Protein 2E1V (pdb70)

InterPro domains:
  IPR023213 Chloramphenicol acetyltransferase-like domain superfamily [G3DSA:3.30.559.10] (2-238)
  IPR023213 Chloramphenicol acetyltransferase-like domain superfamily [G3DSA:3.30.559.10] (239-454)
  IPR051504 Plant secondary metabolite acyltransferase [PTHR31625] (7-452)

Solvent-accessible surface area: 35395 Å² total

Structure (mmCIF, N/CA/C/O backbone):
data_2E1V
#
_entry.id   2E1V
#
_cell.length_a   52.777
_cell.length_b   122.908
_cell.length_c   70.332
_cell.angle_alpha   90.00
_cell.angle_beta   94.38
_cell.angle_gamma   90.00
#
_symmetry.space_group_name_H-M   'P 1 21 1'
#
loop_
_entity.id
_entity.type
_entity.pdbx_description
1 polymer 'acyl transferase'
2 water water
#
loop_
_atom_site.group_PDB
_atom_site.id
_atom_site.type_symbol
_atom_site.label_atom_id
_atom_site.label_alt_id
_atom_site.label_comp_id
_atom_site.label_asym_id
_atom_site.label_entity_id
_atom_site.label_seq_id
_atom_site.pdbx_PDB_ins_code
_atom_site.Cartn_x
_atom_site.Cartn_y
_atom_site.Cartn_z
_atom_site.occupancy
_atom_site.B_iso_or_equiv
_atom_site.auth_seq_id
_atom_site.auth_comp_id
_atom_site.auth_asym_id
_atom_site.auth_atom_id
_atom_site.pdbx_PDB_model_num
ATOM 1 N N . ILE A 1 6 ? 6.836 24.856 62.160 1.00 29.48 6 ILE A N 1
ATOM 2 C CA . ILE A 1 6 ? 7.074 23.775 63.167 1.00 29.46 6 ILE A CA 1
ATOM 3 C C . ILE A 1 6 ? 8.338 23.991 64.012 1.00 28.63 6 ILE A C 1
ATOM 4 O O . ILE A 1 6 ? 8.362 23.601 65.177 1.00 28.32 6 ILE A O 1
ATOM 9 N N . LEU A 1 7 ? 9.356 24.627 63.434 1.00 27.88 7 LEU A N 1
ATOM 10 C CA . LEU A 1 7 ? 10.564 24.998 64.171 1.00 27.15 7 LEU A CA 1
ATOM 11 C C . LEU A 1 7 ? 10.964 26.457 63.927 1.00 26.74 7 LEU A C 1
ATOM 12 O O . LEU A 1 7 ? 11.045 26.908 62.781 1.00 26.81 7 LEU A O 1
ATOM 17 N N . THR A 1 8 ? 11.223 27.175 65.019 1.00 25.99 8 THR A N 1
ATOM 18 C CA . THR A 1 8 ? 11.683 28.561 64.990 1.00 25.71 8 THR A CA 1
ATOM 19 C C . THR A 1 8 ? 13.036 28.670 65.678 1.00 24.68 8 THR A C 1
ATOM 20 O O . THR A 1 8 ? 13.181 28.258 66.817 1.00 24.75 8 THR A O 1
ATOM 24 N N . VAL A 1 9 ? 14.014 29.239 64.985 1.00 23.97 9 VAL A N 1
ATOM 25 C CA . VAL A 1 9 ? 15.322 29.498 65.582 1.00 23.24 9 VAL A CA 1
ATOM 26 C C . VAL A 1 9 ? 15.289 30.815 66.365 1.00 22.64 9 VAL A C 1
ATOM 27 O O . VAL A 1 9 ? 15.099 31.907 65.794 1.00 22.40 9 VAL A O 1
ATOM 31 N N . LEU A 1 10 ? 15.476 30.693 67.676 1.00 21.60 10 LEU A N 1
ATOM 32 C CA . LEU A 1 10 ? 15.482 31.839 68.589 1.00 21.46 10 LEU A CA 1
ATOM 33 C C . LEU A 1 10 ? 16.834 32.538 68.657 1.00 21.24 10 LEU A C 1
ATOM 34 O O . LEU A 1 10 ? 16.902 33.771 68.673 1.00 21.04 10 LEU A O 1
ATOM 39 N N . GLU A 1 11 ? 17.916 31.757 68.725 1.00 20.75 11 GLU A N 1
ATOM 40 C CA . GLU A 1 11 ? 19.250 32.323 68.788 1.00 21.14 11 GLU A CA 1
ATOM 41 C C . GLU A 1 11 ? 20.267 31.355 68.201 1.00 21.06 11 GLU A C 1
ATOM 42 O O . GLU A 1 11 ? 20.210 30.155 68.473 1.00 21.07 11 GLU A O 1
ATOM 48 N N . GLN A 1 12 ? 21.172 31.891 67.383 1.00 21.09 12 GLN A N 1
ATOM 49 C CA . GLN A 1 12 ? 22.349 31.151 66.936 1.00 21.55 12 GLN A CA 1
ATOM 50 C C . GLN A 1 12 ? 23.562 31.693 67.661 1.00 21.40 12 GLN A C 1
ATOM 51 O O . GLN A 1 12 ? 24.055 32.778 67.347 1.00 22.03 12 GLN A O 1
ATOM 57 N N . SER A 1 13 ? 24.050 30.940 68.636 1.00 20.74 13 SER A N 1
ATOM 58 C CA . SER A 1 13 ? 25.124 31.436 69.475 1.00 20.62 13 SER A CA 1
ATOM 59 C C . SER A 1 13 ? 26.411 30.652 69.283 1.00 20.19 13 SER A C 1
ATOM 60 O O . SER A 1 13 ? 26.410 29.574 68.680 1.00 19.67 13 SER A O 1
ATOM 63 N N . GLN A 1 14 ? 27.506 31.228 69.774 1.00 19.96 14 GLN A N 1
ATOM 64 C CA . GLN A 1 14 ? 28.808 30.579 69.777 1.00 19.97 14 GLN A CA 1
ATOM 65 C C . GLN A 1 14 ? 29.326 30.583 71.204 1.00 20.36 14 GLN A C 1
ATOM 66 O O . GLN A 1 14 ? 29.383 31.640 71.839 1.00 20.37 14 GLN A O 1
ATOM 72 N N . VAL A 1 15 ? 29.672 29.403 71.712 1.00 19.63 15 VAL A N 1
ATOM 73 C CA . VAL A 1 15 ? 30.112 29.257 73.100 1.00 20.10 15 VAL A CA 1
ATOM 74 C C . VAL A 1 15 ? 31.588 28.862 73.148 1.00 20.35 15 VAL A C 1
ATOM 75 O O . VAL A 1 15 ? 31.995 27.876 72.541 1.00 19.57 15 VAL A O 1
ATOM 79 N N . SER A 1 16 ? 32.372 29.655 73.877 1.00 21.25 16 SER A N 1
ATOM 80 C CA . SER A 1 16 ? 33.805 29.410 74.051 1.00 22.61 16 SER A CA 1
ATOM 81 C C . SER A 1 16 ? 34.129 29.204 75.532 1.00 23.32 16 SER A C 1
ATOM 82 O O . SER A 1 16 ? 33.324 29.563 76.389 1.00 22.78 16 SER A O 1
ATOM 85 N N . PRO A 1 17 ? 35.314 28.639 75.839 1.00 24.45 17 PRO A N 1
ATOM 86 C CA . PRO A 1 17 ? 35.735 28.604 77.237 1.00 25.34 17 PRO A CA 1
ATOM 87 C C . PRO A 1 17 ? 35.812 30.036 77.785 1.00 26.51 17 PRO A C 1
ATOM 88 O O . PRO A 1 17 ? 35.882 30.987 76.996 1.00 25.98 17 PRO A O 1
ATOM 92 N N . PRO A 1 18 ? 35.779 30.192 79.123 1.00 27.82 18 PRO A N 1
ATOM 93 C CA . PRO A 1 18 ? 35.848 31.526 79.721 1.00 28.74 18 PRO A CA 1
ATOM 94 C C . PRO A 1 18 ? 37.153 32.244 79.347 1.00 29.89 18 PRO A C 1
ATOM 95 O O . PRO A 1 18 ? 38.143 31.580 79.028 1.00 29.57 18 PRO A O 1
ATOM 99 N N . PRO A 1 19 ? 37.155 33.593 79.357 1.00 31.04 19 PRO A N 1
ATOM 100 C CA . PRO A 1 19 ? 38.392 34.317 79.035 1.00 31.91 19 PRO A CA 1
ATOM 101 C C . PRO A 1 19 ? 39.542 33.930 79.968 1.00 32.75 19 PRO A C 1
ATOM 102 O O . PRO A 1 19 ? 39.310 33.641 81.147 1.00 32.64 19 PRO A O 1
ATOM 106 N N . ASP A 1 20 ? 40.761 33.909 79.426 1.00 33.65 20 ASP A N 1
ATOM 107 C CA . ASP A 1 20 ? 41.982 33.597 80.185 1.00 34.63 20 ASP A CA 1
ATOM 108 C C . ASP A 1 20 ? 41.935 32.258 80.930 1.00 35.02 20 ASP A C 1
ATOM 109 O O . ASP A 1 20 ? 42.298 32.181 82.111 1.00 35.01 20 ASP A O 1
ATOM 114 N N . THR A 1 21 ? 41.492 31.204 80.243 1.00 35.28 21 THR A N 1
ATOM 115 C CA . THR A 1 21 ? 41.460 29.858 80.833 1.00 35.36 21 THR A CA 1
ATOM 116 C C . THR A 1 21 ? 42.184 28.812 79.992 1.00 35.64 21 THR A C 1
ATOM 117 O O . THR A 1 21 ? 42.797 27.885 80.533 1.00 36.20 21 THR A O 1
ATOM 121 N N . LEU A 1 22 ? 42.083 28.942 78.673 1.00 35.52 22 LEU A N 1
ATOM 122 C CA . LEU A 1 22 ? 42.703 28.001 77.748 1.00 35.18 22 LEU A CA 1
ATOM 123 C C . LEU A 1 22 ? 43.523 28.699 76.681 1.00 35.00 22 LEU A C 1
ATOM 124 O O . LEU A 1 22 ? 43.043 29.622 76.016 1.00 35.08 22 LEU A O 1
ATOM 129 N N . GLY A 1 23 ? 44.758 28.244 76.510 1.00 34.43 23 GLY A N 1
ATOM 130 C CA . GLY A 1 23 ? 45.566 28.663 75.374 1.00 34.05 23 GLY A CA 1
ATOM 131 C C . GLY A 1 23 ? 45.395 27.675 74.236 1.00 33.79 23 GLY A C 1
ATOM 132 O O . GLY A 1 23 ? 44.622 26.722 74.352 1.00 33.89 23 GLY A O 1
ATOM 133 N N . ASP A 1 24 ? 46.115 27.902 73.137 1.00 33.38 24 ASP A N 1
ATOM 134 C CA . ASP A 1 24 ? 46.160 26.957 72.020 1.00 32.98 24 ASP A CA 1
ATOM 135 C C . ASP A 1 24 ? 46.568 25.569 72.522 1.00 32.39 24 ASP A C 1
ATOM 136 O O . ASP A 1 24 ? 47.508 25.434 73.309 1.00 32.44 24 ASP A O 1
ATOM 141 N N . LYS A 1 25 ? 45.856 24.540 72.069 1.00 31.37 25 LYS A N 1
ATOM 142 C CA . LYS A 1 25 ? 46.121 23.165 72.493 1.00 30.62 25 LYS A CA 1
ATOM 143 C C . LYS A 1 25 ? 45.820 22.194 71.365 1.00 29.61 25 LYS A C 1
ATOM 144 O O . LYS A 1 25 ? 44.859 22.373 70.625 1.00 29.08 25 LYS A O 1
ATOM 150 N N . SER A 1 26 ? 46.652 21.168 71.247 1.00 28.56 26 SER A N 1
ATOM 151 C CA . SER A 1 26 ? 46.435 20.104 70.284 1.00 27.86 26 SER A CA 1
ATOM 152 C C . SER A 1 26 ? 46.256 18.777 71.002 1.00 26.77 26 SER A C 1
ATOM 153 O O . SER A 1 26 ? 46.667 18.620 72.152 1.00 26.82 26 SER A O 1
ATOM 156 N N . LEU A 1 27 ? 45.623 17.827 70.318 1.00 25.49 27 LEU A N 1
ATOM 157 C CA . LEU A 1 27 ? 45.551 16.457 70.790 1.00 23.97 27 LEU A CA 1
ATOM 158 C C . LEU A 1 27 ? 45.943 15.563 69.636 1.00 23.43 27 LEU A C 1
ATOM 159 O O . LEU A 1 27 ? 45.360 15.649 68.555 1.00 22.65 27 LEU A O 1
ATOM 164 N N . GLN A 1 28 ? 46.952 14.728 69.857 1.00 22.92 28 GLN A N 1
ATOM 165 C CA . GLN A 1 28 ? 47.365 13.786 68.832 1.00 22.73 28 GLN A CA 1
ATOM 166 C C . GLN A 1 28 ? 46.437 12.581 68.828 1.00 22.16 28 GLN A C 1
ATOM 167 O O . GLN A 1 28 ? 45.880 12.209 69.863 1.00 22.10 28 GLN A O 1
ATOM 173 N N . LEU A 1 29 ? 46.267 11.995 67.651 1.00 21.83 29 LEU A N 1
ATOM 174 C CA . LEU A 1 29 ? 45.298 10.922 67.451 1.00 21.62 29 LEU A CA 1
ATOM 175 C C . LEU A 1 29 ? 45.986 9.569 67.222 1.00 21.62 29 LEU A C 1
ATOM 176 O O . LEU A 1 29 ? 47.192 9.516 66.933 1.00 21.06 29 LEU A O 1
ATOM 181 N N . THR A 1 30 ? 45.219 8.493 67.385 1.00 20.78 30 THR A N 1
ATOM 182 C CA . THR A 1 30 ? 45.701 7.124 67.177 1.00 21.14 30 THR A CA 1
ATOM 183 C C . THR A 1 30 ? 44.923 6.465 66.047 1.00 20.90 30 THR A C 1
ATOM 184 O O . THR A 1 30 ? 43.925 7.028 65.556 1.00 20.77 30 THR A O 1
ATOM 188 N N . PHE A 1 31 ? 45.371 5.278 65.643 1.00 20.57 31 PHE A N 1
ATOM 189 C CA . PHE A 1 31 ? 44.657 4.460 64.660 1.00 20.20 31 PHE A CA 1
ATOM 190 C C . PHE A 1 31 ? 43.173 4.235 65.032 1.00 19.93 31 PHE A C 1
ATOM 191 O O . PHE A 1 31 ? 42.316 4.131 64.147 1.00 19.56 31 PHE A O 1
ATOM 199 N N . PHE A 1 32 ? 42.879 4.169 66.331 1.00 19.52 32 PHE A N 1
ATOM 200 C CA . PHE A 1 32 ? 41.493 4.020 66.792 1.00 19.34 32 PHE A CA 1
ATOM 201 C C . PHE A 1 32 ? 40.665 5.215 66.331 1.00 19.24 32 PHE A C 1
ATOM 202 O O . PHE A 1 32 ? 39.482 5.059 66.003 1.00 19.45 32 PHE A O 1
ATOM 210 N N . ASP A 1 33 ? 41.270 6.403 66.361 1.00 19.05 33 ASP A N 1
ATOM 211 C CA . ASP A 1 33 ? 40.614 7.633 65.907 1.00 18.95 33 ASP A CA 1
ATOM 212 C C . ASP A 1 33 ? 40.627 7.745 64.388 1.00 18.95 33 ASP A C 1
ATOM 213 O O . ASP A 1 33 ? 39.622 8.140 63.789 1.00 18.67 33 ASP A O 1
ATOM 218 N N . PHE A 1 34 ? 41.752 7.390 63.762 1.00 18.92 34 PHE A N 1
ATOM 219 C CA . PHE A 1 34 ? 41.882 7.510 62.305 1.00 19.09 34 PHE A CA 1
ATOM 220 C C . PHE A 1 34 ? 40.878 6.637 61.548 1.00 19.24 34 PHE A C 1
ATOM 221 O O . PHE A 1 34 ? 40.472 6.971 60.434 1.00 18.66 34 PHE A O 1
ATOM 229 N N . PHE A 1 35 ? 40.484 5.532 62.174 1.00 18.93 35 PHE A N 1
ATOM 230 C CA . PHE A 1 35 ? 39.461 4.620 61.635 1.00 19.47 35 PHE A CA 1
ATOM 231 C C . PHE A 1 35 ? 38.210 5.404 61.202 1.00 19.15 35 PHE A C 1
ATOM 232 O O . PHE A 1 35 ? 37.598 5.081 60.188 1.00 18.79 35 PHE A O 1
ATOM 240 N N . TRP A 1 36 ? 37.875 6.452 61.959 1.00 18.88 36 TRP A N 1
ATOM 241 C CA . TRP A 1 36 ? 36.627 7.208 61.773 1.00 18.89 36 TRP A CA 1
ATOM 242 C C . TRP A 1 36 ? 36.747 8.468 60.907 1.00 18.99 36 TRP A C 1
ATOM 243 O O . TRP A 1 36 ? 35.803 9.258 60.820 1.00 18.43 36 TRP A O 1
ATOM 254 N N . LEU A 1 37 ? 37.891 8.634 60.238 1.00 19.38 37 LEU A N 1
ATOM 255 C CA . LEU A 1 37 ? 38.165 9.820 59.434 1.00 20.05 37 LEU A CA 1
ATOM 256 C C . LEU A 1 37 ? 37.037 10.237 58.487 1.00 19.94 37 LEU A C 1
ATOM 257 O O . LEU A 1 37 ? 36.714 11.419 58.382 1.00 19.88 37 LEU A O 1
ATOM 262 N N . ARG A 1 38 ? 36.459 9.264 57.792 1.00 19.67 38 ARG A N 1
ATOM 263 C CA . ARG A 1 38 ? 35.433 9.534 56.775 1.00 19.97 38 ARG A CA 1
ATOM 264 C C . ARG A 1 38 ? 34.003 9.190 57.218 1.00 20.13 38 ARG A C 1
ATOM 265 O O . ARG A 1 38 ? 33.102 8.996 56.385 1.00 21.05 38 ARG A O 1
ATOM 273 N N . SER A 1 39 ? 33.787 9.118 58.524 1.00 19.20 39 SER A N 1
ATOM 274 C CA . SER A 1 39 ? 32.477 8.734 59.060 1.00 18.58 39 SER A CA 1
ATOM 275 C C . SER A 1 39 ? 31.468 9.892 59.000 1.00 18.21 39 SER A C 1
ATOM 276 O O . SER A 1 39 ? 31.870 11.057 59.036 1.00 18.44 39 SER A O 1
ATOM 279 N N . PRO A 1 40 ? 30.158 9.572 58.902 1.00 18.02 40 PRO A N 1
ATOM 280 C CA . PRO A 1 40 ? 29.132 10.609 58.996 1.00 17.45 40 PRO A CA 1
ATOM 281 C C . PRO A 1 40 ? 28.964 11.082 60.451 1.00 16.76 40 PRO A C 1
ATOM 282 O O . PRO A 1 40 ? 29.389 10.391 61.377 1.00 16.43 40 PRO A O 1
ATOM 286 N N . PRO A 1 41 ? 28.347 12.257 60.655 1.00 16.61 41 PRO A N 1
ATOM 287 C CA . PRO A 1 41 ? 28.138 12.736 62.026 1.00 15.91 41 PRO A CA 1
ATOM 288 C C . PRO A 1 41 ? 27.283 11.791 62.868 1.00 15.32 41 PRO A C 1
ATOM 289 O O . PRO A 1 41 ? 26.442 11.044 62.340 1.00 14.86 41 PRO A O 1
ATOM 293 N N . ILE A 1 42 ? 27.498 11.837 64.177 1.00 14.45 42 ILE A N 1
ATOM 294 C CA . ILE A 1 42 ? 26.650 11.148 65.136 1.00 14.37 42 ILE A CA 1
ATOM 295 C C . ILE A 1 42 ? 25.652 12.161 65.684 1.00 14.23 42 ILE A C 1
ATOM 296 O O . ILE A 1 42 ? 26.057 13.256 66.074 1.00 14.37 42 ILE A O 1
ATOM 301 N N . ASN A 1 43 ? 24.364 11.797 65.716 1.00 13.94 43 ASN A N 1
ATOM 302 C CA . ASN A 1 43 ? 23.301 12.683 66.219 1.00 13.93 43 ASN A CA 1
ATOM 303 C C . ASN A 1 43 ? 22.506 12.020 67.332 1.00 14.23 43 ASN A C 1
ATOM 304 O O . ASN A 1 43 ? 21.904 10.965 67.128 1.00 13.22 43 ASN A O 1
ATOM 309 N N . ASN A 1 44 ? 22.488 12.662 68.500 1.00 14.00 44 ASN A N 1
ATOM 310 C CA . ASN A 1 44 ? 21.738 12.167 69.631 1.00 14.08 44 ASN A CA 1
ATOM 311 C C . ASN A 1 44 ? 20.806 13.214 70.202 1.00 14.53 44 ASN A C 1
ATOM 312 O O . ASN A 1 44 ? 21.127 14.406 70.201 1.00 14.38 44 ASN A O 1
ATOM 317 N N . LEU A 1 45 ? 19.661 12.745 70.684 1.00 14.66 45 LEU A N 1
ATOM 318 C CA . LEU A 1 45 ? 18.691 13.594 71.354 1.00 15.18 45 LEU A CA 1
ATOM 319 C C . LEU A 1 45 ? 18.400 13.130 72.775 1.00 15.29 45 LEU A C 1
ATOM 320 O O . LEU A 1 45 ? 18.284 11.924 73.049 1.00 14.88 45 LEU A O 1
ATOM 325 N N . PHE A 1 46 ? 18.263 14.115 73.657 1.00 15.13 46 PHE A N 1
ATOM 326 C CA . PHE A 1 46 ? 17.812 13.915 75.031 1.00 15.68 46 PHE A CA 1
ATOM 327 C C . PHE A 1 46 ? 16.562 14.752 75.190 1.00 15.68 46 PHE A C 1
ATOM 328 O O . PHE A 1 46 ? 16.628 15.974 75.055 1.00 16.01 46 PHE A O 1
ATOM 336 N N . PHE A 1 47 ? 15.440 14.103 75.491 1.00 15.65 47 PHE A N 1
ATOM 337 C CA . PHE A 1 47 ? 14.168 14.789 75.688 1.00 15.88 47 PHE A CA 1
ATOM 338 C C . PHE A 1 47 ? 13.856 14.868 77.179 1.00 16.35 47 PHE A C 1
ATOM 339 O O . PHE A 1 47 ? 13.950 13.861 77.895 1.00 16.29 47 PHE A O 1
ATOM 347 N N . TYR A 1 48 ? 13.453 16.060 77.625 1.00 16.67 48 TYR A N 1
ATOM 348 C CA . TYR A 1 48 ? 13.097 16.305 79.024 1.00 17.32 48 TYR A CA 1
ATOM 349 C C . TYR A 1 48 ? 11.697 16.879 79.121 1.00 17.80 48 TYR A C 1
ATOM 350 O O . TYR A 1 48 ? 11.345 17.768 78.349 1.00 17.10 48 TYR A O 1
ATOM 359 N N . GLU A 1 49 ? 10.926 16.369 80.082 1.00 18.50 49 GLU A N 1
ATOM 360 C CA . GLU A 1 49 ? 9.605 16.897 80.403 1.00 20.19 49 GLU A CA 1
ATOM 361 C C . GLU A 1 49 ? 9.695 17.908 81.552 1.00 20.58 49 GLU A C 1
ATOM 362 O O . GLU A 1 49 ? 10.255 17.611 82.611 1.00 20.74 49 GLU A O 1
ATOM 368 N N . LEU A 1 50 ? 9.163 19.105 81.316 1.00 21.38 50 LEU A N 1
ATOM 369 C CA . LEU A 1 50 ? 9.069 20.154 82.343 1.00 21.92 50 LEU A CA 1
ATOM 370 C C . LEU A 1 50 ? 8.153 21.267 81.841 1.00 22.69 50 LEU A C 1
ATOM 371 O O . LEU A 1 50 ? 8.181 21.600 80.663 1.00 22.47 50 LEU A O 1
ATOM 376 N N . PRO A 1 51 ? 7.350 21.869 82.745 1.00 23.65 51 PRO A N 1
ATOM 377 C CA . PRO A 1 51 ? 6.358 22.879 82.349 1.00 23.87 51 PRO A CA 1
ATOM 378 C C . PRO A 1 51 ? 7.003 24.251 82.115 1.00 24.26 51 PRO A C 1
ATOM 379 O O . PRO A 1 51 ? 6.664 25.228 82.804 1.00 24.93 51 PRO A O 1
ATOM 383 N N . ILE A 1 52 ? 7.913 24.321 81.146 1.00 23.26 52 ILE A N 1
ATOM 384 C CA . ILE A 1 52 ? 8.761 25.492 80.911 1.00 22.79 52 ILE A CA 1
ATOM 385 C C . ILE A 1 52 ? 8.131 26.485 79.914 1.00 22.11 52 ILE A C 1
ATOM 386 O O . ILE A 1 52 ? 7.761 26.109 78.801 1.00 21.75 52 ILE A O 1
ATOM 391 N N . THR A 1 53 ? 8.043 27.754 80.318 1.00 21.56 53 THR A N 1
ATOM 392 C CA . THR A 1 53 ? 7.491 28.813 79.467 1.00 20.86 53 THR A CA 1
ATOM 393 C C . THR A 1 53 ? 8.561 29.401 78.562 1.00 20.98 53 THR A C 1
ATOM 394 O O . THR A 1 53 ? 9.751 29.273 78.838 1.00 20.70 53 THR A O 1
ATOM 398 N N . ARG A 1 54 ? 8.137 30.081 77.500 1.00 20.84 54 ARG A N 1
ATOM 399 C CA . ARG A 1 54 ? 9.063 30.811 76.637 1.00 21.16 54 ARG A CA 1
ATOM 400 C C . ARG A 1 54 ? 9.921 31.813 77.423 1.00 20.85 54 ARG A C 1
ATOM 401 O O . ARG A 1 54 ? 11.137 31.887 77.242 1.00 20.23 54 ARG A O 1
ATOM 409 N N . SER A 1 55 ? 9.279 32.571 78.308 1.00 20.25 55 SER A N 1
ATOM 410 C CA . SER A 1 55 ? 9.985 33.586 79.072 1.00 20.39 55 SER A CA 1
ATOM 411 C C . SER A 1 55 ? 11.038 32.969 79.986 1.00 19.74 55 SER A C 1
ATOM 412 O O . SER A 1 55 ? 12.150 33.475 80.062 1.00 19.89 55 SER A O 1
ATOM 415 N N . GLN A 1 56 ? 10.696 31.876 80.655 1.00 19.67 56 GLN A N 1
ATOM 416 C CA . GLN A 1 56 ? 11.647 31.234 81.561 1.00 20.07 56 GLN A CA 1
ATOM 417 C C . GLN A 1 56 ? 12.810 30.609 80.773 1.00 19.88 56 GLN A C 1
ATOM 418 O O . GLN A 1 56 ? 13.965 30.694 81.197 1.00 19.71 56 GLN A O 1
ATOM 424 N N . PHE A 1 57 ? 12.502 30.017 79.619 1.00 19.69 57 PHE A N 1
ATOM 425 C CA . PHE A 1 57 ? 13.525 29.441 78.734 1.00 20.26 57 PHE A CA 1
ATOM 426 C C . PHE A 1 57 ? 14.587 30.490 78.378 1.00 20.84 57 PHE A C 1
ATOM 427 O O . PHE A 1 57 ? 15.789 30.245 78.505 1.00 20.34 57 PHE A O 1
ATOM 435 N N . THR A 1 58 ? 14.128 31.670 77.957 1.00 21.70 58 THR A N 1
ATOM 436 C CA . THR A 1 58 ? 15.002 32.804 77.647 1.00 22.80 58 THR A CA 1
ATOM 437 C C . THR A 1 58 ? 15.750 33.307 78.878 1.00 22.88 58 THR A C 1
ATOM 438 O O . THR A 1 58 ? 16.951 33.593 78.820 1.00 22.91 58 THR A O 1
ATOM 442 N N . GLU A 1 59 ? 15.036 33.404 79.996 1.00 23.01 59 GLU A N 1
ATOM 443 C CA . GLU A 1 59 ? 15.585 34.042 81.191 1.00 24.09 59 GLU A CA 1
ATOM 444 C C . GLU A 1 59 ? 16.673 33.242 81.892 1.00 23.28 59 GLU A C 1
ATOM 445 O O . GLU A 1 59 ? 17.670 33.821 82.340 1.00 23.54 59 GLU A O 1
ATOM 451 N N . THR A 1 60 ? 16.482 31.927 82.013 1.00 22.57 60 THR A N 1
ATOM 452 C CA . THR A 1 60 ? 17.455 31.095 82.737 1.00 22.11 60 THR A CA 1
ATOM 453 C C . THR A 1 60 ? 18.077 29.975 81.909 1.00 21.59 60 THR A C 1
ATOM 454 O O . THR A 1 60 ? 19.274 29.761 82.003 1.00 21.65 60 THR A O 1
ATOM 458 N N . VAL A 1 61 ? 17.275 29.258 81.119 1.00 20.67 61 VAL A N 1
ATOM 459 C CA . VAL A 1 61 ? 17.793 28.080 80.395 1.00 20.04 61 VAL A CA 1
ATOM 460 C C . VAL A 1 61 ? 18.899 28.472 79.410 1.00 19.58 61 VAL A C 1
ATOM 461 O O . VAL A 1 61 ? 20.008 27.921 79.452 1.00 19.25 61 VAL A O 1
ATOM 465 N N . VAL A 1 62 ? 18.603 29.440 78.544 1.00 18.96 62 VAL A N 1
ATOM 466 C CA . VAL A 1 62 ? 19.586 29.930 77.563 1.00 18.76 62 VAL A CA 1
ATOM 467 C C . VAL A 1 62 ? 20.910 30.356 78.234 1.00 18.97 62 VAL A C 1
ATOM 468 O O . VAL A 1 62 ? 21.969 29.814 77.892 1.00 18.31 62 VAL A O 1
ATOM 472 N N . PRO A 1 63 ? 20.863 31.294 79.213 1.00 18.83 63 PRO A N 1
ATOM 473 C CA . PRO A 1 63 ? 22.126 31.646 79.871 1.00 18.98 63 PRO A CA 1
ATOM 474 C C . PRO A 1 63 ? 22.806 30.464 80.591 1.00 18.71 63 PRO A C 1
ATOM 475 O O . PRO A 1 63 ? 24.038 30.361 80.575 1.00 18.87 63 PRO A O 1
ATOM 479 N N . ASN A 1 64 ? 22.014 29.590 81.212 1.00 18.84 64 ASN A N 1
ATOM 480 C CA . ASN A 1 64 ? 22.557 28.446 81.956 1.00 18.42 64 ASN A CA 1
ATOM 481 C C . ASN A 1 64 ? 23.259 27.440 81.029 1.00 18.43 64 ASN A C 1
ATOM 482 O O . ASN A 1 64 ? 24.337 26.933 81.356 1.00 18.21 64 ASN A O 1
ATOM 487 N N . ILE A 1 65 ? 22.657 27.177 79.872 1.00 17.81 65 ILE A N 1
ATOM 488 C CA . ILE A 1 65 ? 23.299 26.314 78.858 1.00 18.11 65 ILE A CA 1
ATOM 489 C C . ILE A 1 65 ? 24.642 26.904 78.437 1.00 17.95 65 ILE A C 1
ATOM 490 O O . ILE A 1 65 ? 25.665 26.221 78.457 1.00 18.07 65 ILE A O 1
ATOM 495 N N . LYS A 1 66 ? 24.640 28.184 78.073 1.00 18.84 66 LYS A N 1
ATOM 496 C CA . LYS A 1 66 ? 25.869 28.855 77.630 1.00 19.47 66 LYS A CA 1
ATOM 497 C C . LYS A 1 66 ? 26.954 28.832 78.703 1.00 19.68 66 LYS A C 1
ATOM 498 O O . LYS A 1 66 ? 28.090 28.427 78.438 1.00 19.57 66 LYS A O 1
ATOM 504 N N . HIS A 1 67 ? 26.588 29.260 79.913 1.00 19.71 67 HIS A N 1
ATOM 505 C CA . HIS A 1 67 ? 27.520 29.377 81.038 1.00 20.33 67 HIS A CA 1
ATOM 506 C C . HIS A 1 67 ? 28.106 28.017 81.411 1.00 19.53 67 HIS A C 1
ATOM 507 O O . HIS A 1 67 ? 29.329 27.871 81.536 1.00 19.54 67 HIS A O 1
ATOM 514 N N . SER A 1 68 ? 27.231 27.026 81.584 1.00 18.81 68 SER A N 1
ATOM 515 C CA . SER A 1 68 ? 27.662 25.696 82.029 1.00 18.19 68 SER A CA 1
ATOM 516 C C . SER A 1 68 ? 28.515 25.013 80.964 1.00 18.09 68 SER A C 1
ATOM 517 O O . SER A 1 68 ? 29.509 24.359 81.287 1.00 17.64 68 SER A O 1
ATOM 520 N N . LEU A 1 69 ? 28.143 25.189 79.696 1.00 18.06 69 LEU A N 1
ATOM 521 C CA . LEU A 1 69 ? 28.937 24.612 78.611 1.00 18.36 69 LEU A CA 1
ATOM 522 C C . LEU A 1 69 ? 30.308 25.290 78.554 1.00 18.42 69 LEU A C 1
ATOM 523 O O . LEU A 1 69 ? 31.331 24.611 78.449 1.00 18.32 69 LEU A O 1
ATOM 528 N N . SER A 1 70 ? 30.313 26.623 78.631 1.00 19.10 70 SER A N 1
ATOM 529 C CA . SER A 1 70 ? 31.553 27.397 78.625 1.00 19.62 70 SER A CA 1
ATOM 530 C C . SER A 1 70 ? 32.543 26.843 79.658 1.00 20.09 70 SER A C 1
ATOM 531 O O . SER A 1 70 ? 33.701 26.543 79.335 1.00 19.91 70 SER A O 1
ATOM 534 N N . ILE A 1 71 ? 32.072 26.690 80.892 1.00 20.00 71 ILE A N 1
ATOM 535 C CA . ILE A 1 71 ? 32.905 26.205 81.987 1.00 20.64 71 ILE A CA 1
ATOM 536 C C . ILE A 1 71 ? 33.385 24.766 81.727 1.00 20.64 71 ILE A C 1
ATOM 537 O O . ILE A 1 71 ? 34.547 24.456 81.963 1.00 20.92 71 ILE A O 1
ATOM 542 N N . THR A 1 72 ? 32.497 23.909 81.216 1.00 20.28 72 THR A N 1
ATOM 543 C CA . THR A 1 72 ? 32.852 22.526 80.851 1.00 19.87 72 THR A CA 1
ATOM 544 C C . THR A 1 72 ? 33.960 22.475 79.791 1.00 19.86 72 THR A C 1
ATOM 545 O O . THR A 1 72 ? 34.863 21.635 79.870 1.00 19.47 72 THR A O 1
ATOM 549 N N . LEU A 1 73 ? 33.887 23.375 78.809 1.00 20.13 73 LEU A N 1
ATOM 550 C CA . LEU A 1 73 ? 34.862 23.410 77.710 1.00 20.92 73 LEU A CA 1
ATOM 551 C C . LEU A 1 73 ? 36.308 23.658 78.156 1.00 21.58 73 LEU A C 1
ATOM 552 O O . LEU A 1 73 ? 37.251 23.181 77.523 1.00 21.90 73 LEU A O 1
ATOM 557 N N . LYS A 1 74 ? 36.488 24.390 79.248 1.00 22.44 74 LYS A N 1
ATOM 558 C CA . LYS A 1 74 ? 37.847 24.630 79.736 1.00 23.33 74 LYS A CA 1
ATOM 559 C C . LYS A 1 74 ? 38.522 23.337 80.228 1.00 22.96 74 LYS A C 1
ATOM 560 O O . LYS A 1 74 ? 39.749 23.267 80.289 1.00 23.37 74 LYS A O 1
ATOM 566 N N . HIS A 1 75 ? 37.716 22.317 80.537 1.00 22.11 75 HIS A N 1
ATOM 567 C CA . HIS A 1 75 ? 38.218 21.013 80.976 1.00 21.92 75 HIS A CA 1
ATOM 568 C C . HIS A 1 75 ? 38.246 19.992 79.846 1.00 21.46 75 HIS A C 1
ATOM 569 O O . HIS A 1 75 ? 38.934 18.975 79.945 1.00 21.56 75 HIS A O 1
ATOM 576 N N . PHE A 1 76 ? 37.492 20.279 78.788 1.00 20.92 76 PHE A N 1
ATOM 577 C CA . PHE A 1 76 ? 37.327 19.371 77.658 1.00 20.45 76 PHE A CA 1
ATOM 578 C C . PHE A 1 76 ? 37.671 20.069 76.346 1.00 20.35 76 PHE A C 1
ATOM 579 O O . PHE A 1 76 ? 36.830 20.183 75.446 1.00 20.33 76 PHE A O 1
ATOM 587 N N . TYR A 1 77 ? 38.920 20.525 76.233 1.00 20.11 77 TYR A N 1
ATOM 588 C CA . TYR A 1 77 ? 39.339 21.341 75.081 1.00 19.64 77 TYR A CA 1
ATOM 589 C C . TYR A 1 77 ? 39.049 20.774 73.675 1.00 19.00 77 TYR A C 1
ATOM 590 O O . TYR A 1 77 ? 38.680 21.537 72.789 1.00 19.50 77 TYR A O 1
ATOM 599 N N . PRO A 1 78 ? 39.183 19.446 73.470 1.00 18.73 78 PRO A N 1
ATOM 600 C CA . PRO A 1 78 ? 38.916 18.937 72.119 1.00 18.12 78 PRO A CA 1
ATOM 601 C C . PRO A 1 78 ? 37.462 19.153 71.657 1.00 17.58 78 PRO A C 1
ATOM 602 O O . PRO A 1 78 ? 37.217 19.282 70.465 1.00 17.71 78 PRO A O 1
ATOM 606 N N . PHE A 1 79 ? 36.519 19.223 72.594 1.00 17.12 79 PHE A N 1
ATOM 607 C CA . PHE A 1 79 ? 35.118 19.468 72.235 1.00 16.84 79 PHE A CA 1
ATOM 608 C C . PHE A 1 79 ? 34.908 20.820 71.541 1.00 17.33 79 PHE A C 1
ATOM 609 O O . PHE A 1 79 ? 33.956 20.986 70.777 1.00 17.24 79 PHE A O 1
ATOM 617 N N . VAL A 1 80 ? 35.789 21.781 71.820 1.00 17.36 80 VAL A N 1
ATOM 618 C CA . VAL A 1 80 ? 35.716 23.107 71.193 1.00 18.25 80 VAL A CA 1
ATOM 619 C C . VAL A 1 80 ? 36.797 23.247 70.099 1.00 18.48 80 VAL A C 1
ATOM 620 O O . VAL A 1 80 ? 36.957 24.300 69.485 1.00 19.43 80 VAL A O 1
ATOM 624 N N . GLY A 1 81 ? 37.494 22.151 69.823 1.00 19.07 81 GLY A N 1
ATOM 625 C CA . GLY A 1 81 ? 38.522 22.140 68.788 1.00 19.27 81 GLY A CA 1
ATOM 626 C C . GLY A 1 81 ? 38.007 21.666 67.446 1.00 19.71 81 GLY A C 1
ATOM 627 O O . GLY A 1 81 ? 36.807 21.403 67.280 1.00 19.36 81 GLY A O 1
ATOM 628 N N . LYS A 1 82 ? 38.912 21.562 66.476 1.00 19.92 82 LYS A N 1
ATOM 629 C CA . LYS A 1 82 ? 38.544 21.052 65.149 1.00 20.77 82 LYS A CA 1
ATOM 630 C C . LYS A 1 82 ? 39.435 19.898 64.721 1.00 20.36 82 LYS A C 1
ATOM 631 O O . LYS A 1 82 ? 40.601 19.831 65.098 1.00 20.21 82 LYS A O 1
ATOM 637 N N . LEU A 1 83 ? 38.883 18.978 63.931 1.00 20.21 83 LEU A N 1
ATOM 638 C CA . LEU A 1 83 ? 39.710 17.952 63.304 1.00 20.61 83 LEU A CA 1
ATOM 639 C C . LEU A 1 83 ? 40.476 18.587 62.156 1.00 20.94 83 LEU A C 1
ATOM 640 O O . LEU A 1 83 ? 39.883 19.202 61.268 1.00 21.39 83 LEU A O 1
ATOM 645 N N . VAL A 1 84 ? 41.795 18.444 62.176 1.00 21.54 84 VAL A N 1
ATOM 646 C CA . VAL A 1 84 ? 42.627 19.056 61.154 1.00 22.30 84 VAL A CA 1
ATOM 647 C C . VAL A 1 84 ? 43.270 17.957 60.311 1.00 22.94 84 VAL A C 1
ATOM 648 O O . VAL A 1 84 ? 43.940 17.089 60.839 1.00 23.23 84 VAL A O 1
ATOM 652 N N . VAL A 1 85 ? 43.013 17.988 59.006 1.00 24.22 85 VAL A N 1
ATOM 653 C CA . VAL A 1 85 ? 43.568 16.999 58.079 1.00 25.52 85 VAL A CA 1
ATOM 654 C C . VAL A 1 85 ? 44.475 17.696 57.074 1.00 27.13 85 VAL A C 1
ATOM 655 O O . VAL A 1 85 ? 44.047 18.643 56.407 1.00 27.04 85 VAL A O 1
ATOM 659 N N . TYR A 1 86 ? 45.714 17.214 56.972 1.00 29.09 86 TYR A N 1
ATOM 660 C CA . TYR A 1 86 ? 46.712 17.775 56.053 1.00 30.89 86 TYR A CA 1
ATOM 661 C C . TYR A 1 86 ? 46.870 16.902 54.801 1.00 32.45 86 TYR A C 1
ATOM 662 O O . TYR A 1 86 ? 46.719 15.681 54.877 1.00 32.43 86 TYR A O 1
ATOM 671 N N . PRO A 1 87 ? 47.150 17.530 53.635 1.00 34.28 87 PRO A N 1
ATOM 672 C CA . PRO A 1 87 ? 47.230 16.781 52.369 1.00 35.51 87 PRO A CA 1
ATOM 673 C C . PRO A 1 87 ? 48.475 15.897 52.239 1.00 36.73 87 PRO A C 1
ATOM 674 O O . PRO A 1 87 ? 48.467 14.932 51.468 1.00 36.89 87 PRO A O 1
ATOM 678 N N . ALA A 1 88 ? 49.522 16.223 52.992 1.00 38.26 88 ALA A N 1
ATOM 679 C CA . ALA A 1 88 ? 50.760 15.457 52.989 1.00 39.64 88 ALA A CA 1
ATOM 680 C C . ALA A 1 88 ? 50.594 14.133 53.741 1.00 40.70 88 ALA A C 1
ATOM 681 O O . ALA A 1 88 ? 50.155 14.133 54.892 1.00 40.97 88 ALA A O 1
ATOM 683 N N . PRO A 1 89 ? 50.968 13.002 53.104 1.00 41.63 89 PRO A N 1
ATOM 684 C CA . PRO A 1 89 ? 50.836 11.656 53.691 1.00 42.17 89 PRO A CA 1
ATOM 685 C C . PRO A 1 89 ? 51.711 11.462 54.936 1.00 42.57 89 PRO A C 1
ATOM 686 O O . PRO A 1 89 ? 51.665 10.402 55.576 1.00 43.12 89 PRO A O 1
ATOM 690 N N . THR A 1 90 ? 52.500 12.482 55.263 1.00 42.53 90 THR A N 1
ATOM 691 C CA . THR A 1 90 ? 53.376 12.451 56.430 1.00 42.38 90 THR A CA 1
ATOM 692 C C . THR A 1 90 ? 52.689 13.017 57.677 1.00 41.76 90 THR A C 1
ATOM 693 O O . THR A 1 90 ? 52.584 12.327 58.698 1.00 42.16 90 THR A O 1
ATOM 697 N N . LYS A 1 91 ? 52.218 14.263 57.581 1.00 40.32 91 LYS A N 1
ATOM 698 C CA . LYS A 1 91 ? 51.604 14.967 58.707 1.00 38.70 91 LYS A CA 1
ATOM 699 C C . LYS A 1 91 ? 50.235 14.367 59.048 1.00 37.19 91 LYS A C 1
ATOM 700 O O . LYS A 1 91 ? 49.291 14.462 58.257 1.00 37.18 91 LYS A O 1
ATOM 706 N N . LYS A 1 92 ? 50.153 13.745 60.220 1.00 34.91 92 LYS A N 1
ATOM 707 C CA . LYS A 1 92 ? 48.945 13.046 60.664 1.00 33.01 92 LYS A CA 1
ATOM 708 C C . LYS A 1 92 ? 47.842 14.024 61.065 1.00 30.98 92 LYS A C 1
ATOM 709 O O . LYS A 1 92 ? 48.131 15.108 61.580 1.00 30.63 92 LYS A O 1
ATOM 715 N N . PRO A 1 93 ? 46.567 13.653 60.817 1.00 29.12 93 PRO A N 1
ATOM 716 C CA . PRO A 1 93 ? 45.484 14.468 61.352 1.00 27.58 93 PRO A CA 1
ATOM 717 C C . PRO A 1 93 ? 45.557 14.574 62.872 1.00 26.23 93 PRO A C 1
ATOM 718 O O . PRO A 1 93 ? 46.027 13.658 63.548 1.00 25.70 93 PRO A O 1
ATOM 722 N N . GLU A 1 94 ? 45.078 15.695 63.392 1.00 24.81 94 GLU A N 1
ATOM 723 C CA . GLU A 1 94 ? 45.120 15.978 64.814 1.00 24.38 94 GLU A CA 1
ATOM 724 C C . GLU A 1 94 ? 43.902 16.810 65.174 1.00 23.30 94 GLU A C 1
ATOM 725 O O . GLU A 1 94 ? 43.220 17.346 64.291 1.00 23.31 94 GLU A O 1
ATOM 731 N N . ILE A 1 95 ? 43.629 16.922 66.464 1.00 22.80 95 ILE A N 1
ATOM 732 C CA . ILE A 1 95 ? 42.623 17.856 66.929 1.00 21.97 95 ILE A CA 1
ATOM 733 C C . ILE A 1 95 ? 43.331 19.126 67.413 1.00 22.53 95 ILE A C 1
ATOM 734 O O . ILE A 1 95 ? 44.221 19.063 68.256 1.00 22.27 95 ILE A O 1
ATOM 739 N N . CYS A 1 96 ? 42.945 20.266 66.853 1.00 22.94 96 CYS A N 1
ATOM 740 C CA . CYS A 1 96 ? 43.499 21.552 67.284 1.00 23.96 96 CYS A CA 1
ATOM 741 C C . CYS A 1 96 ? 42.434 22.469 67.863 1.00 24.11 96 CYS A C 1
ATOM 742 O O . CYS A 1 96 ? 41.379 22.677 67.251 1.00 23.80 96 CYS A O 1
ATOM 745 N N . TYR A 1 97 ? 42.722 23.012 69.044 1.00 24.34 97 TYR A N 1
ATOM 746 C CA . TYR A 1 97 ? 41.980 24.139 69.589 1.00 25.14 97 TYR A CA 1
ATOM 747 C C . TYR A 1 97 ? 42.864 25.381 69.520 1.00 25.63 97 TYR A C 1
ATOM 748 O O . TYR A 1 97 ? 44.018 25.338 69.925 1.00 25.81 97 TYR A O 1
ATOM 757 N N . VAL A 1 98 ? 42.311 26.470 69.001 1.00 26.56 98 VAL A N 1
ATOM 758 C CA . VAL A 1 98 ? 43.005 27.758 68.925 1.00 27.76 98 VAL A CA 1
ATOM 759 C C . VAL A 1 98 ? 42.136 28.801 69.630 1.00 28.20 98 VAL A C 1
ATOM 760 O O . VAL A 1 98 ? 40.910 28.774 69.512 1.00 27.74 98 VAL A O 1
ATOM 764 N N . GLU A 1 99 ? 42.761 29.711 70.374 1.00 28.90 99 GLU A N 1
ATOM 765 C CA . GLU A 1 99 ? 42.012 30.774 71.045 1.00 29.58 99 GLU A CA 1
ATOM 766 C C . GLU A 1 99 ? 41.115 31.472 70.029 1.00 28.85 99 GLU A C 1
ATOM 767 O O . GLU A 1 99 ? 41.554 31.803 68.928 1.00 29.03 99 GLU A O 1
ATOM 773 N N . GLY A 1 100 ? 39.846 31.651 70.390 1.00 28.47 100 GLY A N 1
ATOM 774 C CA . GLY A 1 100 ? 38.842 32.164 69.465 1.00 27.72 100 GLY A CA 1
ATOM 775 C C . GLY A 1 100 ? 37.838 31.112 69.004 1.00 27.18 100 GLY A C 1
ATOM 776 O O . GLY A 1 100 ? 36.719 31.457 68.616 1.00 27.87 100 GLY A O 1
ATOM 777 N N . ASP A 1 101 ? 38.246 29.840 69.022 1.00 25.71 101 ASP A N 1
ATOM 778 C CA . ASP A 1 101 ? 37.375 28.728 68.608 1.00 24.63 101 ASP A CA 1
ATOM 779 C C . ASP A 1 101 ? 36.165 28.646 69.527 1.00 23.33 101 ASP A C 1
ATOM 780 O O . ASP A 1 101 ? 36.259 28.958 70.720 1.00 22.99 101 ASP A O 1
ATOM 785 N N . SER A 1 102 ? 35.036 28.225 68.966 1.00 22.10 102 SER A N 1
ATOM 786 C CA . SER A 1 102 ? 33.788 28.161 69.709 1.00 21.03 102 SER A CA 1
ATOM 787 C C . SER A 1 102 ? 32.933 26.985 69.264 1.00 20.24 102 SER A C 1
ATOM 788 O O . SER A 1 102 ? 33.132 26.428 68.181 1.00 20.02 102 SER A O 1
ATOM 791 N N . VAL A 1 103 ? 31.977 26.628 70.115 1.00 19.20 103 VAL A N 1
ATOM 792 C CA . VAL A 1 103 ? 30.984 25.622 69.796 1.00 18.58 103 VAL A CA 1
ATOM 793 C C . VAL A 1 103 ? 29.708 26.333 69.352 1.00 17.98 103 VAL A C 1
ATOM 794 O O . VAL A 1 103 ? 29.246 27.264 70.025 1.00 18.03 103 VAL A O 1
ATOM 798 N N . ALA A 1 104 ? 29.159 25.896 68.217 1.00 17.64 104 ALA A N 1
ATOM 799 C CA . ALA A 1 104 ? 27.866 26.373 67.726 1.00 17.61 104 ALA A CA 1
ATOM 800 C C . ALA A 1 104 ? 26.748 25.818 68.597 1.00 17.49 104 ALA A C 1
ATOM 801 O O . ALA A 1 104 ? 26.573 24.597 68.706 1.00 17.56 104 ALA A O 1
ATOM 803 N N . VAL A 1 105 ? 25.997 26.716 69.227 1.00 17.13 105 VAL A N 1
ATOM 804 C CA . VAL A 1 105 ? 24.862 26.330 70.043 1.00 16.96 105 VAL A CA 1
ATOM 805 C C . VAL A 1 105 ? 23.623 27.063 69.547 1.00 17.33 105 VAL A C 1
ATOM 806 O O . VAL A 1 105 ? 23.547 28.306 69.591 1.00 17.62 105 VAL A O 1
ATOM 810 N N . THR A 1 106 ? 22.684 26.279 69.036 1.00 17.12 106 THR A N 1
ATOM 811 C CA . THR A 1 106 ? 21.432 26.787 68.487 1.00 17.29 106 THR A CA 1
ATOM 812 C C . THR A 1 106 ? 20.331 26.662 69.524 1.00 17.09 106 THR A C 1
ATOM 813 O O . THR A 1 106 ? 20.146 25.597 70.109 1.00 16.58 106 THR A O 1
ATOM 817 N N . PHE A 1 107 ? 19.596 27.751 69.740 1.00 16.40 107 PHE A N 1
ATOM 818 C CA . PHE A 1 107 ? 18.405 27.688 70.585 1.00 16.24 107 PHE A CA 1
ATOM 819 C C . PHE A 1 107 ? 17.190 27.863 69.703 1.00 16.56 107 PHE A C 1
ATOM 820 O O . PHE A 1 107 ? 17.141 28.765 68.871 1.00 16.59 107 PHE A O 1
ATOM 828 N N . ALA A 1 108 ? 16.219 26.978 69.872 1.00 16.90 108 ALA A N 1
ATOM 829 C CA . ALA A 1 108 ? 15.073 26.944 68.994 1.00 17.73 108 ALA A CA 1
ATOM 830 C C . ALA A 1 108 ? 13.791 26.676 69.760 1.00 18.27 108 ALA A C 1
ATOM 831 O O . ALA A 1 108 ? 13.811 26.345 70.943 1.00 17.88 108 ALA A O 1
ATOM 833 N N . GLU A 1 109 ? 12.673 26.826 69.059 1.00 19.24 109 GLU A N 1
ATOM 834 C CA . GLU A 1 109 ? 11.371 26.538 69.598 1.00 20.58 109 GLU A CA 1
ATOM 835 C C . GLU A 1 109 ? 10.656 25.617 68.617 1.00 20.86 109 GLU A C 1
ATOM 836 O O . GLU A 1 109 ? 10.694 25.855 67.413 1.00 20.85 109 GLU A O 1
ATOM 842 N N . CYS A 1 110 ? 10.028 24.566 69.136 1.00 21.53 110 CYS A N 1
ATOM 843 C CA . CYS A 1 110 ? 9.292 23.609 68.311 1.00 22.26 110 CYS A CA 1
ATOM 844 C C . CYS A 1 110 ? 7.840 23.555 68.742 1.00 23.16 110 CYS A C 1
ATOM 845 O O . CYS A 1 110 ? 7.535 23.398 69.931 1.00 22.64 110 CYS A O 1
ATOM 848 N N . ASN A 1 111 ? 6.942 23.674 67.769 1.00 24.24 111 ASN A N 1
ATOM 849 C CA . ASN A 1 111 ? 5.518 23.703 68.060 1.00 25.72 111 ASN A CA 1
ATOM 850 C C . ASN A 1 111 ? 4.795 22.356 67.904 1.00 26.01 111 ASN A C 1
ATOM 851 O O . ASN A 1 111 ? 3.575 22.266 68.096 1.00 26.49 111 ASN A O 1
ATOM 856 N N . LEU A 1 112 ? 5.549 21.302 67.584 1.00 26.19 112 LEU A N 1
ATOM 857 C CA . LEU A 1 112 ? 5.035 19.935 67.667 1.00 26.51 112 LEU A CA 1
ATOM 858 C C . LEU A 1 112 ? 4.735 19.560 69.115 1.00 26.67 112 LEU A C 1
ATOM 859 O O . LEU A 1 112 ? 5.392 20.041 70.036 1.00 26.69 112 LEU A O 1
ATOM 864 N N . ASP A 1 113 ? 3.737 18.705 69.313 1.00 27.04 113 ASP A N 1
ATOM 865 C CA . ASP A 1 113 ? 3.427 18.175 70.638 1.00 27.27 113 ASP A CA 1
ATOM 866 C C . ASP A 1 113 ? 4.574 17.272 71.069 1.00 26.89 113 ASP A C 1
ATOM 867 O O . ASP A 1 113 ? 4.936 16.328 70.361 1.00 26.88 113 ASP A O 1
ATOM 872 N N . LEU A 1 114 ? 5.161 17.578 72.221 1.00 26.50 114 LEU A N 1
ATOM 873 C CA . LEU A 1 114 ? 6.293 16.799 72.739 1.00 26.08 114 LEU A CA 1
ATOM 874 C C . LEU A 1 114 ? 5.906 15.343 72.994 1.00 26.63 114 LEU A C 1
ATOM 875 O O . LEU A 1 114 ? 6.717 14.430 72.817 1.00 26.44 114 LEU A O 1
ATOM 880 N N . ASN A 1 115 ? 4.657 15.133 73.398 1.00 27.11 115 ASN A N 1
ATOM 881 C CA . ASN A 1 115 ? 4.121 13.800 73.629 1.00 28.16 115 ASN A CA 1
ATOM 882 C C . ASN A 1 115 ? 4.039 12.956 72.346 1.00 28.09 115 ASN A C 1
ATOM 883 O O . ASN A 1 115 ? 3.952 11.728 72.414 1.00 28.98 115 ASN A O 1
ATOM 888 N N . GLU A 1 116 ? 4.081 13.614 71.189 1.00 28.27 116 GLU A N 1
ATOM 889 C CA . GLU A 1 116 ? 4.074 12.925 69.890 1.00 28.42 116 GLU A CA 1
ATOM 890 C C . GLU A 1 116 ? 5.485 12.508 69.449 1.00 27.43 116 GLU A C 1
ATOM 891 O O . GLU A 1 116 ? 5.655 11.897 68.381 1.00 27.49 116 GLU A O 1
ATOM 897 N N . LEU A 1 117 ? 6.484 12.828 70.273 1.00 25.38 117 LEU A N 1
ATOM 898 C CA . LEU A 1 117 ? 7.883 12.517 69.968 1.00 24.17 117 LEU A CA 1
ATOM 899 C C . LEU A 1 117 ? 8.562 11.603 70.978 1.00 23.09 117 LEU A C 1
ATOM 900 O O . LEU A 1 117 ? 9.495 10.886 70.631 1.00 22.93 117 LEU A O 1
ATOM 905 N N . THR A 1 118 ? 8.108 11.644 72.230 1.00 21.83 118 THR A N 1
ATOM 906 C CA . THR A 1 118 ? 8.828 10.978 73.323 1.00 20.91 118 THR A CA 1
ATOM 907 C C . THR A 1 118 ? 8.340 9.558 73.610 1.00 20.28 118 THR A C 1
ATOM 908 O O . THR A 1 118 ? 8.900 8.873 74.465 1.00 20.67 118 THR A O 1
ATOM 912 N N . GLY A 1 119 ? 7.307 9.116 72.894 1.00 19.73 119 GLY A N 1
ATOM 913 C CA . GLY A 1 119 ? 6.779 7.755 73.047 1.00 19.61 119 GLY A CA 1
ATOM 914 C C . GLY A 1 119 ? 7.651 6.706 72.371 1.00 19.71 119 GLY A C 1
ATOM 915 O O . GLY A 1 119 ? 8.703 7.038 71.811 1.00 19.83 119 GLY A O 1
ATOM 916 N N . ASN A 1 120 ? 7.219 5.448 72.422 1.00 19.23 120 ASN A N 1
ATOM 917 C CA . ASN A 1 120 ? 7.989 4.338 71.836 1.00 19.55 120 ASN A CA 1
ATOM 918 C C . ASN A 1 120 ? 7.407 3.778 70.546 1.00 19.56 120 ASN A C 1
ATOM 919 O O . ASN A 1 120 ? 8.060 2.999 69.840 1.00 19.51 120 ASN A O 1
ATOM 924 N N . HIS A 1 121 ? 6.186 4.185 70.232 1.00 19.99 121 HIS A N 1
ATOM 925 C CA . HIS A 1 121 ? 5.514 3.667 69.043 1.00 20.47 121 HIS A CA 1
ATOM 926 C C . HIS A 1 121 ? 5.987 4.392 67.775 1.00 20.14 121 HIS A C 1
ATOM 927 O O . HIS A 1 121 ? 6.635 5.440 67.876 1.00 20.37 121 HIS A O 1
ATOM 934 N N . PRO A 1 122 ? 5.735 3.813 66.586 1.00 20.08 122 PRO A N 1
ATOM 935 C CA . PRO A 1 122 ? 6.226 4.442 65.359 1.00 20.10 122 PRO A CA 1
ATOM 936 C C . PRO A 1 122 ? 5.874 5.929 65.194 1.00 20.30 122 PRO A C 1
ATOM 937 O O . PRO A 1 122 ? 4.700 6.318 65.268 1.00 20.63 122 PRO A O 1
ATOM 941 N N . ARG A 1 123 ? 6.914 6.741 64.993 1.00 19.83 123 ARG A N 1
ATOM 942 C CA . ARG A 1 123 ? 6.804 8.176 64.718 1.00 20.43 123 ARG A CA 1
ATOM 943 C C . ARG A 1 123 ? 7.679 8.457 63.512 1.00 20.29 123 ARG A C 1
ATOM 944 O O . ARG A 1 123 ? 8.723 7.822 63.365 1.00 19.87 123 ARG A O 1
ATOM 952 N N . ASN A 1 124 ? 7.286 9.395 62.654 1.00 20.16 124 ASN A N 1
ATOM 953 C CA . ASN A 1 124 ? 8.095 9.717 61.478 1.00 20.71 124 ASN A CA 1
ATOM 954 C C . ASN A 1 124 ? 9.529 10.080 61.826 1.00 20.10 124 ASN A C 1
ATOM 955 O O . ASN A 1 124 ? 9.773 10.966 62.654 1.00 19.31 124 ASN A O 1
ATOM 960 N N . CYS A 1 125 ? 10.477 9.376 61.209 1.00 20.30 125 CYS A N 1
ATOM 961 C CA . CYS A 1 125 ? 11.891 9.655 61.448 1.00 20.41 125 CYS A CA 1
ATOM 962 C C . CYS A 1 125 ? 12.212 11.120 61.164 1.00 20.25 125 CYS A C 1
ATOM 963 O O . CYS A 1 125 ? 12.967 11.740 61.905 1.00 19.72 125 CYS A O 1
ATOM 966 N N . ASP A 1 126 ? 11.616 11.695 60.118 1.00 20.56 126 ASP A N 1
ATOM 967 C CA . ASP A 1 126 ? 12.019 13.037 59.710 1.00 21.09 126 ASP A CA 1
ATOM 968 C C . ASP A 1 126 ? 11.574 14.156 60.660 1.00 20.96 126 ASP A C 1
ATOM 969 O O . ASP A 1 126 ? 12.052 15.276 60.546 1.00 20.97 126 ASP A O 1
ATOM 974 N N . LYS A 1 127 ? 10.686 13.838 61.601 1.00 20.83 127 LYS A N 1
ATOM 975 C CA . LYS A 1 127 ? 10.253 14.816 62.604 1.00 21.13 127 LYS A CA 1
ATOM 976 C C . LYS A 1 127 ? 11.373 15.190 63.580 1.00 20.51 127 LYS A C 1
ATOM 977 O O . LYS A 1 127 ? 11.293 16.218 64.257 1.00 20.96 127 LYS A O 1
ATOM 983 N N . PHE A 1 128 ? 12.417 14.366 63.626 1.00 19.30 128 PHE A N 1
ATOM 984 C CA . PHE A 1 128 ? 13.530 14.559 64.567 1.00 18.99 128 PHE A CA 1
ATOM 985 C C . PHE A 1 128 ? 14.697 15.353 63.972 1.00 18.73 128 PHE A C 1
ATOM 986 O O . PHE A 1 128 ? 15.572 15.827 64.707 1.00 18.72 128 PHE A O 1
ATOM 994 N N . TYR A 1 129 ? 14.717 15.514 62.648 1.00 18.66 129 TYR A N 1
ATOM 995 C CA . TYR A 1 129 ? 15.894 16.112 61.999 1.00 18.97 129 TYR A CA 1
ATOM 996 C C . TYR A 1 129 ? 16.154 17.565 62.359 1.00 19.47 129 TYR A C 1
ATOM 997 O O . TYR A 1 129 ? 17.310 17.966 62.498 1.00 19.36 129 TYR A O 1
ATOM 1006 N N . ASP A 1 130 ? 15.093 18.355 62.509 1.00 19.77 130 ASP A N 1
ATOM 1007 C CA . ASP A 1 130 ? 15.282 19.766 62.832 1.00 20.45 130 ASP A CA 1
ATOM 1008 C C . ASP A 1 130 ? 15.525 20.013 64.327 1.00 19.71 130 ASP A C 1
ATOM 1009 O O . ASP A 1 130 ? 15.598 21.166 64.762 1.00 20.08 130 ASP A O 1
ATOM 1014 N N . LEU A 1 131 ? 15.666 18.923 65.087 1.00 18.37 131 LEU A N 1
ATOM 1015 C CA . LEU A 1 131 ? 16.020 18.976 66.516 1.00 17.94 131 LEU A CA 1
ATOM 1016 C C . LEU A 1 131 ? 17.508 18.697 66.757 1.00 17.76 131 LEU A C 1
ATOM 1017 O O . LEU A 1 131 ? 18.007 18.877 67.875 1.00 17.24 131 LEU A O 1
ATOM 1022 N N . VAL A 1 132 ? 18.206 18.243 65.721 1.00 17.13 132 VAL A N 1
ATOM 1023 C CA . VAL A 1 132 ? 19.644 17.970 65.860 1.00 17.38 132 VAL A CA 1
ATOM 1024 C C . VAL A 1 132 ? 20.449 18.954 65.013 1.00 16.92 132 VAL A C 1
ATOM 1025 O O . VAL A 1 132 ? 20.096 19.226 63.861 1.00 17.54 132 VAL A O 1
ATOM 1029 N N . PRO A 1 133 ? 21.537 19.503 65.582 1.00 16.75 133 PRO A N 1
ATOM 1030 C CA . PRO A 1 133 ? 22.273 20.539 64.880 1.00 16.70 133 PRO A CA 1
ATOM 1031 C C . PRO A 1 133 ? 23.133 19.938 63.780 1.00 17.13 133 PRO A C 1
ATOM 1032 O O . PRO A 1 133 ? 23.553 18.775 63.892 1.00 17.08 133 PRO A O 1
ATOM 1036 N N . ILE A 1 134 ? 23.372 20.700 62.715 1.00 17.19 134 ILE A N 1
ATOM 1037 C CA . ILE A 1 134 ? 24.385 20.271 61.747 1.00 17.54 134 ILE A CA 1
ATOM 1038 C C . ILE A 1 134 ? 25.750 20.286 62.436 1.00 17.16 134 ILE A C 1
ATOM 1039 O O . ILE A 1 134 ? 25.966 21.022 63.407 1.00 16.69 134 ILE A O 1
ATOM 1044 N N . LEU A 1 135 ? 26.655 19.432 61.973 1.00 16.94 135 LEU A N 1
ATOM 1045 C CA . LEU A 1 135 ? 27.988 19.396 62.565 1.00 17.38 135 LEU A CA 1
ATOM 1046 C C . LEU A 1 135 ? 28.681 20.749 62.390 1.00 18.37 135 LEU A C 1
ATOM 1047 O O . LEU A 1 135 ? 29.344 21.227 63.317 1.00 17.86 135 LEU A O 1
ATOM 1052 N N . GLY A 1 136 ? 28.488 21.365 61.218 1.00 19.54 136 GLY A N 1
ATOM 1053 C CA . GLY A 1 136 ? 29.035 22.690 60.933 1.00 21.27 136 GLY A CA 1
ATOM 1054 C C . GLY A 1 136 ? 29.982 22.672 59.745 1.00 22.62 136 GLY A C 1
ATOM 1055 O O . GLY A 1 136 ? 30.622 21.657 59.465 1.00 22.16 136 GLY A O 1
ATOM 1056 N N . GLU A 1 137 ? 30.053 23.806 59.051 1.00 23.80 137 GLU A N 1
ATOM 1057 C CA . GLU A 1 137 ? 30.860 23.950 57.845 1.00 25.63 137 GLU A CA 1
ATOM 1058 C C . GLU A 1 137 ? 32.348 23.834 58.161 1.00 25.34 137 GLU A C 1
ATOM 1059 O O . GLU A 1 137 ? 32.817 24.345 59.183 1.00 25.65 137 GLU A O 1
ATOM 1065 N N . SER A 1 138 ? 33.078 23.147 57.286 1.00 25.83 138 SER A N 1
ATOM 1066 C CA . SER A 1 138 ? 34.525 23.040 57.409 1.00 26.31 138 SER A CA 1
ATOM 1067 C C . SER A 1 138 ? 35.211 24.356 57.032 1.00 26.67 138 SER A C 1
ATOM 1068 O O . SER A 1 138 ? 34.631 25.194 56.330 1.00 26.13 138 SER A O 1
ATOM 1071 N N . THR A 1 139 ? 36.425 24.536 57.536 1.00 27.56 139 THR A N 1
ATOM 1072 C CA . THR A 1 139 ? 37.264 25.669 57.169 1.00 28.96 139 THR A CA 1
ATOM 1073 C C . THR A 1 139 ? 38.383 25.138 56.285 1.00 29.69 139 THR A C 1
ATOM 1074 O O . THR A 1 139 ? 39.148 24.279 56.695 1.00 29.63 139 THR A O 1
ATOM 1078 N N . ARG A 1 140 ? 38.460 25.647 55.062 1.00 31.29 140 ARG A N 1
ATOM 1079 C CA . ARG A 1 140 ? 39.497 25.218 54.136 1.00 32.71 140 ARG A CA 1
ATOM 1080 C C . ARG A 1 140 ? 40.591 26.272 54.052 1.00 33.60 140 ARG A C 1
ATOM 1081 O O . ARG A 1 140 ? 40.334 27.423 53.689 1.00 34.24 140 ARG A O 1
ATOM 1089 N N . LEU A 1 141 ? 41.797 25.878 54.441 1.00 34.39 141 LEU A N 1
ATOM 1090 C CA . LEU A 1 141 ? 42.952 26.767 54.457 1.00 35.13 141 LEU A CA 1
ATOM 1091 C C . LEU A 1 141 ? 43.946 26.314 53.395 1.00 35.57 141 LEU A C 1
ATOM 1092 O O . LEU A 1 141 ? 43.722 25.299 52.724 1.00 35.69 141 LEU A O 1
ATOM 1097 N N . SER A 1 142 ? 45.040 27.063 53.239 1.00 36.06 142 SER A N 1
ATOM 1098 C CA . SER A 1 142 ? 46.072 26.717 52.256 1.00 36.20 142 SER A CA 1
ATOM 1099 C C . SER A 1 142 ? 46.726 25.359 52.535 1.00 35.89 142 SER A C 1
ATOM 1100 O O . SER A 1 142 ? 46.998 24.601 51.602 1.00 36.30 142 SER A O 1
ATOM 1103 N N . ASP A 1 143 ? 46.949 25.047 53.811 1.00 35.44 143 ASP A N 1
ATOM 1104 C CA . ASP A 1 143 ? 47.692 23.841 54.193 1.00 34.86 143 ASP A CA 1
ATOM 1105 C C . ASP A 1 143 ? 46.857 22.696 54.795 1.00 33.71 143 ASP A C 1
ATOM 1106 O O . ASP A 1 143 ? 47.402 21.625 55.093 1.00 33.80 143 ASP A O 1
ATOM 1111 N N . CYS A 1 144 ? 45.551 22.919 54.975 1.00 32.12 144 CYS A N 1
ATOM 1112 C CA . CYS A 1 144 ? 44.685 21.938 55.653 1.00 30.29 144 CYS A CA 1
ATOM 1113 C C . CYS A 1 144 ? 43.190 22.212 55.489 1.00 28.80 144 CYS A C 1
ATOM 1114 O O . CYS A 1 144 ? 42.787 23.272 54.998 1.00 28.67 144 CYS A O 1
ATOM 1117 N N . ILE A 1 145 ? 42.374 21.239 55.901 1.00 27.07 145 ILE A N 1
ATOM 1118 C CA . ILE A 1 145 ? 40.935 21.444 56.135 1.00 25.43 145 ILE A CA 1
ATOM 1119 C C . ILE A 1 145 ? 40.645 21.250 57.631 1.00 24.29 145 ILE A C 1
ATOM 1120 O O . ILE A 1 145 ? 41.236 20.388 58.272 1.00 23.68 145 ILE A O 1
ATOM 1125 N N . LYS A 1 146 ? 39.750 22.070 58.178 1.00 23.44 146 LYS A N 1
ATOM 1126 C CA . LYS A 1 146 ? 39.381 21.978 59.590 1.00 23.13 146 LYS A CA 1
ATOM 1127 C C . LYS A 1 146 ? 37.896 21.678 59.715 1.00 22.00 146 LYS A C 1
ATOM 1128 O O . LYS A 1 146 ? 37.077 22.356 59.113 1.00 21.80 146 LYS A O 1
ATOM 1134 N N . ILE A 1 147 ? 37.555 20.661 60.500 1.00 21.13 147 ILE A N 1
ATOM 1135 C CA . ILE A 1 147 ? 36.159 20.228 60.618 1.00 20.30 147 ILE A CA 1
ATOM 1136 C C . ILE A 1 147 ? 35.693 20.333 62.072 1.00 19.22 147 ILE A C 1
ATOM 1137 O O . ILE A 1 147 ? 36.381 19.840 62.959 1.00 19.10 147 ILE A O 1
ATOM 1142 N N . PRO A 1 148 ? 34.522 20.971 62.318 1.00 18.60 148 PRO A N 1
ATOM 1143 C CA . PRO A 1 148 ? 34.013 21.035 63.695 1.00 18.02 148 PRO A CA 1
ATOM 1144 C C . PRO A 1 148 ? 33.758 19.644 64.253 1.00 17.20 148 PRO A C 1
ATOM 1145 O O . PRO A 1 148 ? 33.363 18.732 63.513 1.00 17.45 148 PRO A O 1
ATOM 1149 N N . LEU A 1 149 ? 33.958 19.494 65.557 1.00 16.42 149 LEU A N 1
ATOM 1150 C CA . LEU A 1 149 ? 33.835 18.198 66.223 1.00 16.01 149 LEU A CA 1
ATOM 1151 C C . LEU A 1 149 ? 32.542 17.975 67.020 1.00 15.72 149 LEU A C 1
ATOM 1152 O O . LEU A 1 149 ? 32.182 16.825 67.300 1.00 15.45 149 LEU A O 1
ATOM 1157 N N . PHE A 1 150 ? 31.872 19.069 67.391 1.00 15.26 150 PHE A N 1
ATOM 1158 C CA . PHE A 1 150 ? 30.791 19.031 68.387 1.00 14.86 150 PHE A CA 1
ATOM 1159 C C . PHE A 1 150 ? 29.906 20.269 68.232 1.00 14.55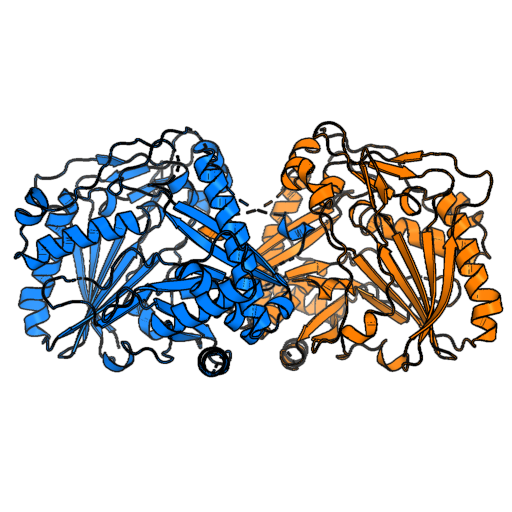 150 PHE A C 1
ATOM 1160 O O . PHE A 1 150 ? 30.413 21.394 68.131 1.00 14.23 150 PHE A O 1
ATOM 1168 N N . SER A 1 151 ? 28.587 20.047 68.188 1.00 13.92 151 SER A N 1
ATOM 1169 C CA . SER A 1 151 ? 27.606 21.121 68.123 1.00 14.02 151 SER A CA 1
ATOM 1170 C C . SER A 1 151 ? 26.350 20.729 68.911 1.00 13.87 151 SER A C 1
ATOM 1171 O O . SER A 1 151 ? 26.126 19.543 69.199 1.00 13.58 151 SER A O 1
ATOM 1174 N N . VAL A 1 152 ? 25.551 21.736 69.260 1.00 13.67 152 VAL A N 1
ATOM 1175 C CA . VAL A 1 152 ? 24.446 21.575 70.199 1.00 13.86 152 VAL A CA 1
ATOM 1176 C C . VAL A 1 152 ? 23.231 22.336 69.690 1.00 13.57 152 VAL A C 1
ATOM 1177 O O . VAL A 1 152 ? 23.369 23.449 69.160 1.00 14.33 152 VAL A O 1
ATOM 1181 N N . GLN A 1 153 ? 22.055 21.733 69.853 1.00 14.11 153 GLN A N 1
ATOM 1182 C CA . GLN A 1 153 ? 20.783 22.454 69.726 1.00 14.33 153 GLN A CA 1
ATOM 1183 C C . GLN A 1 153 ? 19.923 22.240 70.967 1.00 14.19 153 GLN A C 1
ATOM 1184 O O . GLN A 1 153 ? 19.712 21.122 71.400 1.00 15.22 153 GLN A O 1
ATOM 1190 N N . VAL A 1 154 ? 19.432 23.331 71.537 1.00 14.68 154 VAL A N 1
ATOM 1191 C CA . VAL A 1 154 ? 18.532 23.256 72.674 1.00 14.90 154 VAL A CA 1
ATOM 1192 C C . VAL A 1 154 ? 17.170 23.763 72.194 1.00 15.04 154 VAL A C 1
ATOM 1193 O O . VAL A 1 154 ? 17.046 24.923 71.807 1.00 15.32 154 VAL A O 1
ATOM 1197 N N . THR A 1 155 ? 16.172 22.885 72.191 1.00 15.75 155 THR A N 1
ATOM 1198 C CA . THR A 1 155 ? 14.847 23.211 71.637 1.00 16.03 155 THR A CA 1
ATOM 1199 C C . THR A 1 155 ? 13.753 23.254 72.702 1.00 16.33 155 THR A C 1
ATOM 1200 O O . THR A 1 155 ? 13.499 22.264 73.392 1.00 16.06 155 THR A O 1
ATOM 1204 N N . LEU A 1 156 ? 13.103 24.411 72.812 1.00 16.54 156 LEU A N 1
ATOM 1205 C CA . LEU A 1 156 ? 11.940 24.562 73.680 1.00 17.19 156 LEU A CA 1
ATOM 1206 C C . LEU A 1 156 ? 10.670 24.020 73.033 1.00 17.22 156 LEU A C 1
ATOM 1207 O O . LEU A 1 156 ? 10.364 24.329 71.878 1.00 17.88 156 LEU A O 1
ATOM 1212 N N . PHE A 1 157 ? 9.943 23.216 73.794 1.00 17.54 157 PHE A N 1
ATOM 1213 C CA . PHE A 1 157 ? 8.575 22.820 73.477 1.00 18.33 157 PHE A CA 1
ATOM 1214 C C . PHE A 1 157 ? 7.723 23.535 74.516 1.00 18.71 157 PHE A C 1
ATOM 1215 O O . PHE A 1 157 ? 7.594 23.051 75.641 1.00 18.86 157 PHE A O 1
ATOM 1223 N N . PRO A 1 158 ? 7.185 24.712 74.157 1.00 19.55 158 PRO A N 1
ATOM 1224 C CA . PRO A 1 158 ? 6.556 25.576 75.159 1.00 19.94 158 PRO A CA 1
ATOM 1225 C C . PRO A 1 158 ? 5.555 24.865 76.062 1.00 20.22 158 PRO A C 1
ATOM 1226 O O . PRO A 1 158 ? 4.646 24.164 75.589 1.00 20.47 158 PRO A O 1
ATOM 1230 N N . ASN A 1 159 ? 5.758 25.037 77.366 1.00 20.71 159 ASN A N 1
ATOM 1231 C CA . ASN A 1 159 ? 4.931 24.444 78.408 1.00 21.37 159 ASN A CA 1
ATOM 1232 C C . ASN A 1 159 ? 4.966 22.921 78.472 1.00 21.01 159 ASN A C 1
ATOM 1233 O O . ASN A 1 159 ? 4.155 22.304 79.160 1.00 21.28 159 ASN A O 1
ATOM 1238 N N . GLN A 1 160 ? 5.938 22.313 77.790 1.00 20.22 160 GLN A N 1
ATOM 1239 C CA . GLN A 1 160 ? 6.031 20.855 77.749 1.00 19.81 160 GLN A CA 1
ATOM 1240 C C . GLN A 1 160 ? 7.414 20.315 78.119 1.00 18.90 160 GLN A C 1
ATOM 1241 O O . GLN A 1 160 ? 7.520 19.349 78.863 1.00 18.52 160 GLN A O 1
ATOM 1247 N N . GLY A 1 161 ? 8.465 20.939 77.592 1.00 18.31 161 GLY A N 1
ATOM 1248 C CA . GLY A 1 161 ? 9.820 20.484 77.899 1.00 17.21 161 GLY A CA 1
ATOM 1249 C C . GLY A 1 161 ? 10.893 21.010 76.973 1.00 17.02 161 GLY A C 1
ATOM 1250 O O . GLY A 1 161 ? 10.717 22.027 76.297 1.00 17.02 161 GLY A O 1
ATOM 1251 N N . ILE A 1 162 ? 12.018 20.296 76.954 1.00 16.89 162 ILE A N 1
ATOM 1252 C CA . ILE A 1 162 ? 13.229 20.731 76.285 1.00 16.59 162 ILE A CA 1
ATOM 1253 C C . ILE A 1 162 ? 13.885 19.500 75.645 1.00 16.18 162 ILE A C 1
ATOM 1254 O O . ILE A 1 162 ? 13.973 18.438 76.273 1.00 16.55 162 ILE A O 1
ATOM 1259 N N . ALA A 1 163 ? 14.338 19.644 74.409 1.00 15.96 163 ALA A N 1
ATOM 1260 C CA . ALA A 1 163 ? 15.176 18.615 73.806 1.00 15.66 163 ALA A CA 1
ATOM 1261 C C . ALA A 1 163 ? 16.574 19.173 73.620 1.00 15.58 163 ALA A C 1
ATOM 1262 O O . ALA A 1 163 ? 16.741 20.296 73.158 1.00 16.45 163 ALA A O 1
ATOM 1264 N N . ILE A 1 164 ? 17.573 18.382 73.991 1.00 15.58 164 ILE A N 1
ATOM 1265 C CA . ILE A 1 164 ? 18.956 18.743 73.748 1.00 15.11 164 ILE A CA 1
ATOM 1266 C C . ILE A 1 164 ? 19.470 17.800 72.662 1.00 14.49 164 ILE A C 1
ATOM 1267 O O . ILE A 1 164 ? 19.453 16.570 72.842 1.00 14.34 164 ILE A O 1
ATOM 1272 N N . GLY A 1 165 ? 19.862 18.385 71.536 1.00 14.27 165 GLY A N 1
ATOM 1273 C CA . GLY A 1 165 ? 20.408 17.631 70.406 1.00 14.51 165 GLY A CA 1
ATOM 1274 C C . GLY A 1 165 ? 21.901 17.833 70.372 1.00 14.51 165 GLY A C 1
ATOM 1275 O O . GLY A 1 165 ? 22.376 18.969 70.418 1.00 14.60 165 GLY A O 1
ATOM 1276 N N . ILE A 1 166 ? 22.647 16.731 70.324 1.00 14.66 166 ILE A N 1
ATOM 1277 C CA . ILE A 1 166 ? 24.117 16.801 70.325 1.00 14.93 166 ILE A CA 1
ATOM 1278 C C . ILE A 1 166 ? 24.622 16.076 69.093 1.00 14.54 166 ILE A C 1
ATOM 1279 O O . ILE A 1 166 ? 24.285 14.905 68.871 1.00 14.59 166 ILE A O 1
ATOM 1284 N N . THR A 1 167 ? 25.398 16.791 68.283 1.00 14.11 167 THR A N 1
ATOM 1285 C CA . THR A 1 167 ? 25.993 16.236 67.070 1.00 14.20 167 THR A CA 1
ATOM 1286 C C . THR A 1 167 ? 27.514 16.240 67.244 1.00 14.24 167 THR A C 1
ATOM 1287 O O . THR A 1 167 ? 28.091 17.213 67.739 1.00 14.01 167 THR A O 1
ATOM 1291 N N . ASN A 1 168 ? 28.156 15.131 66.890 1.00 14.44 168 ASN A N 1
ATOM 1292 C CA . ASN A 1 168 ? 29.607 15.073 66.980 1.00 14.27 168 ASN A CA 1
ATOM 1293 C C . ASN A 1 168 ? 30.235 14.250 65.876 1.00 14.62 168 ASN A C 1
ATOM 1294 O O . ASN A 1 168 ? 29.571 13.416 65.247 1.00 14.41 168 ASN A O 1
ATOM 1299 N N . HIS A 1 169 ? 31.512 14.536 65.637 1.00 14.95 169 HIS A N 1
ATOM 1300 C CA . HIS A 1 169 ? 32.334 13.732 64.751 1.00 15.11 169 HIS A CA 1
ATOM 1301 C C . HIS A 1 169 ? 32.911 12.583 65.566 1.00 14.86 169 HIS A C 1
ATOM 1302 O O . HIS A 1 169 ? 33.381 12.791 66.685 1.00 14.64 169 HIS A O 1
ATOM 1309 N N . HIS A 1 170 ? 32.860 11.372 65.018 1.00 14.38 170 HIS A N 1
ATOM 1310 C CA . HIS A 1 170 ? 33.366 10.191 65.731 1.00 15.27 170 HIS A CA 1
ATOM 1311 C C . HIS A 1 170 ? 34.871 10.302 66.064 1.00 14.87 170 HIS A C 1
ATOM 1312 O O . HIS A 1 170 ? 35.336 9.662 66.997 1.00 14.71 170 HIS A O 1
ATOM 1319 N N . CYS A 1 171 ? 35.620 11.107 65.311 1.00 15.62 171 CYS A N 1
ATOM 1320 C CA . CYS A 1 171 ? 37.063 11.285 65.604 1.00 15.99 171 CYS A CA 1
ATOM 1321 C C . CYS A 1 171 ? 37.309 11.976 66.952 1.00 15.74 171 CYS A C 1
ATOM 1322 O O . CYS A 1 171 ? 38.388 11.834 67.540 1.00 16.20 171 CYS A O 1
ATOM 1325 N N . LEU A 1 172 ? 36.317 12.728 67.435 1.00 15.47 172 LEU A N 1
ATOM 1326 C CA . LEU A 1 172 ? 36.426 13.381 68.743 1.00 15.83 172 LEU A CA 1
ATOM 1327 C C . LEU A 1 172 ? 36.646 12.348 69.855 1.00 16.19 172 LEU A C 1
ATOM 1328 O O . LEU A 1 172 ? 37.422 12.567 70.788 1.00 16.61 172 LEU A O 1
ATOM 1333 N N . GLY A 1 173 ? 35.951 11.223 69.744 1.00 16.30 173 GLY A N 1
ATOM 1334 C CA . GLY A 1 173 ? 36.034 10.172 70.742 1.00 16.37 173 GLY A CA 1
ATOM 1335 C C . GLY A 1 173 ? 34.844 9.240 70.668 1.00 16.97 173 GLY A C 1
ATOM 1336 O O . GLY A 1 173 ? 33.911 9.453 69.880 1.00 16.73 173 GLY A O 1
ATOM 1337 N N . ASP A 1 174 ? 34.872 8.207 71.500 1.00 16.66 174 ASP A N 1
ATOM 1338 C CA . ASP A 1 174 ? 33.834 7.191 71.465 1.00 17.17 174 ASP A CA 1
ATOM 1339 C C . ASP A 1 174 ? 32.741 7.503 72.470 1.00 16.78 174 ASP A C 1
ATOM 1340 O O . ASP A 1 174 ? 32.728 8.582 73.077 1.00 16.16 174 ASP A O 1
ATOM 1345 N N . ALA A 1 175 ? 31.825 6.560 72.651 1.00 17.12 175 ALA A N 1
ATOM 1346 C CA . ALA A 1 175 ? 30.709 6.767 73.573 1.00 16.93 175 ALA A CA 1
ATOM 1347 C C . ALA A 1 175 ? 31.196 7.040 75.000 1.00 17.21 175 ALA A C 1
ATOM 1348 O O . ALA A 1 175 ? 30.626 7.882 75.688 1.00 16.53 175 ALA A O 1
ATOM 1350 N N . SER A 1 176 ? 32.258 6.346 75.431 1.00 17.30 176 SER A N 1
ATOM 1351 C CA . SER A 1 176 ? 32.843 6.591 76.763 1.00 18.48 176 SER A CA 1
ATOM 1352 C C . SER A 1 176 ? 33.322 8.043 76.934 1.00 17.96 176 SER A C 1
ATOM 1353 O O . SER A 1 176 ? 33.069 8.682 77.969 1.00 18.56 176 SER A O 1
ATOM 1356 N N . THR A 1 177 ? 33.978 8.569 75.907 1.00 17.58 177 THR A N 1
ATOM 1357 C CA . THR A 1 177 ? 34.437 9.954 75.904 1.00 17.79 177 THR A CA 1
ATOM 1358 C C . THR A 1 177 ? 33.258 10.941 75.999 1.00 17.51 177 THR A C 1
ATOM 1359 O O . THR A 1 177 ? 33.298 11.904 76.778 1.00 16.42 177 THR A O 1
ATOM 1363 N N . ARG A 1 178 ? 32.208 10.678 75.222 1.00 17.49 178 ARG A N 1
ATOM 1364 C CA . ARG A 1 178 ? 30.991 11.501 75.284 1.00 18.02 178 ARG A CA 1
ATOM 1365 C C . ARG A 1 178 ? 30.332 11.431 76.664 1.00 17.95 178 ARG A C 1
ATOM 1366 O O . ARG A 1 178 ? 29.887 12.448 77.199 1.00 17.91 178 ARG A O 1
ATOM 1374 N N . PHE A 1 179 ? 30.293 10.232 77.239 1.00 18.45 179 PHE A N 1
ATOM 1375 C CA . PHE A 1 179 ? 29.731 10.032 78.581 1.00 18.91 179 PHE A CA 1
ATOM 1376 C C . PHE A 1 179 ? 30.494 10.838 79.634 1.00 19.24 179 PHE A C 1
ATOM 1377 O O . PHE A 1 179 ? 29.878 11.525 80.456 1.00 19.00 179 PHE A O 1
ATOM 1385 N N . CYS A 1 180 ? 31.824 10.761 79.591 1.00 20.20 180 CYS A N 1
ATOM 1386 C CA . CYS A 1 180 ? 32.687 11.534 80.483 1.00 19.73 180 CYS A CA 1
ATOM 1387 C C . CYS A 1 180 ? 32.396 13.045 80.409 1.00 19.38 180 CYS A C 1
ATOM 1388 O O . CYS A 1 180 ? 32.243 13.718 81.434 1.00 18.74 180 CYS A O 1
ATOM 1391 N N . PHE A 1 181 ? 32.317 13.559 79.186 1.00 18.30 181 PHE A N 1
ATOM 1392 C CA . PHE A 1 181 ? 31.999 14.958 78.929 1.00 18.04 181 PHE A CA 1
ATOM 1393 C C . PHE A 1 181 ? 30.631 15.339 79.487 1.00 17.71 181 PHE A C 1
ATOM 1394 O O . PHE A 1 181 ? 30.486 16.363 80.149 1.00 17.42 181 PHE A O 1
ATOM 1402 N N . LEU A 1 182 ? 29.627 14.524 79.195 1.00 17.97 182 LEU A N 1
ATOM 1403 C CA . LEU A 1 182 ? 28.260 14.823 79.614 1.00 18.31 182 LEU A CA 1
ATOM 1404 C C . LEU A 1 182 ? 28.088 14.763 81.127 1.00 18.70 182 LEU A C 1
ATOM 1405 O O . LEU A 1 182 ? 27.324 15.546 81.694 1.00 18.60 182 LEU A O 1
ATOM 1410 N N . LYS A 1 183 ? 28.804 13.843 81.773 1.00 18.86 183 LYS A N 1
ATOM 1411 C CA . LYS A 1 183 ? 28.818 13.778 83.245 1.00 19.52 183 LYS A CA 1
ATOM 1412 C C . LYS A 1 183 ? 29.327 15.092 83.826 1.00 18.93 183 LYS A C 1
ATOM 1413 O O . LYS A 1 183 ? 28.765 15.611 84.793 1.00 19.20 183 LYS A O 1
ATOM 1419 N N . ALA A 1 184 ? 30.390 15.625 83.230 1.00 18.43 184 ALA A N 1
ATOM 1420 C CA . ALA A 1 184 ? 30.957 16.903 83.656 1.00 18.14 184 ALA A CA 1
ATOM 1421 C C . ALA A 1 184 ? 30.003 18.059 83.417 1.00 18.10 184 ALA A C 1
ATOM 1422 O O . ALA A 1 184 ? 29.736 18.856 84.318 1.00 17.80 184 ALA A O 1
ATOM 1424 N N . TRP A 1 185 ? 29.492 18.153 82.194 1.00 17.54 185 TRP A N 1
ATOM 1425 C CA . TRP A 1 185 ? 28.631 19.262 81.825 1.00 17.71 185 TRP A CA 1
ATOM 1426 C C . TRP A 1 185 ? 27.393 19.320 82.720 1.00 17.79 185 TRP A C 1
ATOM 1427 O O . TRP A 1 185 ? 27.045 20.381 83.245 1.00 17.69 185 TRP A O 1
ATOM 1438 N N . THR A 1 186 ? 26.753 18.175 82.921 1.00 18.19 186 THR A N 1
ATOM 1439 C CA . THR A 1 186 ? 25.542 18.106 83.740 1.00 18.69 186 THR A CA 1
ATOM 1440 C C . THR A 1 186 ? 25.829 18.484 85.195 1.00 19.49 186 THR A C 1
ATOM 1441 O O . THR A 1 186 ? 25.058 19.227 85.798 1.00 19.38 186 THR A O 1
ATOM 1445 N N . SER A 1 187 ? 26.944 17.996 85.739 1.00 19.93 187 SER A N 1
ATOM 1446 C CA . SER A 1 187 ? 27.383 18.375 87.088 1.00 21.20 187 SER A CA 1
ATOM 1447 C C . SER A 1 187 ? 27.524 19.883 87.210 1.00 21.02 187 SER A C 1
ATOM 1448 O O . SER A 1 187 ? 27.034 20.493 88.167 1.00 21.19 187 SER A O 1
ATOM 1451 N N . ILE A 1 188 ? 28.199 20.475 86.233 1.00 20.83 188 ILE A N 1
ATOM 1452 C CA . ILE A 1 188 ? 28.481 21.908 86.228 1.00 21.18 188 ILE A CA 1
ATOM 1453 C C . ILE A 1 188 ? 27.177 22.712 86.126 1.00 21.57 188 ILE A C 1
ATOM 1454 O O . ILE A 1 188 ? 26.995 23.706 86.839 1.00 21.60 188 ILE A O 1
ATOM 1459 N N . ALA A 1 189 ? 26.268 22.250 85.271 1.00 21.15 189 ALA A N 1
ATOM 1460 C CA . ALA A 1 189 ? 24.936 22.855 85.122 1.00 22.03 189 ALA A CA 1
ATOM 1461 C C . ALA A 1 189 ? 24.084 22.727 86.391 1.00 22.46 189 ALA A C 1
ATOM 1462 O O . ALA A 1 189 ? 23.497 23.713 86.847 1.00 22.50 189 ALA A O 1
ATOM 1464 N N . ARG A 1 190 ? 24.024 21.518 86.946 1.00 23.66 190 ARG A N 1
ATOM 1465 C CA . ARG A 1 190 ? 23.196 21.218 88.126 1.00 24.93 190 ARG A CA 1
ATOM 1466 C C . ARG A 1 190 ? 23.590 22.031 89.342 1.00 25.90 190 ARG A C 1
ATOM 1467 O O . ARG A 1 190 ? 22.733 22.400 90.162 1.00 25.95 190 ARG A O 1
ATOM 1475 N N . SER A 1 191 ? 24.892 22.277 89.473 1.00 26.37 191 SER A N 1
ATOM 1476 C CA . SER A 1 191 ? 25.429 22.960 90.646 1.00 27.42 191 SER A CA 1
ATOM 1477 C C . SER A 1 191 ? 25.513 24.480 90.447 1.00 27.60 191 SER A C 1
ATOM 1478 O O . SER A 1 191 ? 26.267 25.178 91.137 1.00 28.35 191 SER A O 1
ATOM 1481 N N . GLY A 1 192 ? 24.728 24.979 89.495 1.00 27.60 192 GLY A N 1
ATOM 1482 C CA . GLY A 1 192 ? 24.589 26.410 89.241 1.00 27.59 192 GLY A CA 1
ATOM 1483 C C . GLY A 1 192 ? 25.759 27.020 88.499 1.00 27.56 192 GLY A C 1
ATOM 1484 O O . GLY A 1 192 ? 26.265 28.073 88.897 1.00 27.46 192 GLY A O 1
ATOM 1485 N N . ASN A 1 193 ? 26.188 26.358 87.424 1.00 27.26 193 ASN A N 1
ATOM 1486 C CA . ASN A 1 193 ? 27.304 26.830 86.590 1.00 27.27 193 ASN A CA 1
ATOM 1487 C C . ASN A 1 193 ? 28.588 26.978 87.405 1.00 27.70 193 ASN A C 1
ATOM 1488 O O . ASN A 1 193 ? 29.174 28.061 87.508 1.00 27.37 193 ASN A O 1
ATOM 1493 N N . ASN A 1 194 ? 29.009 25.855 87.974 1.00 28.17 194 ASN A N 1
ATOM 1494 C CA . ASN A 1 194 ? 30.089 25.815 88.939 1.00 28.79 194 ASN A CA 1
ATOM 1495 C C . ASN A 1 194 ? 30.818 24.476 88.815 1.00 28.94 194 ASN A C 1
ATOM 1496 O O . ASN A 1 194 ? 30.188 23.422 88.911 1.00 28.95 194 ASN A O 1
ATOM 1501 N N . ASP A 1 195 ? 32.135 24.520 88.607 1.00 29.20 195 ASP A N 1
ATOM 1502 C CA . ASP A 1 195 ? 32.931 23.293 88.438 1.00 29.94 195 ASP A CA 1
ATOM 1503 C C . ASP A 1 195 ? 33.632 22.805 89.717 1.00 30.64 195 ASP A C 1
ATOM 1504 O O . ASP A 1 195 ? 34.447 21.881 89.673 1.00 30.32 195 ASP A O 1
ATOM 1509 N N . GLU A 1 196 ? 33.306 23.437 90.845 1.00 31.41 196 GLU A N 1
ATOM 1510 C CA . GLU A 1 196 ? 33.851 23.063 92.152 1.00 32.59 196 GLU A CA 1
ATOM 1511 C C . GLU A 1 196 ? 33.585 21.584 92.463 1.00 32.56 196 GLU A C 1
ATOM 1512 O O . GLU A 1 196 ? 34.499 20.850 92.844 1.00 33.03 196 GLU A O 1
ATOM 1518 N N . SER A 1 197 ? 32.346 21.145 92.261 1.00 32.80 197 SER A N 1
ATOM 1519 C CA . SER A 1 197 ? 31.963 19.752 92.498 1.00 32.99 197 SER A CA 1
ATOM 1520 C C . SER A 1 197 ? 32.636 18.779 91.520 1.00 32.84 197 SER A C 1
ATOM 1521 O O . SER A 1 197 ? 33.099 17.708 91.921 1.00 32.87 197 SER A O 1
ATOM 1524 N N . PHE A 1 198 ? 32.690 19.159 90.243 1.00 32.52 198 PHE A N 1
ATOM 1525 C CA . PHE A 1 198 ? 33.346 18.346 89.222 1.00 32.37 198 PHE A CA 1
ATOM 1526 C C . PHE A 1 198 ? 34.827 18.139 89.541 1.00 32.56 198 PHE A C 1
ATOM 1527 O O . PHE A 1 198 ? 35.326 17.020 89.473 1.00 32.62 198 PHE A O 1
ATOM 1535 N N . LEU A 1 199 ? 35.513 19.223 89.891 1.00 32.88 199 LEU A N 1
ATOM 1536 C CA . LEU A 1 199 ? 36.947 19.186 90.170 1.00 33.56 199 LEU A CA 1
ATOM 1537 C C . LEU A 1 199 ? 37.292 18.362 91.414 1.00 34.00 199 LEU A C 1
ATOM 1538 O O . LEU A 1 199 ? 38.347 17.726 91.478 1.00 34.26 199 LEU A O 1
ATOM 1543 N N . ALA A 1 200 ? 36.388 18.367 92.389 1.00 34.37 200 ALA A N 1
ATOM 1544 C CA . ALA A 1 200 ? 36.580 17.635 93.636 1.00 34.82 200 ALA A CA 1
ATOM 1545 C C . ALA A 1 200 ? 36.214 16.157 93.515 1.00 35.09 200 ALA A C 1
ATOM 1546 O O . ALA A 1 200 ? 36.931 15.299 94.027 1.00 35.33 200 ALA A O 1
ATOM 1548 N N . ASN A 1 201 ? 35.103 15.874 92.834 1.00 35.16 201 ASN A N 1
ATOM 1549 C CA . ASN A 1 201 ? 34.458 14.557 92.851 1.00 35.32 201 ASN A CA 1
ATOM 1550 C C . ASN A 1 201 ? 34.355 13.867 91.489 1.00 34.99 201 ASN A C 1
ATOM 1551 O O . ASN A 1 201 ? 34.159 12.653 91.424 1.00 34.97 201 ASN A O 1
ATOM 1556 N N . GLY A 1 202 ? 34.453 14.641 90.411 1.00 34.65 202 GLY A N 1
ATOM 1557 C CA . GLY A 1 202 ? 34.197 14.117 89.065 1.00 33.98 202 GLY A CA 1
ATOM 1558 C C . GLY A 1 202 ? 35.379 13.419 88.422 1.00 33.37 202 GLY A C 1
ATOM 1559 O O . GLY A 1 202 ? 36.506 13.508 88.907 1.00 33.61 202 GLY A O 1
ATOM 1560 N N . THR A 1 203 ? 35.117 12.733 87.313 1.00 32.45 203 THR A N 1
ATOM 1561 C CA . THR A 1 203 ? 36.159 12.039 86.565 1.00 31.81 203 THR A CA 1
ATOM 1562 C C . THR A 1 203 ? 36.709 12.953 85.472 1.00 31.13 203 THR A C 1
ATOM 1563 O O . THR A 1 203 ? 36.000 13.314 84.525 1.00 30.70 203 THR A O 1
ATOM 1567 N N . ARG A 1 204 ? 37.971 13.340 85.625 1.00 30.17 204 ARG A N 1
ATOM 1568 C CA . ARG A 1 204 ? 38.622 14.246 84.684 1.00 29.54 204 ARG A CA 1
ATOM 1569 C C . ARG A 1 204 ? 39.157 13.452 83.496 1.00 28.48 204 ARG A C 1
ATOM 1570 O O . ARG A 1 204 ? 39.598 12.312 83.671 1.00 28.06 204 ARG A O 1
ATOM 1578 N N . PRO A 1 205 ? 39.106 14.044 82.285 1.00 27.44 205 PRO A N 1
ATOM 1579 C CA . PRO A 1 205 ? 39.608 13.342 81.100 1.00 26.84 205 PRO A CA 1
ATOM 1580 C C . PRO A 1 205 ? 41.126 13.177 81.158 1.00 26.54 205 PRO A C 1
ATOM 1581 O O . PRO A 1 205 ? 41.829 14.054 81.670 1.00 26.01 205 PRO A O 1
ATOM 1585 N N . LEU A 1 206 ? 41.614 12.054 80.647 1.00 25.98 206 LEU A N 1
ATOM 1586 C CA . LEU A 1 206 ? 43.047 11.802 80.591 1.00 25.99 206 LEU A CA 1
ATOM 1587 C C . LEU A 1 206 ? 43.550 11.952 79.156 1.00 25.46 206 LEU A C 1
ATOM 1588 O O . LEU A 1 206 ? 43.236 11.134 78.281 1.00 25.25 206 LEU A O 1
ATOM 1593 N N . TYR A 1 207 ? 44.309 13.022 78.920 1.00 24.71 207 TYR A N 1
ATOM 1594 C CA . TYR A 1 207 ? 44.779 13.352 77.583 1.00 24.55 207 TYR A CA 1
ATOM 1595 C C . TYR A 1 207 ? 46.126 12.727 77.244 1.00 24.74 207 TYR A C 1
ATOM 1596 O O . TYR A 1 207 ? 46.597 12.873 76.121 1.00 24.79 207 TYR A O 1
ATOM 1605 N N . ASP A 1 208 ? 46.740 12.043 78.209 1.00 25.43 208 ASP A N 1
ATOM 1606 C CA . ASP A 1 208 ? 48.017 11.366 77.975 1.00 25.87 208 ASP A CA 1
ATOM 1607 C C . ASP A 1 208 ? 47.891 10.403 76.799 1.00 25.77 208 ASP A C 1
ATOM 1608 O O . ASP A 1 208 ? 46.938 9.622 76.723 1.00 25.62 208 ASP A O 1
ATOM 1613 N N . ARG A 1 209 ? 48.851 10.465 75.887 1.00 25.76 209 ARG A N 1
ATOM 1614 C CA . ARG A 1 209 ? 48.813 9.618 74.697 1.00 26.26 209 ARG A CA 1
ATOM 1615 C C . ARG A 1 209 ? 49.445 8.258 74.997 1.00 26.94 209 ARG A C 1
ATOM 1616 O O . ARG A 1 209 ? 50.598 7.991 74.633 1.00 27.36 209 ARG A O 1
ATOM 1624 N N . ILE A 1 210 ? 48.669 7.407 75.659 1.00 27.34 210 ILE A N 1
ATOM 1625 C CA . ILE A 1 210 ? 49.142 6.120 76.176 1.00 28.06 210 ILE A CA 1
ATOM 1626 C C . ILE A 1 210 ? 48.967 4.947 75.189 1.00 28.34 210 ILE A C 1
ATOM 1627 O O . ILE A 1 210 ? 49.428 3.831 75.445 1.00 28.09 210 ILE A O 1
ATOM 1632 N N . ILE A 1 211 ? 48.298 5.213 74.068 1.00 28.43 211 ILE A N 1
ATOM 1633 C CA . ILE A 1 211 ? 48.198 4.251 72.972 1.00 28.84 211 ILE A CA 1
ATOM 1634 C C . ILE A 1 211 ? 49.161 4.692 71.877 1.00 29.63 211 ILE A C 1
ATOM 1635 O O . ILE A 1 211 ? 48.878 5.627 71.125 1.00 29.46 211 ILE A O 1
ATOM 1640 N N . LYS A 1 212 ? 50.316 4.029 71.809 1.00 30.81 212 LYS A N 1
ATOM 1641 C CA . LYS A 1 212 ? 51.364 4.387 70.853 1.00 31.94 212 LYS A CA 1
ATOM 1642 C C . LYS A 1 212 ? 51.714 3.192 69.959 1.00 32.40 212 LYS A C 1
ATOM 1643 O O . LYS A 1 212 ? 52.516 2.328 70.322 1.00 32.76 212 LYS A O 1
ATOM 1649 N N . TYR A 1 213 ? 51.067 3.145 68.798 1.00 32.84 213 TYR A N 1
ATOM 1650 C CA . TYR A 1 213 ? 51.346 2.143 67.772 1.00 33.45 213 TYR A CA 1
ATOM 1651 C C . TYR A 1 213 ? 51.437 2.828 66.413 1.00 33.80 213 TYR A C 1
ATOM 1652 O O . TYR A 1 213 ? 50.503 2.755 65.602 1.00 33.34 213 TYR A O 1
ATOM 1661 N N . PRO A 1 214 ? 52.568 3.522 66.162 1.00 34.25 214 PRO A N 1
ATOM 1662 C CA . PRO A 1 214 ? 52.710 4.324 64.948 1.00 34.66 214 PRO A CA 1
ATOM 1663 C C . PRO A 1 214 ? 52.538 3.576 63.628 1.00 35.12 214 PRO A C 1
ATOM 1664 O O . PRO A 1 214 ? 52.107 4.181 62.651 1.00 35.07 214 PRO A O 1
ATOM 1676 N N . LEU A 1 216 ? 50.470 1.006 63.020 1.00 35.73 216 LEU A N 1
ATOM 1677 C CA . LEU A 1 216 ? 49.022 0.896 62.887 1.00 35.44 216 LEU A CA 1
ATOM 1678 C C . LEU A 1 216 ? 48.397 2.233 62.495 1.00 35.58 216 LEU A C 1
ATOM 1679 O O . LEU A 1 216 ? 47.506 2.274 61.642 1.00 35.14 216 LEU A O 1
ATOM 1684 N N . ASP A 1 217 ? 48.870 3.319 63.112 1.00 35.84 217 ASP A N 1
ATOM 1685 C CA . ASP A 1 217 ? 48.440 4.671 62.748 1.00 36.57 217 ASP A CA 1
ATOM 1686 C C . ASP A 1 217 ? 48.510 4.902 61.246 1.00 37.18 217 ASP A C 1
ATOM 1687 O O . ASP A 1 217 ? 47.541 5.355 60.639 1.00 37.14 217 ASP A O 1
ATOM 1692 N N . GLU A 1 218 ? 49.658 4.585 60.651 1.00 37.85 218 GLU A N 1
ATOM 1693 C CA . GLU A 1 218 ? 49.865 4.830 59.226 1.00 38.50 218 GLU A CA 1
ATOM 1694 C C . GLU A 1 218 ? 49.041 3.901 58.341 1.00 38.57 218 GLU A C 1
ATOM 1695 O O . GLU A 1 218 ? 48.580 4.305 57.270 1.00 38.66 218 GLU A O 1
ATOM 1701 N N . ALA A 1 219 ? 48.853 2.663 58.794 1.00 38.54 219 ALA A N 1
ATOM 1702 C CA . ALA A 1 219 ? 48.053 1.685 58.064 1.00 38.62 219 ALA A CA 1
ATOM 1703 C C . ALA A 1 219 ? 46.583 2.103 58.003 1.00 38.77 219 ALA A C 1
ATOM 1704 O O . ALA A 1 219 ? 45.940 1.980 56.959 1.00 38.50 219 ALA A O 1
ATOM 1706 N N . TYR A 1 220 ? 46.065 2.613 59.120 1.00 38.97 220 TYR A N 1
ATOM 1707 C CA . TYR A 1 220 ? 44.660 3.018 59.205 1.00 39.34 220 TYR A CA 1
ATOM 1708 C C . TYR A 1 220 ? 44.348 4.281 58.402 1.00 40.09 220 TYR A C 1
ATOM 1709 O O . TYR A 1 220 ? 43.249 4.415 57.856 1.00 40.12 220 TYR A O 1
ATOM 1718 N N . LEU A 1 221 ? 45.318 5.188 58.322 1.00 40.87 221 LEU A N 1
ATOM 1719 C CA . LEU A 1 221 ? 45.188 6.398 57.510 1.00 41.99 221 LEU A CA 1
ATOM 1720 C C . LEU A 1 221 ? 45.155 6.102 56.011 1.00 42.81 221 LEU A C 1
ATOM 1721 O O . LEU A 1 221 ? 44.449 6.779 55.252 1.00 42.81 221 LEU A O 1
ATOM 1726 N N . LYS A 1 222 ? 45.918 5.092 55.593 1.00 43.81 222 LYS A N 1
ATOM 1727 C CA . LYS A 1 222 ? 45.917 4.639 54.202 1.00 44.69 222 LYS A CA 1
ATOM 1728 C C . LYS A 1 222 ? 44.547 4.090 53.811 1.00 45.07 222 LYS A C 1
ATOM 1729 O O . LYS A 1 222 ? 44.021 4.429 52.748 1.00 45.22 222 LYS A O 1
ATOM 1735 N N . ARG A 1 223 ? 43.967 3.268 54.688 1.00 45.35 223 ARG A N 1
ATOM 1736 C CA . ARG A 1 223 ? 42.630 2.707 54.472 1.00 45.88 223 ARG A CA 1
ATOM 1737 C C . ARG A 1 223 ? 41.548 3.794 54.405 1.00 45.86 223 ARG A C 1
ATOM 1738 O O . ARG A 1 223 ? 40.544 3.640 53.705 1.00 45.87 223 ARG A O 1
ATOM 1746 N N . ALA A 1 224 ? 41.763 4.881 55.143 1.00 45.70 224 ALA A N 1
ATOM 1747 C CA . ALA A 1 224 ? 40.832 6.004 55.181 1.00 45.51 224 ALA A CA 1
ATOM 1748 C C . ALA A 1 224 ? 41.164 7.066 54.128 1.00 45.32 224 ALA A C 1
ATOM 1749 O O . ALA A 1 224 ? 40.592 8.160 54.143 1.00 45.32 224 ALA A O 1
ATOM 1751 N N . LYS A 1 225 ? 42.097 6.733 53.231 1.00 44.92 225 LYS A N 1
ATOM 1752 C CA . LYS A 1 225 ? 42.463 7.561 52.069 1.00 44.57 225 LYS A CA 1
ATOM 1753 C C . LYS A 1 225 ? 42.649 9.047 52.395 1.00 44.00 225 LYS A C 1
ATOM 1754 O O . LYS A 1 225 ? 41.807 9.879 52.055 1.00 43.86 225 LYS A O 1
ATOM 1760 N N . VAL A 1 226 ? 43.769 9.372 53.032 1.00 43.27 226 VAL A N 1
ATOM 1761 C CA . VAL A 1 226 ? 43.982 10.707 53.603 1.00 42.12 226 VAL A CA 1
ATOM 1762 C C . VAL A 1 226 ? 44.424 11.795 52.597 1.00 41.38 226 VAL A C 1
ATOM 1763 O O . VAL A 1 226 ? 44.065 12.957 52.764 1.00 41.34 226 VAL A O 1
ATOM 1767 N N . GLU A 1 227 ? 45.164 11.418 51.549 1.00 40.44 227 GLU A N 1
ATOM 1768 C CA . GLU A 1 227 ? 45.627 12.383 50.527 1.00 39.36 227 GLU A CA 1
ATOM 1769 C C . GLU A 1 227 ? 44.506 12.984 49.671 1.00 37.96 227 GLU A C 1
ATOM 1770 O O . GLU A 1 227 ? 44.671 14.059 49.088 1.00 38.28 227 GLU A O 1
ATOM 1776 N N . SER A 1 228 ? 43.381 12.275 49.596 1.00 36.22 228 SER A N 1
ATOM 1777 C CA . SER A 1 228 ? 42.206 12.742 48.863 1.00 34.18 228 SER A CA 1
ATOM 1778 C C . SER A 1 228 ? 41.097 13.252 49.790 1.00 33.13 228 SER A C 1
ATOM 1779 O O . SER A 1 228 ? 40.037 13.669 49.315 1.00 32.40 228 SER A O 1
ATOM 1782 N N . PHE A 1 229 ? 41.344 13.227 51.101 1.00 31.63 229 PHE A N 1
ATOM 1783 C CA . PHE A 1 229 ? 40.304 13.599 52.074 1.00 30.79 229 PHE A CA 1
ATOM 1784 C C . PHE A 1 229 ? 39.740 14.999 51.829 1.00 30.56 229 PHE A C 1
ATOM 1785 O O . PHE A 1 229 ? 38.523 15.177 51.746 1.00 30.14 229 PHE A O 1
ATOM 1793 N N . ASN A 1 230 ? 40.632 15.977 51.707 1.00 30.36 230 ASN A N 1
ATOM 1794 C CA . ASN A 1 230 ? 40.250 17.363 51.475 1.00 30.65 230 ASN A CA 1
ATOM 1795 C C . ASN A 1 230 ? 39.354 17.507 50.233 1.00 30.35 230 ASN A C 1
ATOM 1796 O O . ASN A 1 230 ? 38.314 18.164 50.282 1.00 30.36 230 ASN A O 1
ATOM 1801 N N . GLU A 1 231 ? 39.752 16.850 49.143 1.00 29.82 231 GLU A N 1
ATOM 1802 C CA . GLU A 1 231 ? 38.994 16.818 47.883 1.00 29.93 231 GLU A CA 1
ATOM 1803 C C . GLU A 1 231 ? 37.641 16.114 48.040 1.00 28.72 231 GLU A C 1
ATOM 1804 O O . GLU A 1 231 ? 36.644 16.517 47.434 1.00 28.35 231 GLU A O 1
ATOM 1810 N N . ASP A 1 232 ? 37.621 15.065 48.865 1.00 27.18 232 ASP A N 1
ATOM 1811 C CA . ASP A 1 232 ? 36.460 14.176 48.995 1.00 26.46 232 ASP A CA 1
ATOM 1812 C C . ASP A 1 232 ? 35.441 14.622 50.048 1.00 25.60 232 ASP A C 1
ATOM 1813 O O . ASP A 1 232 ? 34.265 14.274 49.953 1.00 25.35 232 ASP A O 1
ATOM 1818 N N . TYR A 1 233 ? 35.893 15.363 51.058 1.00 25.01 233 TYR A N 1
ATOM 1819 C CA . TYR A 1 233 ? 35.028 15.670 52.199 1.00 24.46 233 TYR A CA 1
ATOM 1820 C C . TYR A 1 233 ? 33.815 16.509 51.820 1.00 24.47 233 TYR A C 1
ATOM 1821 O O . TYR A 1 233 ? 33.950 17.575 51.216 1.00 23.96 233 TYR A O 1
ATOM 1830 N N . VAL A 1 234 ? 32.632 16.008 52.187 1.00 24.28 234 VAL A N 1
ATOM 1831 C CA . VAL A 1 234 ? 31.376 16.718 51.965 1.00 24.89 234 VAL A CA 1
ATOM 1832 C C . VAL A 1 234 ? 30.491 16.585 53.204 1.00 25.94 234 VAL A C 1
ATOM 1833 O O . VAL A 1 234 ? 30.569 15.580 53.908 1.00 25.50 234 VAL A O 1
ATOM 1837 N N . THR A 1 235 ? 29.649 17.583 53.462 1.00 27.30 235 THR A N 1
ATOM 1838 C CA . THR A 1 235 ? 28.711 17.512 54.593 1.00 29.04 235 THR A CA 1
ATOM 1839 C C . THR A 1 235 ? 27.636 16.433 54.398 1.00 29.93 235 THR A C 1
ATOM 1840 O O . THR A 1 235 ? 27.261 16.105 53.268 1.00 29.77 235 THR A O 1
ATOM 1844 N N . GLN A 1 236 ? 27.161 15.874 55.513 1.00 31.17 236 GLN A N 1
ATOM 1845 C CA . GLN A 1 236 ? 26.261 14.717 55.487 1.00 32.28 236 GLN A CA 1
ATOM 1846 C C . GLN A 1 236 ? 25.094 14.864 56.466 1.00 32.88 236 GLN A C 1
ATOM 1847 O O . GLN A 1 236 ? 24.803 13.951 57.248 1.00 32.81 236 GLN A O 1
ATOM 1853 N N . SER A 1 237 ? 24.421 16.012 56.402 1.00 33.52 237 SER A N 1
ATOM 1854 C CA . SER A 1 237 ? 23.302 16.309 57.286 1.00 34.21 237 SER A CA 1
ATOM 1855 C C . SER A 1 237 ? 22.049 15.529 56.883 1.00 34.59 237 SER A C 1
ATOM 1856 O O . SER A 1 237 ? 21.844 15.220 55.703 1.00 34.59 237 SER A O 1
ATOM 1859 N N . LEU A 1 238 ? 21.229 15.190 57.875 1.00 34.69 238 LEU A N 1
ATOM 1860 C CA . LEU A 1 238 ? 19.974 14.483 57.629 1.00 34.95 238 LEU A CA 1
ATOM 1861 C C . LEU A 1 238 ? 18.875 15.480 57.280 1.00 35.12 238 LEU A C 1
ATOM 1862 O O . LEU A 1 238 ? 18.749 16.523 57.927 1.00 34.96 238 LEU A O 1
ATOM 1867 N N . ALA A 1 239 ? 18.085 15.152 56.258 1.00 34.81 239 ALA A N 1
ATOM 1868 C CA . ALA A 1 239 ? 16.984 16.014 55.830 1.00 34.83 239 ALA A CA 1
ATOM 1869 C C . ALA A 1 239 ? 15.818 15.199 55.278 1.00 34.87 239 ALA A C 1
ATOM 1870 O O . ALA A 1 239 ? 16.016 14.190 54.593 1.00 34.81 239 ALA A O 1
ATOM 1872 N N . GLY A 1 240 ? 14.602 15.640 55.583 1.00 34.78 240 GLY A N 1
ATOM 1873 C CA . GLY A 1 240 ? 13.407 15.022 55.021 1.00 34.70 240 GLY A CA 1
ATOM 1874 C C . GLY A 1 240 ? 13.083 15.572 53.637 1.00 34.63 240 GLY A C 1
ATOM 1875 O O . GLY A 1 240 ? 13.913 16.256 53.026 1.00 34.90 240 GLY A O 1
ATOM 1876 N N . PRO A 1 241 ? 11.880 15.265 53.121 1.00 34.12 241 PRO A N 1
ATOM 1877 C CA . PRO A 1 241 ? 10.888 14.388 53.748 1.00 33.68 241 PRO A CA 1
ATOM 1878 C C . PRO A 1 241 ? 11.228 12.910 53.554 1.00 32.79 241 PRO A C 1
ATOM 1879 O O . PRO A 1 241 ? 12.019 12.568 52.664 1.00 32.94 241 PRO A O 1
ATOM 1883 N N . SER A 1 242 ? 10.625 12.056 54.382 1.00 31.73 242 SER A N 1
ATOM 1884 C CA . SER A 1 242 ? 10.856 10.614 54.359 1.00 30.59 242 SER A CA 1
ATOM 1885 C C . SER A 1 242 ? 9.606 9.861 54.816 1.00 29.58 242 SER A C 1
ATOM 1886 O O . SER A 1 242 ? 8.839 10.370 55.642 1.00 29.30 242 SER A O 1
ATOM 1889 N N . ASP A 1 243 ? 9.410 8.651 54.290 1.00 28.21 243 ASP A N 1
ATOM 1890 C CA . ASP A 1 243 ? 8.310 7.790 54.730 1.00 27.05 243 ASP A CA 1
ATOM 1891 C C . ASP A 1 243 ? 8.686 6.904 55.925 1.00 25.60 243 ASP A C 1
ATOM 1892 O O . ASP A 1 243 ? 7.855 6.172 56.454 1.00 25.11 243 ASP A O 1
ATOM 1897 N N . LYS A 1 244 ? 9.940 6.998 56.361 1.00 23.91 244 LYS A N 1
ATOM 1898 C CA . LYS A 1 244 ? 10.453 6.090 57.377 1.00 22.53 244 LYS A CA 1
ATOM 1899 C C . LYS A 1 244 ? 9.903 6.405 58.757 1.00 21.66 244 LYS A C 1
ATOM 1900 O O . LYS A 1 244 ? 9.644 7.567 59.081 1.00 22.25 244 LYS A O 1
ATOM 1906 N N . LEU A 1 245 ? 9.758 5.358 59.558 1.00 20.60 245 LEU A N 1
ATOM 1907 C CA . LEU A 1 245 ? 9.234 5.457 60.916 1.00 19.89 245 LEU A CA 1
ATOM 1908 C C . LEU A 1 245 ? 10.245 4.984 61.935 1.00 19.08 245 LEU A C 1
ATOM 1909 O O . LEU A 1 245 ? 11.019 4.071 61.676 1.00 18.52 245 LEU A O 1
ATOM 1914 N N . ARG A 1 246 ? 10.215 5.623 63.098 1.00 18.84 246 ARG A N 1
ATOM 1915 C CA . ARG A 1 246 ? 11.119 5.339 64.192 1.00 19.08 246 ARG A CA 1
ATOM 1916 C C . ARG A 1 246 ? 10.318 4.760 65.353 1.00 19.00 246 ARG A C 1
ATOM 1917 O O . ARG A 1 246 ? 9.307 5.337 65.767 1.00 18.98 246 ARG A O 1
ATOM 1925 N N . ALA A 1 247 ? 10.763 3.617 65.867 1.00 18.99 247 ALA A N 1
ATOM 1926 C CA . ALA A 1 247 ? 10.130 3.007 67.019 1.00 19.13 247 ALA A CA 1
ATOM 1927 C C . ALA A 1 247 ? 11.174 2.502 68.012 1.00 19.54 247 ALA A C 1
ATOM 1928 O O . ALA A 1 247 ? 12.336 2.244 67.649 1.00 19.84 247 ALA A O 1
ATOM 1930 N N . THR A 1 248 ? 10.761 2.359 69.260 1.00 19.29 248 THR A N 1
ATOM 1931 C CA . THR A 1 248 ? 11.638 1.852 70.307 1.00 19.80 248 THR A CA 1
ATOM 1932 C C . THR A 1 248 ? 11.048 0.549 70.846 1.00 20.07 248 THR A C 1
ATOM 1933 O O . THR A 1 248 ? 9.887 0.511 71.262 1.00 20.49 248 THR A O 1
ATOM 1937 N N . PHE A 1 249 ? 11.843 -0.515 70.798 1.00 19.78 249 PHE A N 1
ATOM 1938 C CA . PHE A 1 249 ? 11.420 -1.837 71.257 1.00 20.28 249 PHE A CA 1
ATOM 1939 C C . PHE A 1 249 ? 12.089 -2.190 72.577 1.00 20.58 249 PHE A C 1
ATOM 1940 O O . PHE A 1 249 ? 13.304 -2.047 72.729 1.00 21.37 249 PHE A O 1
ATOM 1948 N N . ILE A 1 250 ? 11.286 -2.644 73.532 1.00 20.73 250 ILE A N 1
ATOM 1949 C CA . ILE A 1 250 ? 11.776 -2.914 74.878 1.00 21.17 250 ILE A CA 1
ATOM 1950 C C . ILE A 1 250 ? 11.955 -4.406 75.130 1.00 21.00 250 ILE A C 1
ATOM 1951 O O . ILE A 1 250 ? 11.033 -5.202 74.929 1.00 20.72 250 ILE A O 1
ATOM 1956 N N . LEU A 1 251 ? 13.161 -4.772 75.546 1.00 21.24 251 LEU A N 1
ATOM 1957 C CA . LEU A 1 251 ? 13.416 -6.099 76.090 1.00 21.86 251 LEU A CA 1
ATOM 1958 C C . LEU A 1 251 ? 13.676 -5.967 77.586 1.00 22.28 251 LEU A C 1
ATOM 1959 O O . LEU A 1 251 ? 14.733 -5.498 77.996 1.00 22.19 251 LEU A O 1
ATOM 1964 N N . THR A 1 252 ? 12.696 -6.377 78.388 1.00 22.76 252 THR A N 1
ATOM 1965 C CA . THR A 1 252 ? 12.783 -6.278 79.845 1.00 23.64 252 THR A CA 1
ATOM 1966 C C . THR A 1 252 ? 13.756 -7.315 80.397 1.00 23.84 252 THR A C 1
ATOM 1967 O O . THR A 1 252 ? 14.014 -8.327 79.749 1.00 23.73 252 THR A O 1
ATOM 1971 N N . ARG A 1 253 ? 14.289 -7.057 81.590 1.00 24.12 253 ARG A N 1
ATOM 1972 C CA . ARG A 1 253 ? 15.170 -8.001 82.278 1.00 24.94 253 ARG A CA 1
ATOM 1973 C C . ARG A 1 253 ? 14.548 -9.402 82.338 1.00 24.69 253 ARG A C 1
ATOM 1974 O O . ARG A 1 253 ? 15.238 -10.400 82.125 1.00 24.39 253 ARG A O 1
ATOM 1982 N N . ALA A 1 254 ? 13.244 -9.460 82.610 1.00 24.80 254 ALA A N 1
ATOM 1983 C CA . ALA A 1 254 ? 12.540 -10.734 82.773 1.00 24.96 254 ALA A CA 1
ATOM 1984 C C . ALA A 1 254 ? 12.500 -11.519 81.466 1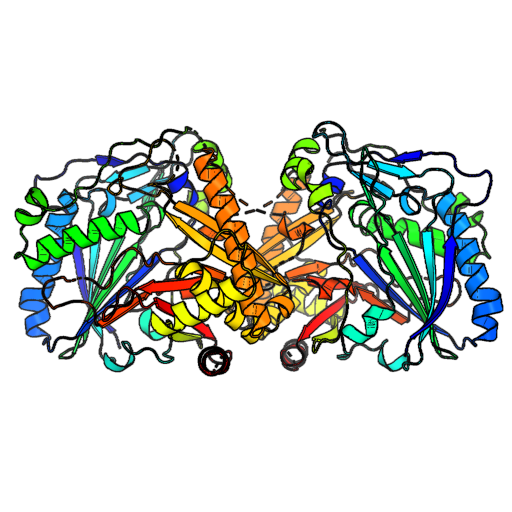.00 25.12 254 ALA A C 1
ATOM 1985 O O . ALA A 1 254 ? 12.720 -12.725 81.460 1.00 25.11 254 ALA A O 1
ATOM 1987 N N . VAL A 1 255 ? 12.204 -10.819 80.371 1.00 24.93 255 VAL A N 1
ATOM 1988 C CA . VAL A 1 255 ? 12.172 -11.418 79.032 1.00 25.07 255 VAL A CA 1
ATOM 1989 C C . VAL A 1 255 ? 13.578 -11.848 78.608 1.00 24.64 255 VAL A C 1
ATOM 1990 O O . VAL A 1 255 ? 13.762 -12.957 78.094 1.00 24.56 255 VAL A O 1
ATOM 1994 N N . ILE A 1 256 ? 14.567 -10.984 78.849 1.00 24.47 256 ILE A N 1
ATOM 1995 C CA . ILE A 1 256 ? 15.972 -11.298 78.559 1.00 24.51 256 ILE A CA 1
ATOM 1996 C C . ILE A 1 256 ? 16.452 -12.551 79.298 1.00 25.16 256 ILE A C 1
ATOM 1997 O O . ILE A 1 256 ? 17.132 -13.399 78.712 1.00 25.15 256 ILE A O 1
ATOM 2002 N N . ASN A 1 257 ? 16.098 -12.670 80.575 1.00 25.55 257 ASN A N 1
ATOM 2003 C CA . ASN A 1 257 ? 16.473 -13.855 81.343 1.00 26.22 257 ASN A CA 1
ATOM 2004 C C . ASN A 1 257 ? 15.820 -15.139 80.819 1.00 26.14 257 ASN A C 1
ATOM 2005 O O . ASN A 1 257 ? 16.467 -16.188 80.775 1.00 25.96 257 ASN A O 1
ATOM 2010 N N . GLN A 1 258 ? 14.562 -15.040 80.393 1.00 26.48 258 GLN A N 1
ATOM 2011 C CA . GLN A 1 258 ? 13.841 -16.175 79.799 1.00 27.47 258 GLN A CA 1
ATOM 2012 C C . GLN A 1 258 ? 14.457 -16.581 78.458 1.00 26.89 258 GLN A C 1
ATOM 2013 O O . GLN A 1 258 ? 14.619 -17.767 78.170 1.00 26.70 258 GLN A O 1
ATOM 2019 N N . LEU A 1 259 ? 14.820 -15.592 77.651 1.00 26.49 259 LEU A N 1
ATOM 2020 C CA . LEU A 1 259 ? 15.519 -15.861 76.396 1.00 26.76 259 LEU A CA 1
ATOM 2021 C C . LEU A 1 259 ? 16.893 -16.503 76.649 1.00 26.59 259 LEU A C 1
ATOM 2022 O O . LEU A 1 259 ? 17.271 -17.476 75.986 1.00 26.61 259 LEU A O 1
ATOM 2027 N N . LYS A 1 260 ? 17.617 -15.965 77.627 1.00 26.60 260 LYS A N 1
ATOM 2028 C CA . LYS A 1 260 ? 18.928 -16.467 78.017 1.00 27.13 260 LYS A CA 1
ATOM 2029 C C . LYS A 1 260 ? 18.852 -17.926 78.480 1.00 27.26 260 LYS A C 1
ATOM 2030 O O . LYS A 1 260 ? 19.704 -18.751 78.124 1.00 26.69 260 LYS A O 1
ATOM 2036 N N . ASP A 1 261 ? 17.829 -18.226 79.278 1.00 27.31 261 ASP A N 1
ATOM 2037 C CA . ASP A 1 261 ? 17.610 -19.576 79.802 1.00 27.67 261 ASP A CA 1
ATOM 2038 C C . ASP A 1 261 ? 17.382 -20.580 78.672 1.00 27.26 261 ASP A C 1
ATOM 2039 O O . ASP A 1 261 ? 17.849 -21.716 78.749 1.00 27.35 261 ASP A O 1
ATOM 2044 N N . ARG A 1 262 ? 16.658 -20.147 77.640 1.00 27.05 262 ARG A N 1
ATOM 2045 C CA . ARG A 1 262 ? 16.389 -20.957 76.445 1.00 26.90 262 ARG A CA 1
ATOM 2046 C C . ARG A 1 262 ? 17.690 -21.270 75.700 1.00 25.87 262 ARG A C 1
ATOM 2047 O O . ARG A 1 262 ? 17.910 -22.410 75.281 1.00 25.44 262 ARG A O 1
ATOM 2055 N N . VAL A 1 263 ? 18.558 -20.265 75.552 1.00 24.91 263 VAL A N 1
ATOM 2056 C CA . VAL A 1 263 ? 19.870 -20.454 74.910 1.00 24.37 263 VAL A CA 1
ATOM 2057 C C . VAL A 1 263 ? 20.757 -21.420 75.701 1.00 24.44 263 VAL A C 1
ATOM 2058 O O . VAL A 1 263 ? 21.373 -22.326 75.130 1.00 23.91 263 VAL A O 1
ATOM 2062 N N . LEU A 1 264 ? 20.823 -21.216 77.012 1.00 24.88 264 LEU A N 1
ATOM 2063 C CA . LEU A 1 264 ? 21.669 -22.032 77.874 1.00 25.42 264 LEU A CA 1
ATOM 2064 C C . LEU A 1 264 ? 21.195 -23.489 77.942 1.00 25.45 264 LEU A C 1
ATOM 2065 O O . LEU A 1 264 ? 22.011 -24.395 78.090 1.00 25.70 264 LEU A O 1
ATOM 2070 N N . ALA A 1 265 ? 19.882 -23.691 77.828 1.00 25.43 265 ALA A N 1
ATOM 2071 C CA . ALA A 1 265 ? 19.265 -25.020 77.867 1.00 25.32 265 ALA A CA 1
ATOM 2072 C C . ALA A 1 265 ? 19.522 -25.794 76.580 1.00 25.54 265 ALA A C 1
ATOM 2073 O O . ALA A 1 265 ? 19.837 -26.985 76.611 1.00 25.79 265 ALA A O 1
ATOM 2075 N N . GLN A 1 266 ? 19.371 -25.112 75.448 1.00 25.18 266 GLN A N 1
ATOM 2076 C CA . GLN A 1 266 ? 19.551 -25.739 74.140 1.00 24.83 266 GLN A CA 1
ATOM 2077 C C . GLN A 1 266 ? 21.024 -25.849 73.737 1.00 24.26 266 GLN A C 1
ATOM 2078 O O . GLN A 1 266 ? 21.421 -26.802 73.060 1.00 23.94 266 GLN A O 1
ATOM 2084 N N . LEU A 1 267 ? 21.835 -24.879 74.155 1.00 23.53 267 LEU A N 1
ATOM 2085 C CA . LEU A 1 267 ? 23.251 -24.870 73.812 1.00 23.28 267 LEU A CA 1
ATOM 2086 C C . LEU A 1 267 ? 24.085 -24.772 75.092 1.00 23.85 267 LEU A C 1
ATOM 2087 O O . LEU A 1 267 ? 24.645 -23.716 75.384 1.00 23.41 267 LEU A O 1
ATOM 2092 N N . PRO A 1 268 ? 24.176 -25.882 75.854 1.00 24.39 268 PRO A N 1
ATOM 2093 C CA . PRO A 1 268 ? 24.757 -25.842 77.205 1.00 25.10 268 PRO A CA 1
ATOM 2094 C C . PRO A 1 268 ? 26.264 -25.596 77.276 1.00 25.61 268 PRO A C 1
ATOM 2095 O O . PRO A 1 268 ? 26.774 -25.284 78.354 1.00 26.19 268 PRO A O 1
ATOM 2099 N N . THR A 1 269 ? 26.961 -25.728 76.150 1.00 25.73 269 THR A N 1
ATOM 2100 C CA . THR A 1 269 ? 28.405 -25.517 76.101 1.00 26.21 269 THR A CA 1
ATOM 2101 C C . THR A 1 269 ? 28.804 -24.279 75.269 1.00 26.13 269 THR A C 1
ATOM 2102 O O . THR A 1 269 ? 29.974 -24.093 74.939 1.00 26.30 269 THR A O 1
ATOM 2106 N N . LEU A 1 270 ? 27.825 -23.436 74.944 1.00 26.44 270 LEU A N 1
ATOM 2107 C CA . LEU A 1 270 ? 28.102 -22.158 74.276 1.00 26.29 270 LEU A CA 1
ATOM 2108 C C . LEU A 1 270 ? 28.912 -21.274 75.224 1.00 26.72 270 LEU A C 1
ATOM 2109 O O . LEU A 1 270 ? 28.456 -20.969 76.323 1.00 26.83 270 LEU A O 1
ATOM 2114 N N . GLU A 1 271 ? 30.111 -20.887 74.792 1.00 27.58 271 GLU A N 1
ATOM 2115 C CA . GLU A 1 271 ? 31.096 -20.241 75.671 1.00 28.72 271 GLU A CA 1
ATOM 2116 C C . GLU A 1 271 ? 30.751 -18.824 76.105 1.00 28.12 271 GLU A C 1
ATOM 2117 O O . GLU A 1 271 ? 31.239 -18.361 77.140 1.00 28.86 271 GLU A O 1
ATOM 2123 N N . TYR A 1 272 ? 29.923 -18.132 75.326 1.00 26.97 272 TYR A N 1
ATOM 2124 C CA . TYR A 1 272 ? 29.591 -16.754 75.650 1.00 25.86 272 TYR A CA 1
ATOM 2125 C C . TYR A 1 272 ? 28.111 -16.450 75.455 1.00 25.35 272 TYR A C 1
ATOM 2126 O O . TYR A 1 272 ? 27.596 -16.513 74.336 1.00 24.68 272 TYR A O 1
ATOM 2135 N N . VAL A 1 273 ? 27.443 -16.128 76.559 1.00 24.59 273 VAL A N 1
ATOM 2136 C CA . VAL A 1 273 ? 26.035 -15.743 76.561 1.00 24.16 273 VAL A CA 1
ATOM 2137 C C . VAL A 1 273 ? 25.864 -14.590 77.550 1.00 24.03 273 VAL A C 1
ATOM 2138 O O . VAL A 1 273 ? 26.158 -14.746 78.733 1.00 24.03 273 VAL A O 1
ATOM 2142 N N . SER A 1 274 ? 25.405 -13.440 77.061 1.00 23.05 274 SER A N 1
ATOM 2143 C CA . SER A 1 274 ? 25.145 -12.287 77.921 1.00 22.68 274 SER A CA 1
ATOM 2144 C C . SER A 1 274 ? 23.781 -11.685 77.611 1.00 22.40 274 SER A C 1
ATOM 2145 O O . SER A 1 274 ? 23.185 -12.003 76.578 1.00 22.48 274 SER A O 1
ATOM 2148 N N . SER A 1 275 ? 23.292 -10.811 78.492 1.00 21.81 275 SER A N 1
ATOM 2149 C CA . SER A 1 275 ? 22.072 -10.053 78.221 1.00 21.49 275 SER A CA 1
ATOM 2150 C C . SER A 1 275 ? 22.155 -9.353 76.862 1.00 20.93 275 SER A C 1
ATOM 2151 O O . SER A 1 275 ? 21.193 -9.354 76.091 1.00 20.81 275 SER A O 1
ATOM 2154 N N . PHE A 1 276 ? 23.318 -8.779 76.576 1.00 20.34 276 PHE A N 1
ATOM 2155 C CA . PHE A 1 276 ? 23.528 -8.057 75.331 1.00 19.81 276 PHE A CA 1
ATOM 2156 C C . PHE A 1 276 ? 23.479 -8.979 74.109 1.00 19.30 276 PHE A C 1
ATOM 2157 O O . PHE A 1 276 ? 22.793 -8.668 73.138 1.00 19.14 276 PHE A O 1
ATOM 2165 N N . THR A 1 277 ? 24.197 -10.100 74.149 1.00 18.90 277 THR A N 1
ATOM 2166 C CA . THR A 1 277 ? 24.181 -11.021 72.998 1.00 18.85 277 THR A CA 1
ATOM 2167 C C . THR A 1 277 ? 22.780 -11.599 72.753 1.00 18.77 277 THR A C 1
ATOM 2168 O O . THR A 1 277 ? 22.376 -11.788 71.610 1.00 18.20 277 THR A O 1
ATOM 2172 N N . VAL A 1 278 ? 22.039 -11.867 73.825 1.00 19.19 278 VAL A N 1
ATOM 2173 C CA . VAL A 1 278 ? 20.677 -12.386 73.694 1.00 19.72 278 VAL A CA 1
ATOM 2174 C C . VAL A 1 278 ? 19.741 -11.338 73.072 1.00 19.38 278 VAL A C 1
ATOM 2175 O O . VAL A 1 278 ? 18.925 -11.662 72.204 1.00 18.77 278 VAL A O 1
ATOM 2179 N N . ALA A 1 279 ? 19.882 -10.084 73.494 1.00 18.95 279 ALA A N 1
ATOM 2180 C CA . ALA A 1 279 ? 19.120 -8.982 72.908 1.00 19.12 279 ALA A CA 1
ATOM 2181 C C . ALA A 1 279 ? 19.420 -8.839 71.413 1.00 18.81 279 ALA A C 1
ATOM 2182 O O . ALA A 1 279 ? 18.503 -8.761 70.580 1.00 19.35 279 ALA A O 1
ATOM 2184 N N . CYS A 1 280 ? 20.710 -8.822 71.090 1.00 18.30 280 CYS A N 1
ATOM 2185 C CA . CYS A 1 280 ? 21.172 -8.769 69.711 1.00 18.03 280 CYS A CA 1
ATOM 2186 C C . CYS A 1 280 ? 20.619 -9.919 68.891 1.00 17.65 280 CYS A C 1
ATOM 2187 O O . CYS A 1 280 ? 20.164 -9.709 67.772 1.00 16.73 280 CYS A O 1
ATOM 2190 N N . ALA A 1 281 ? 20.657 -11.127 69.460 1.00 17.18 281 ALA A N 1
ATOM 2191 C CA . ALA A 1 281 ? 20.173 -12.323 68.774 1.00 17.36 281 ALA A CA 1
ATOM 2192 C C . ALA A 1 281 ? 18.687 -12.229 68.473 1.00 17.36 281 ALA A C 1
ATOM 2193 O O . ALA A 1 281 ? 18.253 -12.583 67.372 1.00 17.13 281 ALA A O 1
ATOM 2195 N N . TYR A 1 282 ? 17.906 -11.749 69.446 1.00 17.33 282 TYR A N 1
ATOM 2196 C CA . TYR A 1 282 ? 16.473 -11.599 69.239 1.00 17.75 282 TYR A CA 1
ATOM 2197 C C . TYR A 1 282 ? 16.158 -10.586 68.140 1.00 17.23 282 TYR A C 1
ATOM 2198 O O . TYR A 1 282 ? 15.372 -10.887 67.235 1.00 16.88 282 TYR A O 1
ATOM 2207 N N . ILE A 1 283 ? 16.775 -9.404 68.202 1.00 16.40 283 ILE A N 1
ATOM 2208 C CA . ILE A 1 283 ? 16.496 -8.362 67.198 1.00 16.65 283 ILE A CA 1
ATOM 2209 C C . ILE A 1 283 ? 16.982 -8.802 65.806 1.00 16.43 283 ILE A C 1
ATOM 2210 O O . ILE A 1 283 ? 16.385 -8.510 64.790 1.00 15.87 283 ILE A O 1
ATOM 2215 N N . TRP A 1 284 ? 18.091 -9.511 65.811 1.00 16.84 284 TRP A N 1
ATOM 2216 C CA . TRP A 1 284 ? 18.680 -10.127 64.650 1.00 17.81 284 TRP A CA 1
ATOM 2217 C C . TRP A 1 284 ? 17.660 -11.076 63.978 1.00 17.37 284 TRP A C 1
ATOM 2218 O O . TRP A 1 284 ? 17.385 -10.988 62.768 1.00 17.09 284 TRP A O 1
ATOM 2229 N N . SER A 1 285 ? 17.054 -11.949 64.776 1.00 17.85 285 SER A N 1
ATOM 2230 C CA . SER A 1 285 ? 16.010 -12.844 64.267 1.00 18.18 285 SER A CA 1
ATOM 2231 C C . SER A 1 285 ? 14.794 -12.090 63.707 1.00 18.42 285 SER A C 1
ATOM 2232 O O . SER A 1 285 ? 14.219 -12.486 62.684 1.00 17.82 285 SER A O 1
ATOM 2235 N N . CYS A 1 286 ? 14.400 -11.004 64.375 1.00 18.36 286 CYS A N 1
ATOM 2236 C CA . CYS A 1 286 ? 13.295 -10.166 63.897 1.00 18.83 286 CYS A CA 1
ATOM 2237 C C . CYS A 1 286 ? 13.609 -9.531 62.544 1.00 18.59 286 CYS A C 1
ATOM 2238 O O . CYS A 1 286 ? 12.769 -9.527 61.637 1.00 18.66 286 CYS A O 1
ATOM 2241 N N . ILE A 1 287 ? 14.829 -9.010 62.417 1.00 18.04 287 ILE A N 1
ATOM 2242 C CA . ILE A 1 287 ? 15.282 -8.371 61.179 1.00 17.79 287 ILE A CA 1
ATOM 2243 C C . ILE A 1 287 ? 15.294 -9.396 60.033 1.00 18.07 287 ILE A C 1
ATOM 2244 O O . ILE A 1 287 ? 14.896 -9.082 58.904 1.00 18.07 287 ILE A O 1
ATOM 2249 N N . ALA A 1 288 ? 15.726 -10.618 60.340 1.00 18.29 288 ALA A N 1
ATOM 2250 C CA . ALA A 1 288 ? 15.719 -11.704 59.361 1.00 18.72 288 ALA A CA 1
ATOM 2251 C C . ALA A 1 288 ? 14.296 -12.032 58.863 1.00 19.72 288 ALA A C 1
ATOM 2252 O O . ALA A 1 288 ? 14.064 -12.120 57.640 1.00 19.86 288 ALA A O 1
ATOM 2254 N N . LYS A 1 289 ? 13.352 -12.165 59.799 1.00 20.00 289 LYS A N 1
ATOM 2255 C CA . LYS A 1 289 ? 11.938 -12.390 59.468 1.00 21.41 289 LYS A CA 1
ATOM 2256 C C . LYS A 1 289 ? 11.328 -11.240 58.666 1.00 21.59 289 LYS A C 1
ATOM 2257 O O . LYS A 1 289 ? 10.583 -11.474 57.706 1.00 21.77 289 LYS A O 1
ATOM 2263 N N . SER A 1 290 ? 11.654 -10.007 59.059 1.00 21.54 290 SER A N 1
ATOM 2264 C CA . SER A 1 290 ? 11.166 -8.798 58.398 1.00 22.11 290 SER A CA 1
ATOM 2265 C C . SER A 1 290 ? 11.651 -8.702 56.961 1.00 21.87 290 SER A C 1
ATOM 2266 O O . SER A 1 290 ? 10.884 -8.368 56.057 1.00 21.91 290 SER A O 1
ATOM 2269 N N . ARG A 1 291 ? 12.930 -9.004 56.752 1.00 21.48 291 ARG A N 1
ATOM 2270 C CA . ARG A 1 291 ? 13.546 -8.833 55.442 1.00 21.14 291 ARG A CA 1
ATOM 2271 C C . ARG A 1 291 ? 13.204 -9.959 54.471 1.00 21.07 291 ARG A C 1
ATOM 2272 O O . ARG A 1 291 ? 13.024 -9.699 53.278 1.00 20.86 291 ARG A O 1
ATOM 2280 N N . ASN A 1 292 ? 13.132 -11.187 54.983 1.00 20.99 292 ASN A N 1
ATOM 2281 C CA . ASN A 1 292 ? 12.910 -12.392 54.172 1.00 21.38 292 ASN A CA 1
ATOM 2282 C C . ASN A 1 292 ? 13.870 -12.399 52.979 1.00 20.59 292 ASN A C 1
ATOM 2283 O O . ASN A 1 292 ? 13.481 -12.673 51.836 1.00 21.14 292 ASN A O 1
ATOM 2288 N N . ASP A 1 293 ? 15.127 -12.064 53.260 1.00 19.49 293 ASP A N 1
ATOM 2289 C CA . ASP A 1 293 ? 16.151 -11.929 52.223 1.00 18.56 293 ASP A CA 1
ATOM 2290 C C . ASP A 1 293 ? 17.029 -13.185 52.163 1.00 17.84 293 ASP A C 1
ATOM 2291 O O . ASP A 1 293 ? 16.536 -14.288 52.413 1.00 18.31 293 ASP A O 1
ATOM 2296 N N . LYS A 1 294 ? 18.303 -13.030 51.803 1.00 17.14 294 LYS A N 1
ATOM 2297 C CA . LYS A 1 294 ? 19.178 -14.190 51.552 1.00 16.92 294 LYS A CA 1
ATOM 2298 C C . LYS A 1 294 ? 20.284 -14.400 52.578 1.00 16.24 294 LYS A C 1
ATOM 2299 O O . LYS A 1 294 ? 20.440 -15.496 53.117 1.00 16.38 294 LYS A O 1
ATOM 2305 N N . LEU A 1 295 ? 21.069 -13.356 52.818 1.00 16.00 295 LEU A N 1
ATOM 2306 C CA . LEU A 1 295 ? 22.274 -13.464 53.638 1.00 15.88 295 LEU A CA 1
ATOM 2307 C C . LEU A 1 295 ? 22.448 -12.189 54.449 1.00 15.93 295 LEU A C 1
ATOM 2308 O O . LEU A 1 295 ? 22.382 -11.083 53.916 1.00 15.43 295 LEU A O 1
ATOM 2313 N N . GLN A 1 296 ? 22.683 -12.349 55.744 1.00 15.78 296 GLN A N 1
ATOM 2314 C CA . GLN A 1 296 ? 22.756 -11.190 56.617 1.00 16.48 296 GLN A CA 1
ATOM 2315 C C . GLN A 1 296 ? 24.030 -11.080 57.439 1.00 16.17 296 GLN A C 1
ATOM 2316 O O . GLN A 1 296 ? 24.603 -12.085 57.854 1.00 16.31 296 GLN A O 1
ATOM 2322 N N . LEU A 1 297 ? 24.464 -9.840 57.667 1.00 16.22 297 LEU A N 1
ATOM 2323 C CA . LEU A 1 297 ? 25.556 -9.558 58.591 1.00 16.25 297 LEU A CA 1
ATOM 2324 C C . LEU A 1 297 ? 25.006 -8.702 59.723 1.00 15.52 297 LEU A C 1
ATOM 2325 O O . LEU A 1 297 ? 24.175 -7.815 59.497 1.00 15.58 297 LEU A O 1
ATOM 2330 N N . PHE A 1 298 ? 25.454 -9.002 60.935 1.00 15.60 298 PHE A N 1
ATOM 2331 C CA . PHE A 1 298 ? 25.051 -8.253 62.122 1.00 15.75 298 PHE A CA 1
ATOM 2332 C C . PHE A 1 298 ? 26.283 -8.029 62.980 1.00 15.92 298 PHE A C 1
ATOM 2333 O O . PHE A 1 298 ? 27.031 -8.969 63.275 1.00 15.73 298 PHE A O 1
ATOM 2341 N N . GLY A 1 299 ? 26.502 -6.782 63.380 1.00 15.73 299 GLY A N 1
ATOM 2342 C CA . GLY A 1 299 ? 27.707 -6.450 64.122 1.00 16.20 299 GLY A CA 1
ATOM 2343 C C . GLY A 1 299 ? 27.500 -5.363 65.151 1.00 16.65 299 GLY A C 1
ATOM 2344 O O . GLY A 1 299 ? 26.455 -4.698 65.184 1.00 15.95 299 GLY A O 1
ATOM 2345 N N . PHE A 1 300 ? 28.501 -5.183 66.001 1.00 16.81 300 PHE A N 1
ATOM 2346 C CA . PHE A 1 300 ? 28.393 -4.203 67.089 1.00 17.70 300 PHE A CA 1
ATOM 2347 C C . PHE A 1 300 ? 29.771 -3.799 67.600 1.00 18.24 300 PHE A C 1
ATOM 2348 O O . PHE A 1 300 ? 30.723 -4.563 67.465 1.00 18.09 300 PHE A O 1
ATOM 2356 N N . PRO A 1 301 ? 29.868 -2.604 68.216 1.00 19.21 301 PRO A N 1
ATOM 2357 C CA . PRO A 1 301 ? 31.136 -2.128 68.775 1.00 19.51 301 PRO A CA 1
ATOM 2358 C C . PRO A 1 301 ? 31.443 -2.735 70.139 1.00 20.33 301 PRO A C 1
ATOM 2359 O O . PRO A 1 301 ? 30.537 -3.191 70.846 1.00 20.53 301 PRO A O 1
ATOM 2363 N N . ILE A 1 302 ? 32.727 -2.722 70.493 1.00 20.85 302 ILE A N 1
ATOM 2364 C CA . ILE A 1 302 ? 33.215 -3.203 71.782 1.00 21.32 302 ILE A CA 1
ATOM 2365 C C . ILE A 1 302 ? 34.150 -2.134 72.333 1.00 22.04 302 ILE A C 1
ATOM 2366 O O . ILE A 1 302 ? 35.084 -1.719 71.650 1.00 21.63 302 ILE A O 1
ATOM 2371 N N . ASP A 1 303 ? 33.895 -1.696 73.563 1.00 23.26 303 ASP A N 1
ATOM 2372 C CA . ASP A 1 303 ? 34.811 -0.810 74.278 1.00 24.76 303 ASP A CA 1
ATOM 2373 C C . ASP A 1 303 ? 36.029 -1.650 74.664 1.00 25.01 303 ASP A C 1
ATOM 2374 O O . ASP A 1 303 ? 35.908 -2.610 75.427 1.00 24.91 303 ASP A O 1
ATOM 2379 N N . ARG A 1 304 ? 37.189 -1.293 74.120 1.00 25.42 304 ARG A N 1
ATOM 2380 C CA . ARG A 1 304 ? 38.409 -2.095 74.298 1.00 26.21 304 ARG A CA 1
ATOM 2381 C C . ARG A 1 304 ? 39.284 -1.703 75.494 1.00 26.63 304 ARG A C 1
ATOM 2382 O O . ARG A 1 304 ? 40.237 -2.418 75.821 1.00 26.84 304 ARG A O 1
ATOM 2390 N N . ARG A 1 305 ? 38.967 -0.585 76.144 1.00 27.02 305 ARG A N 1
ATOM 2391 C CA . ARG A 1 305 ? 39.839 -0.018 77.197 1.00 27.52 305 ARG A CA 1
ATOM 2392 C C . ARG A 1 305 ? 40.350 -1.051 78.203 1.00 28.19 305 ARG A C 1
ATOM 2393 O O . ARG A 1 305 ? 41.564 -1.250 78.324 1.00 28.13 305 ARG A O 1
ATOM 2401 N N . ALA A 1 306 ? 39.421 -1.707 78.903 1.00 29.00 306 ALA A N 1
ATOM 2402 C CA . ALA A 1 306 ? 39.750 -2.672 79.960 1.00 30.20 306 ALA A CA 1
ATOM 2403 C C . ALA A 1 306 ? 40.427 -3.936 79.436 1.00 30.97 306 ALA A C 1
ATOM 2404 O O . ALA A 1 306 ? 41.088 -4.650 80.191 1.00 31.26 306 ALA A O 1
ATOM 2406 N N . ARG A 1 307 ? 40.259 -4.192 78.142 1.00 31.63 307 ARG A N 1
ATOM 2407 C CA . ARG A 1 307 ? 40.763 -5.394 77.493 1.00 32.68 307 ARG A CA 1
ATOM 2408 C C . ARG A 1 307 ? 42.157 -5.203 76.897 1.00 32.67 307 ARG A C 1
ATOM 2409 O O . ARG A 1 307 ? 42.783 -6.172 76.455 1.00 32.67 307 ARG A O 1
ATOM 2425 N N . LYS A 1 309 ? 46.229 -4.448 76.642 1.00 34.37 309 LYS A N 1
ATOM 2426 C CA . LYS A 1 309 ? 47.390 -4.976 77.362 1.00 34.95 309 LYS A CA 1
ATOM 2427 C C . LYS A 1 309 ? 48.541 -3.970 77.304 1.00 34.99 309 LYS A C 1
ATOM 2428 O O . LYS A 1 309 ? 49.219 -3.870 76.282 1.00 35.09 309 LYS A O 1
ATOM 2434 N N . PRO A 1 310 ? 48.751 -3.197 78.385 1.00 35.29 310 PRO A N 1
ATOM 2435 C CA . PRO A 1 310 ? 47.996 -3.157 79.637 1.00 35.49 310 PRO A CA 1
ATOM 2436 C C . PRO A 1 310 ? 46.679 -2.375 79.500 1.00 35.62 310 PRO A C 1
ATOM 2437 O O . PRO A 1 310 ? 46.511 -1.641 78.520 1.00 35.77 310 PRO A O 1
ATOM 2441 N N . PRO A 1 311 ? 45.749 -2.537 80.468 1.00 35.56 311 PRO A N 1
ATOM 2442 C CA . PRO A 1 311 ? 44.446 -1.866 80.432 1.00 35.33 311 PRO A CA 1
ATOM 2443 C C . PRO A 1 311 ? 44.534 -0.344 80.313 1.00 35.10 311 PRO A C 1
ATOM 2444 O O . PRO A 1 311 ? 45.428 0.281 80.893 1.00 35.30 311 PRO A O 1
ATOM 2448 N N . ILE A 1 312 ? 43.604 0.229 79.554 1.00 34.26 312 ILE A N 1
ATOM 2449 C CA . ILE A 1 312 ? 43.487 1.672 79.375 1.00 33.54 312 ILE A CA 1
ATOM 2450 C C . ILE A 1 312 ? 42.471 2.203 80.393 1.00 32.90 312 ILE A C 1
ATOM 2451 O O . ILE A 1 312 ? 41.372 1.659 80.508 1.00 32.76 312 ILE A O 1
ATOM 2456 N N . PRO A 1 313 ? 42.839 3.256 81.150 1.00 32.31 313 PRO A N 1
ATOM 2457 C CA . PRO A 1 313 ? 41.903 3.831 82.119 1.00 32.06 313 PRO A CA 1
ATOM 2458 C C . PRO A 1 313 ? 40.617 4.284 81.436 1.00 31.63 313 PRO A C 1
ATOM 2459 O O . PRO A 1 313 ? 40.666 4.748 80.293 1.00 31.64 313 PRO A O 1
ATOM 2463 N N . THR A 1 314 ? 39.485 4.130 82.126 1.00 30.96 314 THR A N 1
ATOM 2464 C CA . THR A 1 314 ? 38.173 4.543 81.617 1.00 30.44 314 THR A CA 1
ATOM 2465 C C . THR A 1 314 ? 38.187 5.980 81.092 1.00 29.53 314 THR A C 1
ATOM 2466 O O . THR A 1 314 ? 37.610 6.278 80.040 1.00 29.76 314 THR A O 1
ATOM 2470 N N . ALA A 1 315 ? 38.876 6.855 81.818 1.00 27.91 315 ALA A N 1
ATOM 2471 C CA . ALA A 1 315 ? 38.893 8.284 81.520 1.00 26.38 315 ALA A CA 1
ATOM 2472 C C . ALA A 1 315 ? 39.790 8.690 80.338 1.00 25.00 315 ALA A C 1
ATOM 2473 O O . ALA A 1 315 ? 39.837 9.876 79.981 1.00 24.67 315 ALA A O 1
ATOM 2475 N N . TYR A 1 316 ? 40.495 7.728 79.736 1.00 23.41 316 TYR A N 1
ATOM 2476 C CA . TYR A 1 316 ? 41.275 7.995 78.521 1.00 22.19 316 TYR A CA 1
ATOM 2477 C C . TYR A 1 316 ? 40.400 8.711 77.500 1.00 21.56 316 TYR A C 1
ATOM 2478 O O . TYR A 1 316 ? 39.307 8.235 77.180 1.00 21.22 316 TYR A O 1
ATOM 2487 N N . PHE A 1 317 ? 40.888 9.843 77.003 1.00 20.84 317 PHE A N 1
ATOM 2488 C CA . PHE A 1 317 ? 40.125 10.664 76.070 1.00 20.16 317 PHE A CA 1
ATOM 2489 C C . PHE A 1 317 ? 40.403 10.269 74.628 1.00 20.02 317 PHE A C 1
ATOM 2490 O O . PHE A 1 317 ? 41.546 10.319 74.166 1.00 19.81 317 PHE A O 1
ATOM 2498 N N . GLY A 1 318 ? 39.346 9.886 73.916 1.00 19.55 318 GLY A N 1
ATOM 2499 C CA . GLY A 1 318 ? 39.470 9.546 72.511 1.00 19.32 318 GLY A CA 1
ATOM 2500 C C . GLY A 1 318 ? 38.763 8.244 72.208 1.00 19.50 318 GLY A C 1
ATOM 2501 O O . GLY A 1 318 ? 37.944 7.772 73.009 1.00 20.10 318 GLY A O 1
ATOM 2502 N N . ASN A 1 319 ? 39.077 7.652 71.058 1.00 18.80 319 ASN A N 1
ATOM 2503 C CA . ASN A 1 319 ? 38.463 6.384 70.681 1.00 18.62 319 ASN A CA 1
ATOM 2504 C C . ASN A 1 319 ? 39.302 5.209 71.141 1.00 19.51 319 ASN A C 1
ATOM 2505 O O . ASN A 1 319 ? 40.523 5.221 71.021 1.00 18.51 319 ASN A O 1
ATOM 2510 N N . CYS A 1 320 ? 38.626 4.197 71.665 1.00 20.42 320 CYS A N 1
ATOM 2511 C CA . CYS A 1 320 ? 39.250 2.916 71.972 1.00 21.08 320 CYS A CA 1
ATOM 2512 C C . CYS A 1 320 ? 38.172 1.855 71.809 1.00 21.66 320 CYS A C 1
ATOM 2513 O O . CYS A 1 320 ? 37.663 1.299 72.788 1.00 22.23 320 CYS A O 1
ATOM 2516 N N . VAL A 1 321 ? 37.819 1.619 70.545 1.00 22.35 321 VAL A N 1
ATOM 2517 C CA . VAL A 1 321 ? 36.688 0.795 70.160 1.00 22.83 321 VAL A CA 1
ATOM 2518 C C . VAL A 1 321 ? 37.109 -0.334 69.232 1.00 22.40 321 VAL A C 1
ATOM 2519 O O . VAL A 1 321 ? 37.909 -0.141 68.310 1.00 23.06 321 VAL A O 1
ATOM 2523 N N . GLY A 1 322 ? 36.542 -1.510 69.467 1.00 22.28 322 GLY A N 1
ATOM 2524 C CA . GLY A 1 322 ? 36.690 -2.644 68.559 1.00 21.59 322 GLY A CA 1
ATOM 2525 C C . GLY A 1 322 ? 35.332 -3.010 68.009 1.00 21.28 322 GLY A C 1
ATOM 2526 O O . GLY A 1 322 ? 34.361 -2.294 68.212 1.00 20.81 322 GLY A O 1
ATOM 2527 N N . GLY A 1 323 ? 35.256 -4.140 67.325 1.00 21.24 323 GLY A N 1
ATOM 2528 C CA . GLY A 1 323 ? 34.001 -4.571 66.734 1.00 21.07 323 GLY A CA 1
ATOM 2529 C C . GLY A 1 323 ? 33.956 -6.070 66.564 1.00 21.15 323 GLY A C 1
ATOM 2530 O O . GLY A 1 323 ? 34.997 -6.745 66.555 1.00 21.04 323 GLY A O 1
ATOM 2531 N N . CYS A 1 324 ? 32.743 -6.587 66.424 1.00 21.22 324 CYS A N 1
ATOM 2532 C CA . CYS A 1 324 ? 32.521 -8.005 66.230 1.00 2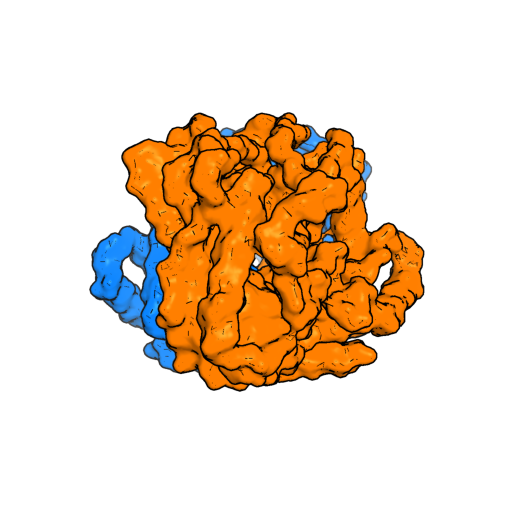0.65 324 CYS A CA 1
ATOM 2533 C C . CYS A 1 324 ? 31.340 -8.137 65.285 1.00 19.82 324 CYS A C 1
ATOM 2534 O O . CYS A 1 324 ? 30.404 -7.348 65.359 1.00 19.24 324 CYS A O 1
ATOM 2537 N N . ALA A 1 325 ? 31.393 -9.102 64.375 1.00 19.05 325 ALA A N 1
ATOM 2538 C CA . ALA A 1 325 ? 30.266 -9.325 63.480 1.00 18.61 325 ALA A CA 1
ATOM 2539 C C . ALA A 1 325 ? 30.034 -10.813 63.228 1.00 18.53 325 ALA A C 1
ATOM 2540 O O . ALA A 1 325 ? 30.939 -11.630 63.403 1.00 18.63 325 ALA A O 1
ATOM 2542 N N . ALA A 1 326 ? 28.808 -11.148 62.833 1.00 18.21 326 ALA A N 1
ATOM 2543 C CA . ALA A 1 326 ? 28.457 -12.501 62.429 1.00 18.06 326 ALA A CA 1
ATOM 2544 C C . ALA A 1 326 ? 27.697 -12.454 61.111 1.00 18.24 326 ALA A C 1
ATOM 2545 O O . ALA A 1 326 ? 27.050 -11.457 60.795 1.00 17.59 326 ALA A O 1
ATOM 2547 N N . ILE A 1 327 ? 27.778 -13.542 60.355 1.00 18.43 327 ILE A N 1
ATOM 2548 C CA . ILE A 1 327 ? 27.113 -13.649 59.059 1.00 19.01 327 ILE A CA 1
ATOM 2549 C C . ILE A 1 327 ? 26.350 -14.971 59.044 1.00 18.60 327 ILE A C 1
ATOM 2550 O O . ILE A 1 327 ? 26.886 -16.007 59.451 1.00 18.94 327 ILE A O 1
ATOM 2555 N N . ALA A 1 328 ? 25.103 -14.936 58.587 1.00 18.23 328 ALA A N 1
ATOM 2556 C CA . ALA A 1 328 ? 24.299 -16.145 58.485 1.00 18.34 328 ALA A CA 1
ATOM 2557 C C . ALA A 1 328 ? 23.269 -15.999 57.392 1.00 18.48 328 ALA A C 1
ATOM 2558 O O . ALA A 1 328 ? 22.805 -14.890 57.108 1.00 18.05 328 ALA A O 1
ATOM 2560 N N . LYS A 1 329 ? 22.927 -17.133 56.776 1.00 18.03 329 LYS A N 1
ATOM 2561 C CA . LYS A 1 329 ? 21.834 -17.193 55.832 1.00 18.79 329 LYS A CA 1
ATOM 2562 C C . LYS A 1 329 ? 20.542 -16.865 56.567 1.00 18.62 329 LYS A C 1
ATOM 2563 O O . LYS A 1 329 ? 20.325 -17.318 57.695 1.00 17.98 329 LYS A O 1
ATOM 2569 N N . THR A 1 330 ? 19.701 -16.070 55.916 1.00 18.59 330 THR A N 1
ATOM 2570 C CA . THR A 1 330 ? 18.472 -15.540 56.513 1.00 19.30 330 THR A CA 1
ATOM 2571 C C . THR A 1 330 ? 17.523 -16.646 57.002 1.00 20.16 330 THR A C 1
ATOM 2572 O O . THR A 1 330 ? 16.951 -16.544 58.092 1.00 19.81 330 THR A O 1
ATOM 2576 N N . ASN A 1 331 ? 17.382 -17.703 56.203 1.00 21.26 331 ASN A N 1
ATOM 2577 C CA . ASN A 1 331 ? 16.543 -18.854 56.566 1.00 22.62 331 ASN A CA 1
ATOM 2578 C C . ASN A 1 331 ? 16.949 -19.526 57.879 1.00 22.54 331 ASN A C 1
ATOM 2579 O O . ASN A 1 331 ? 16.119 -20.146 58.554 1.00 23.46 331 ASN A O 1
ATOM 2584 N N . LEU A 1 332 ? 18.221 -19.401 58.250 1.00 22.11 332 LEU A N 1
ATOM 2585 C CA . LEU A 1 332 ? 18.716 -19.958 59.512 1.00 21.99 332 LEU A CA 1
ATOM 2586 C C . LEU A 1 332 ? 18.456 -19.069 60.735 1.00 21.72 332 LEU A C 1
ATOM 2587 O O . LEU A 1 332 ? 18.664 -19.503 61.864 1.00 21.25 332 LEU A O 1
ATOM 2592 N N . LEU A 1 333 ? 17.997 -17.845 60.492 1.00 21.82 333 LEU A N 1
ATOM 2593 C CA . LEU A 1 333 ? 17.821 -16.828 61.539 1.00 22.42 333 LEU A CA 1
ATOM 2594 C C . LEU A 1 333 ? 16.369 -16.607 61.955 1.00 23.21 333 LEU A C 1
ATOM 2595 O O . LEU A 1 333 ? 16.098 -15.898 62.934 1.00 23.14 333 LEU A O 1
ATOM 2600 N N . ILE A 1 334 ? 15.445 -17.216 61.221 1.00 24.26 334 ILE A N 1
ATOM 2601 C CA . ILE A 1 334 ? 14.010 -17.002 61.429 1.00 25.53 334 ILE A CA 1
ATOM 2602 C C . ILE A 1 334 ? 13.424 -17.938 62.502 1.00 25.84 334 ILE A C 1
ATOM 2603 O O . ILE A 1 334 ? 13.803 -19.104 62.599 1.00 25.48 334 ILE A O 1
ATOM 2608 N N . GLY A 1 335 ? 12.511 -17.402 63.315 1.00 26.55 335 GLY A N 1
ATOM 2609 C CA . GLY A 1 335 ? 11.772 -18.198 64.300 1.00 27.09 335 GLY A CA 1
ATOM 2610 C C . GLY A 1 335 ? 12.512 -18.508 65.583 1.00 27.67 335 GLY A C 1
ATOM 2611 O O . GLY A 1 335 ? 13.601 -17.969 65.841 1.00 28.00 335 GLY A O 1
ATOM 2612 N N . LYS A 1 336 ? 11.924 -19.390 66.392 1.00 28.11 336 LYS A N 1
ATOM 2613 C CA . LYS A 1 336 ? 12.508 -19.752 67.685 1.00 28.67 336 LYS A CA 1
ATOM 2614 C C . LYS A 1 336 ? 13.880 -20.396 67.522 1.00 28.22 336 LYS A C 1
ATOM 2615 O O . LYS A 1 336 ? 14.806 -20.084 68.268 1.00 28.45 336 LYS A O 1
ATOM 2621 N N . GLU A 1 337 ? 14.017 -21.269 66.529 1.00 27.50 337 GLU A N 1
ATOM 2622 C CA . GLU A 1 337 ? 15.310 -21.891 66.250 1.00 27.19 337 GLU A CA 1
ATOM 2623 C C . GLU A 1 337 ? 16.302 -20.869 65.694 1.00 25.98 337 GLU A C 1
ATOM 2624 O O . GLU A 1 337 ? 17.506 -20.975 65.935 1.00 25.60 337 GLU A O 1
ATOM 2630 N N . GLY A 1 338 ? 15.779 -19.880 64.972 1.00 24.53 338 GLY A N 1
ATOM 2631 C CA . GLY A 1 338 ? 16.596 -18.799 64.419 1.00 23.03 338 GLY A CA 1
ATOM 2632 C C . GLY A 1 338 ? 17.244 -17.935 65.489 1.00 22.14 338 GLY A C 1
ATOM 2633 O O . GLY A 1 338 ? 18.416 -17.560 65.372 1.00 21.45 338 GLY A O 1
ATOM 2634 N N . PHE A 1 339 ? 16.483 -17.617 66.534 1.00 21.46 339 PHE A N 1
ATOM 2635 C CA . PHE A 1 339 ? 17.026 -16.856 67.656 1.00 21.33 339 PHE A CA 1
ATOM 2636 C C . PHE A 1 339 ? 18.176 -17.606 68.335 1.00 20.93 339 PHE A C 1
ATOM 2637 O O . PHE A 1 339 ? 19.192 -17.005 68.721 1.00 20.49 339 PHE A O 1
ATOM 2645 N N . ILE A 1 340 ? 18.006 -18.921 68.486 1.00 20.58 340 ILE A N 1
ATOM 2646 C CA . ILE A 1 340 ? 19.032 -19.769 69.098 1.00 20.51 340 ILE A CA 1
ATOM 2647 C C . ILE A 1 340 ? 20.302 -19.761 68.234 1.00 19.64 340 ILE A C 1
ATOM 2648 O O . ILE A 1 340 ? 21.409 -19.564 68.739 1.00 19.26 340 ILE A O 1
ATOM 2653 N N . THR A 1 341 ? 20.124 -19.942 66.926 1.00 19.01 341 THR A N 1
ATOM 2654 C CA . THR A 1 341 ? 21.235 -19.899 65.977 1.00 18.55 341 THR A CA 1
ATOM 2655 C C . THR A 1 341 ? 21.955 -18.545 66.037 1.00 17.89 341 THR A C 1
ATOM 2656 O O . THR A 1 341 ? 23.179 -18.491 66.040 1.00 17.20 341 THR A O 1
ATOM 2660 N N . ALA A 1 342 ? 21.181 -17.466 66.085 1.00 17.38 342 ALA A N 1
ATOM 2661 C CA . ALA A 1 342 ? 21.738 -16.116 66.156 1.00 17.49 342 ALA A CA 1
ATOM 2662 C C . ALA A 1 342 ? 22.592 -15.940 67.413 1.00 17.51 342 ALA A C 1
ATOM 2663 O O . ALA A 1 342 ? 23.692 -15.384 67.357 1.00 16.83 342 ALA A O 1
ATOM 2665 N N . ALA A 1 343 ? 22.080 -16.418 68.544 1.00 17.52 343 ALA A N 1
ATOM 2666 C CA . ALA A 1 343 ? 22.779 -16.312 69.818 1.00 17.90 343 ALA A CA 1
ATOM 2667 C C . ALA A 1 343 ? 24.089 -17.102 69.792 1.00 17.90 343 ALA A C 1
ATOM 2668 O O . ALA A 1 343 ? 25.113 -16.649 70.307 1.00 18.39 343 ALA A O 1
ATOM 2670 N N . LYS A 1 344 ? 24.052 -18.270 69.156 1.00 18.33 344 LYS A N 1
ATOM 2671 C CA . LYS A 1 344 ? 25.230 -19.096 68.967 1.00 18.39 344 LYS A CA 1
ATOM 2672 C C . LYS A 1 344 ? 26.308 -18.380 68.161 1.00 18.45 344 LYS A C 1
ATOM 2673 O O . LYS A 1 344 ? 27.462 -18.334 68.571 1.00 18.61 344 LYS A O 1
ATOM 2679 N N . LEU A 1 345 ? 25.928 -17.827 67.013 1.00 18.25 345 LEU A N 1
ATOM 2680 C CA . LEU A 1 345 ? 26.905 -17.215 66.111 1.00 18.53 345 LEU A CA 1
ATOM 2681 C C . LEU A 1 345 ? 27.502 -15.941 66.710 1.00 18.52 345 LEU A C 1
ATOM 2682 O O . LEU A 1 345 ? 28.713 -15.704 66.603 1.00 18.69 345 LEU A O 1
ATOM 2687 N N . ILE A 1 346 ? 26.654 -15.126 67.328 1.00 17.85 346 ILE A N 1
ATOM 2688 C CA . ILE A 1 346 ? 27.124 -13.939 68.063 1.00 17.91 346 ILE A CA 1
ATOM 2689 C C . ILE A 1 346 ? 28.069 -14.348 69.202 1.00 18.22 346 ILE A C 1
ATOM 2690 O O . ILE A 1 346 ? 29.183 -13.830 69.303 1.00 18.37 346 ILE A O 1
ATOM 2695 N N . GLY A 1 347 ? 27.635 -15.307 70.020 1.00 18.60 347 GLY A N 1
ATOM 2696 C CA . GLY A 1 347 ? 28.438 -15.817 71.135 1.00 19.19 347 GLY A CA 1
ATOM 2697 C C . GLY A 1 347 ? 29.789 -16.370 70.710 1.00 19.80 347 GLY A C 1
ATOM 2698 O O . GLY A 1 347 ? 30.820 -16.015 71.282 1.00 20.08 347 GLY A O 1
ATOM 2699 N N . GLU A 1 348 ? 29.790 -17.227 69.694 1.00 20.53 348 GLU A N 1
ATOM 2700 C CA . GLU A 1 348 ? 31.042 -17.787 69.163 1.00 21.45 348 GLU A CA 1
ATOM 2701 C C . GLU A 1 348 ? 31.986 -16.695 68.659 1.00 21.81 348 GLU A C 1
ATOM 2702 O O . GLU A 1 348 ? 33.179 -16.697 68.990 1.00 21.71 348 GLU A O 1
ATOM 2708 N N . ASN A 1 349 ? 31.449 -15.763 67.868 1.00 21.88 349 ASN A N 1
ATOM 2709 C CA . ASN A 1 349 ? 32.284 -14.725 67.254 1.00 22.28 349 ASN A CA 1
ATOM 2710 C C . ASN A 1 349 ? 32.813 -13.722 68.271 1.00 21.86 349 ASN A C 1
ATOM 2711 O O . ASN A 1 349 ? 33.962 -13.286 68.183 1.00 22.04 349 ASN A O 1
ATOM 2716 N N . LEU A 1 350 ? 31.984 -13.382 69.249 1.00 21.96 350 LEU A N 1
ATOM 2717 C CA . LEU A 1 350 ? 32.409 -12.494 70.325 1.00 22.21 350 LEU A CA 1
ATOM 2718 C C . LEU A 1 350 ? 33.471 -13.157 71.191 1.00 23.11 350 LEU A C 1
ATOM 2719 O O . LEU A 1 350 ? 34.466 -12.518 71.554 1.00 22.81 350 LEU A O 1
ATOM 2724 N N . HIS A 1 351 ? 33.282 -14.440 71.497 1.00 23.78 351 HIS A N 1
ATOM 2725 C CA . HIS A 1 351 ? 34.288 -15.169 72.278 1.00 24.88 351 HIS A CA 1
ATOM 2726 C C . HIS A 1 351 ? 35.643 -15.156 71.570 1.00 25.19 351 HIS A C 1
ATOM 2727 O O . HIS A 1 351 ? 36.670 -14.877 72.195 1.00 25.44 351 HIS A O 1
ATOM 2734 N N . LYS A 1 352 ? 35.637 -15.452 70.271 1.00 25.25 352 LYS A N 1
ATOM 2735 C CA . LYS A 1 352 ? 36.844 -15.363 69.449 1.00 26.10 352 LYS A CA 1
ATOM 2736 C C . LYS A 1 352 ? 37.482 -13.968 69.498 1.00 25.71 352 LYS A C 1
ATOM 2737 O O . LYS A 1 352 ? 38.690 -13.837 69.723 1.00 25.48 352 LYS A O 1
ATOM 2743 N N . THR A 1 353 ? 36.669 -12.932 69.293 1.00 25.36 353 THR A N 1
ATOM 2744 C CA . THR A 1 353 ? 37.151 -11.550 69.313 1.00 25.29 353 THR A CA 1
ATOM 2745 C C . THR A 1 353 ? 37.811 -11.176 70.652 1.00 25.84 353 THR A C 1
ATOM 2746 O O . THR A 1 353 ? 38.892 -10.581 70.674 1.00 25.78 353 THR A O 1
ATOM 2750 N N . LEU A 1 354 ? 3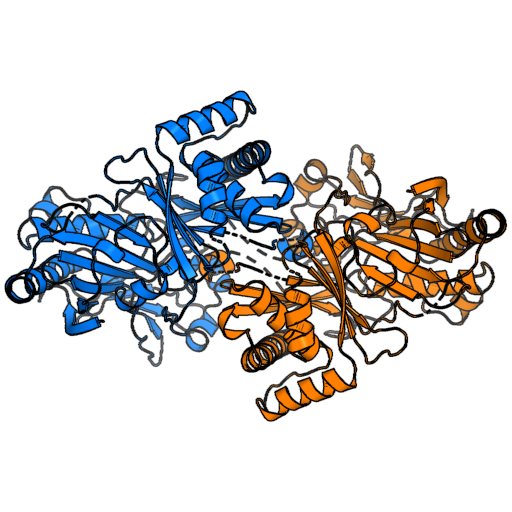7.161 -11.533 71.756 1.00 26.43 354 LEU A N 1
ATOM 2751 C CA . LEU A 1 354 ? 37.667 -11.204 73.091 1.00 27.98 354 LEU A CA 1
ATOM 2752 C C . LEU A 1 354 ? 38.936 -11.979 73.452 1.00 29.12 354 LEU A C 1
ATOM 2753 O O . LEU A 1 354 ? 39.811 -11.456 74.151 1.00 29.24 354 LEU A O 1
ATOM 2758 N N . THR A 1 355 ? 39.033 -13.218 72.969 1.00 30.74 355 THR A N 1
ATOM 2759 C CA . THR A 1 355 ? 40.257 -14.018 73.117 1.00 32.19 355 THR A CA 1
ATOM 2760 C C . THR A 1 355 ? 41.421 -13.330 72.402 1.00 33.50 355 THR A C 1
ATOM 2761 O O . THR A 1 355 ? 42.516 -13.208 72.960 1.00 33.86 355 THR A O 1
ATOM 2765 N N . ASP A 1 356 ? 41.173 -12.867 71.177 1.00 34.87 356 ASP A N 1
ATOM 2766 C CA . ASP A 1 356 ? 42.172 -12.120 70.414 1.00 36.31 356 ASP A CA 1
ATOM 2767 C C . ASP A 1 356 ? 42.676 -10.886 71.167 1.00 37.05 356 ASP A C 1
ATOM 2768 O O . ASP A 1 356 ? 43.873 -10.598 71.146 1.00 37.14 356 ASP A O 1
ATOM 2773 N N . TYR A 1 357 ? 41.766 -10.168 71.829 1.00 37.70 357 TYR A N 1
ATOM 2774 C CA . TYR A 1 357 ? 42.142 -9.001 72.637 1.00 38.77 357 TYR A CA 1
ATOM 2775 C C . TYR A 1 357 ? 43.044 -9.395 73.809 1.00 40.29 357 TYR A C 1
ATOM 2776 O O . TYR A 1 357 ? 43.994 -8.676 74.129 1.00 40.20 357 TYR A O 1
ATOM 2785 N N . LYS A 1 358 ? 42.727 -10.528 74.442 1.00 42.22 358 LYS A N 1
ATOM 2786 C CA . LYS A 1 358 ? 43.535 -11.085 75.536 1.00 44.26 358 LYS A CA 1
ATOM 2787 C C . LYS A 1 358 ? 44.939 -11.449 75.058 1.00 45.44 358 LYS A C 1
ATOM 2788 O O . LYS A 1 358 ? 45.911 -11.290 75.796 1.00 45.82 358 LYS A O 1
ATOM 2794 N N . ASP A 1 359 ? 45.029 -11.933 73.820 1.00 46.97 359 ASP A N 1
ATOM 2795 C CA . ASP A 1 359 ? 46.302 -12.255 73.178 1.00 48.34 359 ASP A CA 1
ATOM 2796 C C . ASP A 1 359 ? 47.041 -10.999 72.712 1.00 49.30 359 ASP A C 1
ATOM 2797 O O . ASP A 1 359 ? 48.168 -11.083 72.222 1.00 49.62 359 ASP A O 1
ATOM 2802 N N . GLY A 1 360 ? 46.398 -9.842 72.852 1.00 50.41 360 GLY A N 1
ATOM 2803 C CA . GLY A 1 360 ? 47.004 -8.563 72.488 1.00 51.60 360 GLY A CA 1
ATOM 2804 C C . GLY A 1 360 ? 46.921 -8.207 71.015 1.00 52.52 360 GLY A C 1
ATOM 2805 O O . GLY A 1 360 ? 47.675 -7.356 70.541 1.00 52.65 360 GLY A O 1
ATOM 2806 N N . VAL A 1 361 ? 46.007 -8.852 70.291 1.00 53.39 361 VAL A N 1
ATOM 2807 C CA . VAL A 1 361 ? 45.800 -8.571 68.871 1.00 54.31 361 VAL A CA 1
ATOM 2808 C C . VAL A 1 361 ? 45.044 -7.248 68.715 1.00 55.08 361 VAL A C 1
ATOM 2809 O O . VAL A 1 361 ? 43.903 -7.116 69.167 1.00 55.12 361 VAL A O 1
ATOM 2813 N N . LEU A 1 362 ? 45.694 -6.274 68.083 1.00 55.94 362 LEU A N 1
ATOM 2814 C CA . LEU A 1 362 ? 45.139 -4.926 67.951 1.00 56.80 362 LEU A CA 1
ATOM 2815 C C . LEU A 1 362 ? 44.368 -4.711 66.650 1.00 57.46 362 LEU A C 1
ATOM 2816 O O . LEU A 1 362 ? 43.331 -4.042 66.649 1.00 57.49 362 LEU A O 1
ATOM 2821 N N . LYS A 1 363 ? 44.878 -5.270 65.553 1.00 58.20 363 LYS A N 1
ATOM 2822 C CA . LYS A 1 363 ? 44.231 -5.138 64.246 1.00 58.95 363 LYS A CA 1
ATOM 2823 C C . LYS A 1 363 ? 42.921 -5.926 64.189 1.00 59.30 363 LYS A C 1
ATOM 2824 O O . LYS A 1 363 ? 42.735 -6.885 64.946 1.00 59.38 363 LYS A O 1
ATOM 2830 N N . ASP A 1 364 ? 42.024 -5.503 63.294 1.00 59.73 364 ASP A N 1
ATOM 2831 C CA . ASP A 1 364 ? 40.701 -6.114 63.115 1.00 60.06 364 ASP A CA 1
ATOM 2832 C C . ASP A 1 364 ? 39.880 -6.094 64.404 1.00 60.12 364 ASP A C 1
ATOM 2833 O O . ASP A 1 364 ? 38.804 -5.497 64.456 1.00 60.29 364 ASP A O 1
ATOM 2838 N N . ASN A 1 370 ? 36.932 -7.312 50.203 1.00 40.22 370 ASN A N 1
ATOM 2839 C CA . ASN A 1 370 ? 36.385 -8.250 49.225 1.00 40.08 370 ASN A CA 1
ATOM 2840 C C . ASN A 1 370 ? 36.453 -9.720 49.669 1.00 39.42 370 ASN A C 1
ATOM 2841 O O . ASN A 1 370 ? 36.418 -10.646 48.844 1.00 39.57 370 ASN A O 1
ATOM 2846 N N . ASP A 1 371 ? 36.536 -9.929 50.984 1.00 38.32 371 ASP A N 1
ATOM 2847 C CA . ASP A 1 371 ? 36.250 -11.238 51.567 1.00 36.90 371 ASP A CA 1
ATOM 2848 C C . ASP A 1 371 ? 34.797 -11.569 51.240 1.00 35.35 371 ASP A C 1
ATOM 2849 O O . ASP A 1 371 ? 34.459 -12.718 50.972 1.00 35.31 371 ASP A O 1
ATOM 2854 N N . LEU A 1 372 ? 33.953 -10.538 51.253 1.00 33.27 372 LEU A N 1
ATOM 2855 C CA . LEU A 1 372 ? 32.526 -10.675 50.972 1.00 31.37 372 LEU A CA 1
ATOM 2856 C C . LEU A 1 372 ? 32.217 -10.955 49.498 1.00 30.12 372 LEU A C 1
ATOM 2857 O O . LEU A 1 372 ? 31.292 -11.700 49.194 1.00 29.51 372 LEU A O 1
ATOM 2862 N N . VAL A 1 373 ? 32.982 -10.359 48.587 1.00 28.64 373 VAL A N 1
ATOM 2863 C CA . VAL A 1 373 ? 32.784 -10.622 47.161 1.00 27.86 373 VAL A CA 1
ATOM 2864 C C . VAL A 1 373 ? 32.952 -12.119 46.873 1.00 27.14 373 VAL A C 1
ATOM 2865 O O . VAL A 1 373 ? 32.158 -12.710 46.146 1.00 26.99 373 VAL A O 1
ATOM 2869 N N . SER A 1 374 ? 33.982 -12.718 47.465 1.00 26.23 374 SER A N 1
ATOM 2870 C CA . SER A 1 374 ? 34.255 -14.149 47.305 1.00 25.69 374 SER A CA 1
ATOM 2871 C C . SER A 1 374 ? 33.241 -15.021 48.039 1.00 25.33 374 SER A C 1
ATOM 2872 O O . SER A 1 374 ? 32.603 -15.864 47.435 1.00 24.85 374 SER A O 1
ATOM 2875 N N . GLU A 1 375 ? 33.093 -14.794 49.342 1.00 25.27 375 GLU A N 1
ATOM 2876 C CA . GLU A 1 375 ? 32.290 -15.670 50.194 1.00 25.33 375 GLU A CA 1
ATOM 2877 C C . GLU A 1 375 ? 30.781 -15.507 50.018 1.00 24.86 375 GLU A C 1
ATOM 2878 O O . GLU A 1 375 ? 30.028 -16.467 50.215 1.00 24.84 375 GLU A O 1
ATOM 2884 N N . GLY A 1 376 ? 30.347 -14.311 49.624 1.00 24.32 376 GLY A N 1
ATOM 2885 C CA . GLY A 1 376 ? 28.934 -14.030 49.400 1.00 24.02 376 GLY A CA 1
ATOM 2886 C C . GLY A 1 376 ? 28.564 -12.665 49.936 1.00 23.67 376 GLY A C 1
ATOM 2887 O O . GLY A 1 376 ? 28.853 -12.356 51.083 1.00 23.39 376 GLY A O 1
ATOM 2896 N N . PRO A 1 378 ? 26.275 -10.007 51.540 1.00 22.25 378 PRO A N 1
ATOM 2897 C CA . PRO A 1 378 ? 25.056 -9.871 52.346 1.00 21.76 378 PRO A CA 1
ATOM 2898 C C . PRO A 1 378 ? 23.997 -8.984 51.685 1.00 21.49 378 PRO A C 1
ATOM 2899 O O . PRO A 1 378 ? 24.322 -7.924 51.126 1.00 21.77 378 PRO A O 1
ATOM 2903 N N . THR A 1 379 ? 22.746 -9.425 51.754 1.00 21.13 379 THR A N 1
ATOM 2904 C CA . THR A 1 379 ? 21.601 -8.646 51.293 1.00 21.26 379 THR A CA 1
ATOM 2905 C C . THR A 1 379 ? 21.048 -7.716 52.389 1.00 21.97 379 THR A C 1
ATOM 2906 O O . THR A 1 379 ? 20.226 -6.835 52.108 1.00 22.59 379 THR A O 1
ATOM 2910 N N . THR A 1 380 ? 21.476 -7.928 53.638 1.00 22.58 380 THR A N 1
ATOM 2911 C CA . THR A 1 380 ? 21.201 -6.981 54.737 1.00 23.56 380 THR A CA 1
ATOM 2912 C C . THR A 1 380 ? 22.435 -6.897 55.642 1.00 23.90 380 THR A C 1
ATOM 2913 O O . THR A 1 380 ? 23.085 -7.901 55.926 1.00 22.43 380 THR A O 1
ATOM 2925 N N . THR A 1 382 ? 23.509 -4.940 59.409 1.00 22.38 382 THR A N 1
ATOM 2926 C CA . THR A 1 382 ? 23.075 -4.129 60.549 1.00 20.78 382 THR A CA 1
ATOM 2927 C C . THR A 1 382 ? 24.245 -3.964 61.513 1.00 19.75 382 THR A C 1
ATOM 2928 O O . THR A 1 382 ? 24.868 -4.952 61.914 1.00 18.85 382 THR A O 1
ATOM 2932 N N . TRP A 1 383 ? 24.553 -2.713 61.859 1.00 19.18 383 TRP A N 1
ATOM 2933 C CA . TRP A 1 383 ? 25.572 -2.411 62.856 1.00 19.66 383 TRP A CA 1
ATOM 2934 C C . TRP A 1 383 ? 24.947 -1.680 64.034 1.00 19.33 383 TRP A C 1
ATOM 2935 O O . TRP A 1 383 ? 24.287 -0.668 63.849 1.00 19.14 383 TRP A O 1
ATOM 2946 N N . VAL A 1 384 ? 25.179 -2.191 65.241 1.00 19.00 384 VAL A N 1
ATOM 2947 C CA . VAL A 1 384 ? 24.603 -1.619 66.461 1.00 19.64 384 VAL A CA 1
ATOM 2948 C C . VAL A 1 384 ? 25.310 -0.322 66.848 1.00 20.44 384 VAL A C 1
ATOM 2949 O O . VAL A 1 384 ? 26.540 -0.253 66.863 1.00 20.38 384 VAL A O 1
ATOM 2953 N N . SER A 1 385 ? 24.515 0.709 67.128 1.00 21.00 385 SER A N 1
ATOM 2954 C CA . SER A 1 385 ? 24.989 1.908 67.801 1.00 22.55 385 SER A CA 1
ATOM 2955 C C . SER A 1 385 ? 24.578 1.796 69.267 1.00 23.28 385 SER A C 1
ATOM 2956 O O . SER A 1 385 ? 23.421 1.502 69.576 1.00 23.38 385 SER A O 1
ATOM 2959 N N . GLY A 1 386 ? 25.516 2.015 70.177 1.00 24.36 386 GLY A N 1
ATOM 2960 C CA . GLY A 1 386 ? 25.156 2.027 71.587 1.00 26.13 386 GLY A CA 1
ATOM 2961 C C . GLY A 1 386 ? 25.995 1.133 72.463 1.00 27.40 386 GLY A C 1
ATOM 2962 O O . GLY A 1 386 ? 26.542 0.118 72.015 1.00 27.77 386 GLY A O 1
ATOM 2963 N N . THR A 1 387 ? 26.123 1.547 73.718 1.00 28.67 387 THR A N 1
ATOM 2964 C CA . THR A 1 387 ? 26.741 0.732 74.754 1.00 30.03 387 THR A CA 1
ATOM 2965 C C . THR A 1 387 ? 25.853 0.833 75.996 1.00 30.07 387 THR A C 1
ATOM 2966 O O . THR A 1 387 ? 25.877 1.844 76.716 1.00 30.37 387 THR A O 1
ATOM 2970 N N . PRO A 1 388 ? 25.042 -0.211 76.237 1.00 29.91 388 PRO A N 1
ATOM 2971 C CA . PRO A 1 388 ? 24.090 -0.236 77.345 1.00 29.53 388 PRO A CA 1
ATOM 2972 C C . PRO A 1 388 ? 24.732 -0.017 78.723 1.00 29.30 388 PRO A C 1
ATOM 2973 O O . PRO A 1 388 ? 24.041 0.375 79.657 1.00 29.18 388 PRO A O 1
ATOM 2977 N N . LYS A 1 389 ? 26.035 -0.259 78.847 1.00 28.58 389 LYS A N 1
ATOM 2978 C CA . LYS A 1 389 ? 26.706 -0.073 80.129 1.00 28.26 389 LYS A CA 1
ATOM 2979 C C . LYS A 1 389 ? 26.807 1.400 80.538 1.00 27.15 389 LYS A C 1
ATOM 2980 O O . LYS A 1 389 ? 26.925 1.714 81.729 1.00 27.30 389 LYS A O 1
ATOM 2986 N N . LEU A 1 390 ? 26.756 2.299 79.557 1.00 25.52 390 LEU A N 1
ATOM 2987 C CA . LEU A 1 390 ? 26.859 3.731 79.831 1.00 24.53 390 LEU A CA 1
ATOM 2988 C C . LEU A 1 390 ? 25.461 4.314 79.993 1.00 23.77 390 LEU A C 1
ATOM 2989 O O . LEU A 1 390 ? 24.634 4.235 79.077 1.00 23.41 390 LEU A O 1
ATOM 2994 N N . ARG A 1 391 ? 25.184 4.869 81.165 1.00 22.95 391 ARG A N 1
ATOM 2995 C CA . ARG A 1 391 ? 23.828 5.322 81.460 1.00 22.84 391 ARG A CA 1
ATOM 2996 C C . ARG A 1 391 ? 23.569 6.775 81.053 1.00 21.61 391 ARG A C 1
ATOM 2997 O O . ARG A 1 391 ? 23.503 7.692 81.893 1.00 20.80 391 ARG A O 1
ATOM 3005 N N . PHE A 1 392 ? 23.395 6.968 79.748 1.00 20.55 392 PHE A N 1
ATOM 3006 C CA . PHE A 1 392 ? 23.023 8.280 79.228 1.00 19.79 392 PHE A CA 1
ATOM 3007 C C . PHE A 1 392 ? 21.638 8.698 79.746 1.00 19.44 392 PHE A C 1
ATOM 3008 O O . PHE A 1 392 ? 21.327 9.890 79.798 1.00 19.20 392 PHE A O 1
ATOM 3016 N N . TYR A 1 393 ? 20.817 7.726 80.144 1.00 19.40 393 TYR A N 1
ATOM 3017 C CA . TYR A 1 393 ? 19.500 8.042 80.713 1.00 19.49 393 TYR A CA 1
ATOM 3018 C C . TYR A 1 393 ? 19.583 8.704 82.114 1.00 19.80 393 TYR A C 1
ATOM 3019 O O . TYR A 1 393 ? 18.562 9.104 82.666 1.00 20.44 393 TYR A O 1
ATOM 3028 N N . ASP A 1 394 ? 20.791 8.841 82.665 1.00 20.03 394 ASP A N 1
ATOM 3029 C CA . ASP A 1 394 ? 20.987 9.527 83.951 1.00 20.82 394 ASP A CA 1
ATOM 3030 C C . ASP A 1 394 ? 21.422 10.988 83.817 1.00 20.68 394 ASP A C 1
ATOM 3031 O O . ASP A 1 394 ? 21.601 11.689 84.824 1.00 20.19 394 ASP A O 1
ATOM 3044 N N . ASP A 1 396 ? 21.419 14.636 83.772 1.00 20.17 396 ASP A N 1
ATOM 3045 C CA . ASP A 1 396 ? 20.473 15.559 84.410 1.00 20.34 396 ASP A CA 1
ATOM 3046 C C . ASP A 1 396 ? 21.105 16.949 84.494 1.00 20.24 396 ASP A C 1
ATOM 3047 O O . ASP A 1 396 ? 22.053 17.161 85.250 1.00 20.30 396 ASP A O 1
ATOM 3052 N N . PHE A 1 397 ? 20.571 17.887 83.712 1.00 20.29 397 PHE A N 1
ATOM 3053 C CA . PHE A 1 397 ? 21.088 19.251 83.640 1.00 20.63 397 PHE A CA 1
ATOM 3054 C C . PHE A 1 397 ? 20.509 20.156 84.722 1.00 21.29 397 PHE A C 1
ATOM 3055 O O . PHE A 1 397 ? 20.902 21.317 84.833 1.00 21.35 397 PHE A O 1
ATOM 3063 N N . GLY A 1 398 ? 19.580 19.616 85.505 1.00 21.71 398 GLY A N 1
ATOM 3064 C CA . GLY A 1 398 ? 18.898 20.373 86.554 1.00 22.49 398 GLY A CA 1
ATOM 3065 C C . GLY A 1 398 ? 17.387 20.216 86.504 1.00 23.04 398 GLY A C 1
ATOM 3066 O O . GLY A 1 398 ? 16.694 20.617 87.440 1.00 23.43 398 GLY A O 1
ATOM 3067 N N . TRP A 1 399 ? 16.871 19.617 85.429 1.00 22.91 399 TRP A N 1
ATOM 3068 C CA . TRP A 1 399 ? 15.415 19.494 85.234 1.00 23.22 399 TRP A CA 1
ATOM 3069 C C . TRP A 1 399 ? 14.909 18.083 85.479 1.00 22.76 399 TRP A C 1
ATOM 3070 O O . TRP A 1 399 ? 13.715 17.809 85.318 1.00 23.44 399 TRP A O 1
ATOM 3081 N N . GLY A 1 400 ? 15.819 17.194 85.868 1.00 22.41 400 GLY A N 1
ATOM 3082 C CA . GLY A 1 400 ? 15.507 15.779 86.024 1.00 21.78 400 GLY A CA 1
ATOM 3083 C C . GLY A 1 400 ? 16.143 14.950 84.920 1.00 21.31 400 GLY A C 1
ATOM 3084 O O . GLY A 1 400 ? 16.767 15.499 83.992 1.00 20.64 400 GLY A O 1
ATOM 3085 N N . LYS A 1 401 ? 15.995 13.633 85.036 1.00 20.85 401 LYS A N 1
ATOM 3086 C CA . LYS A 1 401 ? 16.534 12.697 84.052 1.00 20.55 401 LYS A CA 1
ATOM 3087 C C . LYS A 1 401 ? 15.707 12.736 82.762 1.00 19.72 401 LYS A C 1
ATOM 3088 O O . LYS A 1 401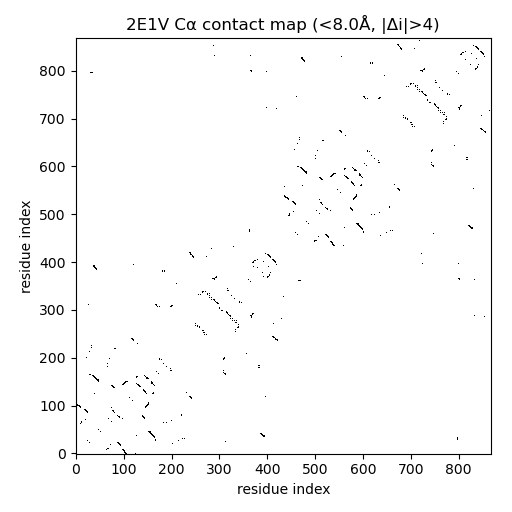 ? 14.546 13.141 82.790 1.00 19.00 401 LYS A O 1
ATOM 3094 N N . PRO A 1 402 ? 16.307 12.316 81.628 1.00 19.11 402 PRO A N 1
ATOM 3095 C CA . PRO A 1 402 ? 15.601 12.363 80.349 1.00 18.59 402 PRO A CA 1
ATOM 3096 C C . PRO A 1 402 ? 14.379 11.467 80.334 1.00 18.16 402 PRO A C 1
ATOM 3097 O O . PRO A 1 402 ? 14.409 10.370 80.890 1.00 17.96 402 PRO A O 1
ATOM 3101 N N . LYS A 1 403 ? 13.325 11.946 79.684 1.00 17.75 403 LYS A N 1
ATOM 3102 C CA . LYS A 1 403 ? 12.147 11.143 79.388 1.00 17.47 403 LYS A CA 1
ATOM 3103 C C . LYS A 1 403 ? 12.436 10.123 78.281 1.00 16.89 403 LYS A C 1
ATOM 3104 O O . LYS A 1 403 ? 11.964 8.981 78.335 1.00 16.86 403 LYS A O 1
ATOM 3110 N N . LYS A 1 404 ? 13.194 10.545 77.273 1.00 16.37 404 LYS A N 1
ATOM 3111 C CA . LYS A 1 404 ? 13.479 9.689 76.120 1.00 16.18 404 LYS A CA 1
ATOM 3112 C C . LYS A 1 404 ? 14.824 10.061 75.502 1.00 15.99 404 LYS A C 1
ATOM 3113 O O . LYS A 1 404 ? 15.169 11.238 75.423 1.00 16.07 404 LYS A O 1
ATOM 3119 N N . LEU A 1 405 ? 15.561 9.044 75.067 1.00 15.86 405 LEU A N 1
ATOM 3120 C CA . LEU A 1 405 ? 16.770 9.227 74.252 1.00 15.47 405 LEU A CA 1
ATOM 3121 C C . LEU A 1 405 ? 16.505 8.712 72.842 1.00 15.53 405 LEU A C 1
ATOM 3122 O O . LEU A 1 405 ? 15.798 7.722 72.681 1.00 14.85 405 LEU A O 1
ATOM 3127 N N . GLU A 1 406 ? 17.066 9.382 71.834 1.00 15.04 406 GLU A N 1
ATOM 3128 C CA . GLU A 1 406 ? 17.024 8.881 70.447 1.00 15.46 406 GLU A CA 1
ATOM 3129 C C . GLU A 1 406 ? 18.390 9.090 69.790 1.00 15.20 406 GLU A C 1
ATOM 3130 O O . GLU A 1 406 ? 18.977 10.168 69.918 1.00 14.64 406 GLU A O 1
ATOM 3136 N N . THR A 1 407 ? 18.884 8.052 69.109 1.00 15.41 407 THR A N 1
ATOM 3137 C CA . THR A 1 407 ? 20.054 8.183 68.239 1.00 15.50 407 THR A CA 1
ATOM 3138 C C . THR A 1 407 ? 19.532 8.343 66.821 1.00 15.31 407 THR A C 1
ATOM 3139 O O . THR A 1 407 ? 19.172 7.368 66.158 1.00 14.86 407 THR A O 1
ATOM 3143 N N . VAL A 1 408 ? 19.480 9.597 66.389 1.00 15.08 408 VAL A N 1
ATOM 3144 C CA . VAL A 1 408 ? 18.877 9.986 65.129 1.00 15.73 408 VAL A CA 1
ATOM 3145 C C . VAL A 1 408 ? 19.734 9.524 63.945 1.00 15.53 408 VAL A C 1
ATOM 3146 O O . VAL A 1 408 ? 19.208 9.254 62.878 1.00 16.10 408 VAL A O 1
ATOM 3150 N N . SER A 1 409 ? 21.047 9.403 64.154 1.00 14.90 409 SER A N 1
ATOM 3151 C CA . SER A 1 409 ? 21.962 9.067 63.052 1.00 14.88 409 SER A CA 1
ATOM 3152 C C . SER A 1 409 ? 21.860 7.616 62.545 1.00 15.29 409 SER A C 1
ATOM 3153 O O . SER A 1 409 ? 22.439 7.298 61.518 1.00 15.17 409 SER A O 1
ATOM 3156 N N . ILE A 1 410 ? 21.103 6.750 63.231 1.00 15.39 410 ILE A N 1
ATOM 3157 C CA . ILE A 1 410 ? 20.866 5.386 62.703 1.00 15.94 410 ILE A CA 1
ATOM 3158 C C . ILE A 1 410 ? 20.068 5.407 61.389 1.00 16.98 410 ILE A C 1
ATOM 3159 O O . ILE A 1 410 ? 20.034 4.405 60.668 1.00 16.79 410 ILE A O 1
ATOM 3164 N N . ASP A 1 411 ? 19.424 6.543 61.100 1.00 17.42 411 ASP A N 1
ATOM 3165 C CA . ASP A 1 411 ? 18.612 6.712 59.882 1.00 18.29 411 ASP A CA 1
ATOM 3166 C C . ASP A 1 411 ? 19.428 6.662 58.580 1.00 19.26 411 ASP A C 1
ATOM 3167 O O . ASP A 1 411 ? 18.869 6.378 57.518 1.00 19.66 411 ASP A O 1
ATOM 3172 N N . HIS A 1 412 ? 20.724 6.970 58.679 1.00 19.74 412 HIS A N 1
ATOM 3173 C CA . HIS A 1 412 ? 21.668 7.115 57.546 1.00 21.15 412 HIS A CA 1
ATOM 3174 C C . HIS A 1 412 ? 21.996 5.793 56.841 1.00 20.00 412 HIS A C 1
ATOM 3175 O O . HIS A 1 412 ? 22.249 5.772 55.641 1.00 20.01 412 HIS A O 1
ATOM 3182 N N . ASN A 1 413 ? 22.008 4.698 57.591 1.00 19.00 413 ASN A N 1
ATOM 3183 C CA . ASN A 1 413 ? 22.568 3.449 57.091 1.00 18.51 413 ASN A CA 1
ATOM 3184 C C . ASN A 1 413 ? 22.122 2.229 57.906 1.00 18.09 413 ASN A C 1
ATOM 3185 O O . ASN A 1 413 ? 21.199 2.325 58.725 1.00 17.89 413 ASN A O 1
ATOM 3190 N N . GLY A 1 414 ? 22.764 1.084 57.669 1.00 17.12 414 GLY A N 1
ATOM 3191 C CA . GLY A 1 414 ? 22.341 -0.174 58.280 1.00 16.96 414 GLY A CA 1
ATOM 3192 C C . GLY A 1 414 ? 22.712 -0.197 59.745 1.00 16.96 414 GLY A C 1
ATOM 3193 O O . GLY A 1 414 ? 23.769 -0.694 60.109 1.00 16.92 414 GLY A O 1
ATOM 3194 N N . ALA A 1 415 ? 21.823 0.348 60.575 1.00 16.74 415 ALA A N 1
ATOM 3195 C CA . ALA A 1 415 ? 22.108 0.556 61.991 1.00 16.55 415 ALA A CA 1
ATOM 3196 C C . ALA A 1 415 ? 20.835 0.548 62.839 1.00 16.70 415 ALA A C 1
ATOM 3197 O O . ALA A 1 415 ? 19.766 0.964 62.379 1.00 16.83 415 ALA A O 1
ATOM 3199 N N . ILE A 1 416 ? 20.975 0.048 64.067 1.00 16.28 416 ILE A N 1
ATOM 3200 C CA . ILE A 1 416 ? 19.960 0.144 65.121 1.00 16.54 416 ILE A CA 1
ATOM 3201 C C . ILE A 1 416 ? 20.659 0.630 66.397 1.00 16.33 416 ILE A C 1
ATOM 3202 O O . ILE A 1 416 ? 21.885 0.546 66.501 1.00 15.57 416 ILE A O 1
ATOM 3207 N N . SER A 1 417 ? 19.898 1.164 67.345 1.00 16.45 417 SER A N 1
ATOM 3208 C CA . SER A 1 417 ? 20.489 1.587 68.621 1.00 17.08 417 SER A CA 1
ATOM 3209 C C . SER A 1 417 ? 20.077 0.611 69.720 1.00 17.97 417 SER A C 1
ATOM 3210 O O . SER A 1 417 ? 18.956 0.103 69.718 1.00 17.51 417 SER A O 1
ATOM 3213 N N . ILE A 1 418 ? 21.000 0.326 70.633 1.00 19.57 418 ILE A N 1
ATOM 3214 C CA . ILE A 1 418 ? 20.715 -0.507 71.802 1.00 21.48 418 ILE A CA 1
ATOM 3215 C C . ILE A 1 418 ? 21.286 0.193 73.029 1.00 22.85 418 ILE A C 1
ATOM 3216 O O . ILE A 1 418 ? 22.498 0.408 73.127 1.00 23.20 418 ILE A O 1
ATOM 3221 N N . ASN A 1 419 ? 20.404 0.547 73.956 1.00 24.09 419 ASN A N 1
ATOM 3222 C CA . ASN A 1 419 ? 20.800 1.236 75.183 1.00 25.80 419 ASN A CA 1
ATOM 3223 C C . ASN A 1 419 ? 20.008 0.727 76.379 1.00 26.52 419 ASN A C 1
ATOM 3224 O O . ASN A 1 419 ? 18.995 0.045 76.221 1.00 25.79 419 ASN A O 1
ATOM 3229 N N . SER A 1 420 ? 20.478 1.045 77.580 1.00 27.85 420 SER A N 1
ATOM 3230 C CA . SER A 1 420 ? 19.718 0.716 78.777 1.00 30.03 420 SER A CA 1
ATOM 3231 C C . SER A 1 420 ? 18.508 1.648 78.873 1.00 31.73 420 SER A C 1
ATOM 3232 O O . SER A 1 420 ? 18.434 2.656 78.156 1.00 31.73 420 SER A O 1
ATOM 3235 N N . CYS A 1 421 ? 17.542 1.286 79.715 1.00 33.63 421 CYS A N 1
ATOM 3236 C CA . CYS A 1 421 ? 16.370 2.127 79.952 1.00 35.98 421 CYS A CA 1
ATOM 3237 C C . CYS A 1 421 ? 16.636 2.957 81.204 1.00 37.32 421 CYS A C 1
ATOM 3238 O O . CYS A 1 421 ? 17.714 2.860 81.789 1.00 38.06 421 CYS A O 1
ATOM 3241 N N . LYS A 1 422 ? 15.701 3.792 81.630 1.00 39.37 422 LYS A N 1
ATOM 3242 C CA . LYS A 1 422 ? 15.950 4.412 82.940 1.00 41.03 422 LYS A CA 1
ATOM 3243 C C . LYS A 1 422 ? 15.041 4.178 84.116 1.00 41.74 422 LYS A C 1
ATOM 3244 O O . LYS A 1 422 ? 15.433 4.475 85.247 1.00 42.52 422 LYS A O 1
ATOM 3250 N N . GLU A 1 423 ? 13.872 3.596 83.888 1.00 42.48 423 GLU A N 1
ATOM 3251 C CA . GLU A 1 423 ? 13.147 3.010 85.009 1.00 42.80 423 GLU A CA 1
ATOM 3252 C C . GLU A 1 423 ? 13.895 1.747 85.455 1.00 42.61 423 GLU A C 1
ATOM 3253 O O . GLU A 1 423 ? 13.784 1.335 86.611 1.00 43.01 423 GLU A O 1
ATOM 3259 N N . SER A 1 424 ? 14.670 1.158 84.535 1.00 42.11 424 SER A N 1
ATOM 3260 C CA . SER A 1 424 ? 15.540 0.018 84.845 1.00 41.30 424 SER A CA 1
ATOM 3261 C C . SER A 1 424 ? 16.793 -0.043 83.967 1.00 40.78 424 SER A C 1
ATOM 3262 O O . SER A 1 424 ? 16.709 0.007 82.729 1.00 40.70 424 SER A O 1
ATOM 3265 N N . ASN A 1 425 ? 17.949 -0.167 84.618 1.00 39.80 425 ASN A N 1
ATOM 3266 C CA . ASN A 1 425 ? 19.225 -0.340 83.918 1.00 39.05 425 ASN A CA 1
ATOM 3267 C C . ASN A 1 425 ? 19.469 -1.785 83.462 1.00 37.86 425 ASN A C 1
ATOM 3268 O O . ASN A 1 425 ? 20.463 -2.075 82.791 1.00 37.99 425 ASN A O 1
ATOM 3273 N N . GLU A 1 426 ? 18.556 -2.680 83.826 1.00 36.34 426 GLU A N 1
ATOM 3274 C CA . GLU A 1 426 ? 18.611 -4.080 83.409 1.00 34.87 426 GLU A CA 1
ATOM 3275 C C . GLU A 1 426 ? 17.768 -4.353 82.164 1.00 33.04 426 GLU A C 1
ATOM 3276 O O . GLU A 1 426 ? 17.886 -5.417 81.547 1.00 32.94 426 GLU A O 1
ATOM 3282 N N . ASP A 1 427 ? 16.904 -3.404 81.812 1.00 30.63 427 ASP A N 1
ATOM 3283 C CA . ASP A 1 427 ? 16.094 -3.507 80.605 1.00 28.42 427 ASP A CA 1
ATOM 3284 C C . ASP A 1 427 ? 16.812 -2.832 79.443 1.00 26.91 427 ASP A C 1
ATOM 3285 O O . ASP A 1 427 ? 17.615 -1.914 79.651 1.00 26.11 427 ASP A O 1
ATOM 3290 N N . LEU A 1 428 ? 16.506 -3.284 78.225 1.00 25.09 428 LEU A N 1
ATOM 3291 C CA . LEU A 1 428 ? 17.121 -2.744 77.010 1.00 23.57 428 LEU A CA 1
ATOM 3292 C C . LEU A 1 428 ? 16.098 -2.095 76.072 1.00 22.93 428 LEU A C 1
ATOM 3293 O O . LEU A 1 428 ? 14.989 -2.612 75.889 1.00 22.31 428 LEU A O 1
ATOM 3298 N N . GLU A 1 429 ? 16.485 -0.945 75.521 1.00 22.06 429 GLU A N 1
ATOM 3299 C CA . GLU A 1 429 ? 15.717 -0.198 74.528 1.00 21.80 429 GLU A CA 1
ATOM 3300 C C . GLU A 1 429 ? 16.416 -0.313 73.188 1.00 20.72 429 GLU A C 1
ATOM 3301 O O . GLU A 1 429 ? 17.590 0.050 73.073 1.00 20.20 429 GLU A O 1
ATOM 3307 N N . ILE A 1 430 ? 15.693 -0.799 72.183 1.00 19.98 430 ILE A N 1
ATOM 3308 C CA . ILE A 1 430 ? 16.234 -0.937 70.828 1.00 19.56 430 ILE A CA 1
ATOM 3309 C C . ILE A 1 430 ? 15.537 0.034 69.876 1.00 18.91 430 ILE A C 1
ATOM 3310 O O . ILE A 1 430 ? 14.314 -0.029 69.696 1.00 19.15 430 ILE A O 1
ATOM 3315 N N . GLY A 1 431 ? 16.310 0.945 69.289 1.00 18.41 431 GLY A N 1
ATOM 3316 C CA . GLY A 1 431 ? 15.766 1.938 68.354 1.00 17.58 431 GLY A CA 1
ATOM 3317 C C . GLY A 1 431 ? 15.933 1.513 66.906 1.00 17.74 431 GLY A C 1
ATOM 3318 O O . GLY A 1 431 ? 17.028 1.117 66.500 1.00 16.84 431 GLY A O 1
ATOM 3319 N N . VAL A 1 432 ? 14.849 1.616 66.133 1.00 17.47 432 VAL A N 1
ATOM 3320 C CA . VAL A 1 432 ? 14.817 1.203 64.723 1.00 18.15 432 VAL A CA 1
ATOM 3321 C C . VAL A 1 432 ? 14.190 2.323 63.896 1.00 18.73 432 VAL A C 1
ATOM 3322 O O . VAL A 1 432 ? 13.188 2.914 64.316 1.00 18.69 432 VAL A O 1
ATOM 3326 N N . CYS A 1 433 ? 14.784 2.641 62.748 1.00 19.08 433 CYS A N 1
ATOM 3327 C CA . CYS A 1 433 ? 14.137 3.528 61.779 1.00 19.99 433 CYS A CA 1
ATOM 3328 C C . CYS A 1 433 ? 14.112 2.834 60.429 1.00 20.55 433 CYS A C 1
ATOM 3329 O O . CYS A 1 433 ? 15.158 2.636 59.810 1.00 20.66 433 CYS A O 1
ATOM 3332 N N . ILE A 1 434 ? 12.915 2.468 59.984 1.00 21.01 434 ILE A N 1
ATOM 3333 C CA . ILE A 1 434 ? 12.740 1.744 58.726 1.00 21.90 434 ILE A CA 1
ATOM 3334 C C . ILE A 1 434 ? 11.493 2.239 57.989 1.00 22.42 434 ILE A C 1
ATOM 3335 O O . ILE A 1 434 ? 10.648 2.916 58.572 1.00 21.77 434 ILE A O 1
ATOM 3340 N N . SER A 1 435 ? 11.384 1.894 56.709 1.00 23.23 435 SER A N 1
ATOM 3341 C CA . SER A 1 435 ? 10.267 2.380 55.892 1.00 24.39 435 SER A CA 1
ATOM 3342 C C . SER A 1 435 ? 8.924 1.984 56.504 1.00 24.88 435 SER A C 1
ATOM 3343 O O . SER A 1 435 ? 8.818 0.953 57.170 1.00 24.15 435 SER A O 1
ATOM 3346 N N . ALA A 1 436 ? 7.909 2.814 56.262 1.00 26.16 436 ALA A N 1
ATOM 3347 C CA . ALA A 1 436 ? 6.580 2.618 56.835 1.00 27.62 436 ALA A CA 1
ATOM 3348 C C . ALA A 1 436 ? 6.011 1.244 56.509 1.00 28.67 436 ALA A C 1
ATOM 3349 O O . ALA A 1 436 ? 5.435 0.592 57.382 1.00 29.03 436 ALA A O 1
ATOM 3351 N N . THR A 1 437 ? 6.201 0.790 55.269 1.00 29.97 437 THR A N 1
ATOM 3352 C CA . THR A 1 437 ? 5.678 -0.520 54.849 1.00 31.28 437 THR A CA 1
ATOM 3353 C C . THR A 1 437 ? 6.263 -1.660 55.672 1.00 31.58 437 THR A C 1
ATOM 3354 O O . THR A 1 437 ? 5.566 -2.629 55.965 1.00 32.58 437 THR A O 1
ATOM 3358 N N . GLN A 1 438 ? 7.532 -1.540 56.049 1.00 31.30 438 GLN A N 1
ATOM 3359 C CA . GLN A 1 438 ? 8.219 -2.600 56.790 1.00 31.27 438 GLN A CA 1
ATOM 3360 C C . GLN A 1 438 ? 7.989 -2.540 58.302 1.00 30.73 438 GLN A C 1
ATOM 3361 O O . GLN A 1 438 ? 8.118 -3.549 58.991 1.00 30.33 438 GLN A O 1
ATOM 3375 N N . GLU A 1 440 ? 5.126 -1.906 60.120 1.00 30.61 440 GLU A N 1
ATOM 3376 C CA . GLU A 1 440 ? 3.916 -2.607 60.552 1.00 30.95 440 GLU A CA 1
ATOM 3377 C C . GLU A 1 440 ? 4.182 -4.092 60.852 1.00 30.37 440 GLU A C 1
ATOM 3378 O O . GLU A 1 440 ? 3.853 -4.593 61.934 1.00 30.07 440 GLU A O 1
ATOM 3384 N N . ASP A 1 441 ? 4.801 -4.777 59.892 1.00 29.95 441 ASP A N 1
ATOM 3385 C CA . ASP A 1 441 ? 5.205 -6.170 60.067 1.00 29.85 441 ASP A CA 1
ATOM 3386 C C . ASP A 1 441 ? 6.244 -6.325 61.177 1.00 28.98 441 ASP A C 1
ATOM 3387 O O . ASP A 1 441 ? 6.131 -7.224 62.007 1.00 28.84 441 ASP A O 1
ATOM 3392 N N . PHE A 1 442 ? 7.242 -5.439 61.198 1.00 28.05 442 PHE A N 1
ATOM 3393 C CA . PHE A 1 442 ? 8.313 -5.548 62.187 1.00 26.86 442 PHE A CA 1
ATOM 3394 C C . PHE A 1 442 ? 7.761 -5.534 63.617 1.00 26.14 442 PHE A C 1
ATOM 3395 O O . PHE A 1 442 ? 8.186 -6.328 64.464 1.00 25.79 442 PHE A O 1
ATOM 3403 N N . VAL A 1 443 ? 6.808 -4.640 63.865 1.00 25.56 443 VAL A N 1
ATOM 3404 C CA . VAL A 1 443 ? 6.185 -4.505 65.180 1.00 25.30 443 VAL A CA 1
ATOM 3405 C C . VAL A 1 443 ? 5.520 -5.821 65.588 1.00 25.03 443 VAL A C 1
ATOM 3406 O O . VAL A 1 443 ? 5.745 -6.322 66.694 1.00 24.72 443 VAL A O 1
ATOM 3410 N N . HIS A 1 444 ? 4.729 -6.387 64.677 1.00 25.26 444 HIS A N 1
ATOM 3411 C CA . HIS A 1 444 ? 4.075 -7.680 64.907 1.00 25.82 444 HIS A CA 1
ATOM 3412 C C . HIS A 1 444 ? 5.097 -8.789 65.125 1.00 25.05 444 HIS A C 1
ATOM 3413 O O . HIS A 1 444 ? 4.961 -9.586 66.046 1.00 25.12 444 HIS A O 1
ATOM 3420 N N . ILE A 1 445 ? 6.134 -8.815 64.289 1.00 24.98 445 ILE A N 1
ATOM 3421 C CA . ILE A 1 445 ? 7.221 -9.792 64.427 1.00 24.56 445 ILE A CA 1
ATOM 3422 C C . ILE A 1 445 ? 7.858 -9.743 65.820 1.00 24.59 445 ILE A C 1
ATOM 3423 O O . ILE A 1 445 ? 7.965 -10.770 66.498 1.00 24.17 445 ILE A O 1
ATOM 3428 N N . PHE A 1 446 ? 8.253 -8.546 66.250 1.00 24.78 446 PHE A N 1
ATOM 3429 C CA . PHE A 1 446 ? 8.850 -8.360 67.570 1.00 25.28 446 PHE A CA 1
ATOM 3430 C C . PHE A 1 446 ? 7.909 -8.769 68.717 1.00 26.11 446 PHE A C 1
ATOM 3431 O O . PHE A 1 446 ? 8.278 -9.577 69.574 1.00 25.74 446 PHE A O 1
ATOM 3439 N N . ASP A 1 447 ? 6.706 -8.199 68.731 1.00 27.33 447 ASP A N 1
ATOM 3440 C CA . ASP A 1 447 ? 5.737 -8.442 69.813 1.00 28.67 447 ASP A CA 1
ATOM 3441 C C . ASP A 1 447 ? 5.235 -9.889 69.855 1.00 29.28 447 ASP A C 1
ATOM 3442 O O . ASP A 1 447 ? 5.211 -10.507 70.922 1.00 29.44 447 ASP A O 1
ATOM 3447 N N . ASP A 1 448 ? 4.856 -10.427 68.694 1.00 30.27 448 ASP A N 1
ATOM 3448 C CA . ASP A 1 448 ? 4.351 -11.806 68.592 1.00 31.18 448 ASP A CA 1
ATOM 3449 C C . ASP A 1 448 ? 5.379 -12.835 69.024 1.00 31.19 448 ASP A C 1
ATOM 3450 O O . ASP A 1 448 ? 5.042 -13.829 69.668 1.00 31.37 448 ASP A O 1
ATOM 3455 N N . GLY A 1 449 ? 6.637 -12.585 68.666 1.00 31.32 449 GLY A N 1
ATOM 3456 C CA . GLY A 1 449 ? 7.725 -13.493 68.982 1.00 31.16 449 GLY A CA 1
ATOM 3457 C C . GLY A 1 449 ? 7.984 -13.623 70.466 1.00 31.17 449 GLY A C 1
ATOM 3458 O O . GLY A 1 449 ? 8.500 -14.639 70.920 1.00 31.64 449 GLY A O 1
ATOM 3459 N N . LEU A 1 450 ? 7.633 -12.588 71.225 1.00 31.05 450 LEU A N 1
ATOM 3460 C CA . LEU A 1 450 ? 7.806 -12.619 72.667 1.00 30.85 450 LEU A CA 1
ATOM 3461 C C . LEU A 1 450 ? 6.616 -13.279 73.354 1.00 31.17 450 LEU A C 1
ATOM 3462 O O . LEU A 1 450 ? 6.793 -14.030 74.311 1.00 31.84 450 LEU A O 1
ATOM 3467 N N . ILE B 1 6 ? 9.133 -35.917 41.148 1.00 29.14 6 ILE B N 1
ATOM 3468 C CA . ILE B 1 6 ? 9.562 -34.707 40.395 1.00 28.88 6 ILE B CA 1
ATOM 3469 C C . ILE B 1 6 ? 10.863 -34.980 39.641 1.00 28.31 6 ILE B C 1
ATOM 3470 O O . ILE B 1 6 ? 10.969 -34.671 38.452 1.00 28.01 6 ILE B O 1
ATOM 3475 N N . LEU B 1 7 ? 11.836 -35.560 40.340 1.00 27.38 7 LEU B N 1
ATOM 3476 C CA . LEU B 1 7 ? 13.123 -35.907 39.738 1.00 26.78 7 LEU B CA 1
ATOM 3477 C C . LEU B 1 7 ? 13.542 -37.343 40.031 1.00 26.42 7 LEU B C 1
ATOM 3478 O O . LEU B 1 7 ? 13.498 -37.787 41.174 1.00 26.43 7 LEU B O 1
ATOM 3483 N N . THR B 1 8 ? 13.961 -38.044 38.980 1.00 25.69 8 THR B N 1
ATOM 3484 C CA . THR B 1 8 ? 14.428 -39.418 39.057 1.00 25.53 8 THR B CA 1
ATOM 3485 C C . THR B 1 8 ? 15.866 -39.489 38.562 1.00 24.51 8 THR B C 1
ATOM 3486 O O . THR B 1 8 ? 16.155 -39.055 37.450 1.00 24.12 8 THR B O 1
ATOM 3490 N N . VAL B 1 9 ? 16.758 -40.040 39.382 1.00 23.53 9 VAL B N 1
ATOM 3491 C CA . VAL B 1 9 ? 18.144 -40.232 38.964 1.00 22.99 9 VAL B CA 1
ATOM 3492 C C . VAL B 1 9 ? 18.241 -41.533 38.165 1.00 22.39 9 VAL B C 1
ATOM 3493 O O . VAL B 1 9 ? 17.916 -42.618 38.667 1.00 21.89 9 VAL B O 1
ATOM 3497 N N . LEU B 1 10 ? 18.661 -41.397 36.911 1.00 21.52 10 LEU B N 1
ATOM 3498 C CA . LEU B 1 10 ? 18.759 -42.517 35.980 1.00 21.31 10 LEU B CA 1
ATOM 3499 C C . LEU B 1 10 ? 20.132 -43.184 36.083 1.00 21.06 10 LEU B C 1
ATOM 3500 O O . LEU B 1 10 ? 20.237 -44.409 36.076 1.00 20.88 10 LEU B O 1
ATOM 3505 N N . GLU B 1 11 ? 21.183 -42.375 36.169 1.00 20.51 11 GLU B N 1
ATOM 3506 C CA . GLU B 1 11 ? 22.542 -42.903 36.260 1.00 20.67 11 GLU B CA 1
ATOM 3507 C C . GLU B 1 11 ? 23.463 -41.917 36.958 1.00 20.79 11 GLU B C 1
ATOM 3508 O O . GLU B 1 11 ? 23.427 -40.716 36.672 1.00 21.12 11 GLU B O 1
ATOM 3514 N N . GLN B 1 12 ? 24.279 -42.441 37.867 1.00 20.69 12 GLN B N 1
ATOM 3515 C CA . GLN B 1 12 ? 25.343 -41.674 38.489 1.00 21.25 12 GLN B CA 1
ATOM 3516 C C . GLN B 1 12 ? 26.642 -42.191 37.921 1.00 21.07 12 GLN B C 1
ATOM 3517 O O . GLN B 1 12 ? 27.098 -43.287 38.268 1.00 21.65 12 GLN B O 1
ATOM 3523 N N . SER B 1 13 ? 27.221 -41.425 37.008 1.00 20.61 13 SER B N 1
ATOM 3524 C CA . SER B 1 13 ? 28.424 -41.885 36.324 1.00 20.45 13 SER B CA 1
ATOM 3525 C C . SER B 1 13 ? 29.655 -41.067 36.704 1.00 19.98 13 SER B C 1
ATOM 3526 O O . SER B 1 13 ? 29.540 -40.001 37.310 1.00 19.60 13 SER B O 1
ATOM 3529 N N . GLN B 1 14 ? 30.826 -41.599 36.356 1.00 19.75 14 GLN B N 1
ATOM 3530 C CA . GLN B 1 14 ? 32.101 -40.915 36.522 1.00 19.95 14 GLN B CA 1
ATOM 3531 C C . GLN B 1 14 ? 32.795 -40.903 35.174 1.00 20.28 14 GLN B C 1
ATOM 3532 O O . GLN B 1 14 ? 32.959 -41.962 34.553 1.00 20.39 14 GLN B O 1
ATOM 3538 N N . VAL B 1 15 ? 33.185 -39.715 34.721 1.00 19.72 15 VAL B N 1
ATOM 3539 C CA . VAL B 1 15 ? 33.803 -39.552 33.403 1.00 19.97 15 VAL B CA 1
ATOM 3540 C C . VAL B 1 15 ? 35.252 -39.115 33.535 1.00 20.37 15 VAL B C 1
ATOM 3541 O O . VAL B 1 15 ? 35.555 -38.119 34.202 1.00 19.70 15 VAL B O 1
ATOM 3545 N N . 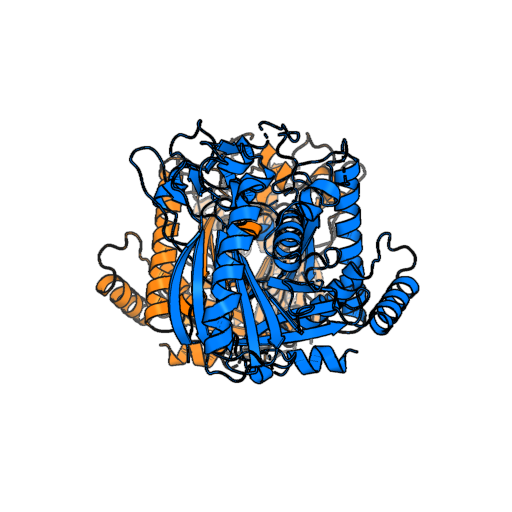SER B 1 16 ? 36.139 -39.875 32.895 1.00 21.08 16 SER B N 1
ATOM 3546 C CA . SER B 1 16 ? 37.575 -39.603 32.911 1.00 22.49 16 SER B CA 1
ATOM 3547 C C . SER B 1 16 ? 38.080 -39.370 31.488 1.00 23.24 16 SER B C 1
ATOM 3548 O O . SER B 1 16 ? 37.389 -39.719 30.528 1.00 22.86 16 SER B O 1
ATOM 3551 N N . PRO B 1 17 ? 39.287 -38.781 31.337 1.00 24.35 17 PRO B N 1
ATOM 3552 C CA . PRO B 1 17 ? 39.863 -38.734 29.991 1.00 25.28 17 PRO B CA 1
ATOM 3553 C C . PRO B 1 17 ? 40.044 -40.159 29.464 1.00 26.54 17 PRO B C 1
ATOM 3554 O O . PRO B 1 17 ? 40.038 -41.105 30.255 1.00 26.18 17 PRO B O 1
ATOM 3558 N N . PRO B 1 18 ? 40.189 -40.321 28.137 1.00 27.84 18 PRO B N 1
ATOM 3559 C CA . PRO B 1 18 ? 40.364 -41.664 27.595 1.00 28.97 18 PRO B CA 1
ATOM 3560 C C . PRO B 1 18 ? 41.637 -42.336 28.125 1.00 30.02 18 PRO B C 1
ATOM 3561 O O . PRO B 1 18 ? 42.559 -41.638 28.549 1.00 29.85 18 PRO B O 1
ATOM 3565 N N . PRO B 1 19 ? 41.687 -43.684 28.113 1.00 31.24 19 PRO B N 1
ATOM 3566 C CA . PRO B 1 19 ? 42.884 -44.380 28.601 1.00 32.17 19 PRO B CA 1
ATOM 3567 C C . PRO B 1 19 ? 44.147 -43.982 27.830 1.00 32.83 19 PRO B C 1
ATOM 3568 O O . PRO B 1 19 ? 44.085 -43.757 26.620 1.00 32.83 19 PRO B O 1
ATOM 3572 N N . ASP B 1 20 ? 45.270 -43.877 28.544 1.00 33.88 20 ASP B N 1
ATOM 3573 C CA . ASP B 1 20 ? 46.582 -43.564 27.949 1.00 34.91 20 ASP B CA 1
ATOM 3574 C C . ASP B 1 20 ? 46.607 -42.235 27.180 1.00 35.20 20 ASP B C 1
ATOM 3575 O O . ASP B 1 20 ? 47.113 -42.165 26.054 1.00 35.28 20 ASP B O 1
ATOM 3580 N N . THR B 1 21 ? 46.048 -41.186 27.784 1.00 35.50 21 THR B N 1
ATOM 3581 C CA . THR B 1 21 ? 46.029 -39.862 27.152 1.00 35.64 21 THR B CA 1
ATOM 3582 C C . THR B 1 21 ? 46.590 -38.771 28.061 1.00 35.75 21 THR B C 1
ATOM 3583 O O . THR B 1 21 ? 47.181 -37.796 27.584 1.00 36.17 21 THR B O 1
ATOM 3587 N N . LEU B 1 22 ? 46.399 -38.935 29.366 1.00 35.56 22 LEU B N 1
ATOM 3588 C CA . LEU B 1 22 ? 46.802 -37.923 30.330 1.00 35.16 22 LEU B CA 1
ATOM 3589 C C . LEU B 1 22 ? 47.468 -38.560 31.542 1.00 34.94 22 LEU B C 1
ATOM 3590 O O . LEU B 1 22 ? 46.905 -39.463 32.170 1.00 35.09 22 LEU B O 1
ATOM 3595 N N . GLY B 1 23 ? 48.675 -38.099 31.861 1.00 34.39 23 GLY B N 1
ATOM 3596 C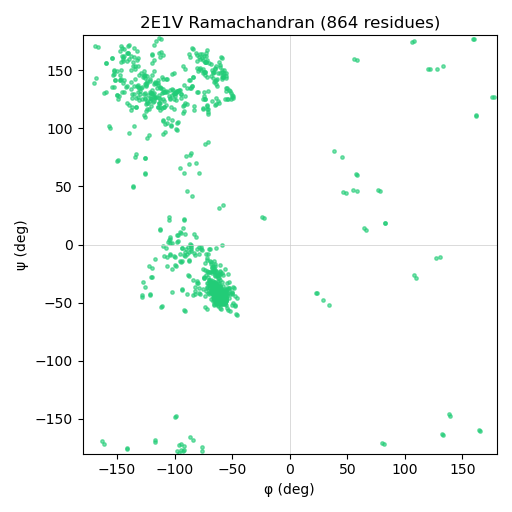 CA . GLY B 1 23 ? 49.340 -38.501 33.097 1.00 34.07 23 GLY B CA 1
ATOM 3597 C C . GLY B 1 23 ? 49.013 -37.507 34.192 1.00 33.77 23 GLY B C 1
ATOM 3598 O O . GLY B 1 23 ? 48.229 -36.578 33.971 1.00 33.78 23 GLY B O 1
ATOM 3599 N N . ASP B 1 24 ? 49.609 -37.702 35.368 1.00 33.40 24 ASP B N 1
ATOM 3600 C CA . ASP B 1 24 ? 49.477 -36.760 36.479 1.00 33.00 24 ASP B CA 1
ATOM 3601 C C . ASP B 1 24 ? 49.905 -35.364 36.038 1.00 32.39 24 ASP B C 1
ATOM 3602 O O . ASP B 1 24 ? 50.934 -35.202 35.374 1.00 32.43 24 ASP B O 1
ATOM 3607 N N . LYS B 1 25 ? 49.103 -34.362 36.390 1.00 31.41 25 LYS B N 1
ATOM 3608 C CA . LYS B 1 25 ? 49.377 -32.981 35.995 1.00 30.58 25 LYS B CA 1
ATOM 3609 C C . LYS B 1 25 ? 48.910 -32.018 37.074 1.00 29.63 25 LYS B C 1
ATOM 3610 O O . LYS B 1 25 ? 47.872 -32.229 37.692 1.00 28.98 25 LYS B O 1
ATOM 3616 N N . SER B 1 26 ? 49.688 -30.963 37.284 1.00 28.43 26 SER B N 1
ATOM 3617 C CA . SER B 1 26 ? 49.324 -29.911 38.219 1.00 27.74 26 SER B CA 1
ATOM 3618 C C . SER B 1 26 ? 49.211 -28.581 37.496 1.00 26.76 26 SER B C 1
ATOM 3619 O O . SER B 1 26 ? 49.794 -28.390 36.422 1.00 26.80 26 SER B O 1
ATOM 3622 N N . LEU B 1 27 ? 48.443 -27.668 38.077 1.00 25.29 27 LEU B N 1
ATOM 3623 C CA . LEU B 1 27 ? 48.415 -26.294 37.613 1.00 23.99 27 LEU B CA 1
ATOM 3624 C C . LEU B 1 27 ? 48.661 -25.398 38.818 1.00 23.42 27 LEU B C 1
ATOM 3625 O O . LEU B 1 27 ? 47.975 -25.514 39.837 1.00 22.94 27 LEU B O 1
ATOM 3630 N N . GLN B 1 28 ? 49.665 -24.529 38.707 1.00 22.65 28 GLN B N 1
ATOM 3631 C CA . GLN B 1 28 ? 49.941 -23.554 39.760 1.00 22.59 28 GLN B CA 1
ATOM 3632 C C . GLN B 1 28 ? 48.961 -22.405 39.660 1.00 22.02 28 GLN B C 1
ATOM 3633 O O . GLN B 1 28 ? 48.471 -22.092 38.574 1.00 22.11 28 GLN B O 1
ATOM 3639 N N . LEU B 1 29 ? 48.670 -21.795 40.800 1.00 21.67 29 LEU B N 1
ATOM 3640 C CA . LEU B 1 29 ? 47.647 -20.761 40.881 1.00 21.42 29 LEU B CA 1
ATOM 3641 C C . LEU B 1 29 ? 48.239 -19.396 41.198 1.00 21.45 29 LEU B C 1
ATOM 3642 O O . LEU B 1 29 ? 49.380 -19.290 41.664 1.00 20.92 29 LEU B O 1
ATOM 3647 N N . THR B 1 30 ? 47.466 -18.353 40.913 1.00 20.93 30 THR B N 1
ATOM 3648 C CA . THR B 1 30 ? 47.886 -16.986 41.191 1.00 21.00 30 THR B CA 1
ATOM 3649 C C . THR B 1 30 ? 46.961 -16.352 42.232 1.00 20.94 30 THR B C 1
ATOM 3650 O O . THR B 1 30 ? 45.962 -16.961 42.648 1.00 20.85 30 THR B O 1
ATOM 3654 N N . PHE B 1 31 ? 47.299 -15.131 42.647 1.00 20.50 31 PHE B N 1
ATOM 3655 C CA . PHE B 1 31 ? 46.456 -14.358 43.565 1.00 20.35 31 PHE B CA 1
ATOM 3656 C C . PHE B 1 31 ? 45.013 -14.196 43.055 1.00 19.89 31 PHE B C 1
ATOM 3657 O O . PHE B 1 31 ? 44.075 -14.163 43.851 1.00 19.84 31 PHE B O 1
ATOM 3665 N N . PHE B 1 32 ? 44.845 -14.109 41.737 1.00 19.54 32 PHE B N 1
ATOM 3666 C CA . PHE B 1 32 ? 43.521 -14.028 41.132 1.00 19.31 32 PHE B CA 1
ATOM 3667 C C . PHE B 1 32 ? 42.694 -15.259 41.505 1.00 19.33 32 PHE B C 1
ATOM 3668 O O . PHE B 1 32 ? 41.493 -15.151 41.736 1.00 19.52 32 PHE B O 1
ATOM 3676 N N . ASP B 1 33 ? 43.348 -16.423 41.531 1.00 19.15 33 ASP B N 1
ATOM 3677 C CA . ASP B 1 33 ? 42.694 -17.693 41.893 1.00 19.00 33 ASP B CA 1
ATOM 3678 C C . ASP B 1 33 ? 42.522 -17.814 43.400 1.00 18.98 33 ASP B C 1
ATOM 3679 O O . ASP B 1 33 ? 41.477 -18.270 43.876 1.00 18.81 33 ASP B O 1
ATOM 3684 N N . PHE B 1 34 ? 43.556 -17.424 44.150 1.00 19.14 34 PHE B N 1
ATOM 3685 C CA . PHE B 1 34 ? 43.521 -17.481 45.620 1.00 19.24 34 PHE B CA 1
ATOM 3686 C C . PHE B 1 34 ? 42.379 -16.646 46.212 1.00 19.20 34 PHE B C 1
ATOM 3687 O O . PHE B 1 34 ? 41.826 -16.996 47.258 1.00 19.11 34 PHE B O 1
ATOM 3695 N N . PHE B 1 35 ? 42.030 -15.551 45.537 1.00 18.96 35 PHE B N 1
ATOM 3696 C CA . PHE B 1 35 ? 40.901 -14.711 45.943 1.00 19.42 35 PHE B CA 1
ATOM 3697 C C . PHE B 1 35 ? 39.633 -15.541 46.230 1.00 19.14 35 PHE B C 1
ATOM 3698 O O . PHE B 1 35 ? 38.875 -15.246 47.159 1.00 18.70 35 PHE B O 1
ATOM 3706 N N . TRP B 1 36 ? 39.432 -16.582 45.428 1.00 19.03 36 TRP B N 1
ATOM 3707 C CA . TRP B 1 36 ? 38.190 -17.377 45.433 1.00 18.95 36 TRP B CA 1
ATOM 3708 C C . TRP B 1 36 ? 38.245 -18.625 46.310 1.00 19.06 36 TRP B C 1
ATOM 3709 O O . TRP B 1 36 ? 37.332 -19.450 46.281 1.00 18.72 36 TRP B O 1
ATOM 3720 N N . LEU B 1 37 ? 39.296 -18.752 47.114 1.00 19.48 37 LEU B N 1
ATOM 3721 C CA . LEU B 1 37 ? 39.491 -19.955 47.920 1.00 20.36 37 LEU B CA 1
ATOM 3722 C C . LEU B 1 37 ? 38.269 -20.393 48.743 1.00 20.18 37 LEU B C 1
ATOM 3723 O O . LEU B 1 37 ? 37.951 -21.592 48.784 1.00 20.33 37 LEU B O 1
ATOM 3728 N N . ARG B 1 38 ? 37.582 -19.437 49.367 1.00 20.16 38 ARG B N 1
ATOM 3729 C CA . ARG B 1 38 ? 36.435 -19.752 50.248 1.00 20.47 38 ARG B CA 1
ATOM 3730 C C . ARG B 1 38 ? 35.039 -19.450 49.664 1.00 20.34 38 ARG B C 1
ATOM 3731 O O . ARG B 1 38 ? 34.056 -19.306 50.401 1.00 21.27 38 ARG B O 1
ATOM 3739 N N . SER B 1 39 ? 34.948 -19.409 48.342 1.00 19.44 39 SER B N 1
ATOM 3740 C CA . SER B 1 39 ? 33.725 -19.037 47.641 1.00 18.86 39 SER B CA 1
ATOM 3741 C C . SER B 1 39 ? 32.743 -20.213 47.561 1.00 18.47 39 SER B C 1
ATOM 3742 O O . SER B 1 39 ? 33.175 -21.373 47.561 1.00 19.07 39 SER B O 1
ATOM 3745 N N . PRO B 1 40 ? 31.430 -19.925 47.488 1.00 18.36 40 PRO B N 1
ATOM 3746 C CA . PRO B 1 40 ? 30.441 -20.984 47.250 1.00 17.78 40 PRO B CA 1
ATOM 3747 C C . PRO B 1 40 ? 30.488 -21.475 45.791 1.00 17.16 40 PRO B C 1
ATOM 3748 O O . PRO B 1 40 ? 31.066 -20.795 44.931 1.00 16.69 40 PRO B O 1
ATOM 3752 N N . PRO B 1 41 ? 29.915 -22.663 45.512 1.00 16.87 41 PRO B N 1
ATOM 3753 C CA . PRO B 1 41 ? 29.922 -23.136 44.123 1.00 16.09 41 PRO B CA 1
ATOM 3754 C C . PRO B 1 41 ? 29.124 -22.228 43.182 1.00 15.44 41 PRO B C 1
ATOM 3755 O O . PRO B 1 41 ? 28.202 -21.523 43.607 1.00 14.76 41 PRO B O 1
ATOM 3759 N N . ILE B 1 42 ? 29.505 -22.251 41.913 1.00 14.75 42 ILE B N 1
ATOM 3760 C CA . ILE B 1 42 ? 28.779 -21.567 40.851 1.00 14.67 42 ILE B CA 1
ATOM 3761 C C . ILE B 1 42 ? 27.889 -22.605 40.180 1.00 14.42 42 ILE B C 1
ATOM 3762 O O . ILE B 1 42 ? 28.363 -23.701 39.876 1.00 14.76 42 ILE B O 1
ATOM 3767 N N . ASN B 1 43 ? 26.611 -22.276 39.982 1.00 13.94 43 ASN B N 1
ATOM 3768 C CA . ASN B 1 43 ? 25.638 -23.205 39.372 1.00 14.06 43 ASN B CA 1
ATOM 3769 C C . ASN B 1 43 ? 24.963 -22.571 38.165 1.00 14.21 43 ASN B C 1
ATOM 3770 O O . ASN B 1 43 ? 24.283 -21.556 38.297 1.00 13.32 43 ASN B O 1
ATOM 3775 N N . ASN B 1 44 ? 25.110 -23.204 37.006 1.00 14.21 44 ASN B N 1
ATOM 3776 C CA . ASN B 1 44 ? 24.528 -22.710 35.777 1.00 14.23 44 ASN B CA 1
ATOM 3777 C C . ASN B 1 44 ? 23.690 -23.777 35.095 1.00 14.58 44 ASN B C 1
ATOM 3778 O O . ASN B 1 44 ? 24.024 -24.969 35.164 1.00 14.74 44 ASN B O 1
ATOM 3783 N N . LEU B 1 45 ? 22.607 -23.342 34.455 1.00 14.65 45 LEU B N 1
ATOM 3784 C CA . LEU B 1 45 ? 21.763 -24.220 33.659 1.00 15.30 45 LEU B CA 1
ATOM 3785 C C . LEU B 1 45 ? 21.672 -23.768 32.217 1.00 15.15 45 LEU B C 1
ATOM 3786 O O . LEU B 1 45 ? 21.599 -22.562 31.927 1.00 15.11 45 LEU B O 1
ATOM 3791 N N . PHE B 1 46 ? 21.655 -24.752 31.325 1.00 15.18 46 PHE B N 1
ATOM 3792 C CA . PHE B 1 46 ? 21.384 -24.555 29.904 1.00 15.54 46 PHE B CA 1
ATOM 3793 C C . PHE B 1 46 ? 20.179 -25.431 29.552 1.00 15.76 46 PHE B C 1
ATOM 3794 O O . PHE B 1 46 ? 20.266 -26.655 29.655 1.00 15.75 46 PHE B O 1
ATOM 3802 N N . PHE B 1 47 ? 19.076 -24.805 29.148 1.00 15.41 47 PHE B N 1
ATOM 3803 C CA . PHE B 1 47 ? 17.852 -25.522 28.768 1.00 15.90 47 PHE B CA 1
ATOM 3804 C C . PHE B 1 47 ? 17.746 -25.596 27.251 1.00 16.29 47 PHE B C 1
ATOM 3805 O O . PHE B 1 47 ? 17.924 -24.588 26.570 1.00 16.41 47 PHE B O 1
ATOM 3813 N N . TYR B 1 48 ? 17.440 -26.792 26.745 1.00 16.68 48 TYR B N 1
ATOM 3814 C CA . TYR B 1 48 ? 17.244 -27.041 25.322 1.00 17.09 48 TYR B CA 1
ATOM 3815 C C . TYR B 1 48 ? 15.881 -27.664 25.067 1.00 17.79 48 TYR B C 1
ATOM 3816 O O . TYR B 1 48 ? 15.436 -28.547 25.811 1.00 16.93 48 TYR B O 1
ATOM 3825 N N . GLU B 1 49 ? 15.231 -27.206 23.999 1.00 18.52 49 GLU B N 1
ATOM 3826 C CA . GLU B 1 49 ? 13.959 -27.772 23.570 1.00 19.97 49 GLU B CA 1
ATOM 3827 C C . GLU B 1 49 ? 14.196 -28.751 22.418 1.00 20.51 49 GLU B C 1
ATOM 3828 O O . GLU B 1 49 ? 14.869 -28.418 21.445 1.00 20.78 49 GLU B O 1
ATOM 3834 N N . LEU B 1 50 ? 13.675 -29.966 22.571 1.00 21.31 50 LEU B N 1
ATOM 3835 C CA . LEU B 1 50 ? 13.710 -30.999 21.519 1.00 22.13 50 LEU B CA 1
ATOM 3836 C C . LEU B 1 50 ? 12.806 -32.152 21.946 1.00 22.90 50 LEU B C 1
ATOM 3837 O O . LEU B 1 50 ? 12.813 -32.530 23.125 1.00 22.88 50 LEU B O 1
ATOM 3842 N N . PRO B 1 51 ? 12.024 -32.725 21.002 1.00 23.53 51 PRO B N 1
ATOM 3843 C CA . PRO B 1 51 ? 11.068 -33.759 21.405 1.00 23.87 51 PRO B CA 1
ATOM 3844 C C . PRO B 1 51 ? 11.733 -35.130 21.562 1.00 24.21 51 PRO B C 1
ATOM 3845 O O . PRO B 1 51 ? 11.493 -36.062 20.774 1.00 25.08 51 PRO B O 1
ATOM 3849 N N . ILE B 1 52 ? 12.554 -35.236 22.602 1.00 23.34 52 ILE B N 1
ATOM 3850 C CA . ILE B 1 52 ? 13.368 -36.411 22.836 1.00 22.92 52 ILE B CA 1
ATOM 3851 C C . ILE B 1 52 ? 12.700 -37.384 23.808 1.00 22.31 52 ILE B C 1
ATOM 3852 O O . ILE B 1 52 ? 12.210 -36.999 24.877 1.00 21.89 52 ILE B O 1
ATOM 3857 N N . THR B 1 53 ? 12.701 -38.655 23.423 1.00 21.61 53 THR B N 1
ATOM 3858 C CA . THR B 1 53 ? 12.099 -39.706 24.231 1.00 20.96 53 THR B CA 1
ATOM 3859 C C . THR B 1 53 ? 13.103 -40.246 25.238 1.00 20.98 53 THR B C 1
ATOM 3860 O O . THR B 1 53 ? 14.302 -40.030 25.097 1.00 20.49 53 THR B O 1
ATOM 3864 N N . ARG B 1 54 ? 12.609 -40.959 26.244 1.00 20.92 54 ARG B N 1
ATOM 3865 C CA . ARG B 1 54 ? 13.472 -41.657 27.188 1.00 21.28 54 ARG B CA 1
ATOM 3866 C C . ARG B 1 54 ? 14.427 -42.632 26.485 1.00 20.80 54 ARG B C 1
ATOM 3867 O O . ARG B 1 54 ? 15.611 -42.693 26.806 1.00 20.28 54 ARG B O 1
ATOM 3875 N N . SER B 1 55 ? 13.914 -43.392 25.521 1.00 20.28 55 SER B N 1
ATOM 3876 C CA . SER B 1 55 ? 14.758 -44.362 24.829 1.00 20.38 55 SER B CA 1
ATOM 3877 C C . SER B 1 55 ? 15.892 -43.669 24.084 1.00 19.94 55 SER B C 1
ATOM 3878 O O . SER B 1 55 ? 17.040 -44.092 24.170 1.00 19.89 55 SER B O 1
ATOM 3881 N N . GLN B 1 56 ? 15.572 -42.595 23.371 1.00 19.61 56 GLN B N 1
ATOM 3882 C CA . GLN B 1 56 ? 16.583 -41.856 22.618 1.00 20.56 56 GLN B CA 1
ATOM 3883 C C . GLN B 1 56 ? 17.623 -41.253 23.569 1.00 20.09 56 GLN B C 1
ATOM 3884 O O . GLN B 1 56 ? 18.829 -41.295 23.300 1.00 19.92 56 GLN B O 1
ATOM 3890 N N . PHE B 1 57 ? 17.140 -40.702 24.680 1.00 19.78 57 PHE B N 1
ATOM 3891 C CA . PHE B 1 57 ? 18.015 -40.112 25.695 1.00 20.25 57 PHE B CA 1
ATOM 3892 C C . PHE B 1 57 ? 19.050 -41.128 26.179 1.00 20.84 57 PHE B C 1
ATOM 3893 O O . PHE B 1 57 ? 20.246 -40.843 26.172 1.00 20.43 57 PHE B O 1
ATOM 3901 N N . THR B 1 58 ? 18.581 -42.321 26.549 1.00 21.81 58 THR B N 1
ATOM 3902 C CA . THR B 1 58 ? 19.443 -43.415 26.994 1.00 22.95 58 THR B CA 1
ATOM 3903 C C . THR B 1 58 ? 20.368 -43.935 25.889 1.00 22.87 58 THR B C 1
ATOM 3904 O O . THR B 1 58 ? 21.551 -44.184 26.138 1.00 22.90 58 THR B O 1
ATOM 3908 N N . GLU B 1 59 ? 19.842 -44.068 24.669 1.00 23.14 59 GLU B N 1
ATOM 3909 C CA . GLU B 1 59 ? 20.580 -44.724 23.581 1.00 24.08 59 GLU B CA 1
ATOM 3910 C C . GLU B 1 59 ? 21.694 -43.886 22.967 1.00 23.39 59 GLU B C 1
ATOM 3911 O O . GLU B 1 59 ? 22.745 -44.430 22.622 1.00 23.27 59 GLU B O 1
ATOM 3917 N N . THR B 1 60 ? 21.470 -42.578 22.807 1.00 22.79 60 THR B N 1
ATOM 3918 C CA . THR B 1 60 ? 22.513 -41.716 22.224 1.00 22.43 60 THR B CA 1
ATOM 3919 C C . THR B 1 60 ? 22.972 -40.572 23.110 1.00 21.63 60 THR B C 1
ATOM 3920 O O . THR B 1 60 ? 24.154 -40.303 23.152 1.00 21.85 60 THR B O 1
ATOM 3924 N N . VAL B 1 61 ? 22.055 -39.869 23.780 1.00 20.58 61 VAL B N 1
ATOM 3925 C CA . VAL B 1 61 ? 22.477 -38.685 24.547 1.00 20.04 61 VAL B CA 1
ATOM 3926 C C . VAL B 1 61 ? 23.453 -39.055 25.668 1.00 19.53 61 VAL B C 1
ATOM 3927 O O . VAL B 1 61 ? 24.541 -38.465 25.774 1.00 19.33 61 VAL B O 1
ATOM 3931 N N . VAL B 1 62 ? 23.067 -40.028 26.495 1.00 18.80 62 VAL B N 1
ATOM 3932 C CA . VAL B 1 62 ? 23.922 -40.492 27.599 1.00 18.70 62 VAL B CA 1
ATOM 3933 C C . VAL B 1 62 ? 25.344 -40.861 27.127 1.00 18.90 62 VAL B C 1
ATOM 3934 O O . VAL B 1 62 ? 26.320 -40.285 27.623 1.00 18.54 62 VAL B O 1
ATOM 3938 N N . PRO B 1 63 ? 25.471 -41.793 26.156 1.00 19.02 63 PRO B N 1
ATOM 3939 C CA . PRO B 1 63 ? 26.828 -42.109 25.694 1.00 19.12 63 PRO B CA 1
ATOM 3940 C C . PRO B 1 63 ? 27.549 -40.943 25.016 1.00 18.85 63 PRO B C 1
ATOM 3941 O O . PRO B 1 63 ? 28.768 -40.817 25.157 1.00 19.03 63 PRO B O 1
ATOM 3945 N N . ASN B 1 64 ? 26.811 -40.098 24.299 1.00 18.93 64 ASN B N 1
ATOM 3946 C CA . ASN B 1 64 ? 27.412 -38.933 23.642 1.00 18.60 64 ASN B CA 1
ATOM 3947 C C . ASN B 1 64 ? 27.956 -37.914 24.649 1.00 18.59 64 ASN B C 1
ATOM 3948 O O . ASN B 1 64 ? 29.063 -37.387 24.480 1.00 18.39 64 ASN B O 1
ATOM 3953 N N . ILE B 1 65 ? 27.186 -37.650 25.701 1.00 17.99 65 ILE B N 1
ATOM 3954 C CA . ILE B 1 65 ? 27.672 -36.767 26.770 1.00 17.83 65 ILE B CA 1
ATOM 3955 C C . ILE B 1 65 ? 28.967 -37.312 27.382 1.00 18.11 65 ILE B C 1
ATOM 3956 O O . ILE B 1 65 ? 29.960 -36.593 27.486 1.00 17.63 65 ILE B O 1
ATOM 3961 N N . LYS B 1 66 ? 28.950 -38.583 27.776 1.00 18.72 66 LYS B N 1
ATOM 3962 C CA . LYS B 1 66 ? 30.115 -39.224 28.383 1.00 19.44 66 LYS B CA 1
ATOM 3963 C C . LYS B 1 66 ? 31.339 -39.169 27.475 1.00 19.76 66 LYS B C 1
ATOM 3964 O O . LYS B 1 66 ? 32.422 -38.763 27.906 1.00 19.41 66 LYS B O 1
ATOM 3970 N N . HIS B 1 67 ? 31.147 -39.570 26.219 1.00 19.74 67 HIS B N 1
ATOM 3971 C CA . HIS B 1 67 ? 32.235 -39.698 25.252 1.00 20.33 67 HIS B CA 1
ATOM 3972 C C . HIS B 1 67 ? 32.818 -38.338 24.874 1.00 19.45 67 HIS B C 1
ATOM 3973 O O . HIS B 1 67 ? 34.042 -38.157 24.897 1.00 19.65 67 HIS B O 1
ATOM 3980 N N . SER B 1 68 ? 31.951 -37.369 24.574 1.00 18.78 68 SER B N 1
ATOM 3981 C CA . SER B 1 68 ? 32.390 -36.023 24.216 1.00 18.15 68 SER B CA 1
ATOM 3982 C C . SER B 1 68 ? 33.079 -35.340 25.394 1.00 18.25 68 SER B C 1
ATOM 3983 O O . SER B 1 68 ? 34.110 -34.691 25.219 1.00 17.53 68 SER B O 1
ATOM 3986 N N . LEU B 1 69 ? 32.537 -35.522 26.598 1.00 18.09 69 LEU B N 1
ATOM 3987 C CA . LEU B 1 69 ? 33.175 -34.958 27.787 1.00 18.29 69 LEU B CA 1
ATOM 3988 C C . LEU B 1 69 ? 34.553 -35.587 28.015 1.00 18.55 69 LEU B C 1
ATOM 3989 O O . LEU B 1 69 ? 35.533 -34.869 28.218 1.00 18.51 69 LEU B O 1
ATOM 3994 N N . SER B 1 70 ? 34.617 -36.918 27.965 1.00 19.09 70 SER B N 1
ATOM 3995 C CA . SER B 1 70 ? 35.881 -37.661 28.091 1.00 19.80 70 SER B CA 1
ATOM 3996 C C . SER B 1 70 ? 36.977 -37.075 27.189 1.00 20.09 70 SER B C 1
ATOM 3997 O O . SER B 1 70 ? 38.070 -36.750 27.656 1.00 19.93 70 SER B O 1
ATOM 4000 N N . ILE B 1 71 ? 36.663 -36.929 25.904 1.00 20.26 71 ILE B N 1
ATOM 4001 C CA . ILE B 1 71 ? 37.600 -36.384 24.919 1.00 20.73 71 ILE B CA 1
ATOM 4002 C C . ILE B 1 71 ? 37.985 -34.937 25.243 1.00 20.84 71 ILE B C 1
ATOM 4003 O O . ILE B 1 71 ? 39.162 -34.573 25.179 1.00 21.23 71 ILE B O 1
ATOM 4008 N N . THR B 1 72 ? 37.009 -34.120 25.635 1.00 20.32 72 THR B N 1
ATOM 4009 C CA . THR B 1 72 ? 37.304 -32.737 26.029 1.00 20.02 72 THR B CA 1
ATOM 4010 C C . THR B 1 72 ? 38.268 -32.665 27.225 1.00 19.94 72 THR B C 1
ATOM 4011 O O . THR B 1 72 ? 39.161 -31.817 27.253 1.00 19.80 72 THR B O 1
ATOM 4015 N N . LEU B 1 73 ? 38.086 -33.551 28.203 1.00 20.18 73 LEU B N 1
ATOM 4016 C CA . LEU B 1 73 ? 38.915 -33.544 29.420 1.00 20.79 73 LEU B CA 1
ATOM 4017 C C . LEU B 1 73 ? 40.406 -33.781 29.170 1.00 21.56 73 LEU B C 1
ATOM 4018 O O . LEU B 1 73 ? 41.250 -33.289 29.920 1.00 21.44 73 LEU B O 1
ATOM 4023 N N . LYS B 1 74 ? 40.736 -34.506 28.109 1.00 22.36 74 LYS B N 1
ATOM 4024 C CA . LYS B 1 74 ? 42.146 -34.713 27.763 1.00 23.34 74 LYS B CA 1
ATOM 4025 C C . LYS B 1 74 ? 42.840 -33.396 27.365 1.00 22.91 74 LYS B C 1
ATOM 4026 O O . LYS B 1 74 ? 44.052 -33.284 27.459 1.00 23.23 74 LYS B O 1
ATOM 4032 N N . HIS B 1 75 ? 42.057 -32.400 26.955 1.00 22.16 75 HIS B N 1
ATOM 4033 C CA . HIS B 1 75 ? 42.585 -31.084 26.605 1.00 21.89 75 HIS B CA 1
ATOM 4034 C C . HIS B 1 75 ? 42.421 -30.067 27.732 1.00 21.37 75 HIS B C 1
ATOM 4035 O O . HIS B 1 75 ? 43.078 -29.032 27.735 1.00 21.27 75 HIS B O 1
ATOM 4042 N N . PHE B 1 76 ? 41.542 -30.377 28.682 1.00 20.90 76 PHE B N 1
ATOM 4043 C CA . PHE B 1 76 ? 41.233 -29.481 29.790 1.00 20.51 76 PHE B CA 1
ATOM 4044 C C . PHE B 1 76 ? 41.420 -30.177 31.133 1.00 20.38 76 PHE B C 1
ATOM 4045 O O . PHE B 1 76 ? 40.479 -30.319 31.925 1.00 20.20 76 PHE B O 1
ATOM 4053 N N . TYR B 1 77 ? 42.651 -30.600 31.401 1.00 20.20 77 TYR B N 1
ATOM 4054 C CA . TYR B 1 77 ? 42.934 -31.397 32.597 1.00 19.64 77 TYR B CA 1
ATOM 4055 C C . TYR B 1 77 ? 42.459 -30.825 33.944 1.00 19.18 77 TYR B C 1
ATOM 4056 O O . TYR B 1 77 ? 42.024 -31.596 34.793 1.00 19.42 77 TYR B O 1
ATOM 4065 N N . PRO B 1 78 ? 42.541 -29.488 34.151 1.00 18.50 78 PRO B N 1
ATOM 4066 C CA . PRO B 1 78 ? 42.077 -29.014 35.460 1.00 18.11 78 PRO B CA 1
ATOM 4067 C C . PRO B 1 78 ? 40.593 -29.263 35.732 1.00 17.49 78 PRO B C 1
ATOM 4068 O O . PRO B 1 78 ? 40.217 -29.375 36.894 1.00 17.42 78 PRO B O 1
ATOM 4072 N N . PHE B 1 79 ? 39.766 -29.362 34.686 1.00 17.13 79 PHE B N 1
ATOM 4073 C CA . PHE B 1 79 ? 38.329 -29.651 34.866 1.00 17.04 79 PHE B CA 1
ATOM 4074 C C . PHE B 1 79 ? 38.066 -31.013 35.520 1.00 17.50 79 PHE B C 1
ATOM 4075 O O . PHE B 1 79 ? 37.021 -31.231 36.135 1.00 17.46 79 PHE B O 1
ATOM 4083 N N . VAL B 1 80 ? 39.011 -31.932 35.368 1.00 17.27 80 VAL B N 1
ATOM 4084 C CA . VAL B 1 80 ? 38.895 -33.258 35.982 1.00 18.16 80 VAL B CA 1
ATOM 4085 C C . VAL B 1 80 ? 39.827 -33.364 37.209 1.00 18.60 80 VAL B C 1
ATOM 4086 O O . VAL B 1 80 ? 39.913 -34.397 37.857 1.00 19.22 80 VAL B O 1
ATOM 4090 N N . GLY B 1 81 ? 40.485 -32.262 37.541 1.00 19.30 81 GLY B N 1
ATOM 4091 C CA . GLY B 1 81 ? 41.358 -32.219 38.713 1.00 19.33 81 GLY B CA 1
ATOM 4092 C C . GLY B 1 81 ? 40.660 -31.745 39.975 1.00 19.70 81 GLY B C 1
ATOM 4093 O O . GLY B 1 81 ? 39.438 -31.538 39.999 1.00 19.20 81 GLY B O 1
ATOM 4094 N N . LYS B 1 82 ? 41.446 -31.566 41.033 1.00 19.92 82 LYS B N 1
ATOM 4095 C CA . LYS B 1 82 ? 40.913 -31.112 42.315 1.00 20.55 82 LYS B CA 1
ATOM 4096 C C . LYS B 1 82 ? 41.701 -29.924 42.849 1.00 20.25 82 LYS B C 1
ATOM 4097 O O . LYS B 1 82 ? 42.905 -29.826 42.616 1.00 20.26 82 LYS B O 1
ATOM 4103 N N . LEU B 1 83 ? 41.027 -29.021 43.557 1.00 19.96 83 LEU B N 1
ATOM 4104 C CA . LEU B 1 83 ? 41.730 -27.964 44.282 1.00 20.40 83 LEU B CA 1
ATOM 4105 C C . LEU B 1 83 ? 42.385 -28.602 45.508 1.00 20.82 83 LEU B C 1
ATOM 4106 O O . LEU B 1 83 ? 41.720 -29.257 46.296 1.00 21.28 83 LEU B O 1
ATOM 4111 N N . VAL B 1 84 ? 43.692 -28.415 45.649 1.00 21.59 84 VAL B N 1
ATOM 4112 C CA . VAL B 1 84 ? 44.429 -28.997 46.771 1.00 22.21 84 VAL B CA 1
ATOM 4113 C C . VAL B 1 84 ? 44.916 -27.871 47.680 1.00 22.99 84 VAL B C 1
ATOM 4114 O O . VAL B 1 84 ? 45.639 -26.983 47.230 1.00 23.09 84 VAL B O 1
ATOM 4118 N N . VAL B 1 85 ? 44.505 -27.912 48.944 1.00 24.19 85 VAL B N 1
ATOM 4119 C CA . VAL B 1 85 ? 44.918 -26.921 49.939 1.00 25.41 85 VAL B CA 1
ATOM 4120 C C . VAL B 1 85 ? 45.731 -27.592 51.048 1.00 26.95 85 VAL B C 1
ATOM 4121 O O . VAL B 1 85 ? 45.303 -28.582 51.641 1.00 26.85 85 VAL B O 1
ATOM 4125 N N . TYR B 1 86 ? 46.915 -27.036 51.295 1.00 28.75 86 TYR B N 1
ATOM 4126 C CA . TYR B 1 86 ? 47.841 -27.532 52.313 1.00 30.58 86 TYR B CA 1
ATOM 4127 C C . TYR B 1 86 ? 47.753 -26.676 53.584 1.00 32.31 86 TYR B C 1
ATOM 4128 O O . TYR B 1 86 ? 47.508 -25.464 53.497 1.00 32.28 86 TYR B O 1
ATOM 4137 N N . PRO B 1 87 ? 47.958 -27.300 54.766 1.00 33.94 87 PRO B N 1
ATOM 4138 C CA . PRO B 1 87 ? 47.820 -26.638 56.067 1.00 35.33 87 PRO B CA 1
ATOM 4139 C C . PRO B 1 87 ? 48.956 -25.659 56.367 1.00 36.59 87 PRO B C 1
ATOM 4140 O O . PRO B 1 87 ? 48.766 -24.707 57.128 1.00 36.69 87 PRO B O 1
ATOM 4144 N N . ALA B 1 88 ? 50.122 -25.905 55.774 1.00 38.04 88 ALA B N 1
ATOM 4145 C CA . ALA B 1 88 ? 51.282 -25.038 55.948 1.00 39.49 88 ALA B CA 1
ATOM 4146 C C . ALA B 1 88 ? 51.101 -23.737 55.182 1.00 40.60 88 ALA B C 1
ATOM 4147 O O . ALA B 1 88 ? 50.851 -23.758 53.971 1.00 40.82 88 ALA B O 1
ATOM 4149 N N . PRO B 1 89 ? 51.223 -22.593 55.880 1.00 41.49 89 PRO B N 1
ATOM 4150 C CA . PRO B 1 89 ? 51.181 -21.296 55.197 1.00 42.11 89 PRO B CA 1
ATOM 4151 C C . PRO B 1 89 ? 52.269 -21.105 54.123 1.00 42.49 89 PRO B C 1
ATOM 4152 O O . PRO B 1 89 ? 52.310 -20.059 53.472 1.00 42.97 89 PRO B O 1
ATOM 4156 N N . THR B 1 90 ? 53.124 -22.108 53.925 1.00 42.58 90 THR B N 1
ATOM 4157 C CA . THR B 1 90 ? 54.151 -22.030 52.888 1.00 42.45 90 THR B CA 1
ATOM 4158 C C . THR B 1 90 ? 53.669 -22.624 51.566 1.00 41.81 90 THR B C 1
ATOM 4159 O O . THR B 1 90 ? 53.696 -21.939 50.539 1.00 42.31 90 THR B O 1
ATOM 4163 N N . LYS B 1 91 ? 53.234 -23.886 51.593 1.00 40.40 91 LYS B N 1
ATOM 4164 C CA . LYS B 1 91 ? 52.815 -24.571 50.374 1.00 38.74 91 LYS B CA 1
ATOM 4165 C C . LYS B 1 91 ? 51.493 -24.004 49.851 1.00 37.27 91 LYS B C 1
ATOM 4166 O O . LYS B 1 91 ? 50.450 -24.101 50.504 1.00 37.27 91 LYS B O 1
ATOM 4172 N N . LYS B 1 92 ? 51.574 -23.383 48.677 1.00 35.03 92 LYS B N 1
ATOM 4173 C CA . LYS B 1 92 ? 50.433 -22.735 48.034 1.00 32.96 92 LYS B CA 1
ATOM 4174 C C . LYS B 1 92 ? 49.438 -23.764 47.505 1.00 30.93 92 LYS B C 1
ATOM 4175 O O . LYS B 1 92 ? 49.841 -24.835 47.034 1.00 30.54 92 LYS B O 1
ATOM 4181 N N . PRO B 1 93 ? 48.134 -23.447 47.581 1.00 29.01 93 PRO B N 1
ATOM 4182 C CA . PRO B 1 93 ? 47.156 -24.312 46.926 1.00 27.68 93 PRO B CA 1
ATOM 4183 C C . PRO B 1 93 ? 47.426 -24.431 45.421 1.00 26.25 93 PRO B C 1
ATOM 4184 O O . PRO B 1 93 ? 47.945 -23.497 44.794 1.00 25.51 93 PRO B O 1
ATOM 4188 N N . GLU B 1 94 ? 47.098 -25.589 44.862 1.00 24.80 94 GLU B N 1
ATOM 4189 C CA . GLU B 1 94 ? 47.273 -25.847 43.440 1.00 24.21 94 GLU B CA 1
ATOM 4190 C C . GLU B 1 94 ? 46.127 -26.721 42.948 1.00 23.23 94 GLU B C 1
ATOM 4191 O O . GLU B 1 94 ? 45.361 -27.256 43.743 1.00 23.22 94 GLU B O 1
ATOM 4197 N N . ILE B 1 95 ? 46.013 -26.852 41.636 1.00 22.71 95 ILE B N 1
ATOM 4198 C CA . ILE B 1 95 ? 45.083 -27.809 41.061 1.00 22.12 95 ILE B CA 1
ATOM 4199 C C . ILE B 1 95 ? 45.872 -29.044 40.635 1.00 22.71 95 ILE B C 1
ATOM 4200 O O . ILE B 1 95 ? 46.855 -28.944 39.880 1.00 22.35 95 ILE B O 1
ATOM 4205 N N . CYS B 1 96 ? 45.446 -30.200 41.135 1.00 22.82 96 CYS B N 1
ATOM 4206 C CA . CYS B 1 96 ? 46.087 -31.458 40.795 1.00 23.76 96 CYS B CA 1
ATOM 4207 C C . CYS B 1 96 ? 45.130 -32.404 40.096 1.00 23.94 96 CYS B C 1
ATOM 4208 O O . CYS B 1 96 ? 44.021 -32.628 40.565 1.00 23.58 96 CYS B O 1
ATOM 4211 N N . TYR B 1 97 ? 45.570 -32.939 38.960 1.00 24.27 97 TYR B N 1
ATOM 4212 C CA . TYR B 1 97 ? 44.929 -34.102 38.358 1.00 24.99 97 TYR B CA 1
ATOM 4213 C C . TYR B 1 97 ? 45.837 -35.310 38.557 1.00 25.65 97 TYR B C 1
ATOM 4214 O O . TYR B 1 97 ? 47.040 -35.234 38.299 1.00 25.87 97 TYR B O 1
ATOM 4223 N N . VAL B 1 98 ? 45.261 -36.410 39.022 1.00 26.40 98 VAL B N 1
ATOM 4224 C CA . VAL B 1 98 ? 45.988 -37.675 39.118 1.00 27.80 98 VAL B CA 1
ATOM 4225 C C . VAL B 1 98 ? 45.229 -38.741 38.338 1.00 28.08 98 VAL B C 1
ATOM 4226 O O . VAL B 1 98 ? 43.994 -38.727 38.291 1.00 27.77 98 VAL B O 1
ATOM 4230 N N . GLU B 1 99 ? 45.963 -39.651 37.706 1.00 28.92 99 GLU B N 1
ATOM 4231 C CA . GLU B 1 99 ? 45.336 -40.764 36.984 1.00 29.67 99 GLU B CA 1
ATOM 4232 C C . GLU B 1 99 ? 44.330 -41.454 37.888 1.00 28.87 99 GLU B C 1
ATOM 4233 O O . GLU B 1 99 ? 44.631 -41.778 39.039 1.00 29.16 99 GLU B O 1
ATOM 4239 N N . GLY B 1 100 ? 43.124 -41.647 37.368 1.00 28.50 100 GLY B N 1
ATOM 4240 C CA . GLY B 1 100 ? 42.022 -42.187 38.154 1.00 27.86 100 GLY B CA 1
ATOM 4241 C C . GLY B 1 100 ? 40.945 -41.159 38.458 1.00 27.22 100 GLY B C 1
ATOM 4242 O O . GLY B 1 100 ? 39.777 -41.519 38.643 1.00 27.92 100 GLY B O 1
ATOM 4243 N N . ASP B 1 101 ? 41.338 -39.885 38.530 1.00 25.79 101 ASP B N 1
ATOM 4244 C CA . ASP B 1 101 ? 40.395 -38.788 38.783 1.00 24.62 101 ASP B CA 1
ATOM 4245 C C . ASP B 1 101 ? 39.308 -38.742 37.717 1.00 23.23 101 ASP B C 1
ATOM 4246 O O . ASP B 1 101 ? 39.558 -39.029 36.546 1.00 22.79 101 ASP B O 1
ATOM 4251 N N . SER B 1 102 ? 38.100 -38.384 38.136 1.00 22.03 102 SER B N 1
ATOM 4252 C CA . SER B 1 102 ? 36.950 -38.374 37.241 1.00 21.04 102 SER B CA 1
ATOM 4253 C C . SER B 1 102 ? 36.019 -37.219 37.560 1.00 20.28 102 SER B C 1
ATOM 4254 O O . SER B 1 102 ? 36.081 -36.633 38.644 1.00 20.23 102 SER B O 1
ATOM 4257 N N . VAL B 1 103 ? 35.161 -36.899 36.597 1.00 19.19 103 VAL B N 1
ATOM 4258 C CA . VAL B 1 103 ? 34.109 -35.914 36.775 1.00 18.56 103 VAL B CA 1
ATOM 4259 C C . VAL B 1 103 ? 32.792 -36.636 37.065 1.00 17.88 103 VAL B C 1
ATOM 4260 O O . VAL B 1 103 ? 32.411 -37.566 36.341 1.00 18.10 103 VAL B O 1
ATOM 4264 N N . ALA B 1 104 ? 32.101 -36.208 38.118 1.00 17.54 104 ALA B N 1
ATOM 4265 C CA . ALA B 1 104 ? 30.776 -36.751 38.427 1.00 17.53 104 ALA B CA 1
ATOM 4266 C C . ALA B 1 104 ? 29.774 -36.229 37.408 1.00 17.59 104 ALA B C 1
ATOM 4267 O O . ALA B 1 104 ? 29.586 -35.016 37.273 1.00 17.53 104 ALA B O 1
ATOM 4269 N N . VAL B 1 105 ? 29.139 -37.146 36.678 1.00 17.33 105 VAL B N 1
ATOM 4270 C CA . VAL B 1 105 ? 28.083 -36.769 35.741 1.00 17.22 105 VAL B CA 1
ATOM 4271 C C . VAL B 1 105 ? 26.823 -37.539 36.081 1.00 17.65 105 VAL B C 1
ATOM 4272 O O . VAL B 1 105 ? 26.801 -38.775 35.996 1.00 17.99 105 VAL B O 1
ATOM 4276 N N . THR B 1 106 ? 25.783 -36.808 36.472 1.00 17.39 106 THR B N 1
ATOM 4277 C CA . THR B 1 106 ? 24.504 -37.430 36.816 1.00 17.57 106 THR B CA 1
ATOM 4278 C C . THR B 1 106 ? 23.509 -37.260 35.684 1.00 17.20 106 THR B C 1
ATOM 4279 O O . THR B 1 106 ? 23.366 -36.171 35.120 1.00 16.98 106 THR B O 1
ATOM 4283 N N . PHE B 1 107 ? 22.827 -38.351 35.357 1.00 16.49 107 PHE B N 1
ATOM 4284 C CA . PHE B 1 107 ? 21.763 -38.319 34.366 1.00 16.16 107 PHE B CA 1
ATOM 4285 C C . PHE B 1 107 ? 20.456 -38.552 35.088 1.00 16.52 107 PHE B C 1
ATOM 4286 O O . PHE B 1 107 ? 20.326 -39.475 35.896 1.00 16.29 107 PHE B O 1
ATOM 4294 N N . ALA B 1 108 ? 19.498 -37.684 34.812 1.00 16.77 108 ALA B N 1
ATOM 4295 C CA . ALA B 1 108 ? 18.256 -37.675 35.541 1.00 17.41 108 ALA B CA 1
ATOM 4296 C C . ALA B 1 108 ? 17.100 -37.437 34.600 1.00 18.14 108 ALA B C 1
ATOM 4297 O O . ALA B 1 108 ? 17.284 -37.138 33.416 1.00 18.08 108 ALA B O 1
ATOM 4299 N N . GLU B 1 109 ? 15.899 -37.579 35.146 1.00 19.20 109 GLU B N 1
ATOM 4300 C CA . GLU B 1 109 ? 14.681 -37.327 34.420 1.00 20.34 109 GLU B CA 1
ATOM 4301 C C . GLU B 1 109 ? 13.804 -36.464 35.317 1.00 20.62 109 GLU B C 1
ATOM 4302 O O . GLU B 1 109 ? 13.706 -36.702 36.530 1.00 20.40 109 GLU B O 1
ATOM 4308 N N . CYS B 1 110 ? 13.200 -35.445 34.717 1.00 21.11 110 CYS B N 1
ATOM 4309 C CA . CYS B 1 110 ? 12.342 -34.523 35.447 1.00 22.00 110 CYS B CA 1
ATOM 4310 C C . CYS B 1 110 ? 10.943 -34.513 34.842 1.00 22.91 110 CYS B C 1
ATOM 4311 O O . CYS B 1 110 ? 10.781 -34.380 33.628 1.00 22.35 110 CYS B O 1
ATOM 4314 N N . ASN B 1 111 ? 9.937 -34.643 35.700 1.00 24.04 111 ASN B N 1
ATOM 4315 C CA . ASN B 1 111 ? 8.560 -34.726 35.226 1.00 25.47 111 ASN B CA 1
ATOM 4316 C C . ASN B 1 111 ? 7.781 -33.412 35.266 1.00 25.79 111 ASN B C 1
ATOM 4317 O O . ASN B 1 111 ? 6.599 -33.374 34.902 1.00 26.01 111 ASN B O 1
ATOM 4322 N N . LEU B 1 112 ? 8.454 -32.335 35.681 1.00 25.83 112 LEU B N 1
ATOM 4323 C CA . LEU B 1 112 ? 7.904 -30.987 35.537 1.00 26.26 112 LEU B CA 1
ATOM 4324 C C . LEU B 1 112 ? 7.793 -30.613 34.065 1.00 26.58 112 LEU B C 1
ATOM 4325 O O . LEU B 1 112 ? 8.595 -31.042 33.235 1.00 26.45 112 LEU B O 1
ATOM 4330 N N . ASP B 1 113 ? 6.773 -29.821 33.753 1.00 26.81 113 ASP B N 1
ATOM 4331 C CA . ASP B 1 113 ? 6.588 -29.250 32.428 1.00 27.01 113 ASP B CA 1
ATOM 4332 C C . ASP B 1 113 ? 7.763 -28.311 32.132 1.00 26.59 113 ASP B C 1
ATOM 4333 O O . ASP B 1 113 ? 8.007 -27.364 32.880 1.00 26.36 113 ASP B O 1
ATOM 4338 N N . LEU B 1 114 ? 8.499 -28.589 31.057 1.00 26.08 114 LEU B N 1
ATOM 4339 C CA . LEU B 1 114 ? 9.674 -27.787 30.710 1.00 25.96 114 LEU B CA 1
ATOM 4340 C C . LEU B 1 114 ? 9.296 -26.331 30.450 1.00 26.49 114 LEU B C 1
ATOM 4341 O O . LEU B 1 114 ? 10.030 -25.416 30.820 1.00 26.20 114 LEU B O 1
ATOM 4346 N N . ASN B 1 115 ? 8.136 -26.135 29.824 1.00 27.06 115 ASN B N 1
ATOM 4347 C CA . ASN B 1 115 ? 7.603 -24.804 29.550 1.00 27.95 115 ASN B CA 1
ATOM 4348 C C . ASN B 1 115 ? 7.345 -23.979 30.813 1.00 27.95 115 ASN B C 1
ATOM 4349 O O . ASN B 1 115 ? 7.228 -22.754 30.745 1.00 28.65 115 ASN B O 1
ATOM 4354 N N . GLU B 1 116 ? 7.281 -24.643 31.964 1.00 27.94 116 GLU B N 1
ATOM 4355 C CA . GLU B 1 116 ? 7.104 -23.953 33.246 1.00 28.22 116 GLU B CA 1
ATOM 4356 C C . GLU B 1 116 ? 8.434 -23.489 33.861 1.00 27.25 116 GLU B C 1
ATOM 4357 O O . GLU B 1 116 ? 8.451 -22.879 34.945 1.00 27.20 116 GLU B O 1
ATOM 4363 N N . LEU B 1 117 ? 9.537 -23.764 33.163 1.00 25.20 117 LEU B N 1
ATOM 4364 C CA . LEU B 1 117 ? 10.878 -23.424 33.646 1.00 23.87 117 LEU B CA 1
ATOM 4365 C C . LEU B 1 117 ? 11.650 -22.494 32.721 1.00 22.98 117 LEU B C 1
ATOM 4366 O O . LEU B 1 117 ? 12.503 -21.737 33.181 1.00 22.61 117 LEU B O 1
ATOM 4371 N N . THR B 1 118 ? 11.351 -22.552 31.425 1.00 21.62 118 THR B N 1
ATOM 4372 C CA . THR B 1 118 ? 12.168 -21.866 30.420 1.00 20.60 118 THR B CA 1
ATOM 4373 C C . THR B 1 118 ? 11.667 -20.466 30.051 1.00 20.22 118 THR B C 1
ATOM 4374 O O . THR B 1 118 ? 12.301 -19.777 29.255 1.00 20.21 118 THR B O 1
ATOM 4378 N N . GLY B 1 119 ? 10.536 -20.048 30.619 1.00 19.44 119 GLY B N 1
ATOM 4379 C CA . GLY B 1 119 ? 9.998 -18.708 30.382 1.00 19.40 119 GLY B CA 1
ATOM 4380 C C . GLY B 1 119 ? 10.743 -17.623 31.150 1.00 19.49 119 GLY B C 1
ATOM 4381 O O . GLY B 1 119 ? 11.756 -17.892 31.790 1.00 19.39 119 GLY B O 1
ATOM 4382 N N . ASN B 1 120 ? 10.246 -16.390 31.078 1.00 19.18 120 ASN B N 1
ATOM 4383 C CA . ASN B 1 120 ? 10.905 -15.249 31.745 1.00 19.11 120 ASN B CA 1
ATOM 4384 C C . ASN B 1 120 ? 10.159 -14.699 32.948 1.00 19.49 120 ASN B C 1
ATOM 4385 O O . ASN B 1 120 ? 10.687 -13.864 33.702 1.00 19.34 120 ASN B O 1
ATOM 4390 N N . HIS B 1 121 ? 8.930 -15.165 33.129 1.00 19.63 121 HIS B N 1
ATOM 4391 C CA . HIS B 1 121 ? 8.083 -14.686 34.215 1.00 20.19 121 HIS B CA 1
ATOM 4392 C C . HIS B 1 121 ? 8.429 -15.381 35.540 1.00 19.83 121 HIS B C 1
ATOM 4393 O O . HIS B 1 121 ? 9.127 -16.399 35.536 1.00 20.25 121 HIS B O 1
ATOM 4400 N N . PRO B 1 122 ? 7.960 -14.829 36.681 1.00 20.12 122 PRO B N 1
ATOM 4401 C CA . PRO B 1 122 ? 8.320 -15.425 37.967 1.00 20.25 122 PRO B CA 1
ATOM 4402 C C . PRO B 1 122 ? 8.003 -16.910 38.052 1.00 20.41 122 PRO B C 1
ATOM 4403 O O . PRO B 1 122 ? 6.858 -17.330 37.801 1.00 20.96 122 PRO B O 1
ATOM 4407 N N . ARG B 1 123 ? 9.015 -17.701 38.385 1.00 20.05 123 ARG B N 1
ATOM 4408 C CA . ARG B 1 123 ? 8.811 -19.096 38.757 1.00 20.76 123 ARG B CA 1
ATOM 4409 C C . ARG B 1 123 ? 9.633 -19.406 40.005 1.00 20.49 123 ARG B C 1
ATOM 4410 O O . ARG B 1 123 ? 10.631 -18.747 40.258 1.00 19.83 123 ARG B O 1
ATOM 4418 N N . ASN B 1 124 ? 9.193 -20.385 40.794 1.00 20.25 124 ASN B N 1
ATOM 4419 C CA . ASN B 1 124 ? 9.859 -20.698 42.053 1.00 20.73 124 ASN B CA 1
ATOM 4420 C C . ASN B 1 124 ? 11.333 -21.007 41.878 1.00 20.23 124 ASN B C 1
ATOM 4421 O O . ASN B 1 124 ? 11.692 -21.882 41.086 1.00 19.60 124 ASN B O 1
ATOM 4426 N N . CYS B 1 125 ? 12.179 -20.279 42.614 1.00 20.33 125 CYS B N 1
ATOM 4427 C CA . CYS B 1 125 ? 13.627 -20.505 42.558 1.00 20.48 125 CYS B CA 1
ATOM 4428 C C . CYS B 1 125 ? 13.961 -21.950 42.891 1.00 20.35 125 CYS B C 1
ATOM 4429 O O . CYS B 1 125 ? 14.829 -22.553 42.261 1.00 19.89 125 CYS B O 1
ATOM 4432 N N . ASP B 1 126 ? 13.241 -22.522 43.856 1.00 20.54 126 ASP B N 1
ATOM 4433 C CA . ASP B 1 126 ? 13.560 -23.855 44.334 1.00 21.23 126 ASP B CA 1
ATOM 4434 C C . ASP B 1 126 ? 13.307 -24.982 43.328 1.00 21.05 126 ASP B C 1
ATOM 4435 O O . ASP B 1 126 ? 13.815 -26.077 43.509 1.00 21.30 126 ASP B O 1
ATOM 4440 N N . LYS B 1 127 ? 12.551 -24.697 42.269 1.00 20.89 127 LYS B N 1
ATOM 4441 C CA . LYS B 1 127 ? 12.305 -25.686 41.205 1.00 21.28 127 LYS B CA 1
ATOM 4442 C C . LYS B 1 127 ? 13.577 -26.038 40.413 1.00 20.57 127 LYS B C 1
ATOM 4443 O O . LYS B 1 127 ? 13.630 -27.064 39.731 1.00 21.07 127 LYS B O 1
ATOM 4449 N N . PHE B 1 128 ? 14.589 -25.179 40.501 1.00 19.20 128 PHE B N 1
ATOM 4450 C CA . PHE B 1 128 ? 15.807 -25.330 39.695 1.00 18.96 128 PHE B CA 1
ATOM 4451 C C . PHE B 1 128 ? 16.911 -26.086 40.431 1.00 18.62 128 PHE B C 1
ATOM 4452 O O . PHE B 1 128 ? 17.866 -26.547 39.809 1.00 18.65 128 PHE B O 1
ATOM 4460 N N . TYR B 1 129 ? 16.771 -26.239 41.749 1.00 18.59 129 TYR B N 1
ATOM 4461 C CA . TYR B 1 129 ? 17.846 -26.820 42.561 1.00 18.84 129 TYR B CA 1
ATOM 4462 C C . TYR B 1 129 ? 18.173 -28.269 42.239 1.00 19.38 129 TYR B C 1
ATOM 4463 O O . TYR B 1 129 ? 19.339 -28.646 42.247 1.00 19.73 129 TYR B O 1
ATOM 4472 N N . ASP B 1 130 ? 17.164 -29.080 41.945 1.00 19.98 130 ASP B N 1
ATOM 4473 C CA . ASP B 1 130 ? 17.456 -30.480 41.649 1.00 20.46 130 ASP B CA 1
ATOM 4474 C C . ASP B 1 130 ? 17.885 -30.726 40.197 1.00 19.74 130 ASP B C 1
ATOM 4475 O O . ASP B 1 130 ? 18.020 -31.873 39.781 1.00 20.22 130 ASP B O 1
ATOM 4480 N N . LEU B 1 131 ? 18.124 -29.637 39.463 1.00 18.41 131 LEU B N 1
ATOM 4481 C CA . LEU B 1 131 ? 18.672 -29.688 38.104 1.00 17.86 131 LEU B CA 1
ATOM 4482 C C . LEU B 1 131 ? 20.165 -29.377 38.052 1.00 17.60 131 LEU B C 1
ATOM 4483 O O . LEU B 1 131 ? 20.796 -29.527 36.997 1.00 16.94 131 LEU B O 1
ATOM 4488 N N . VAL B 1 132 ? 20.718 -28.908 39.170 1.00 17.17 132 VAL B N 1
ATOM 4489 C CA . VAL B 1 132 ? 22.152 -28.610 39.225 1.00 17.45 132 VAL B CA 1
ATOM 4490 C C . VAL B 1 132 ? 22.881 -29.579 40.169 1.00 17.04 132 VAL B C 1
ATOM 4491 O O . VAL B 1 132 ? 22.393 -29.870 41.273 1.00 17.48 132 VAL B O 1
ATOM 4495 N N . PRO B 1 133 ? 24.039 -30.109 39.734 1.00 16.81 133 PRO B N 1
ATOM 4496 C CA . PRO B 1 133 ? 24.710 -31.107 40.555 1.00 16.85 133 PRO B CA 1
ATOM 4497 C C . PRO B 1 133 ? 25.399 -30.480 41.756 1.00 17.17 133 PRO B C 1
ATOM 4498 O O . PRO B 1 133 ? 25.818 -29.321 41.701 1.00 17.19 133 PRO B O 1
ATOM 4502 N N . ILE B 1 134 ? 25.526 -31.235 42.840 1.00 17.31 134 ILE B N 1
ATOM 4503 C CA . ILE B 1 134 ? 26.395 -30.786 43.925 1.00 17.64 134 ILE B CA 1
ATOM 4504 C C . ILE B 1 134 ? 27.831 -30.754 43.408 1.00 17.29 134 ILE B C 1
ATOM 4505 O O . ILE B 1 134 ? 28.185 -31.495 42.484 1.00 16.98 134 ILE B O 1
ATOM 4510 N N . LEU B 1 135 ? 28.647 -29.872 43.974 1.00 17.13 135 LEU B N 1
ATOM 4511 C CA . LEU B 1 135 ? 30.050 -29.793 43.571 1.00 17.53 135 LEU B CA 1
ATOM 4512 C C . LEU B 1 135 ? 30.765 -31.120 43.837 1.00 18.48 135 LEU B C 1
ATOM 4513 O O . LEU B 1 135 ? 31.552 -31.579 43.016 1.00 18.03 135 LEU B O 1
ATOM 4518 N N . GLY B 1 136 ? 30.467 -31.734 44.982 1.00 19.39 136 GLY B N 1
ATOM 4519 C CA . GLY B 1 136 ? 31.007 -33.043 45.327 1.00 21.18 136 GLY B CA 1
ATOM 4520 C C . GLY B 1 136 ? 31.780 -33.003 46.630 1.00 22.61 136 GLY B C 1
ATOM 4521 O O . GLY B 1 136 ? 32.364 -31.973 46.984 1.00 22.42 136 GLY B O 1
ATOM 4522 N N . GLU B 1 137 ? 31.795 -34.132 47.333 1.00 23.74 137 GLU B N 1
ATOM 4523 C CA . GLU B 1 137 ? 32.475 -34.237 48.621 1.00 25.33 137 GLU B CA 1
ATOM 4524 C C . GLU B 1 137 ? 33.980 -34.069 48.504 1.00 25.15 137 GLU B C 1
ATOM 4525 O O . GLU B 1 137 ? 34.604 -34.551 47.557 1.00 25.30 137 GLU B O 1
ATOM 4531 N N . SER B 1 138 ? 34.553 -33.378 49.481 1.00 25.55 138 SER B N 1
ATOM 4532 C CA . SER B 1 138 ? 35.998 -33.219 49.556 1.00 25.99 138 SER B CA 1
ATOM 4533 C C . SER B 1 138 ? 36.681 -34.529 49.960 1.00 26.66 138 SER B C 1
ATOM 4534 O O . SER B 1 138 ? 36.045 -35.424 50.518 1.00 26.04 138 SER B O 1
ATOM 4537 N N . THR B 1 139 ? 37.969 -34.637 49.647 1.00 27.35 139 THR B N 1
ATOM 4538 C CA . THR B 1 139 ? 38.786 -35.752 50.111 1.00 28.87 139 THR B CA 1
ATOM 4539 C C . THR B 1 139 ? 39.761 -35.189 51.114 1.00 29.65 139 THR B C 1
ATOM 4540 O O . THR B 1 139 ? 40.584 -34.342 50.775 1.00 29.45 139 THR B O 1
ATOM 4544 N N . ARG B 1 140 ? 39.661 -35.661 52.352 1.00 31.06 140 ARG B N 1
ATOM 4545 C CA . ARG B 1 140 ? 40.549 -35.203 53.411 1.00 32.52 140 ARG B CA 1
ATOM 4546 C C . ARG B 1 140 ? 41.656 -36.230 53.638 1.00 33.44 140 ARG B C 1
ATOM 4547 O O . ARG B 1 140 ? 41.397 -37.382 53.978 1.00 33.72 140 ARG B O 1
ATOM 4555 N N . LEU B 1 141 ? 42.888 -35.809 53.384 1.00 34.25 141 LEU B N 1
ATOM 4556 C CA . LEU B 1 141 ? 44.041 -36.686 53.524 1.00 34.91 141 LEU B CA 1
ATOM 4557 C C . LEU B 1 141 ? 44.909 -36.182 54.674 1.00 35.44 141 LEU B C 1
ATOM 4558 O O . LEU B 1 141 ? 44.604 -35.149 55.286 1.00 35.50 141 LEU B O 1
ATOM 4563 N N . SER B 1 142 ? 45.986 -36.907 54.973 1.00 35.87 142 SER B N 1
ATOM 4564 C CA . SER B 1 142 ? 46.840 -36.549 56.104 1.00 36.18 142 SER B CA 1
ATOM 4565 C C . SER B 1 142 ? 47.516 -35.192 55.910 1.00 35.86 142 SER B C 1
ATOM 4566 O O . SER B 1 142 ? 47.671 -34.434 56.869 1.00 36.29 142 SER B O 1
ATOM 4569 N N . ASP B 1 143 ? 47.883 -34.876 54.668 1.00 35.36 143 ASP B N 1
ATOM 4570 C CA . ASP B 1 143 ? 48.664 -33.672 54.384 1.00 34.68 143 ASP B CA 1
ATOM 4571 C C . ASP B 1 143 ? 47.917 -32.545 53.643 1.00 33.62 143 ASP B C 1
ATOM 4572 O O . ASP B 1 143 ? 48.490 -31.477 53.402 1.00 33.51 143 ASP B O 1
ATOM 4577 N N . CYS B 1 144 ? 46.649 -32.776 53.300 1.00 31.85 144 CYS B N 1
ATOM 4578 C CA . CYS B 1 144 ? 45.869 -31.802 52.529 1.00 29.93 144 CYS B CA 1
ATOM 4579 C C . CYS B 1 144 ? 44.381 -32.145 52.472 1.00 28.66 144 CYS B C 1
ATOM 4580 O O . CYS B 1 144 ? 43.962 -33.220 52.897 1.00 28.59 144 CYS B O 1
ATOM 4583 N N . ILE B 1 145 ? 43.602 -31.200 51.951 1.00 26.98 145 ILE B N 1
ATOM 4584 C CA . ILE B 1 145 ? 42.211 -31.424 51.568 1.00 25.16 145 ILE B CA 1
ATOM 4585 C C . ILE B 1 145 ? 42.097 -31.212 50.047 1.00 24.29 145 ILE B C 1
ATOM 4586 O O . ILE B 1 145 ? 42.739 -30.321 49.487 1.00 23.57 145 ILE B O 1
ATOM 4591 N N . LYS B 1 146 ? 41.326 -32.062 49.383 1.00 23.58 146 LYS B N 1
ATOM 4592 C CA . LYS B 1 146 ? 41.125 -31.931 47.944 1.00 23.12 146 LYS B CA 1
ATOM 4593 C C . LYS B 1 146 ? 39.646 -31.728 47.654 1.00 22.12 146 LYS B C 1
ATOM 4594 O O . LYS B 1 146 ? 38.796 -32.433 48.199 1.00 21.62 146 LYS B O 1
ATOM 4600 N N . ILE B 1 147 ? 39.354 -30.744 46.805 1.00 21.10 147 ILE B N 1
ATOM 4601 C CA . ILE B 1 147 ? 37.978 -30.333 46.537 1.00 20.35 147 ILE B CA 1
ATOM 4602 C C . ILE B 1 147 ? 37.705 -30.454 45.032 1.00 19.38 147 ILE B C 1
ATOM 4603 O O . ILE B 1 147 ? 38.496 -29.953 44.228 1.00 19.10 147 ILE B O 1
ATOM 4608 N N . PRO B 1 148 ? 36.607 -31.144 44.648 1.00 18.79 148 PRO B N 1
ATOM 4609 C CA . PRO B 1 148 ? 36.220 -31.237 43.241 1.00 18.04 148 PRO B CA 1
ATOM 4610 C C . PRO B 1 148 ? 36.016 -29.852 42.635 1.00 17.21 148 PRO B C 1
ATOM 4611 O O . PRO B 1 148 ? 35.605 -28.933 43.341 1.00 17.55 148 PRO B O 1
ATOM 4615 N N . LEU B 1 149 ? 36.316 -29.708 41.345 1.00 16.17 149 LEU B N 1
ATOM 4616 C CA . LEU B 1 149 ? 36.252 -28.404 40.688 1.00 16.01 149 LEU B CA 1
ATOM 4617 C C . LEU B 1 149 ? 35.066 -28.215 39.744 1.00 15.69 149 LEU B C 1
ATOM 4618 O O . LEU B 1 149 ? 34.726 -27.080 39.396 1.00 15.41 149 LEU B O 1
ATOM 4623 N N . PHE B 1 150 ? 34.461 -29.328 39.323 1.00 15.44 150 PHE B N 1
ATOM 4624 C CA . PHE B 1 150 ? 33.536 -29.326 38.192 1.00 15.09 150 PHE B CA 1
ATOM 4625 C C . PHE B 1 150 ? 32.653 -30.574 38.220 1.00 14.69 150 PHE B C 1
ATOM 4626 O O . PHE B 1 150 ? 33.153 -31.695 38.368 1.00 14.82 150 PHE B O 1
ATOM 4634 N N . SER B 1 151 ? 31.341 -30.380 38.084 1.00 14.19 151 SER B N 1
ATOM 4635 C CA . SER B 1 151 ? 30.408 -31.509 38.019 1.00 14.31 151 SER B CA 1
ATOM 4636 C C . SER B 1 151 ? 29.257 -31.185 37.074 1.00 14.00 151 SER B C 1
ATOM 4637 O O . SER B 1 151 ? 28.985 -30.023 36.794 1.00 13.92 151 SER B O 1
ATOM 4640 N N . VAL B 1 152 ? 28.576 -32.220 36.592 1.00 13.91 152 VAL B N 1
ATOM 4641 C CA . VAL B 1 152 ? 27.553 -32.040 35.560 1.00 13.92 152 VAL B CA 1
ATOM 4642 C C . VAL B 1 152 ? 26.294 -32.833 35.891 1.00 13.79 152 VAL B C 1
ATOM 4643 O O . VAL B 1 152 ? 26.382 -33.938 36.413 1.00 14.33 152 VAL B O 1
ATOM 4647 N N . GLN B 1 153 ? 25.135 -32.255 35.591 1.00 14.16 153 GLN B N 1
ATOM 4648 C CA . GLN B 1 153 ? 23.871 -33.005 35.562 1.00 14.48 153 GLN B CA 1
ATOM 4649 C C . GLN B 1 153 ? 23.191 -32.802 34.217 1.00 14.32 153 GLN B C 1
ATOM 4650 O O . GLN B 1 153 ? 23.050 -31.678 33.746 1.00 15.52 153 GLN B O 1
ATOM 4656 N N . VAL B 1 154 ? 22.783 -33.899 33.594 1.00 14.66 154 VAL B N 1
ATOM 4657 C CA . VAL B 1 154 ? 22.051 -33.845 32.341 1.00 14.82 154 VAL B CA 1
ATOM 4658 C C . VAL B 1 154 ? 20.661 -34.389 32.644 1.00 15.02 154 VAL B C 1
ATOM 4659 O O . VAL B 1 154 ? 20.526 -35.535 33.082 1.00 15.13 154 VAL B O 1
ATOM 4663 N N . THR B 1 155 ? 19.637 -33.557 32.461 1.00 15.59 155 THR B N 1
ATOM 4664 C CA . THR B 1 155 ? 18.276 -33.936 32.882 1.00 15.77 155 THR B CA 1
ATOM 4665 C C . THR B 1 155 ? 17.321 -33.983 31.706 1.00 16.27 155 THR B C 1
ATOM 4666 O O . THR B 1 155 ? 17.152 -32.992 31.002 1.00 16.34 155 THR B O 1
ATOM 4670 N N . LEU B 1 156 ? 16.701 -35.146 31.511 1.00 16.57 156 LEU B N 1
ATOM 4671 C CA . LEU B 1 156 ? 15.677 -35.323 30.502 1.00 17.05 156 LEU B CA 1
ATOM 4672 C C . LEU B 1 156 ? 14.323 -34.813 30.974 1.00 17.26 156 LEU B C 1
ATOM 4673 O O . LEU B 1 156 ? 13.866 -35.143 32.066 1.00 17.46 156 LEU B O 1
ATOM 4678 N N . PHE B 1 157 ? 13.682 -34.020 30.128 1.00 17.44 157 PHE B N 1
ATOM 4679 C CA . PHE B 1 157 ? 12.262 -33.711 30.274 1.00 17.92 157 PHE B CA 1
ATOM 4680 C C . PHE B 1 157 ? 11.546 -34.460 29.139 1.00 18.53 157 PHE B C 1
ATOM 4681 O O . PHE B 1 157 ? 11.519 -33.973 28.010 1.00 18.48 157 PHE B O 1
ATOM 4689 N N . PRO B 1 158 ? 10.993 -35.652 29.429 1.00 19.29 158 PRO B N 1
ATOM 4690 C CA . PRO B 1 158 ? 10.536 -36.536 28.348 1.00 19.91 158 PRO B CA 1
ATOM 4691 C C . PRO B 1 158 ? 9.645 -35.841 27.327 1.00 20.01 158 PRO B C 1
ATOM 4692 O O . PRO B 1 158 ? 8.681 -35.163 27.694 1.00 20.22 158 PRO B O 1
ATOM 4696 N N . ASN B 1 159 ? 10.013 -35.992 26.054 1.00 20.56 159 ASN B N 1
ATOM 4697 C CA . ASN B 1 159 ? 9.290 -35.427 24.914 1.00 21.22 159 ASN B CA 1
ATOM 4698 C C . ASN B 1 159 ? 9.295 -33.896 24.840 1.00 20.86 159 ASN B C 1
ATOM 4699 O O . ASN B 1 159 ? 8.560 -33.306 24.046 1.00 21.02 159 ASN B O 1
ATOM 4704 N N . GLN B 1 160 ? 10.151 -33.257 25.639 1.00 20.21 160 GLN B N 1
ATOM 4705 C CA . GLN B 1 160 ? 10.204 -31.792 25.712 1.00 19.72 160 GLN B CA 1
ATOM 4706 C C . GLN B 1 160 ? 11.606 -31.204 25.517 1.00 19.01 160 GLN B C 1
ATOM 4707 O O . GLN B 1 160 ? 11.781 -30.224 24.789 1.00 18.71 160 GLN B O 1
ATOM 4713 N N . GLY B 1 161 ? 12.598 -31.788 26.180 1.00 18.25 161 GLY B N 1
ATOM 4714 C CA . GLY B 1 161 ? 13.965 -31.288 26.055 1.00 16.98 161 GLY B CA 1
ATOM 4715 C C . GLY B 1 161 ? 14.925 -31.807 27.101 1.00 17.11 161 GLY B C 1
ATOM 4716 O O . GLY B 1 161 ? 14.673 -32.834 27.744 1.00 16.78 161 GLY B O 1
ATOM 4717 N N . ILE B 1 162 ? 16.031 -31.077 27.256 1.00 16.39 162 ILE B N 1
ATOM 4718 C CA . ILE B 1 162 ? 17.161 -31.481 28.087 1.00 16.49 162 ILE B CA 1
ATOM 4719 C C . ILE B 1 162 ? 17.700 -30.230 28.800 1.00 16.15 162 ILE B C 1
ATOM 4720 O O . ILE B 1 162 ? 17.814 -29.160 28.189 1.00 16.52 162 ILE B O 1
ATOM 4725 N N . ALA B 1 163 ? 18.003 -30.368 30.086 1.00 15.99 163 ALA B N 1
ATOM 4726 C CA . ALA B 1 163 ? 18.745 -29.347 30.822 1.00 15.79 163 ALA B CA 1
ATOM 4727 C C . ALA B 1 163 ? 20.142 -29.850 31.161 1.00 15.82 163 ALA B C 1
ATOM 4728 O O . ALA B 1 163 ? 20.312 -30.975 31.635 1.00 16.45 163 ALA B O 1
ATOM 4730 N N . ILE B 1 164 ? 21.147 -29.017 30.927 1.00 15.36 164 ILE B N 1
ATOM 4731 C CA . ILE B 1 164 ? 22.501 -29.351 31.341 1.00 15.07 164 ILE B CA 1
ATOM 4732 C C . ILE B 1 164 ? 22.827 -28.422 32.501 1.00 14.39 164 ILE B C 1
ATOM 4733 O O . ILE B 1 164 ? 22.790 -27.213 32.350 1.00 14.49 164 ILE B O 1
ATOM 4738 N N . GLY B 1 165 ? 23.082 -29.009 33.664 1.00 14.36 165 GLY B N 1
ATOM 4739 C CA . GLY B 1 165 ? 23.471 -28.249 34.847 1.00 14.51 165 GLY B CA 1
ATOM 4740 C C . GLY B 1 165 ? 24.966 -28.387 35.044 1.00 14.61 165 GLY B C 1
ATOM 4741 O O . GLY B 1 165 ? 25.505 -29.500 35.030 1.00 14.65 165 GLY B O 1
ATOM 4742 N N . ILE B 1 166 ? 25.646 -27.254 35.203 1.00 14.68 166 ILE B N 1
ATOM 4743 C CA . ILE B 1 166 ? 27.096 -27.249 35.391 1.00 15.06 166 ILE B CA 1
ATOM 4744 C C . ILE B 1 166 ? 27.427 -26.529 36.689 1.00 14.59 166 ILE B C 1
ATOM 4745 O O . ILE B 1 166 ? 27.060 -25.366 36.875 1.00 14.92 166 ILE B O 1
ATOM 4750 N N . THR B 1 167 ? 28.108 -27.232 37.584 1.00 14.14 167 THR B N 1
ATOM 4751 C CA . THR B 1 167 ? 28.529 -26.661 38.857 1.00 14.16 167 THR B CA 1
ATOM 4752 C C . THR B 1 167 ? 30.055 -26.619 38.859 1.00 14.31 167 THR B C 1
ATOM 4753 O O . THR B 1 167 ? 30.715 -27.559 38.409 1.00 14.20 167 THR B O 1
ATOM 4757 N N . ASN B 1 168 ? 30.617 -25.513 39.332 1.00 14.70 168 ASN B N 1
ATOM 4758 C CA . ASN B 1 168 ? 32.062 -25.407 39.389 1.00 14.57 168 ASN B CA 1
ATOM 4759 C C . ASN B 1 168 ? 32.535 -24.584 40.569 1.00 14.73 168 ASN B C 1
ATOM 4760 O O . ASN B 1 168 ? 31.769 -23.778 41.126 1.00 14.77 168 ASN B O 1
ATOM 4765 N N . HIS B 1 169 ? 33.786 -24.827 40.954 1.00 15.02 169 HIS B N 1
ATOM 4766 C CA . HIS B 1 169 ? 34.471 -24.012 41.946 1.00 15.21 169 HIS B CA 1
ATOM 4767 C C . HIS B 1 169 ? 35.104 -22.842 41.207 1.00 14.97 169 HIS B C 1
ATOM 4768 O O . HIS B 1 169 ? 35.715 -23.046 40.160 1.00 15.08 169 HIS B O 1
ATOM 4775 N N . HIS B 1 170 ? 34.960 -21.630 41.742 1.00 14.58 170 HIS B N 1
ATOM 4776 C CA . HIS B 1 170 ? 35.536 -20.436 41.103 1.00 15.15 170 HIS B CA 1
ATOM 4777 C C . HIS B 1 170 ? 37.073 -20.518 40.967 1.00 15.16 170 HIS B C 1
ATOM 4778 O O . HIS B 1 170 ? 37.645 -19.870 40.089 1.00 15.20 170 HIS B O 1
ATOM 4785 N N . CYS B 1 171 ? 37.741 -21.300 41.823 1.00 15.38 171 CYS B N 1
ATOM 4786 C CA . CYS B 1 171 ? 39.212 -21.447 41.713 1.00 16.02 171 CYS B CA 1
ATOM 4787 C C . CYS B 1 171 ? 39.650 -22.115 40.414 1.00 15.70 171 CYS B C 1
ATOM 4788 O O . CYS B 1 171 ? 40.799 -21.940 39.976 1.00 15.94 171 CYS B O 1
ATOM 4791 N N . LEU B 1 172 ? 38.749 -22.886 39.806 1.00 15.38 172 LEU B N 1
ATOM 4792 C CA . LEU B 1 172 ? 39.025 -23.513 38.505 1.00 15.78 172 LEU B CA 1
ATOM 4793 C C . LEU B 1 172 ? 39.354 -22.469 37.440 1.00 16.22 172 LEU B C 1
ATOM 4794 O O . LEU B 1 172 ? 40.236 -22.680 36.610 1.00 16.20 172 LEU B O 1
ATOM 4799 N N . GLY B 1 173 ? 38.629 -21.353 37.472 1.00 16.28 173 GLY B N 1
ATOM 4800 C CA . GLY B 1 173 ? 38.788 -20.300 36.478 1.00 16.36 173 GLY B CA 1
ATOM 4801 C C . GLY B 1 173 ? 37.565 -19.414 36.407 1.00 16.99 173 GLY B C 1
ATOM 4802 O O . GLY B 1 173 ? 36.552 -19.658 37.080 1.00 16.64 173 GLY B O 1
ATOM 4803 N N . ASP B 1 174 ? 37.653 -18.386 35.577 1.00 16.88 174 ASP B N 1
ATOM 4804 C CA . ASP B 1 174 ? 36.576 -17.423 35.472 1.00 17.32 174 ASP B CA 1
ATOM 4805 C C . ASP B 1 174 ? 35.645 -17.745 34.311 1.00 16.70 174 ASP B C 1
ATOM 4806 O O . ASP B 1 174 ? 35.749 -18.815 33.689 1.00 15.76 174 ASP B O 1
ATOM 4811 N N . ALA B 1 175 ? 34.720 -16.832 34.036 1.00 17.07 175 ALA B N 1
ATOM 4812 C CA . ALA B 1 175 ? 33.751 -17.038 32.966 1.00 17.09 175 ALA B CA 1
ATOM 4813 C C . ALA B 1 175 ? 34.452 -17.321 31.630 1.00 17.21 175 ALA B C 1
ATOM 4814 O O . ALA B 1 175 ? 34.009 -18.187 30.883 1.00 16.95 175 ALA B O 1
ATOM 4816 N N . SER B 1 176 ? 35.562 -16.622 31.360 1.00 17.68 176 SER B N 1
ATOM 4817 C CA . SER B 1 176 ? 36.326 -16.835 30.120 1.00 18.35 176 SER B CA 1
ATOM 4818 C C . SER B 1 176 ? 36.855 -18.263 30.000 1.00 17.95 176 SER B C 1
ATOM 4819 O O . SER B 1 176 ? 36.800 -18.877 28.931 1.00 18.43 176 SER B O 1
ATOM 4822 N N . THR B 1 177 ? 37.369 -18.780 31.113 1.00 17.63 177 THR B N 1
ATOM 4823 C CA . THR B 1 177 ? 37.865 -20.145 31.187 1.00 17.74 177 THR B CA 1
ATOM 4824 C C . THR B 1 177 ? 36.735 -21.149 30.920 1.00 17.31 177 THR B C 1
ATOM 4825 O O . THR B 1 177 ? 36.899 -22.085 30.139 1.00 16.46 177 THR B O 1
ATOM 4829 N N . ARG B 1 178 ? 35.579 -20.914 31.536 1.00 17.37 178 ARG B N 1
ATOM 4830 C CA . ARG B 1 178 ? 34.414 -21.773 31.309 1.00 17.72 178 ARG B CA 1
ATOM 4831 C C . ARG B 1 178 ? 33.922 -21.734 29.865 1.00 17.90 178 ARG B C 1
ATOM 4832 O O . ARG B 1 178 ? 33.509 -22.764 29.317 1.00 17.81 178 ARG B O 1
ATOM 4840 N N . PHE B 1 179 ? 33.955 -20.548 29.268 1.00 18.41 179 PHE B N 1
ATOM 4841 C CA . PHE B 1 179 ? 33.547 -20.367 27.868 1.00 19.12 179 PHE B CA 1
ATOM 4842 C C . PHE B 1 179 ? 34.475 -21.135 26.930 1.00 19.34 179 PHE B C 1
ATOM 4843 O O . PHE B 1 179 ? 34.014 -21.819 26.018 1.00 19.09 179 PHE B O 1
ATOM 4851 N N . CYS B 1 180 ? 35.780 -21.021 27.172 1.00 20.27 180 CYS B N 1
ATOM 4852 C CA . CYS B 1 180 ? 36.784 -21.750 26.403 1.00 19.76 180 CYS B CA 1
ATOM 4853 C C . CYS B 1 180 ? 36.500 -23.254 26.436 1.00 19.37 180 CYS B C 1
ATOM 4854 O O . CYS B 1 180 ? 36.474 -23.911 25.392 1.00 18.80 180 CYS B O 1
ATOM 4857 N N . PHE B 1 181 ? 36.256 -23.780 27.641 1.00 18.30 181 PHE B N 1
ATOM 4858 C CA . PHE B 1 181 ? 35.958 -25.200 27.844 1.00 18.10 181 PHE B CA 1
ATOM 4859 C C . PHE B 1 181 ? 34.678 -25.628 27.132 1.00 17.80 181 PHE B C 1
ATOM 4860 O O . PHE B 1 181 ? 34.657 -26.637 26.435 1.00 17.38 181 PHE B O 1
ATOM 4868 N N . LEU B 1 182 ? 33.612 -24.859 27.318 1.00 18.23 182 LEU B N 1
ATOM 4869 C CA . LEU B 1 182 ? 32.325 -25.186 26.705 1.00 18.61 182 LEU B CA 1
ATOM 4870 C C . LEU B 1 182 ? 32.336 -25.080 25.172 1.00 18.76 182 LEU B C 1
ATOM 4871 O O . LEU B 1 182 ? 31.662 -25.863 24.507 1.00 18.71 182 LEU B O 1
ATOM 4876 N N . LYS B 1 183 ? 33.110 -24.143 24.621 1.00 19.13 183 LYS B N 1
ATOM 4877 C CA . LYS B 1 183 ? 33.293 -24.076 23.155 1.00 19.57 183 LYS B CA 1
ATOM 4878 C C . LYS B 1 183 ? 33.921 -25.365 22.638 1.00 19.07 183 LYS B C 1
ATOM 4879 O O . LYS B 1 183 ? 33.492 -25.909 21.618 1.00 19.50 183 LYS B O 1
ATOM 4885 N N . ALA B 1 184 ? 34.930 -25.857 23.353 1.00 18.70 184 ALA B N 1
ATOM 4886 C CA . ALA B 1 184 ? 35.600 -27.107 23.001 1.00 18.31 184 ALA B CA 1
ATOM 4887 C C . ALA B 1 184 ? 34.667 -28.308 23.138 1.00 18.26 184 ALA B C 1
ATOM 4888 O O . ALA B 1 184 ? 34.524 -29.104 22.210 1.00 18.04 184 ALA B O 1
ATOM 4890 N N . TRP B 1 185 ? 34.030 -28.440 24.301 1.00 17.88 185 TRP B N 1
ATOM 4891 C CA . TRP B 1 185 ? 33.161 -29.581 24.560 1.00 17.78 185 TRP B CA 1
ATOM 4892 C C . TRP B 1 185 ? 32.052 -29.688 23.514 1.00 17.84 185 TRP B C 1
ATOM 4893 O O . TRP B 1 185 ? 31.842 -30.759 22.934 1.00 17.37 185 TRP B O 1
ATOM 4904 N N . THR B 1 186 ? 31.395 -28.566 23.234 1.00 18.20 186 THR B N 1
ATOM 4905 C CA . THR B 1 186 ? 30.278 -28.535 22.285 1.00 18.79 186 THR B CA 1
ATOM 4906 C C . THR B 1 186 ? 30.747 -28.875 20.868 1.00 19.49 186 THR B C 1
ATOM 4907 O O . THR B 1 186 ? 30.052 -29.589 20.140 1.00 19.41 186 THR B O 1
ATOM 4911 N N . SER B 1 187 ? 31.924 -28.368 20.497 1.00 20.07 187 SER B N 1
ATOM 4912 C CA . SER B 1 187 ? 32.563 -28.693 19.211 1.00 21.35 187 SER B CA 1
ATOM 4913 C C . SER B 1 187 ? 32.774 -30.202 19.068 1.00 21.22 187 SER B C 1
ATOM 4914 O O . SER B 1 187 ? 32.413 -30.802 18.052 1.00 21.30 187 SER B O 1
ATOM 4917 N N . ILE B 1 188 ? 33.343 -30.805 20.111 1.00 21.02 188 ILE B N 1
ATOM 4918 C CA . ILE B 1 188 ? 33.631 -32.237 20.150 1.00 21.30 188 ILE B CA 1
ATOM 4919 C C . ILE B 1 188 ? 32.343 -33.073 20.091 1.00 21.54 188 ILE B C 1
ATOM 4920 O O . ILE B 1 188 ? 32.271 -34.063 19.351 1.00 21.84 188 ILE B O 1
ATOM 4925 N N . ALA B 1 189 ? 31.318 -32.636 20.822 1.00 21.32 189 ALA B N 1
ATOM 4926 C CA . ALA B 1 189 ? 29.990 -33.271 20.786 1.00 22.10 189 ALA B CA 1
ATOM 4927 C C . ALA B 1 189 ? 29.321 -33.165 19.410 1.00 22.59 189 ALA B C 1
ATOM 4928 O O . ALA B 1 189 ? 28.875 -34.181 18.855 1.00 22.86 189 ALA B O 1
ATOM 4930 N N . ARG B 1 190 ? 29.260 -31.946 18.867 1.00 23.57 190 ARG B N 1
ATOM 4931 C CA . ARG B 1 190 ? 28.621 -31.688 17.559 1.00 24.98 190 ARG B CA 1
ATOM 4932 C C . ARG B 1 190 ? 29.222 -32.481 16.415 1.00 25.90 190 ARG B C 1
ATOM 4933 O O . ARG B 1 190 ? 28.512 -32.887 15.483 1.00 26.09 190 ARG B O 1
ATOM 4941 N N . SER B 1 191 ? 30.534 -32.675 16.463 1.00 26.39 191 SER B N 1
ATOM 4942 C CA . SER B 1 191 ? 31.235 -33.357 15.377 1.00 27.52 191 SER B CA 1
ATOM 4943 C C . SER B 1 191 ? 31.351 -34.868 15.599 1.00 27.78 191 SER B C 1
ATOM 4944 O O . SER B 1 191 ? 32.214 -35.533 15.010 1.00 28.37 191 SER B O 1
ATOM 4947 N N . GLY B 1 192 ? 30.466 -35.406 16.440 1.00 27.70 192 GLY B N 1
ATOM 4948 C CA . GLY B 1 192 ? 30.358 -36.845 16.659 1.00 27.56 192 GLY B CA 1
ATOM 4949 C C . GLY B 1 192 ? 31.420 -37.421 17.571 1.00 27.75 192 GLY B C 1
ATOM 4950 O O . GLY B 1 192 ? 32.004 -38.470 17.273 1.00 27.60 192 GLY B O 1
ATOM 4951 N N . ASN B 1 193 ? 31.661 -36.744 18.693 1.00 27.47 193 ASN B N 1
ATOM 4952 C CA . ASN B 1 193 ? 32.660 -37.174 19.679 1.00 27.56 193 ASN B CA 1
ATOM 4953 C C . ASN B 1 193 ? 34.037 -37.302 19.032 1.00 27.85 193 ASN B C 1
ATOM 4954 O O . ASN B 1 193 ? 34.644 -38.378 18.999 1.00 27.83 193 ASN B O 1
ATOM 4959 N N . ASN B 1 194 ? 34.505 -36.179 18.512 1.00 28.36 194 ASN B N 1
ATOM 4960 C CA . ASN B 1 194 ? 35.726 -36.122 17.734 1.00 29.04 194 ASN B CA 1
ATOM 4961 C C . ASN B 1 194 ? 36.385 -34.752 17.909 1.00 29.14 194 ASN B C 1
ATOM 4962 O O . ASN B 1 194 ? 35.728 -33.720 17.740 1.00 29.14 194 ASN B O 1
ATOM 4967 N N . ASP B 1 195 ? 37.674 -34.751 18.260 1.00 29.44 195 ASP B N 1
ATOM 4968 C CA . ASP B 1 195 ? 38.401 -33.500 18.550 1.00 30.23 195 ASP B CA 1
ATOM 4969 C C . ASP B 1 195 ? 39.230 -32.970 17.372 1.00 30.87 195 ASP B C 1
ATOM 4970 O O . ASP B 1 195 ? 39.989 -32.011 17.514 1.00 30.80 195 ASP B O 1
ATOM 4975 N N . GLU B 1 196 ? 39.061 -33.595 16.213 1.00 31.69 196 GLU B N 1
ATOM 4976 C CA . GLU B 1 196 ? 39.753 -33.203 14.990 1.00 32.97 196 GLU B CA 1
ATOM 4977 C C . GLU B 1 196 ? 39.498 -31.732 14.644 1.00 32.73 196 GLU B C 1
ATOM 4978 O O . GLU B 1 196 ? 40.437 -30.975 14.399 1.00 33.08 196 GLU B O 1
ATOM 4984 N N . SER B 1 197 ? 38.233 -31.323 14.665 1.00 33.03 197 SER B N 1
ATOM 4985 C CA . SER B 1 197 ? 37.865 -29.945 14.357 1.00 33.01 197 SER B CA 1
ATOM 4986 C C . SER B 1 197 ? 38.332 -28.955 15.429 1.00 32.98 197 SER B C 1
ATOM 4987 O O . SER B 1 197 ? 38.791 -27.856 15.103 1.00 33.11 197 SER B O 1
ATOM 4990 N N . PHE B 1 198 ? 38.218 -29.342 16.700 1.00 32.60 198 PHE B N 1
ATOM 4991 C CA . PHE B 1 198 ? 38.727 -28.517 17.798 1.00 32.48 198 PHE B CA 1
ATOM 4992 C C . PHE B 1 198 ? 40.237 -28.279 17.684 1.00 32.59 198 PHE B C 1
ATOM 4993 O O . PHE B 1 198 ? 40.694 -27.147 17.812 1.00 32.80 198 PHE B O 1
ATOM 5001 N N . LEU B 1 199 ? 40.998 -29.344 17.450 1.00 32.98 199 LEU B N 1
ATOM 5002 C CA . LEU B 1 199 ? 42.462 -29.246 17.364 1.00 33.58 199 LEU B CA 1
ATOM 5003 C C . LEU B 1 199 ? 42.940 -28.412 16.170 1.00 34.10 199 LEU B C 1
ATOM 5004 O O . LEU B 1 199 ? 43.965 -27.725 16.254 1.00 34.28 199 LEU B O 1
ATOM 5009 N N . ALA B 1 200 ? 42.185 -28.461 15.078 1.00 34.42 200 ALA B N 1
ATOM 5010 C CA . ALA B 1 200 ? 42.524 -27.725 13.864 1.00 34.85 200 ALA B CA 1
ATOM 5011 C C . ALA B 1 200 ? 42.080 -26.262 13.912 1.00 35.19 200 ALA B C 1
ATOM 5012 O O . ALA B 1 200 ? 42.814 -25.370 13.470 1.00 35.38 200 ALA B O 1
ATOM 5014 N N . ASN B 1 201 ? 40.888 -26.017 14.457 1.00 35.31 201 ASN B N 1
ATOM 5015 C CA . ASN B 1 201 ? 40.232 -24.716 14.331 1.00 35.44 201 ASN B CA 1
ATOM 5016 C C . ASN B 1 201 ? 39.888 -24.017 15.652 1.00 35.08 201 ASN B C 1
ATOM 5017 O O . ASN B 1 201 ? 39.662 -22.805 15.677 1.00 34.98 201 ASN B O 1
ATOM 5022 N N . GLY B 1 202 ? 39.848 -24.779 16.743 1.00 34.67 202 GLY B N 1
ATOM 5023 C CA . GLY B 1 202 ? 39.395 -24.251 18.028 1.00 34.04 202 GLY B CA 1
ATOM 5024 C C . GLY B 1 202 ? 40.465 -23.542 18.835 1.00 33.49 202 GLY B C 1
ATOM 5025 O O . GLY B 1 202 ? 41.655 -23.605 18.504 1.00 33.79 202 GLY B O 1
ATOM 5026 N N . THR B 1 203 ? 40.038 -22.866 19.898 1.00 32.48 203 THR B N 1
ATOM 5027 C CA . THR B 1 203 ? 40.955 -22.142 20.772 1.00 31.88 203 THR B CA 1
ATOM 5028 C C . THR B 1 203 ? 41.398 -23.048 21.920 1.00 31.14 203 THR B C 1
ATOM 5029 O O . THR B 1 203 ? 40.588 -23.459 22.755 1.00 30.78 203 THR B O 1
ATOM 5033 N N . ARG B 1 204 ? 42.689 -23.364 21.946 1.00 30.28 204 ARG B N 1
ATOM 5034 C CA . ARG B 1 204 ? 43.248 -24.248 22.963 1.00 29.54 204 ARG B CA 1
ATOM 5035 C C . ARG B 1 204 ? 43.576 -23.446 24.214 1.00 28.39 204 ARG B C 1
ATOM 5036 O O . ARG B 1 204 ? 43.977 -22.286 24.111 1.00 27.92 204 ARG B O 1
ATOM 5044 N N . PRO B 1 205 ? 43.386 -24.053 25.404 1.00 27.34 205 PRO B N 1
ATOM 5045 C CA . PRO B 1 205 ? 43.736 -23.364 26.642 1.00 26.75 205 PRO B CA 1
ATOM 5046 C C . PRO B 1 205 ? 45.245 -23.145 26.757 1.00 26.38 205 PRO B C 1
ATOM 5047 O O . PRO B 1 205 ? 46.026 -23.999 26.331 1.00 25.89 205 PRO B O 1
ATOM 5051 N N . LEU B 1 206 ? 45.625 -21.999 27.319 1.00 25.91 206 LEU B N 1
ATOM 5052 C CA . LEU B 1 206 ? 47.024 -21.639 27.571 1.00 25.77 206 LEU B CA 1
ATOM 5053 C C . LEU B 1 206 ? 47.324 -21.854 29.049 1.00 25.26 206 LEU B C 1
ATOM 5054 O O . LEU B 1 206 ? 46.867 -21.081 29.892 1.00 25.21 206 LEU B O 1
ATOM 5059 N N . TYR B 1 207 ? 48.090 -22.895 29.360 1.00 24.64 207 TYR B N 1
ATOM 5060 C CA . TYR B 1 207 ? 48.415 -23.219 30.747 1.00 24.52 207 TYR B CA 1
ATOM 5061 C C . TYR B 1 207 ? 49.670 -22.527 31.269 1.00 24.69 207 TYR B C 1
ATOM 5062 O O . TYR B 1 207 ? 49.953 -22.597 32.462 1.00 24.71 207 TYR B O 1
ATOM 5071 N N . ASP B 1 208 ? 50.411 -21.862 30.380 1.00 25.36 208 ASP B N 1
ATOM 5072 C CA . ASP B 1 208 ? 51.612 -21.115 30.783 1.00 25.84 208 ASP B CA 1
ATOM 5073 C C . ASP B 1 208 ? 51.276 -20.160 31.913 1.00 25.80 208 ASP B C 1
ATOM 5074 O O . ASP B 1 208 ? 50.268 -19.439 31.849 1.00 25.22 208 ASP B O 1
ATOM 5079 N N . ARG B 1 209 ? 52.114 -20.159 32.948 1.00 25.70 209 ARG B N 1
ATOM 5080 C CA . ARG B 1 209 ? 51.883 -19.305 34.104 1.00 25.99 209 ARG B CA 1
ATOM 5081 C C . ARG B 1 209 ? 52.487 -17.922 33.883 1.00 26.83 209 ARG B C 1
ATOM 5082 O O . ARG B 1 209 ? 53.544 -17.588 34.420 1.00 27.13 209 ARG B O 1
ATOM 5090 N N . ILE B 1 210 ? 51.783 -17.124 33.084 1.00 27.08 210 ILE B N 1
ATOM 5091 C CA . ILE B 1 210 ? 52.268 -15.819 32.630 1.00 27.85 210 ILE B CA 1
ATOM 5092 C C . ILE B 1 210 ? 51.946 -14.665 33.593 1.00 28.17 210 ILE B C 1
ATOM 5093 O O . ILE B 1 210 ? 52.401 -13.531 33.392 1.00 28.24 210 ILE B O 1
ATOM 5098 N N . ILE B 1 211 ? 51.166 -14.958 34.634 1.00 28.31 211 ILE B N 1
ATOM 5099 C CA . ILE B 1 211 ? 50.900 -13.997 35.703 1.00 28.54 211 ILE B CA 1
ATOM 5100 C C . ILE B 1 211 ? 51.750 -14.380 36.913 1.00 29.43 211 ILE B C 1
ATOM 5101 O O . ILE B 1 211 ? 51.435 -15.331 37.632 1.00 29.35 211 ILE B O 1
ATOM 5106 N N . LYS B 1 212 ? 52.839 -13.635 37.118 1.00 30.56 212 LYS B N 1
ATOM 5107 C CA . LYS B 1 212 ? 53.816 -13.938 38.163 1.00 31.86 212 LYS B CA 1
ATOM 5108 C C . LYS B 1 212 ? 54.002 -12.738 39.096 1.00 32.37 212 LYS B C 1
ATOM 5109 O O . LYS B 1 212 ? 54.834 -11.857 38.827 1.00 32.69 212 LYS B O 1
ATOM 5115 N N . TYR B 1 213 ? 53.210 -12.706 40.168 1.00 32.83 213 TYR B N 1
ATOM 5116 C CA . TYR B 1 213 ? 53.302 -11.687 41.215 1.00 33.48 213 TYR B CA 1
ATOM 5117 C C . TYR B 1 213 ? 53.267 -12.373 42.594 1.00 33.77 213 TYR B C 1
ATOM 5118 O O . TYR B 1 213 ? 52.239 -12.371 43.264 1.00 33.40 213 TYR B O 1
ATOM 5127 N N . PRO B 1 214 ? 54.406 -12.957 43.022 1.00 34.49 214 PRO B N 1
ATOM 5128 C CA . PRO B 1 214 ? 54.486 -13.820 44.215 1.00 34.97 214 PRO B CA 1
ATOM 5129 C C . PRO B 1 214 ? 54.107 -13.128 45.534 1.00 35.35 214 PRO B C 1
ATOM 5130 O O . PRO B 1 214 ? 53.544 -13.768 46.425 1.00 35.65 214 PRO B O 1
ATOM 5142 N N . LEU B 1 216 ? 51.832 -10.629 45.834 1.00 35.83 216 LEU B N 1
ATOM 5143 C CA . LEU B 1 216 ? 50.368 -10.583 45.791 1.00 35.37 216 LEU B CA 1
ATOM 5144 C C . LEU B 1 216 ? 49.761 -11.949 46.114 1.00 35.50 216 LEU B C 1
ATOM 5145 O O . LEU B 1 216 ? 48.786 -12.040 46.858 1.00 35.33 216 LEU B O 1
ATOM 5150 N N . ASP B 1 217 ? 50.360 -13.002 45.560 1.00 36.13 217 ASP B N 1
ATOM 5151 C CA . ASP B 1 217 ? 49.972 -14.381 45.854 1.00 36.95 217 ASP B CA 1
ATOM 5152 C C . ASP B 1 217 ? 49.836 -14.636 47.363 1.00 37.38 217 ASP B C 1
ATOM 5153 O O . ASP B 1 217 ? 48.794 -15.114 47.821 1.00 37.65 217 ASP B O 1
ATOM 5158 N N . GLU B 1 218 ? 50.872 -14.293 48.132 1.00 38.22 218 GLU B N 1
ATOM 5159 C CA . GLU B 1 218 ? 50.879 -14.562 49.581 1.00 38.68 218 GLU B CA 1
ATOM 5160 C C . GLU B 1 218 ? 49.980 -13.643 50.401 1.00 38.68 218 GLU B C 1
ATOM 5161 O O . GLU B 1 218 ? 49.460 -14.049 51.442 1.00 38.76 218 GLU B O 1
ATOM 5167 N N . ALA B 1 219 ? 49.781 -12.416 49.913 1.00 38.75 219 ALA B N 1
ATOM 5168 C CA . ALA B 1 219 ? 48.867 -11.470 50.545 1.00 38.77 219 ALA B CA 1
ATOM 5169 C C . ALA B 1 219 ? 47.418 -11.938 50.413 1.00 38.82 219 ALA B C 1
ATOM 5170 O O . ALA B 1 219 ? 46.640 -11.830 51.356 1.00 38.64 219 ALA B O 1
ATOM 5172 N N . TYR B 1 220 ? 47.075 -12.474 49.243 1.00 39.27 220 TYR B N 1
ATOM 5173 C CA . TYR B 1 220 ? 45.712 -12.924 48.957 1.00 39.72 220 TYR B CA 1
ATOM 5174 C C . TYR B 1 220 ? 45.307 -14.198 49.700 1.00 40.34 220 TYR B C 1
ATOM 5175 O O . TYR B 1 220 ? 44.138 -14.363 50.066 1.00 40.43 220 TYR B O 1
ATOM 5184 N N . LEU B 1 221 ? 46.275 -15.082 49.922 1.00 41.11 221 LEU B N 1
ATOM 5185 C CA . LEU B 1 221 ? 46.072 -16.284 50.737 1.00 42.31 221 LEU B CA 1
ATOM 5186 C C . LEU B 1 221 ? 45.801 -15.956 52.203 1.00 43.07 221 LEU B C 1
ATOM 5187 O O . LEU B 1 221 ? 44.981 -16.613 52.852 1.00 43.17 221 LEU B O 1
ATOM 5192 N N . LYS B 1 222 ? 46.497 -14.942 52.721 1.00 44.04 222 LYS B N 1
ATOM 5193 C CA . LYS B 1 222 ? 46.308 -14.496 54.097 1.00 44.86 222 LYS B CA 1
ATOM 5194 C C . LYS B 1 222 ? 44.877 -14.004 54.314 1.00 45.27 222 LYS B C 1
ATOM 5195 O O . LYS B 1 222 ? 44.234 -14.362 55.308 1.00 45.49 222 LYS B O 1
ATOM 5201 N N . ARG B 1 223 ? 44.382 -13.206 53.368 1.00 45.59 223 ARG B N 1
ATOM 5202 C CA . ARG B 1 223 ? 43.017 -12.676 53.410 1.00 46.14 223 ARG B CA 1
ATOM 5203 C C . ARG B 1 223 ? 41.966 -13.793 53.366 1.00 46.17 223 ARG B C 1
ATOM 5204 O O . ARG B 1 223 ? 40.892 -13.672 53.968 1.00 46.21 223 ARG B O 1
ATOM 5212 N N . ALA B 1 224 ? 42.280 -14.871 52.648 1.00 46.05 224 ALA B N 1
ATOM 5213 C CA . ALA B 1 224 ? 41.373 -16.013 52.527 1.00 45.81 224 ALA B CA 1
ATOM 5214 C C . ALA B 1 224 ? 41.656 -17.078 53.594 1.00 45.59 224 ALA B C 1
ATOM 5215 O O . ALA B 1 224 ? 41.169 -18.210 53.499 1.00 45.72 224 ALA B O 1
ATOM 5217 N N . LYS B 1 225 ? 42.439 -16.693 54.606 1.00 45.22 225 LYS B N 1
ATOM 5218 C CA . LYS B 1 225 ? 42.772 -17.526 55.783 1.00 44.89 225 LYS B CA 1
ATOM 5219 C C . LYS B 1 225 ? 43.015 -19.019 55.509 1.00 44.29 225 LYS B C 1
ATOM 5220 O O . LYS B 1 225 ? 42.142 -19.854 55.753 1.00 44.21 225 LYS B O 1
ATOM 5226 N N . VAL B 1 226 ? 44.226 -19.347 55.048 1.00 43.46 226 VAL B N 1
ATOM 5227 C CA . VAL B 1 226 ? 44.532 -20.695 54.531 1.00 42.34 226 VAL B CA 1
ATOM 5228 C C . VAL B 1 226 ? 44.805 -21.775 55.584 1.00 41.57 226 VAL B C 1
ATOM 5229 O O . VAL B 1 226 ? 44.491 -22.944 55.356 1.00 41.56 226 VAL B O 1
ATOM 5233 N N . GLU B 1 227 ? 45.397 -21.420 56.725 1.00 40.49 227 GLU B N 1
ATOM 5234 C CA . GLU B 1 227 ? 45.750 -22.463 57.703 1.00 39.28 227 GLU B CA 1
ATOM 5235 C C . GLU B 1 227 ? 44.543 -23.031 58.452 1.00 37.96 227 GLU B C 1
ATOM 5236 O O . GLU B 1 227 ? 44.639 -24.092 59.061 1.00 38.16 227 GLU B O 1
ATOM 5242 N N . SER B 1 228 ? 43.413 -22.333 58.401 1.00 36.14 228 SER B N 1
ATOM 5243 C CA . SER B 1 228 ? 42.182 -22.863 58.976 1.00 34.22 228 SER B CA 1
ATOM 5244 C C . SER B 1 228 ? 41.217 -23.376 57.902 1.00 33.20 228 SER B C 1
ATOM 5245 O O . SER B 1 228 ? 40.106 -23.799 58.217 1.00 32.56 228 SER B O 1
ATOM 5248 N N . PHE B 1 229 ? 41.651 -23.360 56.641 1.00 31.85 229 PHE B N 1
ATOM 5249 C CA . PHE B 1 229 ? 40.796 -23.766 55.521 1.00 30.89 229 PHE B CA 1
ATOM 5250 C C . PHE B 1 229 ? 40.206 -25.168 55.705 1.00 30.66 229 PHE B C 1
ATOM 5251 O O . PHE B 1 229 ? 38.985 -25.348 55.635 1.00 30.32 229 PHE B O 1
ATOM 5259 N N . ASN B 1 230 ? 41.077 -26.152 55.931 1.00 30.31 230 ASN B N 1
ATOM 5260 C CA . ASN B 1 230 ? 40.638 -27.535 56.136 1.00 30.70 230 ASN B CA 1
ATOM 5261 C C . ASN B 1 230 ? 39.581 -27.671 57.224 1.00 30.29 230 ASN B C 1
ATOM 5262 O O . ASN B 1 230 ? 38.571 -28.350 57.018 1.00 30.16 230 ASN B O 1
ATOM 5267 N N . GLU B 1 231 ? 39.804 -27.021 58.366 1.00 29.90 231 GLU B N 1
ATOM 5268 C CA . GLU B 1 231 ? 38.853 -27.097 59.472 1.00 29.88 231 GLU B CA 1
ATOM 5269 C C . GLU B 1 231 ? 37.550 -26.361 59.162 1.00 28.84 231 GLU B C 1
ATOM 5270 O O . GLU B 1 231 ? 36.480 -26.779 59.621 1.00 28.38 231 GLU B O 1
ATOM 5276 N N . ASP B 1 232 ? 37.636 -25.309 58.343 1.00 27.30 232 ASP B N 1
ATOM 5277 C CA . ASP B 1 232 ? 36.491 -24.454 58.030 1.00 26.50 232 ASP B CA 1
ATOM 5278 C C . ASP B 1 232 ? 35.646 -24.933 56.857 1.00 25.56 232 ASP B C 1
ATOM 5279 O O . ASP B 1 232 ? 34.462 -24.608 56.782 1.00 25.34 232 ASP B O 1
ATOM 5284 N N . TYR B 1 233 ? 36.255 -25.667 55.927 1.00 25.00 233 TYR B N 1
ATOM 5285 C CA . TYR B 1 233 ? 35.565 -26.002 54.671 1.00 24.35 233 TYR B CA 1
ATOM 5286 C C . TYR B 1 233 ? 34.312 -26.839 54.909 1.00 24.57 233 TYR B C 1
ATOM 5287 O O . TYR B 1 233 ? 34.378 -27.910 55.517 1.00 24.34 233 TYR B O 1
ATOM 5296 N N . VAL B 1 234 ? 33.176 -26.347 54.427 1.00 24.52 234 VAL B N 1
ATOM 5297 C CA . VAL B 1 234 ? 31.928 -27.115 54.457 1.00 25.21 234 VAL B CA 1
ATOM 5298 C C . VAL B 1 234 ? 31.197 -26.999 53.120 1.00 26.11 234 VAL B C 1
ATOM 5299 O O . VAL B 1 234 ? 31.349 -26.007 52.412 1.00 26.11 234 VAL B O 1
ATOM 5303 N N . THR B 1 235 ? 30.392 -28.005 52.791 1.00 27.47 235 THR B N 1
ATOM 5304 C CA . THR B 1 235 ? 29.581 -27.978 51.565 1.00 29.03 235 THR B CA 1
ATOM 5305 C C . THR B 1 235 ? 28.491 -26.886 51.598 1.00 30.00 235 THR B C 1
ATOM 5306 O O . THR B 1 235 ? 27.969 -26.543 52.668 1.00 29.90 235 THR B O 1
ATOM 5310 N N . GLN B 1 236 ? 28.162 -26.334 50.428 1.00 31.11 236 GLN B N 1
ATOM 5311 C CA . GLN B 1 236 ? 27.233 -25.196 50.336 1.00 32.24 236 GLN B CA 1
ATOM 5312 C C . GLN B 1 236 ? 26.218 -25.358 49.207 1.00 32.86 236 GLN B C 1
ATOM 5313 O O . GLN B 1 236 ? 26.023 -24.454 48.385 1.00 32.90 236 GLN B O 1
ATOM 5319 N N . SER B 1 237 ? 25.572 -26.519 49.185 1.00 33.59 237 SER B N 1
ATOM 5320 C CA . SER B 1 237 ? 24.593 -26.849 48.159 1.00 34.25 237 SER B CA 1
ATOM 5321 C C . SER B 1 237 ? 23.278 -26.100 48.396 1.00 34.67 237 SER B C 1
ATOM 5322 O O . SER B 1 237 ? 22.903 -25.825 49.541 1.00 34.83 237 SER B O 1
ATOM 5325 N N . LEU B 1 238 ? 22.587 -25.753 47.314 1.00 34.83 238 LEU B N 1
ATOM 5326 C CA . LEU B 1 238 ? 21.296 -25.080 47.439 1.00 35.13 238 LEU B CA 1
ATOM 5327 C C . LEU B 1 238 ? 20.195 -26.114 47.620 1.00 35.12 238 LEU B C 1
ATOM 5328 O O . LEU B 1 238 ? 20.183 -27.147 46.940 1.00 35.01 238 LEU B O 1
ATOM 5333 N N . ALA B 1 239 ? 19.280 -25.836 48.546 1.00 34.85 239 ALA B N 1
ATOM 5334 C CA . ALA B 1 239 ? 18.130 -26.711 48.771 1.00 34.89 239 ALA B CA 1
ATOM 5335 C C . ALA B 1 239 ? 16.901 -25.923 49.198 1.00 34.91 239 ALA B C 1
ATOM 5336 O O . ALA B 1 239 ? 17.005 -24.913 49.900 1.00 34.90 239 ALA B O 1
ATOM 5338 N N . GLY B 1 240 ? 15.735 -26.390 48.766 1.00 34.79 240 GLY B N 1
ATOM 5339 C CA . GLY B 1 240 ? 14.477 -25.786 49.169 1.00 34.70 240 GLY B CA 1
ATOM 5340 C C . GLY B 1 240 ? 13.983 -26.379 50.479 1.00 34.57 240 GLY B C 1
ATOM 5341 O O . GLY B 1 240 ? 14.746 -27.042 51.185 1.00 34.92 240 GLY B O 1
ATOM 5342 N N . PRO B 1 241 ? 12.705 -26.138 50.818 1.00 34.12 241 PRO B N 1
ATOM 5343 C CA . PRO B 1 241 ? 11.792 -25.270 50.068 1.00 33.64 241 PRO B CA 1
ATOM 5344 C C . PRO B 1 241 ? 12.076 -23.778 50.293 1.00 32.77 241 PRO B C 1
ATOM 5345 O O . PRO B 1 241 ? 12.729 -23.414 51.275 1.00 32.97 241 PRO B O 1
ATOM 5349 N N . SER B 1 242 ? 11.588 -22.945 49.377 1.00 31.70 242 SER B N 1
ATOM 5350 C CA . SER B 1 242 ? 11.754 -21.489 49.433 1.00 30.68 242 SER B CA 1
ATOM 5351 C C . SER B 1 242 ? 10.534 -20.773 48.838 1.00 29.62 242 SER B C 1
ATOM 5352 O O . SER B 1 242 ? 9.879 -21.303 47.941 1.00 29.59 242 SER B O 1
ATOM 5355 N N . ASP B 1 243 ? 10.242 -19.573 49.339 1.00 28.35 243 ASP B N 1
ATOM 5356 C CA . ASP B 1 243 ? 9.181 -18.711 48.793 1.00 27.22 243 ASP B CA 1
ATOM 5357 C C . ASP B 1 243 ? 9.671 -17.838 47.626 1.00 25.63 243 ASP B C 1
ATOM 5358 O O . ASP B 1 243 ? 8.891 -17.125 46.995 1.00 25.18 243 ASP B O 1
ATOM 5363 N N . LYS B 1 244 ? 10.968 -17.891 47.345 1.00 23.95 244 LYS B N 1
ATOM 5364 C CA . LYS B 1 244 ? 11.558 -16.964 46.387 1.00 22.63 244 LYS B CA 1
ATOM 5365 C C . LYS B 1 244 ? 11.186 -17.291 44.951 1.00 21.64 244 LYS B C 1
ATOM 5366 O O . LYS B 1 244 ? 10.997 -18.455 44.596 1.00 22.06 244 LYS B O 1
ATOM 5372 N N . LEU B 1 245 ? 11.089 -16.243 44.144 1.00 20.62 245 LEU B N 1
ATOM 5373 C CA . LEU B 1 245 ? 10.753 -16.357 42.727 1.00 19.84 245 LEU B CA 1
ATOM 5374 C C . LEU B 1 245 ? 11.882 -15.852 41.844 1.00 19.07 245 LEU B C 1
ATOM 5375 O O . LEU B 1 245 ? 12.612 -14.948 42.226 1.00 18.66 245 LEU B O 1
ATOM 5380 N N . ARG B 1 246 ? 11.996 -16.454 40.662 1.00 18.81 246 ARG B N 1
ATOM 5381 C CA . ARG B 1 246 ? 13.051 -16.174 39.699 1.00 19.02 246 ARG B CA 1
ATOM 5382 C C . ARG B 1 246 ? 12.403 -15.610 38.442 1.00 19.03 246 ARG B C 1
ATOM 5383 O O . ARG B 1 246 ? 11.462 -16.206 37.909 1.00 19.12 246 ARG B O 1
ATOM 5391 N N . ALA B 1 247 ? 12.876 -14.448 37.991 1.00 19.01 247 ALA B N 1
ATOM 5392 C CA . ALA B 1 247 ? 12.401 -13.866 36.743 1.00 18.97 247 ALA B CA 1
ATOM 5393 C C . ALA B 1 247 ? 13.551 -13.344 35.912 1.00 19.46 247 ALA B C 1
ATOM 5394 O O . ALA B 1 247 ? 14.651 -13.102 36.423 1.00 19.35 247 ALA B O 1
ATOM 5396 N N . THR B 1 248 ? 13.281 -13.163 34.627 1.00 19.14 248 THR B N 1
ATOM 5397 C CA . THR B 1 248 ? 14.279 -12.638 33.709 1.00 19.43 248 THR B CA 1
ATOM 5398 C C . THR B 1 248 ? 13.735 -11.365 33.081 1.00 19.86 248 THR B C 1
ATOM 5399 O O . THR B 1 248 ? 12.634 -11.360 32.526 1.00 20.15 248 THR B O 1
ATOM 5403 N N . PHE B 1 249 ? 14.505 -10.284 33.193 1.00 19.56 249 PHE B N 1
ATOM 5404 C CA . PHE B 1 249 ? 14.098 -8.982 32.688 1.00 20.15 249 PHE B CA 1
ATOM 5405 C C . PHE B 1 249 ? 14.917 -8.620 31.474 1.00 20.54 249 PHE B C 1
ATOM 5406 O O . PHE B 1 249 ? 16.140 -8.733 31.486 1.00 21.30 249 PHE B O 1
ATOM 5414 N N . ILE B 1 250 ? 14.229 -8.192 30.423 1.00 20.69 250 ILE B N 1
ATOM 5415 C CA . ILE B 1 250 ? 14.884 -7.903 29.154 1.00 21.15 250 ILE B CA 1
ATOM 5416 C C . ILE B 1 250 ? 15.044 -6.406 28.920 1.00 21.13 250 ILE B C 1
ATOM 5417 O O . ILE B 1 250 ? 14.077 -5.640 29.001 1.00 20.53 250 ILE B O 1
ATOM 5422 N N . LEU B 1 251 ? 16.283 -6.007 28.653 1.00 21.13 251 LEU B N 1
ATOM 5423 C CA . LEU B 1 251 ? 16.572 -4.680 28.134 1.00 21.74 251 LEU B CA 1
ATOM 5424 C C . LEU B 1 251 ? 17.032 -4.812 26.687 1.00 22.16 251 LEU B C 1
ATOM 5425 O O . LEU B 1 251 ? 18.145 -5.276 26.416 1.00 22.14 251 LEU B O 1
ATOM 5430 N N . THR B 1 252 ? 16.163 -4.411 25.765 1.00 22.47 252 THR B N 1
ATOM 5431 C CA . THR B 1 252 ? 16.446 -4.509 24.332 1.00 23.52 252 THR B CA 1
ATOM 5432 C C . THR B 1 252 ? 17.475 -3.458 23.905 1.00 23.87 252 THR B C 1
ATOM 5433 O O . THR B 1 252 ? 17.637 -2.432 24.572 1.00 23.74 252 THR B O 1
ATOM 5437 N N . ARG B 1 253 ? 18.161 -3.724 22.792 1.00 23.95 253 ARG B N 1
ATOM 5438 C CA . ARG B 1 253 ? 19.073 -2.762 22.163 1.00 24.80 253 ARG B CA 1
ATOM 5439 C C . ARG B 1 253 ? 18.441 -1.367 22.063 1.00 24.53 253 ARG B C 1
ATOM 5440 O O . ARG B 1 253 ? 19.079 -0.361 22.395 1.00 24.12 253 ARG B O 1
ATOM 5448 N N . ALA B 1 254 ? 17.187 -1.326 21.613 1.00 24.68 254 ALA B N 1
ATOM 5449 C CA . ALA B 1 254 ? 16.481 -0.068 21.366 1.00 24.91 254 ALA B CA 1
ATOM 5450 C C . ALA B 1 254 ? 16.235 0.720 22.653 1.00 25.12 254 ALA B C 1
ATOM 5451 O O . ALA B 1 254 ? 16.464 1.933 22.692 1.00 25.16 254 ALA B O 1
ATOM 5453 N N . VAL B 1 255 ? 15.773 0.021 23.690 1.00 25.00 255 VAL B N 1
ATOM 5454 C CA . VAL B 1 255 ? 15.587 0.605 25.019 1.00 25.05 255 VAL B CA 1
ATOM 5455 C C . VAL B 1 255 ? 16.917 1.070 25.628 1.00 24.69 255 VAL B C 1
ATOM 5456 O O . VAL B 1 255 ? 16.998 2.169 26.194 1.00 24.65 255 VAL B O 1
ATOM 5460 N N . ILE B 1 256 ? 17.954 0.248 25.495 1.00 24.34 256 ILE B N 1
ATOM 5461 C CA . ILE B 1 256 ? 19.280 0.597 26.011 1.00 24.24 256 ILE B CA 1
ATOM 5462 C C . ILE B 1 256 ? 19.816 1.870 25.352 1.00 24.95 256 ILE B C 1
ATOM 5463 O O . ILE B 1 256 ? 20.385 2.731 26.025 1.00 24.92 256 ILE B O 1
ATOM 5468 N N . ASN B 1 257 ? 19.621 1.988 24.041 1.00 25.41 257 ASN B N 1
ATOM 5469 C CA . ASN B 1 257 ? 20.049 3.176 23.315 1.00 26.16 257 ASN B CA 1
ATOM 5470 C C . ASN B 1 257 ? 19.297 4.430 23.760 1.00 26.15 257 ASN B C 1
ATOM 5471 O O . ASN B 1 257 ? 19.907 5.490 23.906 1.00 25.94 257 ASN B O 1
ATOM 5476 N N . GLN B 1 258 ? 17.988 4.301 23.988 1.00 26.47 258 GLN B N 1
ATOM 5477 C CA . GLN B 1 258 ? 17.173 5.410 24.513 1.00 27.25 258 GLN B CA 1
ATOM 5478 C C . GLN B 1 258 ? 17.638 5.833 25.913 1.00 26.86 258 GLN B C 1
ATOM 5479 O O . GLN B 1 258 ? 17.772 7.024 26.202 1.00 26.65 258 GLN B O 1
ATOM 5485 N N . LEU B 1 259 ? 17.898 4.848 26.768 1.00 26.38 259 LEU B N 1
ATOM 5486 C CA . LEU B 1 259 ? 18.431 5.105 28.106 1.00 26.64 259 LEU B CA 1
ATOM 5487 C C . LEU B 1 259 ? 19.782 5.815 28.028 1.00 26.58 259 LEU B C 1
ATOM 5488 O O . LEU B 1 259 ? 20.017 6.799 28.735 1.00 26.48 259 LEU B O 1
ATOM 5493 N N . LYS B 1 260 ? 20.654 5.306 27.160 1.00 26.51 260 LYS B N 1
ATOM 5494 C CA . LYS B 1 260 ? 22.000 5.840 26.953 1.00 27.23 260 LYS B CA 1
ATOM 5495 C C . LYS B 1 260 ? 21.946 7.288 26.461 1.00 27.15 260 LYS B C 1
ATOM 5496 O O . LYS B 1 260 ? 22.725 8.137 26.908 1.00 26.69 260 LYS B O 1
ATOM 5502 N N . ASP B 1 261 ? 21.017 7.562 25.546 1.00 27.28 261 ASP B N 1
ATOM 5503 C CA . ASP B 1 261 ? 20.844 8.906 24.998 1.00 27.62 261 ASP B CA 1
ATOM 5504 C C . ASP B 1 261 ? 20.410 9.898 26.073 1.00 27.35 261 ASP B C 1
ATOM 5505 O O . ASP B 1 261 ? 20.870 11.042 26.084 1.00 27.08 261 ASP B O 1
ATOM 5510 N N . ARG B 1 262 ? 19.537 9.446 26.973 1.00 26.94 262 ARG B N 1
ATOM 5511 C CA . ARG B 1 262 ? 19.110 10.237 28.125 1.00 26.86 262 ARG B CA 1
ATOM 5512 C C . ARG B 1 262 ? 20.291 10.584 29.050 1.00 25.83 262 ARG B C 1
ATOM 5513 O O . ARG B 1 262 ? 20.423 11.731 29.491 1.00 25.30 262 ARG B O 1
ATOM 5521 N N . VAL B 1 263 ? 21.145 9.597 29.329 1.00 24.67 263 VAL B N 1
ATOM 5522 C CA . VAL B 1 263 ? 22.368 9.813 30.117 1.00 24.09 263 VAL B CA 1
ATOM 5523 C C . VAL B 1 263 ? 23.315 10.830 29.460 1.00 24.28 263 VAL B C 1
ATOM 5524 O O . VAL B 1 263 ? 23.775 11.770 30.112 1.00 24.03 263 VAL B O 1
ATOM 5528 N N . LEU B 1 264 ? 23.591 10.642 28.174 1.00 24.78 264 LEU B N 1
ATOM 5529 C CA . LEU B 1 264 ? 24.502 11.526 27.439 1.00 25.23 264 LEU B CA 1
ATOM 5530 C C . LEU B 1 264 ? 23.960 12.953 27.314 1.00 25.34 264 LEU B C 1
ATOM 5531 O O . LEU B 1 264 ? 24.727 13.911 27.308 1.00 25.48 264 LEU B O 1
ATOM 5536 N N . ALA B 1 265 ? 22.642 13.082 27.214 1.00 25.37 265 ALA B N 1
ATOM 5537 C CA . ALA B 1 265 ? 21.999 14.386 27.104 1.00 25.24 265 ALA B CA 1
ATOM 5538 C C . ALA B 1 265 ? 22.083 15.160 28.415 1.00 25.45 265 ALA B C 1
ATOM 5539 O O . ALA B 1 265 ? 22.350 16.363 28.412 1.00 25.85 265 ALA B O 1
ATOM 5541 N N . GLN B 1 266 ? 21.853 14.472 29.531 1.00 25.01 266 GLN B N 1
ATOM 5542 C CA . GLN B 1 266 ? 21.858 15.131 30.842 1.00 24.84 266 GLN B CA 1
ATOM 5543 C C . GLN B 1 266 ? 23.260 15.275 31.428 1.00 24.11 266 GLN B C 1
ATOM 5544 O O . GLN B 1 266 ? 23.533 16.218 32.171 1.00 23.83 266 GLN B O 1
ATOM 5550 N N . LEU B 1 267 ? 24.141 14.334 31.094 1.00 23.50 267 LEU B N 1
ATOM 5551 C CA . LEU B 1 267 ? 25.510 14.330 31.595 1.00 23.03 267 LEU B CA 1
ATOM 5552 C C . LEU B 1 267 ? 26.497 14.267 30.430 1.00 23.75 267 LEU B C 1
ATOM 5553 O O . LEU B 1 267 ? 27.121 13.226 30.187 1.00 23.16 267 LEU B O 1
ATOM 5558 N N . PRO B 1 268 ? 26.666 15.392 29.714 1.00 24.27 268 PRO B N 1
ATOM 5559 C CA . PRO B 1 268 ? 27.405 15.336 28.449 1.00 25.01 268 PRO B CA 1
ATOM 5560 C C . PRO B 1 268 ? 28.920 15.126 28.583 1.00 25.50 268 PRO B C 1
ATOM 5561 O O . PRO B 1 268 ? 29.579 14.812 27.585 1.00 26.01 268 PRO B O 1
ATOM 5565 N N . THR B 1 269 ? 29.468 15.278 29.784 1.00 25.47 269 THR B N 1
ATOM 5566 C CA . THR B 1 269 ? 30.901 15.051 29.987 1.00 25.70 269 THR B CA 1
ATOM 5567 C C . THR B 1 269 ? 31.211 13.827 30.853 1.00 26.08 269 THR B C 1
ATOM 5568 O O . THR B 1 269 ? 32.352 13.635 31.280 1.00 26.14 269 THR B O 1
ATOM 5572 N N . LEU B 1 270 ? 30.201 12.992 31.099 1.00 26.36 270 LEU B N 1
ATOM 5573 C CA . LEU B 1 270 ? 30.422 11.734 31.819 1.00 26.27 270 LEU B CA 1
ATOM 5574 C C . LEU B 1 270 ? 31.384 10.883 30.992 1.00 26.80 270 LEU B C 1
ATOM 5575 O O . LEU B 1 270 ? 31.116 10.581 29.827 1.00 26.69 270 LEU B O 1
ATOM 5580 N N . GLU B 1 271 ? 32.510 10.515 31.592 1.00 27.47 271 GLU B N 1
ATOM 5581 C CA . GLU B 1 271 ? 33.614 9.936 30.824 1.00 28.49 271 GLU B CA 1
ATOM 5582 C C . GLU B 1 271 ? 33.401 8.486 30.386 1.00 28.01 271 GLU B C 1
ATOM 5583 O O . GLU B 1 271 ? 34.040 8.028 29.439 1.00 28.73 271 GLU B O 1
ATOM 5589 N N . TYR B 1 272 ? 32.507 7.765 31.057 1.00 26.86 272 TYR B N 1
ATOM 5590 C CA . TYR B 1 272 ? 32.245 6.380 30.679 1.00 25.93 272 TYR B CA 1
ATOM 5591 C C . TYR B 1 272 ? 30.760 6.040 30.674 1.00 25.19 272 TYR B C 1
ATOM 5592 O O . TYR B 1 272 ? 30.088 6.106 31.706 1.00 24.49 272 TYR B O 1
ATOM 5601 N N . VAL B 1 273 ? 30.265 5.676 29.494 1.00 24.62 273 VAL B N 1
ATOM 5602 C CA . VAL B 1 273 ? 28.882 5.248 29.312 1.00 24.13 273 VAL B CA 1
ATOM 5603 C C . VAL B 1 273 ? 28.872 4.095 28.313 1.00 23.98 273 VAL B C 1
ATOM 5604 O O . VAL B 1 273 ? 29.348 4.244 27.180 1.00 23.99 273 VAL B O 1
ATOM 5608 N N . SER B 1 274 ? 28.349 2.945 28.731 1.00 22.93 274 SER B N 1
ATOM 5609 C CA . SER B 1 274 ? 28.208 1.794 27.827 1.00 22.54 274 SER B CA 1
ATOM 5610 C C . SER B 1 274 ? 26.839 1.145 27.976 1.00 22.31 274 SER B C 1
ATOM 5611 O O . SER B 1 274 ? 26.097 1.452 28.913 1.00 22.24 274 SER B O 1
ATOM 5614 N N . SER B 1 275 ? 26.510 0.234 27.061 1.00 21.82 275 SER B N 1
ATOM 5615 C CA . SER B 1 275 ? 25.277 -0.543 27.186 1.00 21.48 275 SER B CA 1
ATOM 5616 C C . SER B 1 275 ? 25.219 -1.223 28.548 1.00 20.83 275 SER B C 1
ATOM 5617 O O . SER B 1 275 ? 24.177 -1.231 29.199 1.00 20.88 275 SER B O 1
ATOM 5620 N N . PHE B 1 276 ? 26.350 -1.766 28.984 1.00 20.42 276 PHE B N 1
ATOM 5621 C CA . PHE B 1 276 ? 26.413 -2.465 30.266 1.00 19.53 276 PHE B CA 1
ATOM 5622 C C . PHE B 1 276 ? 26.181 -1.539 31.460 1.00 19.15 276 PHE B C 1
ATOM 5623 O O . PHE B 1 276 ? 25.390 -1.871 32.354 1.00 18.79 276 PHE B O 1
ATOM 5631 N N . THR B 1 277 ? 26.855 -0.387 31.489 1.00 18.62 277 THR B N 1
ATOM 5632 C CA . THR B 1 277 ? 26.686 0.538 32.619 1.00 18.46 277 THR B CA 1
ATOM 5633 C C . THR B 1 277 ? 25.256 1.083 32.690 1.00 18.62 277 THR B C 1
ATOM 5634 O O . THR B 1 277 ? 24.709 1.264 33.770 1.00 18.02 277 THR B O 1
ATOM 5638 N N . VAL B 1 278 ? 24.654 1.324 31.530 1.00 19.06 278 VAL B N 1
ATOM 5639 C CA . VAL B 1 278 ? 23.272 1.788 31.463 1.00 19.52 278 VAL B CA 1
ATOM 5640 C C . VAL B 1 278 ? 22.298 0.710 31.976 1.00 19.32 278 VAL B C 1
ATOM 5641 O O . VAL B 1 278 ? 21.364 1.011 32.733 1.00 18.94 278 VAL B O 1
ATOM 5645 N N . ALA B 1 279 ? 22.523 -0.543 31.585 1.00 18.93 279 ALA B N 1
ATOM 5646 C CA . ALA B 1 279 ? 21.688 -1.640 32.074 1.00 19.08 279 ALA B CA 1
ATOM 5647 C C . ALA B 1 279 ? 21.808 -1.778 33.591 1.00 18.91 279 ALA B C 1
ATOM 5648 O O . ALA B 1 279 ? 20.789 -1.869 34.303 1.00 19.24 279 ALA B O 1
ATOM 5650 N N . CYS B 1 280 ? 23.050 -1.781 34.075 1.00 18.35 280 CYS B N 1
ATOM 5651 C CA . CYS B 1 280 ? 23.337 -1.792 35.513 1.00 17.86 280 CYS B CA 1
ATOM 5652 C C . CYS B 1 280 ? 22.649 -0.637 36.235 1.00 17.50 280 CYS B C 1
ATOM 5653 O O . CYS B 1 280 ? 22.047 -0.832 37.295 1.00 16.55 280 CYS B O 1
ATOM 5656 N N . ALA B 1 281 ? 22.750 0.561 35.663 1.00 16.77 281 ALA B N 1
ATOM 5657 C CA . ALA B 1 281 ? 22.161 1.754 36.263 1.00 17.05 281 ALA B CA 1
ATOM 5658 C C . ALA B 1 281 ? 20.638 1.627 36.357 1.00 17.17 281 ALA B C 1
ATOM 5659 O O . ALA B 1 281 ? 20.039 1.962 37.384 1.00 17.08 281 ALA B O 1
ATOM 5661 N N . TYR B 1 282 ? 20.021 1.115 35.294 1.00 16.80 282 TYR B N 1
ATOM 5662 C CA . TYR B 1 282 ? 18.572 0.919 35.296 1.00 17.36 282 TYR B CA 1
ATOM 5663 C C . TYR B 1 282 ? 18.134 -0.102 36.349 1.00 16.93 282 TYR B C 1
ATOM 5664 O O . TYR B 1 282 ? 17.231 0.181 37.147 1.00 17.14 282 TYR B O 1
ATOM 5673 N N . ILE B 1 283 ? 18.775 -1.274 36.372 1.00 16.16 283 ILE B N 1
ATOM 5674 C CA . ILE B 1 283 ? 18.409 -2.294 37.352 1.00 16.43 283 ILE B CA 1
ATOM 5675 C C . ILE B 1 283 ? 18.691 -1.844 38.789 1.00 16.22 283 ILE B C 1
ATOM 5676 O O . ILE B 1 283 ? 17.931 -2.152 39.707 1.00 15.57 283 ILE B O 1
ATOM 5681 N N . TRP B 1 284 ? 19.775 -1.101 38.970 1.00 16.30 284 TRP B N 1
ATOM 5682 C CA . TRP B 1 284 ? 20.085 -0.589 40.291 1.00 16.81 284 TRP B CA 1
ATOM 5683 C C . TRP B 1 284 ? 18.993 0.371 40.750 1.00 16.84 284 TRP B C 1
ATOM 5684 O O . TRP B 1 284 ? 18.538 0.297 41.900 1.00 16.88 284 TRP B O 1
ATOM 5695 N N . SER B 1 285 ? 18.543 1.252 39.858 1.00 17.44 285 SER B N 1
ATOM 5696 C CA . SER B 1 285 ? 17.441 2.162 40.197 1.00 17.77 285 SER B CA 1
ATOM 5697 C C . SER B 1 285 ? 16.171 1.380 40.577 1.00 17.90 285 SER B C 1
ATOM 5698 O O . SER B 1 285 ? 15.466 1.755 41.512 1.00 17.45 285 SER B O 1
ATOM 5701 N N . CYS B 1 286 ? 15.890 0.292 39.852 1.00 18.11 286 CYS B N 1
ATOM 5702 C CA . CYS B 1 286 ? 14.750 -0.578 40.191 1.00 18.57 286 CYS B CA 1
ATOM 5703 C C . CYS B 1 286 ? 14.912 -1.215 41.568 1.00 18.26 286 CYS B C 1
ATOM 5704 O O . CYS B 1 286 ? 13.959 -1.244 42.357 1.00 18.33 286 CYS B O 1
ATOM 5707 N N . ILE B 1 287 ? 16.119 -1.703 41.861 1.00 17.87 287 ILE B N 1
ATOM 5708 C CA . ILE B 1 287 ? 16.409 -2.325 43.167 1.00 17.32 287 ILE B CA 1
ATOM 5709 C C . ILE B 1 287 ? 16.215 -1.308 44.310 1.00 17.99 287 ILE B C 1
ATOM 5710 O O . ILE B 1 287 ? 15.682 -1.646 45.374 1.00 18.14 287 ILE B O 1
ATOM 5715 N N . ALA B 1 288 ? 16.637 -0.071 44.065 1.00 18.31 288 ALA B N 1
ATOM 5716 C CA . ALA B 1 288 ? 16.486 1.027 45.023 1.00 18.67 288 ALA B CA 1
ATOM 5717 C C . ALA B 1 288 ? 15.004 1.291 45.340 1.00 19.60 288 ALA B C 1
ATOM 5718 O O . ALA B 1 288 ? 14.615 1.355 46.516 1.00 19.58 288 ALA B O 1
ATOM 5720 N N . LYS B 1 289 ? 14.187 1.411 44.292 1.00 19.95 289 LYS B N 1
ATOM 5721 C CA . LYS B 1 289 ? 12.740 1.611 44.460 1.00 21.36 289 LYS B CA 1
ATOM 5722 C C . LYS B 1 289 ? 12.067 0.425 45.163 1.00 21.48 289 LYS B C 1
ATOM 5723 O O . LYS B 1 289 ? 11.211 0.625 46.035 1.00 21.47 289 LYS B O 1
ATOM 5729 N N . SER B 1 290 ? 12.471 -0.794 44.791 1.00 21.51 290 SER B N 1
ATOM 5730 C CA . SER B 1 290 ? 11.972 -2.032 45.399 1.00 22.09 290 SER B CA 1
ATOM 5731 C C . SER B 1 290 ? 12.237 -2.117 46.899 1.00 21.78 290 SER B C 1
ATOM 5732 O O . SER B 1 290 ? 11.351 -2.491 47.680 1.00 21.82 290 SER B O 1
ATOM 5735 N N . ARG B 1 291 ? 13.454 -1.757 47.297 1.00 21.26 291 ARG B N 1
ATOM 5736 C CA . ARG B 1 291 ? 13.888 -1.921 48.677 1.00 20.99 291 ARG B CA 1
ATOM 5737 C C . ARG B 1 291 ? 13.414 -0.786 49.569 1.00 21.05 291 ARG B C 1
ATOM 5738 O O . ARG B 1 291 ? 13.097 -1.018 50.735 1.00 20.75 291 ARG B O 1
ATOM 5746 N N . ASN B 1 292 ? 13.390 0.430 49.019 1.00 20.81 292 ASN B N 1
ATOM 5747 C CA . ASN B 1 292 ? 13.058 1.649 49.772 1.00 21.28 292 ASN B CA 1
ATOM 5748 C C . ASN B 1 292 ? 13.819 1.667 51.100 1.00 20.59 292 ASN B C 1
ATOM 5749 O O . ASN B 1 292 ? 13.245 1.922 52.172 1.00 21.02 292 ASN B O 1
ATOM 5754 N N . ASP B 1 293 ? 15.108 1.339 51.008 1.00 19.41 293 ASP B N 1
ATOM 5755 C CA . ASP B 1 293 ? 15.982 1.228 52.166 1.00 18.30 293 ASP B CA 1
ATOM 5756 C C . ASP B 1 293 ? 16.809 2.501 52.341 1.00 17.86 293 ASP B C 1
ATOM 5757 O O . ASP B 1 293 ? 16.317 3.584 52.036 1.00 18.32 293 ASP B O 1
ATOM 5762 N N . LYS B 1 294 ? 18.036 2.381 52.844 1.00 16.91 294 LYS B N 1
ATOM 5763 C CA . LYS B 1 294 ? 18.826 3.550 53.230 1.00 16.35 294 LYS B CA 1
ATOM 5764 C C . LYS B 1 294 ? 20.044 3.792 52.359 1.00 15.97 294 LYS B C 1
ATOM 5765 O O . LYS B 1 294 ? 20.220 4.885 51.834 1.00 15.82 294 LYS B O 1
ATOM 5771 N N . LEU B 1 295 ? 20.878 2.765 52.225 1.00 15.82 295 LEU B N 1
ATOM 5772 C CA . LEU B 1 295 ? 22.194 2.908 51.579 1.00 15.70 295 LEU B CA 1
ATOM 5773 C C . LEU B 1 295 ? 22.531 1.636 50.818 1.00 15.88 295 LEU B C 1
ATOM 5774 O O . LEU B 1 295 ? 22.428 0.538 51.374 1.00 15.54 295 LEU B O 1
ATOM 5779 N N . GLN B 1 296 ? 22.947 1.789 49.561 1.00 15.66 296 GLN B N 1
ATOM 5780 C CA . GLN B 1 296 ? 23.146 0.640 48.670 1.00 16.33 296 GLN B CA 1
ATOM 5781 C C . GLN B 1 296 ? 24.526 0.563 48.028 1.00 16.09 296 GLN B C 1
ATOM 5782 O O . GLN B 1 296 ? 25.114 1.587 47.673 1.00 16.28 296 GLN B O 1
ATOM 5788 N N . LEU B 1 297 ? 25.024 -0.671 47.882 1.00 16.07 297 LEU B N 1
ATOM 5789 C CA . LEU B 1 297 ? 26.225 -0.930 47.101 1.00 15.90 297 LEU B CA 1
ATOM 5790 C C . LEU B 1 297 ? 25.827 -1.761 45.889 1.00 15.42 297 LEU B C 1
ATOM 5791 O O . LEU B 1 297 ? 25.007 -2.674 46.009 1.00 15.58 297 LEU B O 1
ATOM 5796 N N . PHE B 1 298 ? 26.405 -1.436 44.736 1.00 15.32 298 PHE B N 1
ATOM 5797 C CA . PHE B 1 298 ? 26.194 -2.192 43.511 1.00 15.55 298 PHE B CA 1
ATOM 5798 C C . PHE B 1 298 ? 27.550 -2.373 42.851 1.00 15.80 298 PHE B C 1
ATOM 5799 O O . PHE B 1 298 ? 28.286 -1.404 42.663 1.00 15.69 298 PHE B O 1
ATOM 5807 N N . GLY B 1 299 ? 27.872 -3.610 42.489 1.00 15.92 299 GLY B N 1
ATOM 5808 C CA . GLY B 1 299 ? 29.176 -3.893 41.897 1.00 16.20 299 GLY B CA 1
ATOM 5809 C C . GLY B 1 299 ? 29.120 -5.001 40.869 1.00 16.70 299 GLY B C 1
ATOM 5810 O O . GLY B 1 299 ? 28.101 -5.665 40.721 1.00 15.59 299 GLY B O 1
ATOM 5811 N N . PHE B 1 300 ? 30.226 -5.187 40.151 1.00 17.09 300 PHE B N 1
ATOM 5812 C CA . PHE B 1 300 ? 30.298 -6.184 39.081 1.00 17.66 300 PHE B CA 1
ATOM 5813 C C . PHE B 1 300 ? 31.756 -6.539 38.788 1.00 18.27 300 PHE B C 1
ATOM 5814 O O . PHE B 1 300 ? 32.662 -5.749 39.090 1.00 17.98 300 PHE B O 1
ATOM 5822 N N . PRO B 1 301 ? 31.991 -7.740 38.221 1.00 19.21 301 PRO B N 1
ATOM 5823 C CA . PRO B 1 301 ? 33.329 -8.149 37.803 1.00 19.49 301 PRO B CA 1
ATOM 5824 C C . PRO B 1 301 ? 33.763 -7.524 36.479 1.00 20.41 301 PRO B C 1
ATOM 5825 O O . PRO B 1 301 ? 32.924 -7.079 35.683 1.00 20.39 301 PRO B O 1
ATOM 5829 N N . ILE B 1 302 ? 35.079 -7.507 36.270 1.00 20.96 302 ILE B N 1
ATOM 5830 C CA . ILE B 1 302 ? 35.697 -6.995 35.057 1.00 21.49 302 ILE B CA 1
ATOM 5831 C C . ILE B 1 302 ? 36.732 -8.034 34.626 1.00 22.12 302 ILE B C 1
ATOM 5832 O O . ILE B 1 302 ? 37.566 -8.433 35.429 1.00 21.82 302 ILE B O 1
ATOM 5837 N N . ASP B 1 303 ? 36.643 -8.498 33.380 1.00 23.36 303 ASP B N 1
ATOM 5838 C CA . ASP B 1 303 ? 37.680 -9.352 32.800 1.00 24.98 303 ASP B CA 1
ATOM 5839 C C . ASP B 1 303 ? 38.905 -8.471 32.562 1.00 25.03 303 ASP B C 1
ATOM 5840 O O . ASP B 1 303 ? 38.857 -7.527 31.776 1.00 25.16 303 ASP B O 1
ATOM 5845 N N . ARG B 1 304 ? 39.989 -8.791 33.255 1.00 25.62 304 ARG B N 1
ATOM 5846 C CA . ARG B 1 304 ? 41.186 -7.957 33.254 1.00 26.57 304 ARG B CA 1
ATOM 5847 C C . ARG B 1 304 ? 42.222 -8.304 32.170 1.00 26.73 304 ARG B C 1
ATOM 5848 O O . ARG B 1 304 ? 43.173 -7.542 31.967 1.00 26.96 304 ARG B O 1
ATOM 5856 N N . ARG B 1 305 ? 42.035 -9.426 31.477 1.00 26.95 305 ARG B N 1
ATOM 5857 C CA . ARG B 1 305 ? 43.047 -9.957 30.549 1.00 27.47 305 ARG B CA 1
ATOM 5858 C C . ARG B 1 305 ? 43.646 -8.909 29.599 1.00 28.20 305 ARG B C 1
ATOM 5859 O O . ARG B 1 305 ? 44.856 -8.665 29.626 1.00 28.10 305 ARG B O 1
ATOM 5867 N N . ALA B 1 306 ? 42.791 -8.291 28.786 1.00 29.05 306 ALA B N 1
ATOM 5868 C CA . ALA B 1 306 ? 43.224 -7.324 27.766 1.00 30.03 306 ALA B CA 1
ATOM 5869 C C . ALA B 1 306 ? 43.787 -6.037 28.370 1.00 30.87 306 ALA B C 1
ATOM 5870 O O . ALA B 1 306 ? 44.510 -5.291 27.702 1.00 31.06 306 ALA B O 1
ATOM 5872 N N . ARG B 1 307 ? 43.459 -5.795 29.636 1.00 31.65 307 ARG B N 1
ATOM 5873 C CA . ARG B 1 307 ? 43.859 -4.573 30.331 1.00 32.57 307 ARG B CA 1
ATOM 5874 C C . ARG B 1 307 ? 45.147 -4.744 31.141 1.00 32.72 307 ARG B C 1
ATOM 5875 O O . ARG B 1 307 ? 45.660 -3.776 31.704 1.00 32.56 307 ARG B O 1
ATOM 5891 N N . LYS B 1 309 ? 49.188 -5.386 31.868 1.00 34.30 309 LYS B N 1
ATOM 5892 C CA . LYS B 1 309 ? 50.403 -4.825 31.270 1.00 35.00 309 LYS B CA 1
ATOM 5893 C C . LYS B 1 309 ? 51.594 -5.776 31.467 1.00 35.06 309 LYS B C 1
ATOM 5894 O O . LYS B 1 309 ? 52.148 -5.864 32.565 1.00 35.21 309 LYS B O 1
ATOM 5900 N N . PRO B 1 310 ? 51.970 -6.522 30.411 1.00 35.41 310 PRO B N 1
ATOM 5901 C CA . PRO B 1 310 ? 51.354 -6.579 29.080 1.00 35.62 310 PRO B CA 1
ATOM 5902 C C . PRO B 1 310 ? 50.055 -7.400 29.067 1.00 35.69 310 PRO B C 1
ATOM 5903 O O . PRO B 1 310 ? 49.798 -8.138 30.022 1.00 35.94 310 PRO B O 1
ATOM 5907 N N . PRO B 1 311 ? 49.231 -7.261 28.004 1.00 35.68 311 PRO B N 1
ATOM 5908 C CA . PRO B 1 311 ? 47.957 -7.988 27.924 1.00 35.50 311 PRO B CA 1
ATOM 5909 C C . PRO B 1 311 ? 48.080 -9.510 28.013 1.00 35.21 311 PRO B C 1
ATOM 5910 O O . PRO B 1 311 ? 49.048 -10.094 27.519 1.00 35.50 311 PRO B O 1
ATOM 5914 N N . ILE B 1 312 ? 47.090 -10.126 28.657 1.00 34.36 312 ILE B N 1
ATOM 5915 C CA . ILE B 1 312 ? 47.005 -11.580 28.806 1.00 33.69 312 ILE B CA 1
ATOM 5916 C C . ILE B 1 312 ? 46.127 -12.138 27.684 1.00 33.01 312 ILE B C 1
ATOM 5917 O O . ILE B 1 312 ? 45.026 -11.632 27.448 1.00 32.86 312 ILE B O 1
ATOM 5922 N N . PRO B 1 313 ? 46.621 -13.165 26.963 1.00 32.51 313 PRO B N 1
ATOM 5923 C CA . PRO B 1 313 ? 45.821 -13.789 25.910 1.00 32.15 313 PRO B CA 1
ATOM 5924 C C . PRO B 1 313 ? 44.471 -14.271 26.424 1.00 31.66 313 PRO B C 1
ATOM 5925 O O . PRO B 1 313 ? 44.364 -14.716 27.570 1.00 31.59 313 PRO B O 1
ATOM 5929 N N . THR B 1 314 ? 43.448 -14.174 25.581 1.00 31.07 314 THR B N 1
ATOM 5930 C CA . THR B 1 314 ? 42.092 -14.584 25.947 1.00 30.57 314 THR B CA 1
ATOM 5931 C C . THR B 1 314 ? 42.063 -16.028 26.457 1.00 29.60 314 THR B C 1
ATOM 5932 O O . THR B 1 314 ? 41.340 -16.341 27.407 1.00 29.64 314 THR B O 1
ATOM 5936 N N . ALA B 1 315 ? 42.882 -16.884 25.846 1.00 27.93 315 ALA B N 1
ATOM 5937 C CA . ALA B 1 315 ? 42.896 -18.316 26.143 1.00 26.45 315 ALA B CA 1
ATOM 5938 C C . ALA B 1 315 ? 43.613 -18.695 27.437 1.00 25.05 315 ALA B C 1
ATOM 5939 O O . ALA B 1 315 ? 43.627 -19.873 27.809 1.00 24.72 315 ALA B O 1
ATOM 5941 N N . TYR B 1 316 ? 44.208 -17.712 28.113 1.00 23.38 316 TYR B N 1
ATOM 5942 C CA . TYR B 1 316 ? 44.850 -17.945 29.404 1.00 22.16 316 TYR B CA 1
ATOM 5943 C C . TYR B 1 316 ? 43.901 -18.711 30.325 1.00 21.68 316 TYR B C 1
ATOM 5944 O O . TYR B 1 316 ? 42.758 -18.289 30.534 1.00 20.86 316 TYR B O 1
ATOM 5953 N N . PHE B 1 317 ? 44.376 -19.830 30.862 1.00 20.85 317 PHE B N 1
ATOM 5954 C CA . PHE B 1 317 ? 43.540 -20.670 31.712 1.00 20.07 317 PHE B CA 1
ATOM 5955 C C . PHE B 1 317 ? 43.619 -20.270 33.180 1.00 20.04 317 PHE B C 1
ATOM 5956 O O . PHE B 1 317 ? 44.687 -20.320 33.790 1.00 19.65 317 PHE B O 1
ATOM 5964 N N . GLY B 1 318 ? 42.465 -19.925 33.749 1.00 19.56 318 GLY B N 1
ATOM 5965 C CA . GLY B 1 318 ? 42.375 -19.589 35.165 1.00 19.30 318 GLY B CA 1
ATOM 5966 C C . GLY B 1 318 ? 41.597 -18.306 35.372 1.00 19.43 318 GLY B C 1
ATOM 5967 O O . GLY B 1 318 ? 40.874 -17.862 34.473 1.00 20.47 318 GLY B O 1
ATOM 5968 N N . ASN B 1 319 ? 41.738 -17.718 36.558 1.00 18.63 319 ASN B N 1
ATOM 5969 C CA . ASN B 1 319 ? 41.070 -16.467 36.895 1.00 18.67 319 ASN B CA 1
ATOM 5970 C C . ASN B 1 319 ? 41.927 -15.264 36.518 1.00 19.50 319 ASN B C 1
ATOM 5971 O O . ASN B 1 319 ? 43.130 -15.247 36.781 1.00 18.63 319 ASN B O 1
ATOM 5976 N N . CYS B 1 320 ? 41.293 -14.274 35.897 1.00 20.16 320 CYS B N 1
ATOM 5977 C CA . CYS B 1 320 ? 41.903 -12.965 35.672 1.00 20.96 320 CYS B CA 1
ATOM 5978 C C . CYS B 1 320 ? 40.772 -11.946 35.689 1.00 21.71 320 CYS B C 1
ATOM 5979 O O . CYS B 1 320 ? 40.361 -11.434 34.647 1.00 22.28 320 CYS B O 1
ATOM 5982 N N . VAL B 1 321 ? 40.253 -11.699 36.887 1.00 22.54 321 VAL B N 1
ATOM 5983 C CA . VAL B 1 321 ? 39.099 -10.824 37.062 1.00 23.11 321 VAL B CA 1
ATOM 5984 C C . VAL B 1 321 ? 39.334 -9.737 38.092 1.00 22.47 321 VAL B C 1
ATOM 5985 O O . VAL B 1 321 ? 40.023 -9.942 39.100 1.00 23.02 321 VAL B O 1
ATOM 5989 N N . GLY B 1 322 ? 38.767 -8.570 37.809 1.00 22.35 322 GLY B N 1
ATOM 5990 C CA . GLY B 1 322 ? 38.771 -7.451 38.735 1.00 21.52 322 GLY B CA 1
ATOM 5991 C C . GLY B 1 322 ? 37.335 -7.139 39.117 1.00 21.22 322 GLY B C 1
ATOM 5992 O O . GLY B 1 322 ? 36.420 -7.913 38.831 1.00 20.69 322 GLY B O 1
ATOM 5993 N N . GLY B 1 323 ? 37.138 -6.003 39.765 1.00 20.96 323 GLY B N 1
ATOM 5994 C CA . GLY B 1 323 ? 35.807 -5.616 40.190 1.00 20.95 323 GLY B CA 1
ATOM 5995 C C . GLY B 1 323 ? 35.660 -4.123 40.325 1.00 21.14 323 GLY B C 1
ATOM 5996 O O . GLY B 1 323 ? 36.646 -3.393 40.435 1.00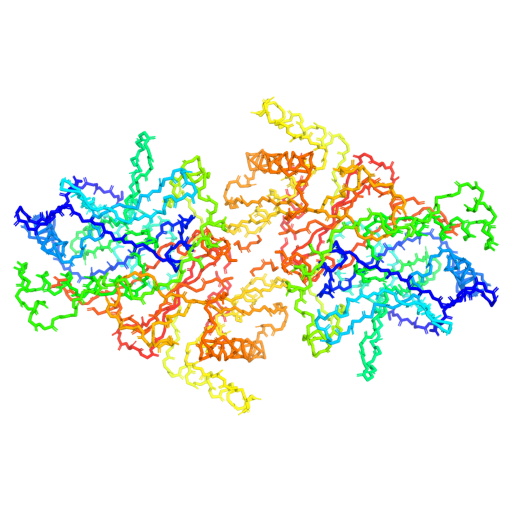 20.99 323 GLY B O 1
ATOM 5997 N N . CYS B 1 324 ? 34.411 -3.671 40.307 1.00 21.26 324 CYS B N 1
ATOM 5998 C CA . CYS B 1 324 ? 34.110 -2.267 40.430 1.00 20.67 324 CYS B CA 1
ATOM 5999 C C . CYS B 1 324 ? 32.819 -2.162 41.214 1.00 19.89 324 CYS B C 1
ATOM 6000 O O . CYS B 1 324 ? 31.910 -2.963 41.015 1.00 19.08 324 CYS B O 1
ATOM 6003 N N . ALA B 1 325 ? 32.748 -1.204 42.130 1.00 18.89 325 ALA B N 1
ATOM 6004 C CA . ALA B 1 325 ? 31.512 -1.000 42.872 1.00 18.60 325 ALA B CA 1
ATOM 6005 C C . ALA B 1 325 ? 31.221 0.478 43.052 1.00 18.47 325 ALA B C 1
ATOM 6006 O O . ALA B 1 325 ? 32.124 1.322 42.958 1.00 18.26 325 ALA B O 1
ATOM 6008 N N . ALA B 1 326 ? 29.953 0.773 43.333 1.00 18.03 326 ALA B N 1
ATOM 6009 C CA . ALA B 1 326 ? 29.506 2.113 43.659 1.00 17.90 326 ALA B CA 1
ATOM 6010 C C . ALA B 1 326 ? 28.588 2.040 44.868 1.00 18.19 326 ALA B C 1
ATOM 6011 O O . ALA B 1 326 ? 27.932 1.022 45.081 1.00 17.25 326 ALA B O 1
ATOM 6013 N N . ILE B 1 327 ? 28.562 3.121 45.646 1.00 18.25 327 ILE B N 1
ATOM 6014 C CA . ILE B 1 327 ? 27.704 3.231 46.833 1.00 18.99 327 ILE B CA 1
ATOM 6015 C C . ILE B 1 327 ? 26.910 4.531 46.737 1.00 18.60 327 ILE B C 1
ATOM 6016 O O . ILE B 1 327 ? 27.458 5.576 46.378 1.00 18.88 327 ILE B O 1
ATOM 6021 N N . ALA B 1 328 ? 25.614 4.461 47.035 1.00 18.24 328 ALA B N 1
ATOM 6022 C CA . ALA B 1 328 ? 24.773 5.656 47.026 1.00 18.06 328 ALA B CA 1
ATOM 6023 C C . ALA B 1 328 ? 23.604 5.500 47.975 1.00 18.48 328 ALA B C 1
ATOM 6024 O O . ALA B 1 328 ? 23.128 4.384 48.203 1.00 17.72 328 ALA B O 1
ATOM 6026 N N . LYS B 1 329 ? 23.154 6.633 48.525 1.00 18.22 329 LYS B N 1
ATOM 6027 C CA . LYS B 1 329 ? 21.940 6.658 49.327 1.00 19.06 329 LYS B CA 1
ATOM 6028 C C . LYS B 1 329 ? 20.767 6.269 48.430 1.00 18.58 329 LYS B C 1
ATOM 6029 O O . LYS B 1 329 ? 20.656 6.751 47.298 1.00 17.84 329 LYS B O 1
ATOM 6035 N N . THR B 1 330 ? 19.892 5.414 48.950 1.00 18.51 330 THR B N 1
ATOM 6036 C CA . THR B 1 330 ? 18.749 4.904 48.187 1.00 19.12 330 THR B CA 1
ATOM 6037 C C . THR B 1 330 ? 17.863 6.008 47.593 1.00 20.05 330 THR B C 1
ATOM 6038 O O . THR B 1 330 ? 17.456 5.929 46.424 1.00 19.84 330 THR B O 1
ATOM 6042 N N . ASN B 1 331 ? 17.573 7.042 48.384 1.00 21.19 331 ASN B N 1
ATOM 6043 C CA . ASN B 1 331 ? 16.735 8.141 47.896 1.00 22.47 331 ASN B CA 1
ATOM 6044 C C . ASN B 1 331 ? 17.305 8.836 46.652 1.00 22.53 331 ASN B C 1
ATOM 6045 O O . ASN B 1 331 ? 16.556 9.419 45.867 1.00 23.27 331 ASN B O 1
ATOM 6050 N N . LEU B 1 332 ? 18.624 8.761 46.465 1.00 21.97 332 LEU B N 1
ATOM 6051 C CA . LEU B 1 332 ? 19.257 9.333 45.279 1.00 21.99 332 LEU B CA 1
ATOM 6052 C C . LEU B 1 332 ? 19.209 8.424 44.046 1.00 21.77 332 LEU B C 1
ATOM 6053 O O . LEU B 1 332 ? 19.572 8.857 42.952 1.00 21.46 332 LEU B O 1
ATOM 6058 N N . LEU B 1 333 ? 18.748 7.188 44.232 1.00 21.75 333 LEU B N 1
ATOM 6059 C CA . LEU B 1 333 ? 18.745 6.171 43.167 1.00 22.34 333 LEU B CA 1
ATOM 6060 C C . LEU B 1 333 ? 17.372 5.905 42.546 1.00 23.19 333 LEU B C 1
ATOM 6061 O O . LEU B 1 333 ? 17.271 5.205 41.529 1.00 23.05 333 LEU B O 1
ATOM 6066 N N . ILE B 1 334 ? 16.331 6.472 43.144 1.00 23.97 334 ILE B N 1
ATOM 6067 C CA . ILE B 1 334 ? 14.955 6.184 42.743 1.00 25.35 334 ILE B CA 1
ATOM 6068 C C . ILE B 1 334 ? 14.493 7.114 41.620 1.00 25.75 334 ILE B C 1
ATOM 6069 O O . ILE B 1 334 ? 14.848 8.300 41.599 1.00 25.40 334 ILE B O 1
ATOM 6074 N N . GLY B 1 335 ? 13.731 6.558 40.675 1.00 26.28 335 GLY B N 1
ATOM 6075 C CA . GLY B 1 335 ? 13.080 7.349 39.625 1.00 27.01 335 GLY B CA 1
ATOM 6076 C C . GLY B 1 335 ? 13.962 7.712 38.445 1.00 27.66 335 GLY B C 1
ATOM 6077 O O . GLY B 1 335 ? 15.091 7.225 38.325 1.00 27.72 335 GLY B O 1
ATOM 6078 N N . LYS B 1 336 ? 13.443 8.575 37.567 1.00 28.04 336 LYS B N 1
ATOM 6079 C CA . LYS B 1 336 ? 14.176 8.988 36.366 1.00 28.43 336 LYS B CA 1
ATOM 6080 C C . LYS B 1 336 ? 15.513 9.641 36.713 1.00 28.13 336 LYS B C 1
ATOM 6081 O O . LYS B 1 336 ? 16.535 9.346 36.086 1.00 28.44 336 LYS B O 1
ATOM 6087 N N . GLU B 1 337 ? 15.514 10.517 37.714 1.00 27.50 337 GLU B N 1
ATOM 6088 C CA . GLU B 1 337 ? 16.772 11.147 38.129 1.00 27.09 337 GLU B CA 1
ATOM 6089 C C . GLU B 1 337 ? 17.701 10.157 38.814 1.00 25.84 337 GLU B C 1
ATOM 6090 O O . GLU B 1 337 ? 18.923 10.287 38.721 1.00 25.51 337 GLU B O 1
ATOM 6096 N N . GLY B 1 338 ? 17.115 9.167 39.486 1.00 24.26 338 GLY B N 1
ATOM 6097 C CA . GLY B 1 338 ? 17.886 8.122 40.142 1.00 22.92 338 GLY B CA 1
ATOM 6098 C C . GLY B 1 338 ? 18.666 7.273 39.156 1.00 22.03 338 GLY B C 1
ATOM 6099 O O . GLY B 1 338 ? 19.806 6.903 39.419 1.00 21.43 338 GLY B O 1
ATOM 6100 N N . PHE B 1 339 ? 18.042 6.963 38.023 1.00 21.29 339 PHE B N 1
ATOM 6101 C CA . PHE B 1 339 ? 18.707 6.213 36.965 1.00 21.00 339 PHE B CA 1
ATOM 6102 C C . PHE B 1 339 ? 19.936 6.971 36.437 1.00 20.67 339 PHE B C 1
ATOM 6103 O O . PHE B 1 339 ? 20.996 6.383 36.199 1.00 20.29 339 PHE B O 1
ATOM 6111 N N . ILE B 1 340 ? 19.772 8.278 36.247 1.00 20.34 340 ILE B N 1
ATOM 6112 C CA . ILE B 1 340 ? 20.859 9.152 35.800 1.00 20.14 340 ILE B CA 1
ATOM 6113 C C . ILE B 1 340 ? 22.008 9.153 36.816 1.00 19.63 340 ILE B C 1
ATOM 6114 O O . ILE B 1 340 ? 23.179 8.974 36.453 1.00 19.20 340 ILE B O 1
ATOM 6119 N N . THR B 1 341 ? 21.667 9.346 38.090 1.00 18.86 341 THR B N 1
ATOM 6120 C CA . THR B 1 341 ? 22.665 9.337 39.152 1.00 18.51 341 THR B CA 1
ATOM 6121 C C . THR B 1 341 ? 23.389 7.994 39.193 1.00 17.90 341 THR B C 1
ATOM 6122 O O . THR B 1 341 ? 24.615 7.954 39.320 1.00 17.25 341 THR B O 1
ATOM 6126 N N . ALA B 1 342 ? 22.635 6.901 39.065 1.00 17.31 342 ALA B N 1
ATOM 6127 C CA . ALA B 1 342 ? 23.229 5.553 39.048 1.00 17.39 342 ALA B CA 1
ATOM 6128 C C . ALA B 1 342 ? 24.238 5.393 37.907 1.00 17.33 342 ALA B C 1
ATOM 6129 O O . ALA B 1 342 ? 25.312 4.818 38.082 1.00 16.78 342 ALA B O 1
ATOM 6131 N N . ALA B 1 343 ? 23.874 5.906 36.738 1.00 17.30 343 ALA B N 1
ATOM 6132 C CA . ALA B 1 343 ? 24.712 5.786 35.556 1.00 17.73 343 ALA B CA 1
ATOM 6133 C C . ALA B 1 343 ? 25.986 6.605 35.743 1.00 17.88 343 ALA B C 1
ATOM 6134 O O . ALA B 1 343 ? 27.073 6.183 35.342 1.00 18.29 343 ALA B O 1
ATOM 6136 N N . LYS B 1 344 ? 25.841 7.765 36.382 1.00 18.14 344 LYS B N 1
ATOM 6137 C CA . LYS B 1 344 ? 26.975 8.627 36.689 1.00 18.26 344 LYS B CA 1
ATOM 6138 C C . LYS B 1 344 ? 27.955 7.944 37.639 1.00 18.31 344 LYS B C 1
ATOM 6139 O O . LYS B 1 344 ? 29.152 7.916 37.382 1.00 18.20 344 LYS B O 1
ATOM 6145 N N . LEU B 1 345 ? 27.443 7.405 38.743 1.00 18.24 345 LEU B N 1
ATOM 6146 C CA . LEU B 1 345 ? 28.305 6.794 39.757 1.00 18.40 345 LEU B CA 1
ATOM 6147 C C . LEU B 1 345 ? 29.002 5.537 39.240 1.00 18.46 345 LEU B C 1
ATOM 6148 O O . LEU B 1 345 ? 30.198 5.336 39.487 1.00 18.84 345 LEU B O 1
ATOM 6153 N N . ILE B 1 346 ? 28.262 4.703 38.516 1.00 17.79 346 ILE B N 1
ATOM 6154 C CA . ILE B 1 346 ? 28.853 3.528 37.869 1.00 17.90 346 ILE B CA 1
ATOM 6155 C C . ILE B 1 346 ? 29.928 3.961 36.863 1.00 18.10 346 ILE B C 1
ATOM 6156 O O . ILE B 1 346 ? 31.072 3.486 36.925 1.00 18.12 346 ILE B O 1
ATOM 6161 N N . GLY B 1 347 ? 29.572 4.884 35.973 1.00 18.49 347 GLY B N 1
ATOM 6162 C CA . GLY B 1 347 ? 30.518 5.416 34.982 1.00 19.08 347 GLY B CA 1
ATOM 6163 C C . GLY B 1 347 ? 31.783 6.007 35.589 1.00 19.92 347 GLY B C 1
ATOM 6164 O O . GLY B 1 347 ? 32.896 5.683 35.169 1.00 19.98 347 GLY B O 1
ATOM 6165 N N . GLU B 1 348 ? 31.622 6.869 36.587 1.00 20.34 348 GLU B N 1
ATOM 6166 C CA . GLU B 1 348 ? 32.774 7.462 37.267 1.00 21.39 348 GLU B CA 1
ATOM 6167 C C . GLU B 1 348 ? 33.688 6.410 37.902 1.00 21.76 348 GLU B C 1
ATOM 6168 O O . GLU B 1 348 ? 34.910 6.435 37.707 1.00 21.80 348 GLU B O 1
ATOM 6174 N N . ASN B 1 349 ? 33.091 5.474 38.636 1.00 21.86 349 ASN B N 1
ATOM 6175 C CA . ASN B 1 349 ? 33.875 4.470 39.351 1.00 22.16 349 ASN B CA 1
ATOM 6176 C C . ASN B 1 349 ? 34.561 3.497 38.408 1.00 21.94 349 ASN B C 1
ATOM 6177 O O . ASN B 1 349 ? 35.713 3.116 38.643 1.00 21.86 349 ASN B O 1
ATOM 6182 N N . LEU B 1 350 ? 33.867 3.129 37.329 1.00 21.78 350 LEU B N 1
ATOM 6183 C CA . LEU B 1 350 ? 34.441 2.246 36.316 1.00 22.25 350 LEU B CA 1
ATOM 6184 C C . LEU B 1 350 ? 35.594 2.930 35.581 1.00 23.08 350 LEU B C 1
ATOM 6185 O O . LEU B 1 350 ? 36.637 2.306 35.332 1.00 22.64 350 LEU B O 1
ATOM 6190 N N . HIS B 1 351 ? 35.414 4.211 35.258 1.00 23.70 351 HIS B N 1
ATOM 6191 C CA . HIS B 1 351 ? 36.486 4.979 34.630 1.00 24.74 351 HIS B CA 1
ATOM 6192 C C . HIS B 1 351 ? 37.729 4.987 35.512 1.00 25.04 351 HIS B C 1
ATOM 6193 O O . HIS B 1 351 ? 38.832 4.725 35.036 1.00 25.55 351 HIS B O 1
ATOM 6200 N N . LYS B 1 352 ? 37.537 5.265 36.797 1.00 25.31 352 LYS B N 1
ATOM 6201 C CA . LYS B 1 352 ? 38.612 5.247 37.779 1.00 26.01 352 LYS B CA 1
ATOM 6202 C C . LYS B 1 352 ? 39.316 3.879 37.820 1.00 25.84 352 LYS B C 1
ATOM 6203 O O . LYS B 1 352 ? 40.547 3.806 37.735 1.00 25.59 352 LYS B O 1
ATOM 6209 N N . THR B 1 353 ? 38.531 2.808 37.926 1.00 25.21 353 THR B N 1
ATOM 6210 C CA . THR B 1 353 ? 39.069 1.447 37.956 1.00 25.56 353 THR B CA 1
ATOM 6211 C C . THR B 1 353 ? 39.904 1.111 36.719 1.00 25.84 353 THR B C 1
ATOM 6212 O O . THR B 1 353 ? 41.016 0.581 36.839 1.00 25.78 353 THR B O 1
ATOM 6216 N N . LEU B 1 354 ? 39.375 1.426 35.541 1.00 26.47 354 LEU B N 1
ATOM 6217 C CA . LEU B 1 354 ? 40.057 1.114 34.287 1.00 27.88 354 LEU B CA 1
ATOM 6218 C C . LEU B 1 354 ? 41.334 1.942 34.096 1.00 29.22 354 LEU B C 1
ATOM 6219 O O . LEU B 1 354 ? 42.322 1.446 33.546 1.00 29.10 354 LEU B O 1
ATOM 6224 N N . THR B 1 355 ? 41.324 3.187 34.570 1.00 30.88 355 THR B N 1
ATOM 6225 C CA . THR B 1 355 ? 42.542 4.010 34.527 1.00 32.39 355 THR B CA 1
ATOM 6226 C C . THR B 1 355 ? 43.635 3.396 35.407 1.00 33.65 355 THR B C 1
ATOM 6227 O O . THR B 1 355 ? 44.792 3.309 34.988 1.00 33.92 355 THR B O 1
ATOM 6231 N N . ASP B 1 356 ? 43.258 2.952 36.607 1.00 34.94 356 ASP B N 1
ATOM 6232 C CA . ASP B 1 356 ? 44.178 2.241 37.496 1.00 36.43 356 ASP B CA 1
ATOM 6233 C C . ASP B 1 356 ? 44.810 1.010 36.834 1.00 37.24 356 ASP B C 1
ATOM 6234 O O . ASP B 1 356 ? 46.005 0.766 37.012 1.00 37.36 356 ASP B O 1
ATOM 6239 N N . TYR B 1 357 ? 44.015 0.249 36.078 1.00 37.92 357 TYR B N 1
ATOM 6240 C CA . TYR B 1 357 ? 44.523 -0.907 35.329 1.00 39.12 357 TYR B CA 1
ATOM 6241 C C . TYR B 1 357 ? 45.561 -0.497 34.287 1.00 40.71 357 TYR B C 1
ATOM 6242 O O . TYR B 1 357 ? 46.567 -1.190 34.100 1.00 40.65 357 TYR B O 1
ATOM 6251 N N . LYS B 1 358 ? 45.293 0.617 33.603 1.00 42.73 358 LYS B N 1
ATOM 6252 C CA . LYS B 1 358 ? 46.201 1.172 32.596 1.00 44.89 358 LYS B CA 1
ATOM 6253 C C . LYS B 1 358 ? 47.518 1.600 33.234 1.00 46.23 358 LYS B C 1
ATOM 6254 O O . LYS B 1 358 ? 48.582 1.478 32.625 1.00 46.51 358 LYS B O 1
ATOM 6260 N N . ASP B 1 359 ? 47.436 2.085 34.469 1.00 47.94 359 ASP B N 1
ATOM 6261 C CA . ASP B 1 359 ? 48.620 2.441 35.243 1.00 49.62 359 ASP B CA 1
ATOM 6262 C C . ASP B 1 359 ? 49.301 1.211 35.857 1.00 50.72 359 ASP B C 1
ATOM 6263 O O . ASP B 1 359 ? 50.337 1.330 36.514 1.00 50.99 359 ASP B O 1
ATOM 6268 N N . GLY B 1 360 ? 48.716 0.035 35.637 1.00 52.04 360 GLY B N 1
ATOM 6269 C CA . GLY B 1 360 ? 49.305 -1.228 36.083 1.00 53.52 360 GLY B CA 1
ATOM 6270 C C . GLY B 1 360 ? 49.043 -1.589 37.534 1.00 54.67 360 GLY B C 1
ATOM 6271 O O . GLY B 1 360 ? 49.749 -2.423 38.103 1.00 54.80 360 GLY B O 1
ATOM 6272 N N . VAL B 1 361 ? 48.029 -0.967 38.134 1.00 55.76 361 VAL B N 1
ATOM 6273 C CA . VAL B 1 361 ? 47.650 -1.260 39.520 1.00 56.92 361 VAL B CA 1
ATOM 6274 C C . VAL B 1 361 ? 46.919 -2.603 39.586 1.00 57.80 361 VAL B C 1
ATOM 6275 O O . VAL B 1 361 ? 45.840 -2.761 39.012 1.00 57.89 361 VAL B O 1
ATOM 6279 N N . LEU B 1 362 ? 47.513 -3.562 40.291 1.00 58.89 362 LEU B N 1
ATOM 6280 C CA . LEU B 1 362 ? 46.981 -4.928 40.346 1.00 59.97 362 LEU B CA 1
ATOM 6281 C C . LEU B 1 362 ? 46.063 -5.183 41.540 1.00 60.76 362 LEU B C 1
ATOM 6282 O O . LEU B 1 362 ? 45.065 -5.899 41.419 1.00 60.76 362 LEU B O 1
ATOM 6287 N N . LYS B 1 363 ? 46.414 -4.603 42.687 1.00 61.67 363 LYS B N 1
ATOM 6288 C CA . LYS B 1 363 ? 45.619 -4.726 43.909 1.00 62.55 363 LYS B CA 1
ATOM 6289 C C . LYS B 1 363 ? 44.281 -3.993 43.780 1.00 62.99 363 LYS B C 1
ATOM 6290 O O . LYS B 1 363 ? 44.156 -3.055 42.984 1.00 63.12 363 LYS B O 1
ATOM 6296 N N . ASP B 1 364 ? 43.297 -4.429 44.570 1.00 63.48 364 ASP B N 1
ATOM 6297 C CA . ASP B 1 364 ? 41.928 -3.893 44.547 1.00 63.84 364 ASP B CA 1
ATOM 6298 C C . ASP B 1 364 ? 41.305 -3.959 43.154 1.00 63.98 364 ASP B C 1
ATOM 6299 O O . ASP B 1 364 ? 40.240 -4.551 42.970 1.00 64.17 364 ASP B O 1
ATOM 6304 N N . ASN B 1 370 ? 36.482 -2.850 56.927 1.00 40.32 370 ASN B N 1
ATOM 6305 C CA . ASN B 1 370 ? 35.762 -1.919 57.806 1.00 40.12 370 ASN B CA 1
ATOM 6306 C C . ASN B 1 370 ? 35.855 -0.447 57.381 1.00 39.50 370 ASN B C 1
ATOM 6307 O O . ASN B 1 370 ? 35.685 0.478 58.193 1.00 39.58 370 ASN B O 1
ATOM 6312 N N . ASP B 1 371 ? 36.114 -0.250 56.089 1.00 38.46 371 ASP B N 1
ATOM 6313 C CA . ASP B 1 371 ? 35.889 1.024 55.427 1.00 37.01 371 ASP B CA 1
ATOM 6314 C C . ASP B 1 371 ? 34.397 1.345 55.581 1.00 35.48 371 ASP B C 1
ATOM 6315 O O . ASP B 1 371 ? 34.017 2.489 55.832 1.00 35.39 371 ASP B O 1
ATOM 6320 N N . LEU B 1 372 ? 33.566 0.308 55.458 1.00 33.28 372 LEU B N 1
ATOM 6321 C CA . LEU B 1 372 ? 32.114 0.435 55.582 1.00 31.09 372 LEU B CA 1
ATOM 6322 C C . LEU B 1 372 ? 31.634 0.685 57.009 1.00 30.03 372 LEU B C 1
ATOM 6323 O O . LEU B 1 372 ? 30.684 1.440 57.208 1.00 29.57 372 LEU B O 1
ATOM 6328 N N . VAL B 1 373 ? 32.268 0.058 58.002 1.00 28.59 373 VAL B N 1
ATOM 6329 C CA . VAL B 1 373 ? 31.859 0.300 59.390 1.00 27.75 373 VAL B CA 1
ATOM 6330 C C . VAL B 1 373 ? 31.918 1.797 59.704 1.00 26.97 373 VAL B C 1
ATOM 6331 O O . VAL B 1 373 ? 30.995 2.338 60.315 1.00 26.61 373 VAL B O 1
ATOM 6335 N N . SER B 1 374 ? 32.985 2.456 59.257 1.00 26.06 374 SER B N 1
ATOM 6336 C CA . SER B 1 374 ? 33.142 3.884 59.465 1.00 25.57 374 SER B CA 1
ATOM 6337 C C . SER B 1 374 ? 32.227 4.711 58.565 1.00 25.12 374 SER B C 1
ATOM 6338 O O . SER B 1 374 ? 31.472 5.538 59.057 1.00 24.50 374 SER B O 1
ATOM 6341 N N . GLU B 1 375 ? 32.297 4.475 57.256 1.00 24.89 375 GLU B N 1
ATOM 6342 C CA . GLU B 1 375 ? 31.624 5.334 56.279 1.00 25.02 375 GLU B CA 1
ATOM 6343 C C . GLU B 1 375 ? 30.109 5.129 56.242 1.00 24.70 375 GLU B C 1
ATOM 6344 O O . GLU B 1 375 ? 29.357 6.055 55.935 1.00 24.63 375 GLU B O 1
ATOM 6350 N N . GLY B 1 376 ? 29.676 3.916 56.570 1.00 24.17 376 GLY B N 1
ATOM 6351 C CA . GLY B 1 376 ? 28.261 3.582 56.653 1.00 23.84 376 GLY B CA 1
ATOM 6352 C C . GLY B 1 376 ? 27.957 2.226 56.050 1.00 23.52 376 GLY B C 1
ATOM 6353 O O . GLY B 1 376 ? 28.334 1.949 54.913 1.00 23.26 376 GLY B O 1
ATOM 6362 N N . PRO B 1 378 ? 25.980 -0.500 54.167 1.00 22.15 378 PRO B N 1
ATOM 6363 C CA . PRO B 1 378 ? 24.863 -0.616 53.226 1.00 21.56 378 PRO B CA 1
ATOM 6364 C C . PRO B 1 378 ? 23.744 -1.548 53.700 1.00 21.23 378 PRO B C 1
ATOM 6365 O O . PRO B 1 378 ? 23.999 -2.628 54.252 1.00 21.31 378 PRO B O 1
ATOM 6369 N N . THR B 1 379 ? 22.511 -1.117 53.475 1.00 20.83 379 THR B N 1
ATOM 6370 C CA . THR B 1 379 ? 21.337 -1.919 53.794 1.00 20.84 379 THR B CA 1
ATOM 6371 C C . THR B 1 379 ? 20.950 -2.864 52.640 1.00 21.77 379 THR B C 1
ATOM 6372 O O . THR B 1 379 ? 20.122 -3.766 52.825 1.00 22.09 379 THR B O 1
ATOM 6376 N N . THR B 1 380 ? 21.518 -2.636 51.451 1.00 22.31 380 THR B N 1
ATOM 6377 C CA . THR B 1 380 ? 21.423 -3.599 50.335 1.00 23.14 380 THR B CA 1
ATOM 6378 C C . THR B 1 380 ? 22.762 -3.623 49.607 1.00 23.78 380 THR B C 1
ATOM 6379 O O . THR B 1 380 ? 23.371 -2.576 49.390 1.00 22.21 380 THR B O 1
ATOM 6391 N N . THR B 1 382 ? 24.432 -5.560 46.036 1.00 21.97 382 THR B N 1
ATOM 6392 C CA . THR B 1 382 ? 24.154 -6.366 44.846 1.00 20.41 382 THR B CA 1
ATOM 6393 C C . THR B 1 382 ? 25.443 -6.497 44.029 1.00 19.58 382 THR B C 1
ATOM 6394 O O . THR B 1 382 ? 26.076 -5.495 43.708 1.00 18.58 382 THR B O 1
ATOM 6398 N N . TRP B 1 383 ? 25.817 -7.733 43.705 1.00 18.87 383 TRP B N 1
ATOM 6399 C CA . TRP B 1 383 ? 26.993 -7.994 42.872 1.00 19.46 383 TRP B CA 1
ATOM 6400 C C . TRP B 1 383 ? 26.592 -8.780 41.624 1.00 19.18 383 TRP B C 1
ATOM 6401 O O . TRP B 1 383 ? 26.008 -9.854 41.718 1.00 18.98 383 TRP B O 1
ATOM 6412 N N . VAL B 1 384 ? 26.905 -8.232 40.455 1.00 19.00 384 VAL B N 1
ATOM 6413 C CA . VAL B 1 384 ? 26.517 -8.852 39.187 1.00 19.53 384 VAL B CA 1
ATOM 6414 C C . VAL B 1 384 ? 27.311 -10.128 38.918 1.00 20.53 384 VAL B C 1
ATOM 6415 O O . VAL B 1 384 ? 28.533 -10.149 39.061 1.00 20.29 384 VAL B O 1
ATOM 6419 N N . SER B 1 385 ? 26.595 -11.189 38.551 1.00 21.03 385 SER B N 1
ATOM 6420 C CA . SER B 1 385 ? 27.200 -12.353 37.933 1.00 22.58 385 SER B CA 1
ATOM 6421 C C . SER B 1 385 ? 26.951 -12.265 36.426 1.00 23.36 385 SER B C 1
ATOM 6422 O O . SER B 1 385 ? 25.822 -12.060 35.990 1.00 23.39 385 SER B O 1
ATOM 6425 N N . GLY B 1 386 ? 27.997 -12.412 35.624 1.00 24.38 386 GLY B N 1
ATOM 6426 C CA . GLY B 1 386 ? 27.799 -12.419 34.188 1.00 26.06 386 GLY B CA 1
ATOM 6427 C C . GLY B 1 386 ? 28.754 -11.542 33.415 1.00 27.46 386 GLY B C 1
ATOM 6428 O O . GLY B 1 386 ? 29.291 -10.563 33.934 1.00 27.65 386 GLY B O 1
ATOM 6429 N N . THR B 1 387 ? 28.970 -11.934 32.164 1.00 28.72 387 THR B N 1
ATOM 6430 C CA . THR B 1 387 ? 29.812 -11.215 31.220 1.00 30.03 387 THR B CA 1
ATOM 6431 C C . THR B 1 387 ? 29.068 -11.284 29.890 1.00 30.02 387 THR B C 1
ATOM 6432 O O . THR B 1 387 ? 29.178 -12.284 29.161 1.00 30.55 387 THR B O 1
ATOM 6436 N N . PRO B 1 388 ? 28.286 -10.238 29.570 1.00 29.82 388 PRO B N 1
ATOM 6437 C CA . PRO B 1 388 ? 27.506 -10.201 28.331 1.00 29.47 388 PRO B CA 1
ATOM 6438 C C . PRO B 1 388 ? 28.330 -10.448 27.061 1.00 29.15 388 PRO B C 1
ATOM 6439 O O . PRO B 1 388 ? 27.787 -10.900 26.053 1.00 29.01 388 PRO B O 1
ATOM 6443 N N . LYS B 1 389 ? 29.624 -10.153 27.107 1.00 28.55 389 LYS B N 1
ATOM 6444 C CA . LYS B 1 389 ? 30.478 -10.338 25.935 1.00 28.28 389 LYS B CA 1
ATOM 6445 C C . LYS B 1 389 ? 30.675 -11.809 25.548 1.00 27.19 389 LYS B C 1
ATOM 6446 O O . LYS B 1 389 ? 30.940 -12.117 24.382 1.00 27.51 389 LYS B O 1
ATOM 6452 N N . LEU B 1 390 ? 30.527 -12.709 26.518 1.00 25.60 390 LEU B N 1
ATOM 6453 C CA . LEU B 1 390 ? 30.663 -14.141 26.265 1.00 24.48 390 LEU B CA 1
ATOM 6454 C C . LEU B 1 390 ? 29.310 -14.754 25.935 1.00 23.71 390 LEU B C 1
ATOM 6455 O O . LEU B 1 390 ? 28.376 -14.703 26.739 1.00 23.32 390 LEU B O 1
ATOM 6460 N N . ARG B 1 391 ? 29.224 -15.328 24.742 1.00 22.83 391 ARG B N 1
ATOM 6461 C CA . ARG B 1 391 ? 27.970 -15.810 24.184 1.00 22.73 391 ARG B CA 1
ATOM 6462 C C . ARG B 1 391 ? 27.664 -17.244 24.612 1.00 21.44 391 ARG B C 1
ATOM 6463 O O . ARG B 1 391 ? 27.702 -18.163 23.786 1.00 20.95 391 ARG B O 1
ATOM 6471 N N . PHE B 1 392 ? 27.360 -17.435 25.896 1.00 20.72 392 PHE B N 1
ATOM 6472 C CA . PHE B 1 392 ? 26.927 -18.748 26.385 1.00 19.95 392 PHE B CA 1
ATOM 6473 C C . PHE B 1 392 ? 25.630 -19.218 25.700 1.00 19.67 392 PHE B C 1
ATOM 6474 O O . PHE B 1 392 ? 25.360 -20.423 25.644 1.00 19.33 392 PHE B O 1
ATOM 6482 N N . TYR B 1 393 ? 24.840 -18.279 25.170 1.00 19.54 393 TYR B N 1
ATOM 6483 C CA . TYR B 1 393 ? 23.627 -18.653 24.415 1.00 19.63 393 TYR B CA 1
ATOM 6484 C C . TYR B 1 393 ? 23.917 -19.317 23.054 1.00 19.95 393 TYR B C 1
ATOM 6485 O O . TYR B 1 393 ? 22.990 -19.740 22.359 1.00 20.71 393 TYR B O 1
ATOM 6494 N N . ASP B 1 394 ? 25.191 -19.410 22.677 1.00 20.26 394 ASP B N 1
ATOM 6495 C CA . ASP B 1 394 ? 25.568 -20.074 21.426 1.00 20.69 394 ASP B CA 1
ATOM 6496 C C . ASP B 1 394 ? 26.004 -21.532 21.623 1.00 20.58 394 ASP B C 1
ATOM 6497 O O . ASP B 1 394 ? 26.327 -22.229 20.650 1.00 20.21 394 ASP B O 1
ATOM 6510 N N . ASP B 1 396 ? 26.074 -25.158 21.671 1.00 20.16 396 ASP B N 1
ATOM 6511 C CA . ASP B 1 396 ? 25.259 -26.116 20.936 1.00 20.43 396 ASP B CA 1
ATOM 6512 C C . ASP B 1 396 ? 25.940 -27.489 20.936 1.00 20.23 396 ASP B C 1
ATOM 6513 O O . ASP B 1 396 ? 26.990 -27.671 20.317 1.00 20.70 396 ASP B O 1
ATOM 6518 N N . PHE B 1 397 ? 25.331 -28.440 21.639 1.00 20.54 397 PHE B N 1
ATOM 6519 C CA . PHE B 1 397 ? 25.860 -29.798 21.793 1.00 20.96 397 PHE B CA 1
ATOM 6520 C C . PHE B 1 397 ? 25.452 -30.718 20.638 1.00 21.44 397 PHE B C 1
ATOM 6521 O O . PHE B 1 397 ? 25.855 -31.883 20.591 1.00 21.49 397 PHE B O 1
ATOM 6529 N N . GLY B 1 398 ? 24.662 -30.180 19.713 1.00 21.94 398 GLY B N 1
ATOM 6530 C CA . GLY B 1 398 ? 24.121 -30.944 18.587 1.00 22.54 398 GLY B CA 1
ATOM 6531 C C . GLY B 1 398 ? 22.608 -30.827 18.449 1.00 23.06 398 GLY B C 1
ATOM 6532 O O . GLY B 1 398 ? 22.049 -31.218 17.422 1.00 23.43 398 GLY B O 1
ATOM 6533 N N . TRP B 1 399 ? 21.946 -30.278 19.469 1.00 22.88 399 TRP B N 1
ATOM 6534 C CA . TRP B 1 399 ? 20.472 -30.186 19.492 1.00 23.18 399 TRP B CA 1
ATOM 6535 C C . TRP B 1 399 ? 19.963 -28.792 19.155 1.00 22.85 399 TRP B C 1
ATOM 6536 O O . TRP B 1 399 ? 18.749 -28.549 19.153 1.00 23.55 399 TRP B O 1
ATOM 6547 N N . GLY B 1 400 ? 20.886 -27.879 18.870 1.00 22.60 400 GLY B N 1
ATOM 6548 C CA . GLY B 1 400 ? 20.558 -26.472 18.695 1.00 21.66 400 GLY B CA 1
ATOM 6549 C C . GLY B 1 400 ? 21.009 -25.637 19.888 1.00 21.42 400 GLY B C 1
ATOM 6550 O O . GLY B 1 400 ? 21.489 -26.176 20.904 1.00 20.75 400 GLY B O 1
ATOM 6551 N N . LYS B 1 401 ? 20.849 -24.325 19.761 1.00 20.81 401 LYS B N 1
ATOM 6552 C CA . LYS B 1 401 ? 21.263 -23.388 20.802 1.00 20.53 401 LYS B CA 1
ATOM 6553 C C . LYS B 1 401 ? 20.262 -23.437 21.956 1.00 19.56 401 LYS B C 1
ATOM 6554 O O . LYS B 1 401 ? 19.134 -23.876 21.768 1.00 18.74 401 LYS B O 1
ATOM 6560 N N . PRO B 1 402 ? 20.678 -22.999 23.158 1.00 19.24 402 PRO B N 1
ATOM 6561 C CA . PRO B 1 402 ? 19.798 -23.070 24.323 1.00 18.60 402 PRO B CA 1
ATOM 6562 C C . PRO B 1 402 ? 18.556 -22.198 24.194 1.00 18.20 402 PRO B C 1
ATOM 6563 O O . PRO B 1 402 ? 18.626 -21.086 23.664 1.00 17.85 402 PRO B O 1
ATOM 6567 N N . LYS B 1 403 ? 17.433 -22.715 24.686 1.00 17.71 403 LYS B N 1
ATOM 6568 C CA . LYS B 1 403 ? 16.228 -21.923 24.850 1.00 17.45 403 LYS B CA 1
ATOM 6569 C C . LYS B 1 403 ? 16.412 -20.895 25.972 1.00 16.70 403 LYS B C 1
ATOM 6570 O O . LYS B 1 403 ? 15.985 -19.747 25.855 1.00 16.57 403 LYS B O 1
ATOM 6576 N N . LYS B 1 404 ? 17.044 -21.313 27.061 1.00 16.23 404 LYS B N 1
ATOM 6577 C CA . LYS B 1 404 ? 17.166 -20.451 28.233 1.00 16.13 404 LYS B CA 1
ATOM 6578 C C . LYS B 1 404 ? 18.408 -20.784 29.035 1.00 15.91 404 LYS B C 1
ATOM 6579 O O . LYS B 1 404 ? 18.764 -21.957 29.180 1.00 16.01 404 LYS B O 1
ATOM 6585 N N . LEU B 1 405 ? 19.058 -19.742 29.556 1.00 15.79 405 LEU B N 1
ATOM 6586 C CA . LEU B 1 405 ? 20.131 -19.892 30.533 1.00 15.67 405 LEU B CA 1
ATOM 6587 C C . LEU B 1 405 ? 19.654 -19.400 31.887 1.00 15.53 405 LEU B C 1
ATOM 6588 O O . LEU B 1 405 ? 18.923 -18.412 31.955 1.00 15.10 405 LEU B O 1
ATOM 6593 N N . GLU B 1 406 ? 20.072 -20.074 32.956 1.00 14.95 406 GLU B N 1
ATOM 6594 C CA . GLU B 1 406 ? 19.853 -19.554 34.313 1.00 15.34 406 GLU B CA 1
ATOM 6595 C C . GLU B 1 406 ? 21.132 -19.706 35.128 1.00 15.13 406 GLU B C 1
ATOM 6596 O O . GLU B 1 406 ? 21.786 -20.741 35.062 1.00 14.81 406 GLU B O 1
ATOM 6602 N N . THR B 1 407 ? 21.487 -18.662 35.875 1.00 15.41 407 THR B N 1
ATOM 6603 C CA . THR B 1 407 ? 22.535 -18.772 36.881 1.00 15.59 407 THR B CA 1
ATOM 6604 C C . THR B 1 407 ? 21.832 -18.954 38.219 1.00 15.43 407 THR B C 1
ATOM 6605 O O . THR B 1 407 ? 21.360 -17.998 38.831 1.00 14.88 407 THR B O 1
ATOM 6609 N N . VAL B 1 408 ? 21.771 -20.207 38.638 1.00 15.32 408 VAL B N 1
ATOM 6610 C CA . VAL B 1 408 ? 21.041 -20.628 39.824 1.00 16.04 408 VAL B CA 1
ATOM 6611 C C . VAL B 1 408 ? 21.703 -20.104 41.102 1.00 15.63 408 VAL B C 1
ATOM 6612 O O . VAL B 1 408 ? 21.025 -19.833 42.097 1.00 16.54 408 VAL B O 1
ATOM 6616 N N . SER B 1 409 ? 23.023 -19.936 41.069 1.00 15.14 409 SER B N 1
ATOM 6617 C CA . SER B 1 409 ? 23.761 -19.598 42.287 1.00 15.09 409 SER B CA 1
ATOM 6618 C C . SER B 1 409 ? 23.565 -18.149 42.778 1.00 15.44 409 SER B C 1
ATOM 6619 O O . SER B 1 409 ? 23.980 -17.811 43.882 1.00 15.84 409 SER B O 1
ATOM 6622 N N . ILE B 1 410 ? 22.895 -17.300 41.998 1.00 15.64 410 ILE B N 1
ATOM 6623 C CA . ILE B 1 410 ? 22.558 -15.946 42.488 1.00 16.01 410 ILE B CA 1
ATOM 6624 C C . ILE B 1 410 ? 21.566 -15.990 43.669 1.00 17.09 410 ILE B C 1
ATOM 6625 O O . ILE B 1 410 ? 21.371 -14.983 44.351 1.00 17.35 410 ILE B O 1
ATOM 6630 N N . ASP B 1 411 ? 20.933 -17.148 43.884 1.00 17.45 411 ASP B N 1
ATOM 6631 C CA . ASP B 1 411 ? 19.973 -17.343 44.988 1.00 18.30 411 ASP B CA 1
ATOM 6632 C C . ASP B 1 411 ? 20.613 -17.277 46.381 1.00 19.35 411 ASP B C 1
ATOM 6633 O O . ASP B 1 411 ? 19.911 -17.045 47.368 1.00 19.68 411 ASP B O 1
ATOM 6638 N N . HIS B 1 412 ? 21.922 -17.528 46.438 1.00 19.87 412 HIS B N 1
ATOM 6639 C CA . HIS B 1 412 ? 22.719 -17.626 47.670 1.00 21.03 412 HIS B CA 1
ATOM 6640 C C . HIS B 1 412 ? 22.886 -16.305 48.427 1.00 20.15 412 HIS B C 1
ATOM 6641 O O . HIS B 1 412 ? 22.982 -16.285 49.661 1.00 20.17 412 HIS B O 1
ATOM 6648 N N . ASN B 1 413 ? 22.981 -15.209 47.685 1.00 19.20 413 ASN B N 1
ATOM 6649 C CA . ASN B 1 413 ? 23.473 -13.952 48.241 1.00 18.75 413 ASN B CA 1
ATOM 6650 C C . ASN B 1 413 ? 23.069 -12.760 47.381 1.00 18.20 413 ASN B C 1
ATOM 6651 O O . ASN B 1 413 ? 22.275 -12.907 46.450 1.00 17.83 413 ASN B O 1
ATOM 6656 N N . GLY B 1 414 ? 23.609 -11.583 47.697 1.00 17.20 414 GLY B N 1
ATOM 6657 C CA . GLY B 1 414 ? 23.248 -10.356 46.987 1.00 16.88 414 GLY B CA 1
ATOM 6658 C C . GLY B 1 414 ? 23.801 -10.326 45.576 1.00 17.06 414 GLY B C 1
ATOM 6659 O O . GLY B 1 414 ? 24.905 -9.830 45.336 1.00 17.03 414 GLY B O 1
ATOM 6660 N N . ALA B 1 415 ? 23.028 -10.874 44.645 1.00 16.88 415 ALA B N 1
ATOM 6661 C CA . ALA B 1 415 ? 23.505 -11.106 43.286 1.00 16.62 415 ALA B CA 1
ATOM 6662 C C . ALA B 1 415 ? 22.365 -11.109 42.291 1.00 16.75 415 ALA B C 1
ATOM 6663 O O . ALA B 1 415 ? 21.247 -11.554 42.601 1.00 16.66 415 ALA B O 1
ATOM 6665 N N . ILE B 1 416 ? 22.665 -10.615 41.093 1.00 16.05 416 ILE B N 1
ATOM 6666 C CA . ILE B 1 416 ? 21.798 -10.728 39.923 1.00 16.30 416 ILE B CA 1
ATOM 6667 C C . ILE B 1 416 ? 22.660 -11.192 38.756 1.00 16.20 416 ILE B C 1
ATOM 6668 O O . ILE B 1 416 ? 23.880 -11.068 38.802 1.00 15.57 416 ILE B O 1
ATOM 6673 N N . SER B 1 417 ? 22.039 -11.764 37.729 1.00 16.54 417 SER B N 1
ATOM 6674 C CA . SER B 1 417 ? 22.801 -12.166 36.548 1.00 17.16 417 SER B CA 1
ATOM 6675 C C . SER B 1 417 ? 22.511 -11.207 35.393 1.00 17.92 417 SER B C 1
ATOM 6676 O O . SER B 1 417 ? 21.390 -10.732 35.233 1.00 17.42 417 SER B O 1
ATOM 6679 N N . ILE B 1 418 ? 23.539 -10.900 34.612 1.00 19.51 418 ILE B N 1
ATOM 6680 C CA . ILE B 1 418 ? 23.381 -10.081 33.404 1.00 21.44 418 ILE B CA 1
ATOM 6681 C C . ILE B 1 418 ? 24.137 -10.754 32.266 1.00 22.74 418 ILE B C 1
ATOM 6682 O O . ILE B 1 418 ? 25.354 -10.926 32.324 1.00 23.12 418 ILE B O 1
ATOM 6687 N N . ASN B 1 419 ? 23.400 -11.140 31.235 1.00 24.14 419 ASN B N 1
ATOM 6688 C CA . ASN B 1 419 ? 23.977 -11.806 30.075 1.00 25.73 419 ASN B CA 1
ATOM 6689 C C . ASN B 1 419 ? 23.335 -11.314 28.792 1.00 26.39 419 ASN B C 1
ATOM 6690 O O . ASN B 1 419 ? 22.286 -10.680 28.831 1.00 25.57 419 ASN B O 1
ATOM 6695 N N . SER B 1 420 ? 23.972 -11.592 27.658 1.00 27.71 420 SER B N 1
ATOM 6696 C CA . SER B 1 420 ? 23.364 -11.281 26.373 1.00 29.87 420 SER B CA 1
ATOM 6697 C C . SER B 1 420 ? 22.208 -12.249 26.128 1.00 31.60 420 SER B C 1
ATOM 6698 O O . SER B 1 420 ? 22.043 -13.231 26.862 1.00 31.57 420 SER B O 1
ATOM 6701 N N . CYS B 1 421 ? 21.390 -11.942 25.126 1.00 33.54 421 CYS B N 1
ATOM 6702 C CA . CYS B 1 421 ? 20.285 -12.804 24.738 1.00 35.89 421 CYS B CA 1
ATOM 6703 C C . CYS B 1 421 ? 20.693 -13.666 23.543 1.00 37.33 421 CYS B C 1
ATOM 6704 O O . CYS B 1 421 ? 21.824 -13.593 23.072 1.00 37.93 421 CYS B O 1
ATOM 6707 N N . LYS B 1 422 ? 19.763 -14.473 23.056 1.00 39.34 422 LYS B N 1
ATOM 6708 C CA . LYS B 1 422 ? 20.028 -15.433 21.982 1.00 40.98 422 LYS B CA 1
ATOM 6709 C C . LYS B 1 422 ? 19.519 -14.977 20.612 1.00 41.65 422 LYS B C 1
ATOM 6710 O O . LYS B 1 422 ? 20.191 -15.171 19.593 1.00 42.56 422 LYS B O 1
ATOM 6716 N N . GLU B 1 423 ? 18.327 -14.389 20.590 1.00 42.51 423 GLU B N 1
ATOM 6717 C CA . GLU B 1 423 ? 17.773 -13.820 19.361 1.00 42.73 423 GLU B CA 1
ATOM 6718 C C . GLU B 1 423 ? 18.498 -12.521 19.011 1.00 42.56 423 GLU B C 1
ATOM 6719 O O . GLU B 1 423 ? 18.509 -12.104 17.850 1.00 42.90 423 GLU B O 1
ATOM 6725 N N . SER B 1 424 ? 19.115 -11.901 20.021 1.00 42.04 424 SER B N 1
ATOM 6726 C CA . SER B 1 424 ? 19.967 -10.728 19.822 1.00 41.30 424 SER B CA 1
ATOM 6727 C C . SER B 1 424 ? 21.110 -10.632 20.835 1.00 40.75 424 SER B C 1
ATOM 6728 O O . SER B 1 424 ? 20.885 -10.681 22.049 1.00 40.64 424 SER B O 1
ATOM 6731 N N . ASN B 1 425 ? 22.330 -10.474 20.325 1.00 39.74 425 ASN B N 1
ATOM 6732 C CA . ASN B 1 425 ? 23.506 -10.255 21.169 1.00 38.98 425 ASN B CA 1
ATOM 6733 C C . ASN B 1 425 ? 23.620 -8.815 21.676 1.00 37.78 425 ASN B C 1
ATOM 6734 O O . ASN B 1 425 ? 24.467 -8.515 22.520 1.00 37.99 425 ASN B O 1
ATOM 6739 N N . GLU B 1 426 ? 22.769 -7.927 21.164 1.00 36.32 426 GLU B N 1
ATOM 6740 C CA . GLU B 1 426 ? 22.750 -6.540 21.633 1.00 34.83 426 GLU B CA 1
ATOM 6741 C C . GLU B 1 426 ? 21.695 -6.281 22.719 1.00 33.00 426 GLU B C 1
ATOM 6742 O O . GLU B 1 426 ? 21.675 -5.207 23.334 1.00 32.74 426 GLU B O 1
ATOM 6748 N N . ASP B 1 427 ? 20.838 -7.274 22.958 1.00 30.49 427 ASP B N 1
ATOM 6749 C CA . ASP B 1 427 ? 19.863 -7.225 24.044 1.00 28.33 427 ASP B CA 1
ATOM 6750 C C . ASP B 1 427 ? 20.463 -7.848 25.307 1.00 26.76 427 ASP B C 1
ATOM 6751 O O . ASP B 1 427 ? 21.327 -8.732 25.225 1.00 25.89 427 ASP B O 1
ATOM 6756 N N . LEU B 1 428 ? 20.009 -7.381 26.468 1.00 24.95 428 LEU B N 1
ATOM 6757 C CA . LEU B 1 428 ? 20.474 -7.920 27.750 1.00 23.47 428 LEU B CA 1
ATOM 6758 C C . LEU B 1 428 ? 19.356 -8.590 28.553 1.00 22.90 428 LEU B C 1
ATOM 6759 O O . LEU B 1 428 ? 18.230 -8.097 28.589 1.00 22.25 428 LEU B O 1
ATOM 6764 N N . GLU B 1 429 ? 19.701 -9.723 29.171 1.00 21.87 429 GLU B N 1
ATOM 6765 C CA . GLU B 1 429 ? 18.823 -10.502 30.044 1.00 21.69 429 GLU B CA 1
ATOM 6766 C C . GLU B 1 429 ? 19.339 -10.369 31.461 1.00 20.73 429 GLU B C 1
ATOM 6767 O O . GLU B 1 429 ? 20.506 -10.673 31.706 1.00 19.96 429 GLU B O 1
ATOM 6773 N N . ILE B 1 430 ? 18.472 -9.932 32.379 1.00 19.97 430 ILE B N 1
ATOM 6774 C CA . ILE B 1 430 ? 18.831 -9.773 33.796 1.00 19.45 430 ILE B CA 1
ATOM 6775 C C . ILE B 1 430 ? 18.035 -10.770 34.639 1.00 18.86 430 ILE B C 1
ATOM 6776 O O . ILE B 1 430 ? 16.803 -10.727 34.652 1.00 18.75 430 ILE B O 1
ATOM 6781 N N . GLY B 1 431 ? 18.741 -11.667 35.321 1.00 18.33 431 GLY B N 1
ATOM 6782 C CA . GLY B 1 431 ? 18.099 -12.665 36.193 1.00 17.53 431 GLY B CA 1
ATOM 6783 C C . GLY B 1 431 ? 18.071 -12.230 37.650 1.00 17.58 431 GLY B C 1
ATOM 6784 O O . GLY B 1 431 ? 19.085 -11.791 38.193 1.00 16.60 431 GLY B O 1
ATOM 6785 N N . VAL B 1 432 ? 16.905 -12.362 38.285 1.00 17.30 432 VAL B N 1
ATOM 6786 C CA . VAL B 1 432 ? 16.708 -11.955 39.679 1.00 18.25 432 VAL B CA 1
ATOM 6787 C C . VAL B 1 432 ? 16.001 -13.108 40.406 1.00 18.76 432 VAL B C 1
ATOM 6788 O O . VAL B 1 432 ? 15.092 -13.726 39.845 1.00 18.68 432 VAL B O 1
ATOM 6792 N N . CYS B 1 433 ? 16.434 -13.413 41.625 1.00 18.99 433 CYS B N 1
ATOM 6793 C CA . CYS B 1 433 ? 15.682 -14.313 42.500 1.00 19.92 433 CYS B CA 1
ATOM 6794 C C . CYS B 1 433 ? 15.436 -13.602 43.818 1.00 20.30 433 CYS B C 1
ATOM 6795 O O . CYS B 1 433 ? 16.368 -13.369 44.581 1.00 20.31 433 CYS B O 1
ATOM 6798 N N . ILE B 1 434 ? 14.179 -13.240 44.067 1.00 20.75 434 ILE B N 1
ATOM 6799 C CA . ILE B 1 434 ? 13.806 -12.522 45.291 1.00 21.97 434 ILE B CA 1
ATOM 6800 C C . ILE B 1 434 ? 12.506 -13.058 45.875 1.00 22.41 434 ILE B C 1
ATOM 6801 O O . ILE B 1 434 ? 11.737 -13.723 45.185 1.00 21.56 434 ILE B O 1
ATOM 6806 N N . SER B 1 435 ? 12.255 -12.746 47.144 1.00 23.31 435 SER B N 1
ATOM 6807 C CA . SER B 1 435 ? 11.066 -13.263 47.820 1.00 24.62 435 SER B CA 1
ATOM 6808 C C . SER B 1 435 ? 9.792 -12.918 47.053 1.00 24.95 435 SER B C 1
ATOM 6809 O O . SER B 1 435 ? 9.695 -11.865 46.406 1.00 24.35 435 SER B O 1
ATOM 6812 N N . ALA B 1 436 ? 8.814 -13.817 47.132 1.00 26.24 436 ALA B N 1
ATOM 6813 C CA . ALA B 1 436 ? 7.552 -13.673 46.415 1.00 27.75 436 ALA B CA 1
ATOM 6814 C C . ALA B 1 436 ? 6.887 -12.322 46.672 1.00 28.83 436 ALA B C 1
ATOM 6815 O O . ALA B 1 436 ? 6.331 -11.716 45.756 1.00 29.39 436 ALA B O 1
ATOM 6817 N N . THR B 1 437 ? 6.978 -11.866 47.918 1.00 30.21 437 THR B N 1
ATOM 6818 C CA . THR B 1 437 ? 6.398 -10.600 48.368 1.00 31.72 437 THR B CA 1
ATOM 6819 C C . THR B 1 437 ? 6.970 -9.410 47.590 1.00 31.79 437 THR B C 1
ATOM 6820 O O . THR B 1 437 ? 6.236 -8.500 47.213 1.00 32.78 437 THR B O 1
ATOM 6824 N N . GLN B 1 438 ? 8.272 -9.446 47.316 1.00 31.55 438 GLN B N 1
ATOM 6825 C CA . GLN B 1 438 ? 8.957 -8.339 46.654 1.00 31.24 438 GLN B CA 1
ATOM 6826 C C . GLN B 1 438 ? 8.965 -8.420 45.122 1.00 30.79 438 GLN B C 1
ATOM 6827 O O . GLN B 1 438 ? 9.173 -7.412 44.441 1.00 30.24 438 GLN B O 1
ATOM 6841 N N . GLU B 1 440 ? 6.384 -9.137 42.918 1.00 30.16 440 GLU B N 1
ATOM 6842 C CA . GLU B 1 440 ? 5.267 -8.463 42.255 1.00 30.29 440 GLU B CA 1
ATOM 6843 C C . GLU B 1 440 ? 5.549 -6.977 42.030 1.00 30.05 440 GLU B C 1
ATOM 6844 O O . GLU B 1 440 ? 5.353 -6.470 40.926 1.00 29.67 440 GLU B O 1
ATOM 6850 N N . ASP B 1 441 ? 6.017 -6.289 43.069 1.00 29.70 441 ASP B N 1
ATOM 6851 C CA . ASP B 1 441 ? 6.336 -4.875 42.942 1.00 29.64 441 ASP B CA 1
ATOM 6852 C C . ASP B 1 441 ? 7.531 -4.656 42.028 1.00 28.86 441 ASP B C 1
ATOM 6853 O O . ASP B 1 441 ? 7.531 -3.715 41.235 1.00 28.48 441 ASP B O 1
ATOM 6858 N N . PHE B 1 442 ? 8.538 -5.528 42.123 1.00 27.72 442 PHE B N 1
ATOM 6859 C CA . PHE B 1 442 ? 9.719 -5.381 41.282 1.00 26.59 442 PHE B CA 1
ATOM 6860 C C . PHE B 1 442 ? 9.357 -5.400 39.791 1.00 25.94 442 PHE B C 1
ATOM 6861 O O . PHE B 1 442 ? 9.835 -4.567 39.021 1.00 25.64 442 PHE B O 1
ATOM 6869 N N . VAL B 1 443 ? 8.511 -6.348 39.396 1.00 25.40 443 VAL B N 1
ATOM 6870 C CA . VAL B 1 443 ? 8.066 -6.461 38.003 1.00 25.02 443 VAL B CA 1
ATOM 6871 C C . VAL B 1 443 ? 7.394 -5.167 37.545 1.00 24.91 443 VAL B C 1
ATOM 6872 O O . VAL B 1 443 ? 7.710 -4.657 36.472 1.00 24.76 443 VAL B O 1
ATOM 6876 N N . HIS B 1 444 ? 6.472 -4.646 38.360 1.00 25.19 444 HIS B N 1
ATOM 6877 C CA . HIS B 1 444 ? 5.816 -3.367 38.079 1.00 25.62 444 HIS B CA 1
ATOM 6878 C C . HIS B 1 444 ? 6.843 -2.248 37.936 1.00 25.00 444 HIS B C 1
ATOM 6879 O O . HIS B 1 444 ? 6.780 -1.461 37.004 1.00 24.91 444 HIS B O 1
ATOM 6886 N N . ILE B 1 445 ? 7.774 -2.176 38.886 1.00 24.93 445 ILE B N 1
ATOM 6887 C CA . ILE B 1 445 ? 8.819 -1.146 38.868 1.00 24.32 445 ILE B CA 1
ATOM 6888 C C . ILE B 1 445 ? 9.636 -1.198 37.572 1.00 24.47 445 ILE B C 1
ATOM 6889 O O . ILE B 1 445 ? 9.825 -0.178 36.899 1.00 24.07 445 ILE B O 1
ATOM 6894 N N . PHE B 1 446 ? 10.112 -2.388 37.223 1.00 24.58 446 PHE B N 1
ATOM 6895 C CA . PHE B 1 446 ? 10.875 -2.559 35.994 1.00 25.12 446 PHE B CA 1
ATOM 6896 C C . PHE B 1 446 ? 10.070 -2.169 34.746 1.00 25.95 446 PHE B C 1
ATOM 6897 O O . PHE B 1 446 ? 10.511 -1.340 33.951 1.00 25.44 446 PHE B O 1
ATOM 6905 N N . ASP B 1 447 ? 8.897 -2.778 34.577 1.00 26.98 447 ASP B N 1
ATOM 6906 C CA . ASP B 1 447 ? 8.078 -2.559 33.375 1.00 28.37 447 ASP B CA 1
ATOM 6907 C C . ASP B 1 447 ? 7.560 -1.128 33.247 1.00 29.10 447 ASP B C 1
ATOM 6908 O O . ASP B 1 447 ? 7.646 -0.529 32.169 1.00 29.01 447 ASP B O 1
ATOM 6913 N N . ASP B 1 448 ? 7.012 -0.594 34.339 1.00 30.04 448 ASP B N 1
ATOM 6914 C CA . ASP B 1 448 ? 6.431 0.752 34.340 1.00 30.99 448 ASP B CA 1
ATOM 6915 C C . ASP B 1 448 ? 7.479 1.825 34.108 1.00 31.06 448 ASP B C 1
ATOM 6916 O O . ASP B 1 448 ? 7.210 2.832 33.450 1.00 31.11 448 ASP B O 1
ATOM 6921 N N . GLY B 1 449 ? 8.680 1.592 34.634 1.00 31.15 449 GLY B N 1
ATOM 6922 C CA . GLY B 1 449 ? 9.791 2.516 34.458 1.00 31.11 449 GLY B CA 1
ATOM 6923 C C . GLY B 1 449 ? 10.242 2.648 33.019 1.00 31.08 449 GLY B C 1
ATOM 6924 O O . GLY B 1 449 ? 10.796 3.672 32.637 1.00 31.63 449 GLY B O 1
ATOM 6925 N N . LEU B 1 450 ? 10.029 1.604 32.220 1.00 30.92 450 LEU B N 1
ATOM 6926 C CA . LEU B 1 450 ? 10.369 1.661 30.809 1.00 30.72 450 LEU B CA 1
ATOM 6927 C C . LEU B 1 450 ? 9.270 2.345 30.009 1.00 31.14 450 LEU B C 1
ATOM 6928 O O . LEU B 1 450 ? 9.559 2.984 29.004 1.00 31.55 450 LEU B O 1
#

Radius of gyration: 30.23 Å; Cα contacts (8 Å, |Δi|>4): 1846; chains: 2; bounding box: 51×79×80 Å

B-factor: mean 26.73, std 10.89, range [10.78, 401.63]

CATH classification: 3.30.559.10 (+1 more: 3.30.559.10)

Organism: Chrysanthemum morifolium (NCBI:txid41568)

Secondary structure (DSSP, 8-state):
-EEEEEEEEE-PPTTS---EEEE--HHHHTTTTPPPEEEEEEEE----HHHIIIIIHHHHHHHHHHHHTT-GGGGSEEEE-SSSSS--EEEE-TT--EEEEEEEE-S-GGGTSSSS-EEGGGGGGGS------EE-SS-EEEE-EEEEEEEETTTEEEEEEEE-GGG--HHHHHHHHHHHHHHHHTTS--HHHHHHS---B---------HHHHHHHTT-TTHHHH-----------EEEEEEEE-HHHHHHHHHHHHHH-TT-S---HHHHHHHHHHHHHHHHH--SEEEEEEEEE-TT--PPPPTTB-S--EEEEEEEEEGGGTSHHHHHHHHHHHHHHHHHHHHHHHHTT-----HHHHH-----EEE--TTS-TT---SS-S-SEEEEGGGGGSSEEEEEE-SS-TTSEEEEEEEETT--HHHHHHHHH-/-EEEEEEEEE-PPTTS---EEEE--HHHHTTTTPPPEEEEEEEE----HHHIIIIIHHHHHHHHHHHHTT-GGGGSEEEE-SSSSS--EEEE-TT--EEEEEEEE-S-GGGTSSSS-EEGGGGGGGS------EE-SS-EEEE-EEEEEEEETTTEEEEEEEE-GGG--HHHHHHHHHHHHHHHHTTS--HHHHHHS---B---------HHHHHHHTT-TTHHHH-----------EEEEEEEE-HHHHHHHHHHHHHH-TT-S---HHHHHHHHHHHHHHHHH--SEEEEEEEEE-TT--PPPPTTB-S--EEEEEEEEEGGGTSHHHHHHHHHHHHHHHHHHHHHHHHTT-----HHHHH-----EEE--TTS-TT---SS-S-SEEEEGGGGGSSEEEEEE-SS-TTSEEEEEEEETT--HHHHHHHHH-

Foldseek 3Di:
DKFWPDKDWAAADPPQDAKDKFAAFLLLLLQLQPAKWKKKFWFWDQAAPVNCVVDVVVLLRLLVNNLCSQQVLLQWWWKAFLDLPDAIITIDHPVGTATEIEMEDADDVVLPLAFDWDALQVCQVQADFQDDWDDDPGIIIGRAKYWYWYDHHRTTIMIMIMGRQSQAAPLQVLLSVVQSLVCLQVPNDNPCCVVPNDGADRDPPDDDVVRSVSNVVVPRNCCVVPDDHDGDHDDAQKIKGKDKDFLVNLVVLQVLLCVVPVVLPDDDSVLLVQLLLQQLVLVLVVDFKEKEKEKDQCQVLVPHHDSNHGGYRIAMWMFMDTSVCLYAPSNSSVSSSRSSVGVVVVSVCSNVVNDDHVVCVVVHHPAEYEDEDQVRPQQAGSNSGGGSHMDGSVCQPDRYKYWYADPVDSSMIMIMDMGRPVSVSSVCSSVVRD/DKFWPDKDWAAADPPQDAKDKADAFLLLLLQLQPAKWKKKFWFWDQAAPVNCVPPVVVLLRLLVNNLCSQVVLLQWWWKAFLDLPDAIITIDHPPGTATEIEMEDADDVVQPLAFDWDALQVCQVQADFQDDWDDDPGIIIGRAKYWYWYHHHRTTIMIMIIGRQSQAAPLQVLLSVVQSLVCLQVPNDNPCCVVPNDGADSDPPDDDVVRSVSNVVVPRNCSVVPDDGDGDHDDAQKIKGKDKDFLVNLVVQQVLLCVVPVVLPDDDSVLLVQLLLQQLVLVLVVDFKEKEKEKDQCQVLVPHHDSSHGGYRIAMWMFMDTSVCLYAPNNSSVSSSRRSVRVVVVSVCSNVVNDDHVVCVVVHHPAAYEDEDQVRPQQAGSNSGGGSHMDGSCCQPGRYKYWYADNVDSSMIMIMDMGRPVSVSSVCSSVVRD

Nearest PDB structures (foldseek):
  2e1v-assembly2_B  TM=1.002E+00  e=1.540E-93  Chrysanthemum x morifolium
  2xr7-assembly1_A-2  TM=9.220E-01  e=3.325E-45  Nicotiana tabacum
  7dex-assembly1_A  TM=9.113E-01  e=7.447E-46  Gentiana triflora
  7dev-assembly1_A  TM=9.199E-01  e=7.025E-45  Gentiana triflora
  5t3e-assembly1_A  TM=5.314E-01  e=1.150E-11  Thermoactinomyces vulgaris

Sequence (868 aa):
ILTVLEQSQVSPPPDTLGDKSLQLTFFDFFWLRSPPINNLFFYELPITRSQFTETVVPNIKHSLSITLKHFYPFVGKLVVYPAPTKKPEICYVEGDSVAVTFAECNLDLNELTGNHPRNCDKFYDLVPILGESTRLSDCIKIPLFSVQVTLFPNQGIAIGITNHHCLGDASTRFCFLKAWTSIARSGNNDESFLANGTRPLYDRIIKYPLDEAYLKRAKVESFNEDYVTQSLAGPSDKLRATFILTRAVINQLKDRVLAQLPTLEYVSSFTVACAYIWSCIAKSRNDKLQLFGFPIDRRARKPPIPTAYFGNCVGGCAAIAKTNLLIGKEGFITAAKLIGENLHKTLTDYKDGVLKDNDLVSEGPTTTWVSGTPKLRFYDDFGWGKPKKLETVSIDHNGAISINSCKESNEDLEIGVCISATQEDFVHIFDDGLILTVLEQSQVSPPPDTLGDKSLQLTFFDFFWLRSPPINNLFFYELPITRSQFTETVVPNIKHSLSITLKHFYPFVGKLVVYPAPTKKPEICYVEGDSVAVTFAECNLDLNELTGNHPRNCDKFYDLVPILGESTRLSDCIKIPLFSVQVTLFPNQGIAIGITNHHCLGDASTRFCFLKAWTSIARSGNNDESFLANGTRPLYDRIIKYPLDEAYLKRAKVESFNEDYVTQSLAGPSDKLRATFILTRAVINQLKDRVLAQLPTLEYVSSFTVACAYIWSCIAKSRNDKLQLFGFPIDRRARKPPIPTAYFGNCVGGCAAIAKTNLLIGKEGFITAAKLIGENLHKTLTDYKDGVLKDNDLVSEGPTTTWVSGTPKLRFYDDFGWGKPKKLETVSIDHNGAISINSCKESNEDLEIGVCISATQEDFVHIFDDGL